Protein AF-A0A5D6YXX1-F1 (afdb_monomer_lite)

Radius of gyration: 73.1 Å; chains: 1; bounding box: 187×82×245 Å

Foldseek 3Di:
DDDDDDDDDDDDDDDDDDDDDDDDDDDDDDDDDDDDDDDPDPDPPDVVVVVVVVVVVVVVVVVVVVVVVVVVVVVVVVVVVVVVVVVVVVVVVVVVVVVVVPPPPDDDDDDDDPPPVVVVVVVVVVVVVVVVVVVVVVVVVVVVVVVVVVVVVVVVVVVVVVVVVVVVVVVVVVVVVVVVVVVVVVVVVVVVVVVVVVVVVVVVVVVVVVVVVVVVVVVVVVVVVVVVVVVVVVVVVVVVVVVPDDYDDDPDDPPPVVVVVVVVVVVVVVVVVVVVVVVVVVVVVVVVVVVVVVVVVVVVVVVVVVVVVVVVVVVVVVVVVVVVVVVVVVVVVVVVVVVVVVVVVVVVVVVVVVVVPDDDPPVVVVVCVVVVVVVVVVVVVVVVVVVVVVVVVVVVVVVVVVVVVVVVVVVVVVVVVVVVVVVVVVVVVVVVVVVVVVVVVVVVVVVVVVVVVVVVVVVVVVVVVVVVVVVVVVVVVVVVVVVVVVVVVVVVVVVVVVVVVVVVVVVVVVVVVVVVVVVVVVVVVVVVVVVVVVVVVVVVVVVVPPPPDPPPDDDDDDDDDDPDPDPPPVVPPVVVVVVVVVVVVVVVVVVVVVVVVVVVVVVVVVVVVVVVVVVVVVVVVVVVVVVVVVVVVVVVVVVVVVVVVVVVVVVVVVVVVVVVVVVVVVVVVVVVVVVVVVVVVVVVVVVVVVVVVVVVVVVVVVVVVVVVVVVVVVVVVVVVVVVVVVVVVVVVVVVVVPDPDDDDDDDDPVPVVVVVVVVVVVVVVVVVVVVVVVVVVVVVVVVVVVVVVVVVVVVVVVVVVVVVVVVVVVVVVVVVVVVVVVVVVVVVVVVVVVVVVVVVVVVVVVVVVVVVVVVVVVVVVVVVVVVVVVVVVVPDDDDDDDDDDDDDDDDDDDDDDDDDDDDDDDDDDDDDDDDDDDDDDDDDDDDDDDDPVVVVVVVVVVVVVVVVVVVVVVVVVVVVVD

Structure (mmCIF, N/CA/C/O backbone):
data_AF-A0A5D6YXX1-F1
#
_entry.id   AF-A0A5D6YXX1-F1
#
loop_
_atom_site.group_PDB
_atom_site.id
_atom_site.type_symbol
_atom_site.label_atom_id
_atom_site.label_alt_id
_atom_site.label_comp_id
_atom_site.label_asym_id
_atom_site.label_entity_id
_atom_site.label_seq_id
_atom_site.pdbx_PDB_ins_code
_atom_site.Cartn_x
_atom_site.Cartn_y
_atom_site.Cartn_z
_atom_site.occupancy
_atom_site.B_iso_or_equiv
_atom_site.auth_seq_id
_atom_site.auth_comp_id
_atom_site.auth_asym_id
_atom_site.auth_atom_id
_atom_site.pdbx_PDB_model_num
ATOM 1 N N . MET A 1 1 ? -59.883 -9.758 -40.000 1.00 33.62 1 MET A N 1
ATOM 2 C CA . MET A 1 1 ? -60.844 -9.923 -41.115 1.00 33.62 1 MET A CA 1
ATOM 3 C C . MET A 1 1 ? -60.247 -9.306 -42.374 1.00 33.62 1 MET A C 1
ATOM 5 O O . MET A 1 1 ? -59.533 -8.332 -42.213 1.00 33.62 1 MET A O 1
ATOM 9 N N . VAL A 1 2 ? -60.551 -9.876 -43.553 1.00 32.59 2 VAL A N 1
ATOM 10 C CA . VAL A 1 2 ? -60.758 -9.179 -44.852 1.00 32.59 2 VAL A CA 1
ATOM 11 C C . VAL A 1 2 ? -59.650 -8.184 -45.277 1.00 32.59 2 VAL A C 1
ATOM 13 O O . VAL A 1 2 ? -59.585 -7.080 -44.761 1.00 32.59 2 VAL A O 1
ATOM 16 N N . GLN A 1 3 ? -58.688 -8.631 -46.102 1.00 31.03 3 GLN A N 1
ATOM 17 C CA . GLN A 1 3 ? -58.554 -8.343 -47.560 1.00 31.03 3 GLN A CA 1
ATOM 18 C C . GLN A 1 3 ? -58.056 -6.909 -47.884 1.00 31.03 3 GLN A C 1
ATOM 20 O O . GLN A 1 3 ? -58.533 -5.952 -47.296 1.00 31.03 3 GLN A O 1
ATOM 25 N N . SER A 1 4 ? -57.020 -6.650 -48.699 1.00 37.59 4 SER A N 1
ATOM 26 C CA . SER A 1 4 ? -56.600 -7.154 -50.033 1.00 37.59 4 SER A CA 1
ATOM 27 C C . SER A 1 4 ? -57.280 -6.453 -51.222 1.00 37.59 4 SER A C 1
ATOM 29 O O . SER A 1 4 ? -58.382 -6.842 -51.570 1.00 37.59 4 SER A O 1
ATOM 31 N N . THR A 1 5 ? -56.566 -5.516 -51.870 1.00 33.47 5 THR A N 1
ATOM 32 C CA . THR A 1 5 ? -56.576 -5.112 -53.312 1.00 33.47 5 THR A CA 1
ATOM 33 C C . THR A 1 5 ? -55.586 -3.932 -53.466 1.00 33.47 5 THR A C 1
ATOM 35 O O . THR A 1 5 ? -55.596 -3.084 -52.581 1.00 33.47 5 THR A O 1
ATOM 38 N N . SER A 1 6 ? -54.649 -3.763 -54.418 1.00 36.72 6 SER A N 1
ATOM 39 C CA . SER A 1 6 ? -54.379 -4.228 -55.806 1.00 36.72 6 SER A CA 1
ATOM 40 C C . SER A 1 6 ? -54.702 -3.195 -56.906 1.00 36.72 6 SER A C 1
ATOM 42 O O . SER A 1 6 ? -55.626 -2.407 -56.746 1.00 36.72 6 SER A O 1
ATOM 44 N N . SER A 1 7 ? -53.988 -3.274 -58.046 1.00 33.03 7 SER A N 1
ATOM 45 C CA . SER A 1 7 ? -53.941 -2.330 -59.199 1.00 33.03 7 SER A CA 1
ATOM 46 C C . SER A 1 7 ? -53.305 -0.957 -58.886 1.00 33.03 7 SER A C 1
ATOM 48 O O . SER A 1 7 ? -53.604 -0.383 -57.848 1.00 33.03 7 SER A O 1
ATOM 50 N N . ALA A 1 8 ? -52.342 -0.377 -59.620 1.00 35.97 8 ALA A N 1
ATOM 51 C CA . ALA A 1 8 ? -51.678 -0.615 -60.921 1.00 35.97 8 ALA A CA 1
ATOM 52 C C . ALA A 1 8 ? -52.314 0.007 -62.185 1.00 35.97 8 ALA A C 1
ATOM 54 O O . ALA A 1 8 ? -53.361 -0.440 -62.644 1.00 35.97 8 ALA A O 1
ATOM 55 N N . THR A 1 9 ? -51.569 0.933 -62.808 1.00 34.75 9 THR A N 1
ATOM 56 C CA . THR A 1 9 ? -51.680 1.369 -64.214 1.00 34.75 9 THR A CA 1
ATOM 57 C C . THR A 1 9 ? -50.319 1.857 -64.735 1.00 34.75 9 THR A C 1
ATOM 59 O O . THR A 1 9 ? -49.633 2.647 -64.094 1.00 34.75 9 THR A O 1
ATOM 62 N N . SER A 1 10 ? -49.942 1.385 -65.922 1.00 35.19 10 SER A N 1
ATOM 63 C CA . SER A 1 10 ? -48.914 1.958 -66.820 1.00 35.19 10 SER A CA 1
ATOM 64 C C . SER A 1 10 ? -49.657 2.539 -68.052 1.00 35.19 10 SER A C 1
ATOM 66 O O . SER A 1 10 ? -50.884 2.644 -67.972 1.00 35.19 10 SER A O 1
ATOM 68 N N . PRO A 1 11 ? -49.049 2.798 -69.232 1.00 61.62 11 PRO A N 1
ATOM 69 C CA . PRO A 1 11 ? -47.655 3.113 -69.593 1.00 61.62 11 PRO A CA 1
ATOM 70 C C . PRO A 1 11 ? -47.551 4.396 -70.473 1.00 61.62 11 PRO A C 1
ATOM 72 O O . PRO A 1 11 ? -48.562 5.016 -70.788 1.00 61.62 11 PRO A O 1
ATOM 75 N N . SER A 1 12 ? -46.350 4.745 -70.958 1.00 36.44 12 SER A N 1
ATOM 76 C CA . SER A 1 12 ? -46.139 5.229 -72.344 1.00 36.44 12 SER A CA 1
ATOM 77 C C . SER A 1 12 ? -44.647 5.245 -72.705 1.00 36.44 12 SER A C 1
ATOM 79 O O . SER A 1 12 ? -43.820 5.688 -71.911 1.00 36.44 12 SER A O 1
ATOM 81 N N . ASP A 1 13 ? -44.308 4.806 -73.916 1.00 38.75 13 ASP A N 1
ATOM 82 C CA . ASP A 1 13 ? -42.952 4.823 -74.480 1.00 38.75 13 ASP A CA 1
ATOM 83 C C . ASP A 1 13 ? -42.516 6.214 -74.988 1.00 38.75 13 ASP A C 1
ATOM 85 O O . ASP A 1 13 ? -43.369 7.045 -75.299 1.00 38.75 13 ASP A O 1
ATOM 89 N N . TYR A 1 14 ? -41.200 6.439 -75.168 1.00 36.16 14 TYR A N 1
ATOM 90 C CA . TYR A 1 14 ? -40.578 6.456 -76.514 1.00 36.16 14 TYR A CA 1
ATOM 91 C C . TYR A 1 14 ? -39.026 6.560 -76.503 1.00 36.16 14 TYR A C 1
ATOM 93 O O . TYR A 1 14 ? -38.451 7.495 -75.963 1.00 36.16 14 TYR A O 1
ATOM 101 N N . ARG A 1 15 ? -38.369 5.597 -77.176 1.00 32.75 15 ARG A N 1
ATOM 102 C CA . ARG A 1 15 ? -37.019 5.594 -77.814 1.00 32.75 15 ARG A CA 1
ATOM 103 C C . ARG A 1 15 ? -35.850 6.444 -77.238 1.00 32.75 15 ARG A C 1
ATOM 105 O O . ARG A 1 15 ? -35.712 7.622 -77.536 1.00 32.75 15 ARG A O 1
ATOM 112 N N . SER A 1 16 ? -34.898 5.749 -76.602 1.00 35.12 16 SER A N 1
ATOM 113 C CA . SER A 1 16 ? -33.540 5.387 -77.111 1.00 35.12 16 SER A CA 1
ATOM 114 C C . SER A 1 16 ? -32.903 6.140 -78.314 1.00 35.12 16 SER A C 1
ATOM 116 O O . SER A 1 16 ? -33.634 6.514 -79.231 1.00 35.12 16 SER A O 1
ATOM 118 N N . PRO A 1 17 ? -31.561 6.046 -78.537 1.00 60.03 17 PRO A N 1
ATOM 119 C CA . PRO A 1 17 ? -30.431 5.890 -77.583 1.00 60.03 17 PRO A CA 1
ATOM 120 C C . PRO A 1 17 ? -29.110 6.635 -77.967 1.00 60.03 17 PRO A C 1
ATOM 122 O O . PRO A 1 17 ? -28.878 6.892 -79.146 1.00 60.03 17 PRO A O 1
ATOM 125 N N . ARG A 1 18 ? -28.158 6.797 -77.021 1.00 31.55 18 ARG A N 1
ATOM 126 C CA . ARG A 1 18 ? -26.768 6.233 -77.069 1.00 31.55 18 ARG A CA 1
ATOM 127 C C . ARG A 1 18 ? -25.778 6.871 -76.070 1.00 31.55 18 ARG A C 1
ATOM 129 O O . ARG A 1 18 ? -25.723 8.086 -76.003 1.00 31.55 18 ARG A O 1
ATOM 136 N N . LEU A 1 19 ? -24.946 5.999 -75.473 1.00 37.47 19 LEU A N 1
ATOM 137 C CA . LEU A 1 19 ? -23.533 6.155 -75.044 1.00 37.47 19 LEU A CA 1
ATOM 138 C C . LEU A 1 19 ? -23.194 7.354 -74.121 1.00 37.47 19 LEU A C 1
ATOM 140 O O . LEU A 1 19 ? -23.412 8.503 -74.474 1.00 37.47 19 LEU A O 1
ATOM 144 N N . GLU A 1 20 ? -22.758 7.146 -72.872 1.00 34.31 20 GLU A N 1
ATOM 145 C CA . GLU A 1 20 ? -21.440 6.610 -72.436 1.00 34.31 20 GLU A CA 1
ATOM 146 C C . GLU A 1 20 ? -20.258 7.551 -72.764 1.00 34.31 20 GL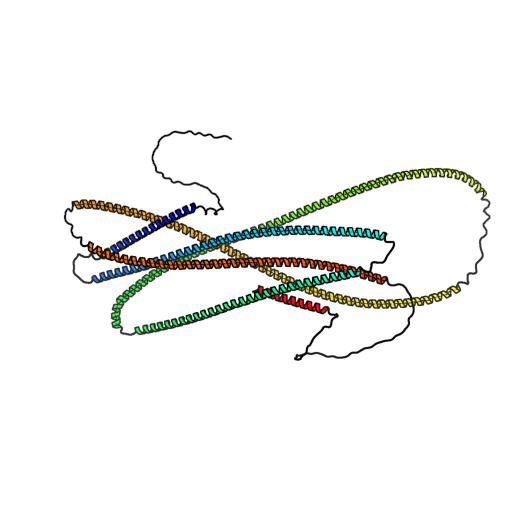U A C 1
ATOM 148 O O . GLU A 1 20 ? -20.192 8.107 -73.854 1.00 34.31 20 GLU A O 1
ATOM 153 N N . GLY A 1 21 ? -19.259 7.742 -71.891 1.00 35.41 21 GLY A N 1
ATOM 154 C CA . GLY A 1 21 ? -18.997 7.088 -70.595 1.00 35.41 21 GLY A CA 1
ATOM 155 C C . GLY A 1 21 ? -19.248 7.967 -69.358 1.00 35.41 21 GLY A C 1
ATOM 156 O O . GLY A 1 21 ? -19.678 9.111 -69.473 1.00 35.41 21 GLY A O 1
ATOM 157 N N . ALA A 1 22 ? -18.986 7.415 -68.169 1.00 34.62 22 ALA A N 1
ATOM 158 C CA . ALA A 1 22 ? -19.244 8.070 -66.886 1.00 34.62 22 ALA A CA 1
ATOM 159 C C . ALA A 1 22 ? -17.954 8.404 -66.118 1.00 34.62 22 ALA A C 1
ATOM 161 O O . ALA A 1 22 ? -17.222 7.500 -65.717 1.00 34.62 22 ALA A O 1
ATOM 162 N N . ASP A 1 23 ? -17.755 9.686 -65.806 1.00 39.66 23 ASP A N 1
ATOM 163 C CA . ASP A 1 23 ? -17.002 10.093 -64.617 1.00 39.66 23 ASP A CA 1
ATOM 164 C C . ASP A 1 23 ? -17.905 9.889 -63.395 1.00 39.66 23 ASP A C 1
ATOM 166 O O . ASP A 1 23 ? -18.958 10.522 -63.302 1.00 39.66 23 ASP A O 1
ATOM 170 N N . ASN A 1 24 ? -17.523 9.025 -62.449 1.00 36.72 24 ASN A N 1
ATOM 171 C CA . ASN A 1 24 ? -18.325 8.800 -61.242 1.00 36.72 24 ASN A CA 1
ATOM 172 C C . ASN A 1 24 ? -17.506 8.956 -59.952 1.00 36.72 24 ASN A C 1
ATOM 174 O O . ASN A 1 24 ? -17.052 8.003 -59.324 1.00 36.72 24 ASN A O 1
ATOM 178 N N . ASN A 1 25 ? -17.320 10.219 -59.573 1.00 41.00 25 ASN A N 1
ATOM 179 C CA . ASN A 1 25 ? -16.741 10.653 -58.306 1.00 41.00 25 ASN A CA 1
ATOM 180 C C . ASN A 1 25 ? -17.819 10.628 -57.203 1.00 41.00 25 ASN A C 1
ATOM 182 O O . ASN A 1 25 ? -18.596 11.576 -57.077 1.00 41.00 25 ASN A O 1
ATOM 186 N N . SER A 1 26 ? -17.889 9.554 -56.408 1.00 34.66 26 SER A N 1
ATOM 187 C CA . SER A 1 26 ? -18.953 9.354 -55.411 1.00 34.66 26 SER A CA 1
ATOM 188 C C . SER A 1 26 ? -18.467 9.466 -53.957 1.00 34.66 26 SER A C 1
ATOM 190 O O . SER A 1 26 ? -17.965 8.509 -53.364 1.00 34.66 26 SER A O 1
ATOM 192 N N . ARG A 1 27 ? -18.692 10.633 -53.343 1.00 38.50 27 ARG A N 1
ATOM 193 C CA . ARG A 1 27 ? -18.613 10.833 -51.885 1.00 38.50 27 ARG A CA 1
ATOM 194 C C . ARG A 1 27 ? -19.847 10.263 -51.164 1.00 38.50 27 ARG A C 1
ATOM 196 O O . ARG A 1 27 ? -20.954 10.717 -51.428 1.00 38.50 27 ARG A O 1
ATOM 203 N N . GLY A 1 28 ? -19.603 9.521 -50.083 1.00 38.69 28 GLY A N 1
ATOM 204 C CA . GLY A 1 28 ? -20.292 9.740 -48.801 1.00 38.69 28 GLY A CA 1
ATOM 205 C C . GLY A 1 28 ? -21.498 8.862 -48.436 1.00 38.69 28 GLY A C 1
ATOM 206 O O . GLY A 1 28 ? -22.044 8.142 -49.260 1.00 38.69 28 GLY A O 1
ATOM 207 N N . ALA A 1 29 ? -21.906 9.019 -47.164 1.00 35.41 29 ALA A N 1
ATOM 208 C CA . ALA A 1 29 ? -22.987 8.323 -46.443 1.00 35.41 29 ALA A CA 1
ATOM 209 C C . ALA A 1 29 ? -22.768 6.806 -46.188 1.00 35.41 29 ALA A C 1
ATOM 211 O O . ALA A 1 29 ? -22.174 6.115 -47.000 1.00 35.41 29 ALA A O 1
ATOM 212 N N . SER A 1 30 ? -23.228 6.206 -45.079 1.00 35.78 30 SER A N 1
ATOM 213 C CA . SER A 1 30 ? -23.660 6.760 -43.778 1.00 35.78 30 SER A CA 1
ATOM 214 C C . SER A 1 30 ? -23.735 5.659 -42.703 1.00 35.78 30 SER A C 1
ATOM 216 O O . SER A 1 30 ? -23.903 4.492 -43.029 1.00 35.78 30 SER A O 1
ATOM 218 N N . ARG A 1 31 ? -23.679 6.071 -41.425 1.00 39.59 31 ARG A N 1
ATOM 219 C CA . ARG A 1 31 ? -24.181 5.391 -40.204 1.00 39.59 31 ARG A CA 1
ATOM 220 C C . ARG A 1 31 ? -24.749 3.955 -40.336 1.00 39.59 31 ARG A C 1
ATOM 222 O O . ARG A 1 31 ? -25.865 3.800 -40.821 1.00 39.59 31 ARG A O 1
ATOM 229 N N . THR A 1 32 ? -24.194 3.038 -39.545 1.00 34.50 32 THR A N 1
ATOM 230 C CA . THR A 1 32 ? -24.925 2.393 -38.428 1.00 34.50 32 THR A CA 1
ATOM 231 C C . THR A 1 32 ? -23.957 2.110 -37.280 1.00 34.50 32 THR A C 1
ATOM 233 O O . THR A 1 32 ? -22.789 1.810 -37.503 1.00 34.50 32 THR A O 1
ATOM 236 N N . GLY A 1 33 ? -24.433 2.233 -36.040 1.00 41.31 33 GLY A N 1
ATOM 237 C CA . GLY A 1 33 ? -23.722 1.760 -34.854 1.00 41.31 33 GLY A CA 1
ATOM 238 C C . GLY A 1 33 ? -24.551 0.676 -34.179 1.00 41.31 33 GLY A C 1
ATOM 239 O O . GLY A 1 33 ? -25.742 0.881 -33.955 1.00 41.31 33 GLY A O 1
ATOM 240 N N . VAL A 1 34 ? -23.928 -0.457 -33.863 1.00 39.09 34 VAL A N 1
ATOM 241 C CA . VAL A 1 34 ? -24.509 -1.541 -33.061 1.00 39.09 34 VAL A CA 1
ATOM 242 C C . VAL A 1 34 ? -23.438 -1.988 -32.072 1.00 39.09 34 VAL A C 1
ATOM 244 O O . VAL A 1 34 ? -22.314 -2.280 -32.473 1.00 39.09 34 VAL A O 1
ATOM 247 N N . GLY A 1 35 ? -23.767 -2.007 -30.781 1.00 43.44 35 GLY A N 1
ATOM 248 C CA . GLY A 1 35 ? -22.892 -2.576 -29.759 1.00 43.44 35 GLY A CA 1
ATOM 249 C C . GLY A 1 35 ? -23.073 -4.090 -29.690 1.00 43.44 35 GLY A C 1
ATOM 250 O O . GLY A 1 35 ? -24.204 -4.561 -29.618 1.00 43.44 35 GLY A O 1
ATOM 251 N N . ALA A 1 36 ? -21.972 -4.840 -29.686 1.00 41.59 36 ALA A N 1
ATOM 252 C CA . ALA A 1 36 ? -21.979 -6.292 -29.532 1.00 41.59 36 ALA A CA 1
ATOM 253 C C . ALA A 1 36 ? -20.848 -6.725 -28.587 1.00 41.59 36 ALA A C 1
ATOM 255 O O . ALA A 1 36 ? -19.712 -6.941 -29.002 1.00 41.59 36 ALA A O 1
ATOM 256 N N . GLY A 1 37 ? -21.168 -6.825 -27.296 1.00 45.91 37 GLY A N 1
ATOM 257 C CA . GLY A 1 37 ? -20.358 -7.562 -26.331 1.00 45.91 37 GLY A CA 1
ATOM 258 C C . GLY A 1 37 ? -20.945 -8.959 -26.132 1.00 45.91 37 GLY A C 1
ATOM 259 O O . GLY A 1 37 ? -22.142 -9.081 -25.885 1.00 45.91 37 GLY A O 1
ATOM 260 N N . GLY A 1 38 ? -20.105 -9.994 -26.206 1.00 47.03 38 GLY A N 1
ATOM 261 C CA . GLY A 1 38 ? -20.477 -11.383 -25.910 1.00 47.03 38 GLY A CA 1
ATOM 262 C C . GLY A 1 38 ? -20.566 -12.318 -27.126 1.00 47.03 38 GLY A C 1
ATOM 263 O O . GLY A 1 38 ? -20.800 -11.899 -28.252 1.00 47.03 38 GLY A O 1
ATOM 264 N N . SER A 1 39 ? -20.403 -13.619 -26.852 1.00 47.47 39 SER A N 1
ATOM 265 C CA . SER A 1 39 ? -20.539 -14.749 -27.790 1.00 47.47 39 SER A CA 1
ATOM 266 C C . SER A 1 39 ? -19.524 -14.849 -28.948 1.00 47.47 39 SER A C 1
ATOM 268 O O . SER A 1 39 ? -19.892 -14.856 -30.120 1.00 47.47 39 SER A O 1
ATOM 270 N N . MET A 1 40 ? -18.254 -15.108 -28.616 1.00 46.75 40 MET A N 1
ATOM 271 C CA . MET A 1 40 ? -17.241 -15.614 -29.567 1.00 46.75 40 MET A CA 1
ATOM 272 C C . MET A 1 40 ? -17.168 -17.164 -29.616 1.00 46.75 40 MET A C 1
ATOM 274 O O . MET A 1 40 ? -16.170 -17.726 -30.050 1.00 46.75 40 MET A O 1
ATOM 278 N N . GLY A 1 41 ? -18.194 -17.871 -29.118 1.00 47.84 41 GLY A N 1
ATOM 279 C CA . GLY A 1 41 ? -18.083 -19.279 -28.693 1.00 47.84 41 GLY A CA 1
ATOM 280 C C . GLY A 1 41 ? -18.816 -20.350 -29.516 1.00 47.84 41 GLY A C 1
ATOM 281 O O . GLY A 1 41 ? -18.971 -21.453 -29.002 1.00 47.84 41 GLY A O 1
ATOM 282 N N . ARG A 1 42 ? -19.332 -20.056 -30.723 1.00 52.62 42 ARG A N 1
ATOM 283 C CA . ARG A 1 42 ? -20.146 -21.011 -31.524 1.00 52.62 42 ARG A CA 1
ATOM 284 C C . ARG A 1 42 ? -19.994 -20.892 -33.057 1.00 52.62 42 ARG A C 1
ATOM 286 O O . ARG A 1 42 ? -20.986 -20.923 -33.773 1.00 52.62 42 ARG A O 1
ATOM 293 N N . PHE A 1 43 ? -18.767 -20.766 -33.566 1.00 51.00 43 PHE A N 1
ATOM 294 C CA . PHE A 1 43 ? -18.494 -20.756 -35.021 1.00 51.00 43 PHE A CA 1
ATOM 295 C C . PHE A 1 43 ? -17.377 -21.726 -35.463 1.00 51.00 43 PHE A C 1
ATOM 297 O O . PHE A 1 43 ? -16.877 -21.621 -36.576 1.00 51.00 43 PHE A O 1
ATOM 304 N N . ALA A 1 44 ? -16.977 -22.676 -34.610 1.00 53.94 44 ALA A N 1
ATOM 305 C CA . ALA A 1 44 ? -15.899 -23.625 -34.920 1.00 53.94 44 ALA A CA 1
ATOM 306 C C . ALA A 1 44 ? -16.331 -24.803 -35.820 1.00 53.94 44 ALA A C 1
ATOM 308 O O . ALA A 1 44 ? -15.488 -25.405 -36.478 1.00 53.94 44 ALA A O 1
ATOM 309 N N . ASP A 1 45 ? -17.628 -25.125 -35.859 1.00 55.66 45 ASP A N 1
ATOM 310 C CA . ASP A 1 45 ? -18.129 -26.402 -36.391 1.00 55.66 45 ASP A CA 1
ATOM 311 C C . ASP A 1 45 ? -18.701 -26.322 -37.824 1.00 55.66 45 ASP A C 1
ATOM 313 O O . ASP A 1 45 ? -19.294 -27.290 -38.298 1.00 55.66 45 ASP A O 1
ATOM 317 N N . GLU A 1 46 ? -18.564 -25.190 -38.528 1.00 51.34 46 GLU A N 1
ATOM 318 C CA . GLU A 1 46 ? -19.142 -25.002 -39.870 1.00 51.34 46 GLU A CA 1
ATOM 319 C C . GLU A 1 46 ? -18.095 -25.254 -40.986 1.00 51.34 46 GLU A C 1
ATOM 321 O O . GLU A 1 46 ? -17.173 -24.450 -41.159 1.00 51.34 46 GLU A O 1
ATOM 326 N N . PRO A 1 47 ? -18.189 -26.347 -41.783 1.00 61.59 47 PRO A N 1
ATOM 327 C CA . PRO A 1 47 ? -17.115 -26.737 -42.713 1.00 61.59 47 PRO A CA 1
ATOM 328 C C . PRO A 1 47 ? -16.860 -25.746 -43.860 1.00 61.59 47 PRO A C 1
ATOM 330 O O . PRO A 1 47 ? -15.778 -25.736 -44.446 1.00 61.59 47 PRO A O 1
ATOM 333 N N . SER A 1 48 ? -17.845 -24.903 -44.175 1.00 64.19 48 SER A N 1
ATOM 334 C CA . SER A 1 48 ? -17.757 -23.814 -45.157 1.00 64.19 48 SER A CA 1
ATOM 335 C C . SER A 1 48 ? -16.690 -22.775 -44.796 1.00 64.19 48 SER A C 1
ATOM 337 O O . SER A 1 48 ? -16.013 -22.261 -45.688 1.00 64.19 48 SER A O 1
ATOM 339 N N . PHE A 1 49 ? -16.504 -22.492 -43.502 1.00 71.62 49 PHE A N 1
ATOM 340 C CA . PHE A 1 49 ? -15.554 -21.490 -43.019 1.00 71.62 49 PHE A CA 1
ATOM 341 C C . PHE A 1 49 ? -14.107 -21.871 -43.358 1.00 71.62 49 PHE A C 1
ATOM 343 O O . PHE A 1 49 ? -13.351 -21.057 -43.887 1.00 71.62 49 PHE A O 1
ATOM 350 N N . TYR A 1 50 ? -13.742 -23.138 -43.145 1.00 70.56 50 TYR A N 1
ATOM 351 C CA . TYR A 1 50 ? -12.408 -23.652 -43.468 1.00 70.56 50 TYR A CA 1
ATOM 352 C C . TYR A 1 50 ? -12.103 -23.625 -44.971 1.00 70.56 50 TYR A C 1
ATOM 354 O O . TYR A 1 50 ? -10.959 -23.371 -45.343 1.00 70.56 50 TYR A O 1
ATOM 362 N N . GLY A 1 51 ? -13.110 -23.822 -45.831 1.00 77.81 51 GLY A N 1
ATOM 363 C CA . GLY A 1 51 ? -12.964 -23.655 -47.281 1.00 77.81 51 GLY A CA 1
ATOM 364 C C . GLY A 1 51 ? -12.616 -22.214 -47.661 1.00 77.81 51 GLY A C 1
ATOM 365 O O . GLY A 1 51 ? -11.598 -21.976 -48.305 1.00 77.81 51 GLY A O 1
ATOM 366 N N . ALA A 1 52 ? -13.398 -21.242 -47.179 1.00 74.62 52 ALA A N 1
ATOM 367 C CA . ALA A 1 52 ? -13.161 -19.824 -47.456 1.00 74.62 52 ALA A CA 1
ATOM 368 C C . ALA A 1 52 ? -11.795 -19.328 -46.937 1.00 74.62 52 ALA A C 1
ATOM 370 O O . ALA A 1 52 ? -11.109 -18.572 -47.624 1.00 74.62 52 ALA A O 1
ATOM 371 N N . VAL A 1 53 ? -11.369 -19.788 -45.753 1.00 76.19 53 VAL A N 1
ATOM 372 C CA . VAL A 1 53 ? -10.044 -19.467 -45.193 1.00 76.19 53 VAL A CA 1
ATOM 373 C C . VAL A 1 53 ? -8.913 -20.106 -46.011 1.00 76.19 53 VAL A C 1
ATOM 375 O O . VAL A 1 53 ? -7.884 -19.464 -46.218 1.00 76.19 53 VAL A O 1
ATOM 378 N N . ALA A 1 54 ? -9.089 -21.331 -46.519 1.00 79.31 54 ALA A N 1
ATOM 379 C CA . ALA A 1 54 ? -8.106 -21.975 -47.391 1.00 79.31 54 ALA A CA 1
ATOM 380 C C . ALA A 1 54 ? -7.981 -21.264 -48.751 1.00 79.31 54 ALA A C 1
ATOM 382 O O . ALA A 1 54 ? -6.863 -20.992 -49.192 1.00 79.31 54 ALA A O 1
ATOM 383 N N . ASP A 1 55 ? -9.101 -20.893 -49.378 1.00 84.50 55 ASP A N 1
ATOM 384 C CA . ASP A 1 55 ? -9.110 -20.148 -50.643 1.00 84.50 55 ASP A CA 1
ATOM 385 C C . ASP A 1 55 ? -8.481 -18.752 -50.489 1.00 84.50 55 ASP A C 1
ATOM 387 O O . ASP A 1 55 ? -7.679 -18.338 -51.332 1.00 84.50 55 ASP A O 1
ATOM 391 N N . GLN A 1 56 ? -8.765 -18.043 -49.386 1.00 84.00 56 GLN A N 1
ATOM 392 C CA . GLN A 1 56 ? -8.108 -16.769 -49.079 1.00 84.00 56 GLN A CA 1
ATOM 393 C C . GLN A 1 56 ? -6.597 -16.951 -48.863 1.00 84.00 56 GLN A C 1
ATOM 395 O O . GLN A 1 56 ? -5.805 -16.219 -49.458 1.00 84.00 56 GLN A O 1
ATOM 400 N N . LEU A 1 57 ? -6.178 -17.957 -48.087 1.00 86.00 57 LEU A N 1
ATOM 401 C CA . LEU A 1 57 ? -4.761 -18.263 -47.873 1.00 86.00 57 LEU A CA 1
ATOM 402 C C . LEU A 1 57 ? -4.046 -18.591 -49.196 1.00 86.00 57 LEU A C 1
ATOM 404 O O . LEU A 1 57 ? -2.921 -18.145 -49.419 1.00 86.00 57 LEU A O 1
ATOM 408 N N . HIS A 1 58 ? -4.694 -19.327 -50.102 1.00 86.12 58 HIS A N 1
ATOM 409 C CA . HIS A 1 58 ? -4.158 -19.630 -51.431 1.00 86.12 58 HIS A CA 1
ATOM 410 C C . HIS A 1 58 ? -4.057 -18.374 -52.315 1.00 86.12 58 HIS A C 1
ATOM 412 O O . HIS A 1 58 ? -3.076 -18.221 -53.048 1.00 86.12 58 HIS A O 1
ATOM 418 N N . ALA A 1 59 ? -5.017 -17.447 -52.230 1.00 86.31 59 ALA A N 1
ATOM 419 C CA . ALA A 1 59 ? -4.955 -16.162 -52.926 1.00 86.31 59 ALA A CA 1
ATOM 420 C C . ALA A 1 59 ? -3.814 -15.268 -52.399 1.00 86.31 59 ALA A C 1
ATOM 422 O O . ALA A 1 59 ? -3.059 -14.701 -53.193 1.00 86.31 59 ALA A O 1
ATOM 423 N N . GLU A 1 60 ? -3.633 -15.192 -51.079 1.00 82.50 60 GLU A N 1
ATOM 424 C CA . GLU A 1 60 ? -2.548 -14.441 -50.432 1.00 82.50 60 GLU A CA 1
ATOM 425 C C . GLU A 1 60 ? -1.166 -15.040 -50.749 1.00 82.50 60 GLU A C 1
ATOM 427 O O . GLU A 1 60 ? -0.238 -14.311 -51.118 1.00 82.50 60 GLU A O 1
ATOM 432 N N . GLN A 1 61 ? -1.029 -16.371 -50.709 1.00 88.19 61 GLN A N 1
ATOM 433 C CA . GLN A 1 61 ? 0.193 -17.068 -51.125 1.00 88.19 61 GLN A CA 1
ATOM 434 C C . GLN A 1 61 ? 0.514 -16.824 -52.604 1.00 88.19 61 GLN A C 1
ATOM 436 O O . GLN A 1 61 ? 1.656 -16.504 -52.936 1.00 88.19 61 GLN A O 1
ATOM 441 N N . LYS A 1 62 ? -0.480 -16.914 -53.498 1.00 90.56 62 LYS A N 1
ATOM 442 C CA . LYS A 1 62 ? -0.292 -16.653 -54.931 1.00 90.56 62 LYS A CA 1
ATOM 443 C C . LYS A 1 62 ? 0.129 -15.204 -55.196 1.00 90.56 62 LYS A C 1
ATOM 445 O O . LYS A 1 62 ? 1.104 -14.987 -55.911 1.00 90.56 62 LYS A O 1
ATOM 450 N N . SER A 1 63 ? -0.542 -14.235 -54.571 1.00 86.38 63 SER A N 1
ATOM 451 C CA . SER A 1 63 ? -0.178 -12.811 -54.629 1.00 86.38 63 SER A CA 1
ATOM 452 C C . SER A 1 63 ? 1.269 -12.577 -54.169 1.00 86.38 63 SER A C 1
ATOM 454 O O . SER A 1 63 ? 2.050 -11.905 -54.845 1.00 86.38 63 SER A O 1
ATOM 456 N N . THR A 1 64 ? 1.674 -13.228 -53.074 1.00 86.38 64 THR A N 1
ATOM 457 C CA . THR A 1 64 ? 3.049 -13.168 -52.551 1.00 86.38 64 THR A CA 1
ATOM 458 C C . THR A 1 64 ? 4.066 -13.764 -53.532 1.00 86.38 64 THR A C 1
ATOM 460 O O . THR A 1 64 ? 5.125 -13.175 -53.756 1.00 86.38 64 THR A O 1
ATOM 463 N N . ILE A 1 65 ? 3.754 -14.899 -54.167 1.00 84.31 65 ILE A N 1
ATOM 464 C CA . ILE A 1 65 ? 4.613 -15.533 -55.181 1.00 84.31 65 ILE A CA 1
ATOM 465 C C . ILE A 1 65 ? 4.759 -14.640 -56.425 1.00 84.31 65 ILE A C 1
ATOM 467 O O . ILE A 1 65 ? 5.869 -14.488 -56.943 1.00 84.31 65 ILE A O 1
ATOM 471 N N . GLU A 1 66 ? 3.677 -14.015 -56.894 1.00 86.56 66 GLU A N 1
ATOM 472 C CA . GLU A 1 66 ? 3.703 -13.087 -58.034 1.00 86.56 66 GLU A CA 1
ATOM 473 C C . GLU A 1 66 ? 4.507 -11.812 -57.713 1.00 86.56 66 GLU A C 1
ATOM 475 O O . GLU A 1 66 ? 5.358 -11.405 -58.511 1.00 86.56 66 GLU A O 1
ATOM 480 N N . ALA A 1 67 ? 4.348 -11.244 -56.511 1.00 84.81 67 ALA A N 1
ATOM 481 C CA . ALA A 1 67 ? 5.131 -10.101 -56.039 1.00 84.81 67 ALA A CA 1
ATOM 482 C C . ALA A 1 67 ? 6.639 -10.417 -55.949 1.00 84.81 67 ALA A C 1
ATOM 484 O O . ALA A 1 67 ? 7.463 -9.678 -56.498 1.00 84.81 67 ALA A O 1
ATOM 485 N N . LEU A 1 68 ? 7.009 -11.547 -55.333 1.00 83.56 68 LEU A N 1
ATOM 486 C CA . LEU A 1 68 ? 8.400 -12.014 -55.255 1.00 83.56 68 LEU A CA 1
ATOM 487 C C . LEU A 1 68 ? 8.990 -12.303 -56.647 1.00 83.56 68 LEU A C 1
ATOM 489 O O . LEU A 1 68 ? 10.140 -11.951 -56.916 1.00 83.56 68 LEU A O 1
ATOM 493 N N . SER A 1 69 ? 8.205 -12.874 -57.566 1.00 83.88 69 SER A N 1
ATOM 494 C CA . SER A 1 69 ? 8.630 -13.111 -58.955 1.00 83.88 69 SER A CA 1
ATOM 495 C C . SER A 1 69 ? 8.922 -11.798 -59.687 1.00 83.88 69 SER A C 1
ATOM 497 O O . SER A 1 69 ? 9.955 -11.671 -60.351 1.00 83.88 69 SER A O 1
ATOM 499 N N . GLY A 1 70 ? 8.063 -10.788 -59.514 1.00 82.19 70 GLY A N 1
ATOM 500 C CA . GLY A 1 70 ? 8.281 -9.440 -60.042 1.00 82.19 70 GLY A CA 1
ATOM 501 C C . GLY A 1 70 ? 9.518 -8.757 -59.447 1.00 82.19 70 GLY A C 1
ATOM 502 O O . GLY A 1 70 ? 10.272 -8.097 -60.167 1.00 82.19 70 GLY A O 1
ATOM 503 N N . GLN A 1 71 ? 9.784 -8.963 -58.154 1.00 81.06 71 GLN A N 1
ATOM 504 C CA . GLN A 1 71 ? 10.975 -8.446 -57.478 1.00 81.06 71 GLN A CA 1
ATOM 505 C C . GLN A 1 71 ? 12.267 -9.107 -57.998 1.00 81.06 71 GLN A C 1
ATOM 507 O O . GLN A 1 71 ? 13.235 -8.405 -58.298 1.00 81.06 71 GLN A O 1
ATOM 512 N N . VAL A 1 72 ? 12.278 -10.431 -58.196 1.00 84.19 72 VAL A N 1
ATOM 513 C CA . VAL A 1 72 ? 13.410 -11.159 -58.805 1.00 84.19 72 VAL A CA 1
ATOM 514 C C . VAL A 1 72 ? 13.653 -10.709 -60.250 1.00 84.19 72 VAL A C 1
ATOM 516 O O . VAL A 1 72 ? 14.803 -10.485 -60.639 1.00 84.19 72 VAL A O 1
ATOM 519 N N . ALA A 1 73 ? 12.595 -10.511 -61.043 1.00 81.06 73 ALA A N 1
ATOM 520 C CA . ALA A 1 73 ? 12.711 -9.981 -62.402 1.00 81.06 73 ALA A CA 1
ATOM 521 C C . ALA A 1 73 ? 13.307 -8.559 -62.419 1.00 81.06 73 ALA A C 1
ATOM 523 O O . ALA A 1 73 ? 14.179 -8.262 -63.240 1.00 81.06 73 ALA A O 1
ATOM 524 N N . PHE A 1 74 ? 12.905 -7.697 -61.478 1.00 83.50 74 PHE A N 1
ATOM 525 C CA . PHE A 1 74 ? 13.462 -6.352 -61.328 1.00 83.50 74 PHE A CA 1
ATOM 526 C C . PHE A 1 74 ? 14.950 -6.367 -60.939 1.00 83.50 74 PHE A C 1
ATOM 528 O O . PHE A 1 74 ? 15.734 -5.620 -61.529 1.00 83.50 74 PHE A O 1
ATOM 535 N N . TYR A 1 75 ? 15.373 -7.239 -60.015 1.00 79.44 75 TYR A N 1
ATOM 536 C CA . TYR A 1 75 ? 16.794 -7.381 -59.676 1.00 79.44 75 TYR A CA 1
ATOM 537 C C . TYR A 1 75 ? 17.627 -7.879 -60.864 1.00 79.44 75 TYR A C 1
ATOM 539 O O . TYR A 1 75 ? 18.651 -7.267 -61.161 1.00 79.44 75 TYR A O 1
ATOM 547 N N . ARG A 1 76 ? 17.158 -8.883 -61.622 1.00 81.31 76 ARG A N 1
ATOM 548 C CA . ARG A 1 76 ? 17.825 -9.322 -62.867 1.00 81.31 76 ARG A CA 1
ATOM 549 C C . ARG A 1 76 ? 17.957 -8.186 -63.885 1.00 81.31 76 ARG A C 1
ATOM 551 O O . ARG A 1 76 ? 19.031 -7.986 -64.447 1.00 81.31 76 ARG A O 1
ATOM 558 N N . GLN A 1 77 ? 16.901 -7.393 -64.084 1.00 79.62 77 GLN A N 1
ATOM 559 C CA . GLN A 1 77 ? 16.953 -6.245 -64.994 1.00 79.62 77 GLN A CA 1
ATOM 560 C C . GLN A 1 77 ? 17.933 -5.160 -64.506 1.00 79.62 77 GLN A C 1
ATOM 562 O O . GLN A 1 77 ? 18.579 -4.501 -65.321 1.00 79.62 77 GLN A O 1
ATOM 567 N N . ARG A 1 78 ? 18.073 -4.972 -63.187 1.00 79.50 78 ARG A N 1
ATOM 568 C CA . ARG A 1 78 ? 19.054 -4.054 -62.589 1.00 79.50 78 ARG A CA 1
ATOM 569 C C . ARG A 1 78 ? 20.489 -4.569 -62.742 1.00 79.50 78 ARG A C 1
ATOM 571 O O . ARG A 1 78 ? 21.359 -3.786 -63.110 1.00 79.50 78 ARG A O 1
ATOM 578 N N . GLU A 1 79 ? 20.734 -5.863 -62.542 1.00 79.69 79 GLU A N 1
ATOM 579 C CA . GLU A 1 79 ? 22.034 -6.490 -62.817 1.00 79.69 79 GLU A CA 1
ATOM 580 C C . GLU A 1 79 ? 22.430 -6.381 -64.292 1.00 79.69 79 GLU A C 1
ATOM 582 O O . GLU A 1 79 ? 23.573 -6.051 -64.593 1.00 79.69 79 GLU A O 1
ATOM 587 N N . GLU A 1 80 ? 21.499 -6.606 -65.224 1.00 81.12 80 GLU A N 1
ATOM 588 C CA . GLU A 1 80 ? 21.754 -6.406 -66.654 1.00 81.12 80 GLU A CA 1
ATOM 589 C C . GLU A 1 80 ? 22.168 -4.969 -66.983 1.00 81.12 80 GLU A C 1
ATOM 591 O O . GLU A 1 80 ? 23.040 -4.764 -67.827 1.00 81.12 80 GLU A O 1
ATOM 596 N N . ARG A 1 81 ? 21.553 -3.972 -66.334 1.00 77.81 81 ARG A N 1
ATOM 597 C CA . ARG A 1 81 ? 21.926 -2.562 -66.511 1.00 77.81 81 ARG A CA 1
ATOM 598 C C . ARG A 1 81 ? 23.312 -2.291 -65.951 1.00 77.81 81 ARG A C 1
ATOM 600 O O . ARG A 1 81 ? 24.124 -1.751 -66.687 1.00 77.81 81 ARG A O 1
ATOM 607 N N . TYR A 1 82 ? 23.623 -2.748 -64.737 1.00 74.62 82 TYR A N 1
ATOM 608 C CA . TYR A 1 82 ? 24.972 -2.604 -64.183 1.00 74.62 82 TYR A CA 1
ATOM 609 C C . TYR A 1 82 ? 26.032 -3.319 -65.027 1.00 74.62 82 TYR A C 1
ATOM 611 O O . TYR A 1 82 ? 27.102 -2.759 -65.244 1.00 74.62 82 TYR A O 1
ATOM 619 N N . LYS A 1 83 ? 25.740 -4.503 -65.582 1.00 79.69 83 LYS A N 1
ATOM 620 C CA . LYS A 1 83 ? 26.630 -5.173 -66.546 1.00 79.69 83 LYS A CA 1
ATOM 621 C C . LYS A 1 83 ? 26.864 -4.292 -67.780 1.00 79.69 83 LYS A C 1
ATOM 623 O O . LYS A 1 83 ? 28.014 -4.040 -68.116 1.00 79.69 83 LYS A O 1
ATOM 628 N N . LYS A 1 84 ? 25.805 -3.739 -68.384 1.00 78.50 84 LYS A N 1
ATOM 629 C CA . LYS A 1 84 ? 25.878 -2.837 -69.556 1.00 78.50 84 LYS A CA 1
ATOM 630 C C . LYS A 1 84 ? 26.548 -1.483 -69.244 1.00 78.50 84 LYS A C 1
ATOM 632 O O . LYS A 1 84 ? 27.229 -0.922 -70.101 1.00 78.50 84 LYS A O 1
ATOM 637 N N . GLU A 1 85 ? 26.421 -0.965 -68.025 1.00 72.94 85 GLU A N 1
ATOM 638 C CA . GLU A 1 85 ? 27.114 0.244 -67.554 1.00 72.94 85 GLU A CA 1
ATOM 639 C C . GLU A 1 85 ? 28.606 -0.022 -67.318 1.00 72.94 85 GLU A C 1
ATOM 641 O O . GLU A 1 85 ? 29.444 0.712 -67.829 1.00 72.94 85 GLU A O 1
ATOM 646 N N . VAL A 1 86 ? 28.969 -1.118 -66.644 1.00 71.94 86 VAL A N 1
ATOM 647 C CA . VAL A 1 86 ? 30.371 -1.546 -66.487 1.00 71.94 86 VAL A CA 1
ATOM 648 C C . VAL A 1 86 ? 31.013 -1.840 -67.846 1.00 71.94 86 VAL A C 1
ATOM 650 O O . VAL A 1 86 ? 32.175 -1.508 -68.066 1.00 71.94 86 VAL A O 1
ATOM 653 N N . GLU A 1 87 ? 30.267 -2.419 -68.783 1.00 74.81 87 GLU A N 1
ATOM 654 C CA . GLU A 1 87 ? 30.726 -2.717 -70.141 1.00 74.81 87 GLU A CA 1
ATOM 655 C C . GLU A 1 87 ? 30.900 -1.451 -70.994 1.00 74.81 87 GLU A C 1
ATOM 657 O O . GLU A 1 87 ? 31.924 -1.300 -71.666 1.00 74.81 87 GLU A O 1
ATOM 662 N N . THR A 1 88 ? 29.989 -0.474 -70.900 1.00 73.00 88 THR A N 1
ATOM 663 C CA . THR A 1 88 ? 30.198 0.837 -71.538 1.00 73.00 88 THR A CA 1
ATOM 664 C C . THR A 1 88 ? 31.348 1.608 -70.889 1.00 73.00 88 THR A C 1
ATOM 666 O O . THR A 1 88 ? 32.176 2.131 -71.633 1.00 73.00 88 THR A O 1
ATOM 669 N N . LEU A 1 89 ? 31.493 1.612 -69.559 1.00 69.69 89 LEU A N 1
ATOM 670 C CA . LEU A 1 89 ? 32.632 2.218 -68.851 1.00 69.69 89 LEU A CA 1
ATOM 671 C C . LEU A 1 89 ? 33.968 1.577 -69.255 1.00 69.69 89 LEU A C 1
ATOM 673 O O . LEU A 1 89 ? 34.902 2.299 -69.603 1.00 69.69 89 LEU A O 1
ATOM 677 N N . ARG A 1 90 ? 34.047 0.239 -69.319 1.00 72.25 90 ARG A N 1
ATOM 678 C CA . ARG A 1 90 ? 35.202 -0.480 -69.890 1.00 72.25 90 ARG A CA 1
ATOM 679 C C . ARG A 1 90 ? 35.468 -0.028 -71.325 1.00 72.25 90 ARG A C 1
ATOM 681 O O . ARG A 1 90 ? 36.596 0.335 -71.637 1.00 72.25 90 ARG A O 1
ATOM 688 N N . SER A 1 91 ? 34.439 0.042 -72.174 1.00 70.12 91 SER A N 1
ATOM 689 C CA . SER A 1 91 ? 34.593 0.497 -73.563 1.00 70.12 91 SER A CA 1
ATOM 690 C C . SER A 1 91 ? 35.067 1.953 -73.673 1.00 70.12 91 SER A C 1
ATOM 692 O O . SER A 1 91 ? 35.831 2.272 -74.581 1.00 70.12 91 SER A O 1
ATOM 694 N N . TYR A 1 92 ? 34.672 2.831 -72.743 1.00 68.62 92 TYR A N 1
ATOM 695 C CA . TYR A 1 92 ? 35.147 4.212 -72.672 1.00 68.62 92 TYR A CA 1
ATOM 696 C C . TYR A 1 92 ? 36.617 4.269 -72.255 1.00 68.62 92 TYR A C 1
ATOM 698 O O . TYR A 1 92 ? 37.390 4.945 -72.925 1.00 68.62 92 TYR A O 1
ATOM 706 N N . VAL A 1 93 ? 37.031 3.511 -71.234 1.00 65.25 93 VAL A N 1
ATOM 707 C CA . VAL A 1 93 ? 38.443 3.414 -70.819 1.00 65.25 93 VAL A CA 1
ATOM 708 C C . VAL A 1 93 ? 39.311 2.840 -71.947 1.00 65.25 93 VAL A C 1
ATOM 710 O O . VAL A 1 93 ? 40.350 3.418 -72.260 1.00 65.25 93 VAL A O 1
ATOM 713 N N . SER A 1 94 ? 38.866 1.777 -72.629 1.00 66.69 94 SER A N 1
ATOM 714 C CA . SER A 1 94 ? 39.564 1.202 -73.792 1.00 66.69 94 SER A CA 1
ATOM 715 C C . SER A 1 94 ? 39.632 2.153 -74.992 1.00 66.69 94 SER A C 1
ATOM 717 O O . SER A 1 94 ? 40.636 2.179 -75.698 1.00 66.69 94 SER A O 1
ATOM 719 N N . ARG A 1 95 ? 38.593 2.964 -75.234 1.00 61.75 95 ARG A N 1
ATOM 720 C CA . ARG A 1 95 ? 38.632 4.012 -76.270 1.00 61.75 95 ARG A CA 1
ATOM 721 C C . ARG A 1 95 ? 39.556 5.157 -75.882 1.00 61.75 95 ARG A C 1
ATOM 723 O O . ARG A 1 95 ? 40.240 5.675 -76.752 1.00 61.75 95 ARG A O 1
ATOM 730 N N . GLN A 1 96 ? 39.592 5.535 -74.606 1.00 55.91 96 GLN A N 1
ATOM 731 C CA . GLN A 1 96 ? 40.397 6.649 -74.111 1.00 55.91 96 GLN A CA 1
ATOM 732 C C . GLN A 1 96 ? 41.894 6.310 -74.060 1.00 55.91 96 GLN A C 1
ATOM 734 O O . GLN A 1 96 ? 42.716 7.199 -74.271 1.00 55.91 96 GLN A O 1
ATOM 739 N N . SER A 1 97 ? 42.259 5.038 -73.849 1.00 54.97 97 SER A N 1
ATOM 740 C CA . SER A 1 97 ? 43.638 4.564 -74.023 1.00 54.97 97 SER A CA 1
ATOM 741 C C . SER A 1 97 ? 44.027 4.439 -75.502 1.00 54.97 97 SER A C 1
ATOM 743 O O . SER A 1 97 ? 45.108 4.897 -75.874 1.00 54.97 97 SER A O 1
ATOM 745 N N . ALA A 1 98 ? 43.139 3.925 -76.362 1.00 52.50 98 ALA A N 1
ATOM 746 C CA . ALA A 1 98 ? 43.372 3.859 -77.809 1.00 52.50 98 ALA A CA 1
ATOM 747 C C . ALA A 1 98 ? 43.465 5.248 -78.476 1.00 52.50 98 ALA A C 1
ATOM 749 O O . ALA A 1 98 ? 44.293 5.453 -79.358 1.00 52.50 98 ALA A O 1
ATOM 750 N N . SER A 1 99 ? 42.678 6.236 -78.033 1.00 50.06 99 SER A N 1
ATOM 751 C CA . SER A 1 99 ? 42.734 7.601 -78.578 1.00 50.06 99 SER A CA 1
ATOM 752 C C . SER A 1 99 ? 43.989 8.374 -78.171 1.00 50.06 99 SER A C 1
ATOM 754 O O . SER A 1 99 ? 44.285 9.396 -78.779 1.00 50.06 99 SER A O 1
ATOM 756 N N . THR A 1 100 ? 44.728 7.916 -77.152 1.00 51.38 100 THR A N 1
ATOM 757 C CA . THR A 1 100 ? 46.025 8.507 -76.771 1.00 51.38 100 THR A CA 1
ATOM 758 C C . THR A 1 100 ? 47.223 7.934 -77.529 1.00 51.38 100 THR A C 1
ATOM 760 O O . THR A 1 100 ? 48.316 8.463 -77.380 1.00 51.38 100 THR A O 1
ATOM 763 N N . THR A 1 101 ? 47.044 6.900 -78.359 1.00 50.56 101 THR A N 1
ATOM 764 C CA . THR A 1 101 ? 48.119 6.302 -79.177 1.00 50.56 101 THR A CA 1
ATOM 765 C C . THR A 1 101 ? 47.939 6.518 -80.686 1.00 50.56 101 THR A C 1
ATOM 767 O O . THR A 1 101 ? 48.725 5.997 -81.473 1.00 50.56 101 THR A O 1
ATOM 770 N N . SER A 1 102 ? 46.934 7.295 -81.111 1.00 44.84 102 SER A N 1
ATOM 771 C CA . SER A 1 102 ? 46.532 7.421 -82.523 1.00 44.84 102 SER A CA 1
ATOM 772 C C . SER A 1 102 ? 46.443 8.865 -83.052 1.00 44.84 102 SER A C 1
ATOM 774 O O . SER A 1 102 ? 45.704 9.112 -84.004 1.00 44.84 102 SER A O 1
ATOM 776 N N . SER A 1 103 ? 47.127 9.838 -82.434 1.00 42.97 103 SER A N 1
ATOM 777 C CA . SER A 1 103 ? 46.972 11.271 -82.761 1.00 42.97 103 SER A CA 1
ATOM 778 C C . SER A 1 103 ? 48.292 12.050 -82.904 1.00 42.97 103 SER A C 1
ATOM 780 O O . SER A 1 103 ? 48.377 13.203 -82.479 1.00 42.97 103 SER A O 1
ATOM 782 N N . SER A 1 104 ? 49.334 11.436 -83.476 1.00 43.81 104 SER A N 1
ATOM 783 C CA . SER A 1 104 ? 50.648 12.083 -83.680 1.00 43.81 104 SER A CA 1
ATOM 784 C C . SER A 1 104 ? 51.390 11.673 -84.967 1.00 43.81 104 SER A C 1
ATOM 786 O O . SER A 1 104 ? 52.579 11.953 -85.112 1.00 43.81 104 SER A O 1
ATOM 788 N N . SER A 1 105 ? 50.705 11.069 -85.943 1.00 44.66 105 SER A N 1
ATOM 789 C CA . SER A 1 105 ? 51.279 10.709 -87.248 1.00 44.66 105 SER A CA 1
ATOM 790 C C . SER A 1 105 ? 50.934 11.730 -88.345 1.00 44.66 105 SER A C 1
ATOM 792 O O . SER A 1 105 ? 50.062 11.457 -89.162 1.00 44.66 105 SER A O 1
ATOM 794 N N . ASP A 1 106 ? 51.586 12.902 -88.325 1.00 44.56 106 ASP A N 1
ATOM 795 C CA . ASP A 1 106 ? 52.070 13.611 -89.533 1.00 44.56 106 ASP A CA 1
ATOM 796 C C . ASP A 1 106 ? 52.655 15.004 -89.211 1.00 44.56 106 ASP A C 1
ATOM 798 O O . ASP A 1 106 ? 51.942 16.008 -89.194 1.00 44.56 106 ASP A O 1
ATOM 802 N N . SER A 1 107 ? 53.979 15.088 -89.010 1.00 41.78 107 SER A N 1
ATOM 803 C CA . SER A 1 107 ? 54.840 16.176 -89.531 1.00 41.78 107 SER A CA 1
ATOM 804 C C . SER A 1 107 ? 56.316 15.985 -89.158 1.00 41.78 107 SER A C 1
ATOM 806 O O . SER A 1 107 ? 56.675 15.756 -88.009 1.00 41.78 107 SER A O 1
ATOM 808 N N . ARG A 1 108 ? 57.184 16.107 -90.166 1.00 46.56 108 ARG A N 1
ATOM 809 C CA . ARG A 1 108 ? 58.646 15.916 -90.113 1.00 46.56 108 ARG A CA 1
ATOM 810 C C . ARG A 1 108 ? 59.354 16.859 -89.122 1.00 46.56 108 ARG A C 1
ATOM 812 O O . ARG A 1 108 ? 59.194 18.067 -89.255 1.00 46.56 108 ARG A O 1
ATOM 819 N N . SER A 1 109 ? 60.287 16.344 -88.312 1.00 42.66 109 SER A N 1
ATOM 820 C CA . SER A 1 109 ? 61.734 16.655 -88.429 1.00 42.66 109 SER A CA 1
ATOM 821 C C . SER A 1 109 ? 62.581 15.918 -87.373 1.00 42.66 109 SER A C 1
ATOM 823 O O . SER A 1 109 ? 62.101 15.581 -86.295 1.00 42.66 109 SER A O 1
ATOM 825 N N . ASN A 1 110 ? 63.864 15.695 -87.667 1.00 47.44 110 ASN A N 1
ATOM 826 C CA . ASN A 1 110 ? 64.827 15.057 -86.765 1.00 47.44 110 ASN A CA 1
ATOM 827 C C . ASN A 1 110 ? 65.157 15.954 -85.553 1.00 47.44 110 ASN A C 1
ATOM 829 O O . ASN A 1 110 ? 65.737 17.018 -85.767 1.00 47.44 110 ASN A O 1
ATOM 833 N N . ASN A 1 111 ? 64.955 15.489 -84.309 1.00 46.09 111 ASN A N 1
ATOM 834 C CA . ASN A 1 111 ? 66.070 15.084 -83.425 1.00 46.09 111 ASN A CA 1
ATOM 835 C C . ASN A 1 111 ? 65.640 14.542 -82.040 1.00 46.09 111 ASN A C 1
ATOM 837 O O . ASN A 1 111 ? 64.579 14.879 -81.530 1.00 46.09 111 ASN A O 1
ATOM 841 N N . HIS A 1 112 ? 66.586 13.838 -81.403 1.00 42.12 112 HIS A N 1
ATOM 842 C CA . HIS A 1 112 ? 66.660 13.475 -79.976 1.00 42.12 112 HIS A CA 1
ATOM 843 C C . HIS A 1 112 ? 65.691 12.400 -79.444 1.00 42.12 112 HIS A C 1
ATOM 845 O O . HIS A 1 112 ? 64.567 12.222 -79.896 1.00 42.12 112 HIS A O 1
ATOM 851 N N . ASN A 1 113 ? 66.205 11.619 -78.487 1.00 49.88 113 ASN A N 1
ATOM 852 C CA . ASN A 1 113 ? 65.754 10.258 -78.188 1.00 49.88 113 ASN A CA 1
ATOM 853 C C . ASN A 1 113 ? 65.457 10.079 -76.685 1.00 49.88 113 ASN A C 1
ATOM 855 O O . ASN A 1 113 ? 66.166 9.358 -75.985 1.00 49.88 113 ASN A O 1
ATOM 859 N N . SER A 1 114 ? 64.466 10.814 -76.169 1.00 47.94 114 SER A N 1
ATOM 860 C CA . SER A 1 114 ? 64.174 10.897 -74.723 1.00 47.94 114 SER A CA 1
ATOM 861 C C . SER A 1 114 ? 62.688 10.830 -74.335 1.00 47.94 114 SER A C 1
ATOM 863 O O . SER A 1 114 ? 62.383 10.791 -73.146 1.00 47.94 114 SER A O 1
ATOM 865 N N . GLY A 1 115 ? 61.755 10.787 -75.295 1.00 48.84 115 GLY A N 1
ATOM 866 C CA . GLY A 1 115 ? 60.310 10.828 -75.008 1.00 48.84 115 GLY A CA 1
ATOM 867 C C . GLY A 1 115 ? 59.716 9.532 -74.435 1.00 48.84 115 GLY A C 1
ATOM 868 O O . GLY A 1 115 ? 58.874 9.585 -73.542 1.00 48.84 115 GLY A O 1
ATOM 869 N N . ALA A 1 116 ? 60.177 8.366 -74.902 1.00 52.19 116 ALA A N 1
ATOM 870 C CA . ALA A 1 116 ? 59.502 7.082 -74.663 1.00 52.19 116 ALA A CA 1
ATOM 871 C C . ALA A 1 116 ? 59.401 6.667 -73.179 1.00 52.19 116 ALA A C 1
ATOM 873 O O . ALA A 1 116 ? 58.430 6.025 -72.784 1.00 52.19 116 ALA A O 1
ATOM 874 N N . ALA A 1 117 ? 60.367 7.052 -72.338 1.00 54.91 117 ALA A N 1
ATOM 875 C CA . ALA A 1 117 ? 60.325 6.742 -70.907 1.00 54.91 117 ALA A CA 1
ATOM 876 C C . ALA A 1 117 ? 59.169 7.464 -70.188 1.00 54.91 117 ALA A C 1
ATOM 878 O O . ALA A 1 117 ? 58.489 6.867 -69.357 1.00 54.91 117 ALA A O 1
ATOM 879 N N . ALA A 1 118 ? 58.897 8.722 -70.555 1.00 56.78 118 ALA A N 1
ATOM 880 C CA . ALA A 1 118 ? 57.868 9.535 -69.911 1.00 56.78 118 ALA A CA 1
ATOM 881 C C . ALA A 1 118 ? 56.446 9.011 -70.177 1.00 56.78 118 ALA A C 1
ATOM 883 O O . ALA A 1 118 ? 55.586 9.097 -69.301 1.00 56.78 118 ALA A O 1
ATOM 884 N N . GLU A 1 119 ? 56.192 8.429 -71.354 1.00 57.06 119 GLU A N 1
ATOM 885 C CA . GLU A 1 119 ? 54.898 7.810 -71.668 1.00 57.06 119 GLU A CA 1
ATOM 886 C C . GLU A 1 119 ? 54.694 6.485 -70.920 1.00 57.06 119 GLU A C 1
ATOM 888 O O . GLU A 1 119 ? 53.595 6.228 -70.423 1.00 57.06 119 GLU A O 1
ATOM 893 N N . VAL A 1 120 ? 55.753 5.681 -70.757 1.00 61.53 120 VAL A N 1
ATOM 894 C CA . VAL A 1 120 ? 55.717 4.449 -69.950 1.00 61.53 120 VAL A CA 1
ATOM 895 C C . VAL A 1 120 ? 55.494 4.769 -68.468 1.00 61.53 120 VAL A C 1
ATOM 897 O O . VAL A 1 120 ? 54.631 4.154 -67.841 1.00 61.53 120 VAL A O 1
ATOM 900 N N . ASP A 1 121 ? 56.180 5.774 -67.915 1.00 61.25 121 ASP A N 1
ATOM 901 C CA . ASP A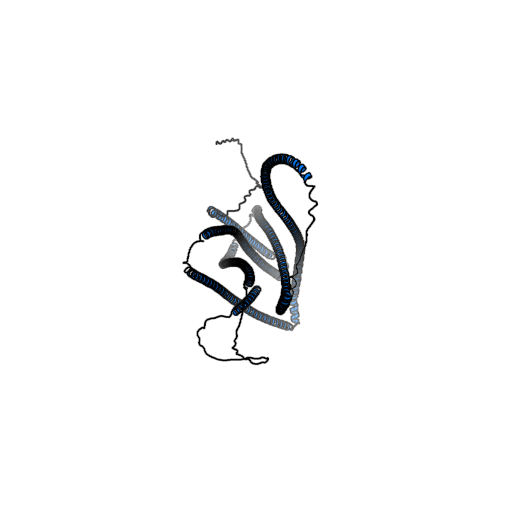 1 121 ? 55.946 6.231 -66.539 1.00 61.25 121 ASP A CA 1
ATOM 902 C C . ASP A 1 121 ? 54.545 6.838 -66.357 1.00 61.25 121 ASP A C 1
ATOM 904 O O . ASP A 1 121 ? 53.890 6.585 -65.343 1.00 61.25 121 ASP A O 1
ATOM 908 N N . ALA A 1 122 ? 54.022 7.573 -67.346 1.00 63.38 122 ALA A N 1
ATOM 909 C CA . ALA A 1 122 ? 52.650 8.084 -67.317 1.00 63.38 122 ALA A CA 1
ATOM 910 C C . ALA A 1 122 ? 51.601 6.957 -67.388 1.00 63.38 122 ALA A C 1
ATOM 912 O O . ALA A 1 122 ? 50.571 7.027 -66.709 1.00 63.38 122 ALA A O 1
ATOM 913 N N . ALA A 1 123 ? 51.853 5.898 -68.163 1.00 66.94 123 ALA A N 1
ATOM 914 C CA . ALA A 1 123 ? 51.014 4.703 -68.198 1.00 66.94 123 ALA A CA 1
ATOM 915 C C . ALA A 1 123 ? 51.071 3.932 -66.866 1.00 66.94 123 ALA A C 1
ATOM 917 O O . ALA A 1 123 ? 50.026 3.567 -66.325 1.00 66.94 123 ALA A O 1
ATOM 918 N N . ALA A 1 124 ? 52.261 3.765 -66.281 1.00 68.56 124 ALA A N 1
ATOM 919 C CA . ALA A 1 124 ? 52.443 3.140 -64.971 1.00 68.56 124 ALA A CA 1
ATOM 920 C C . ALA A 1 124 ? 51.792 3.955 -63.837 1.00 68.56 124 ALA A C 1
ATOM 922 O O . ALA A 1 124 ? 51.188 3.382 -62.929 1.00 68.56 124 ALA A O 1
ATOM 923 N N . ALA A 1 125 ? 51.848 5.289 -63.895 1.00 69.19 125 ALA A N 1
ATOM 924 C CA . ALA A 1 125 ? 51.159 6.172 -62.956 1.00 69.19 125 ALA A CA 1
ATOM 925 C C . ALA A 1 125 ? 49.629 6.043 -63.064 1.00 69.19 125 ALA A C 1
ATOM 927 O O . ALA A 1 125 ? 48.959 5.905 -62.040 1.00 69.19 125 ALA A O 1
ATOM 928 N N . LYS A 1 126 ? 49.077 5.999 -64.288 1.00 74.00 126 LYS A N 1
ATOM 929 C CA . LYS A 1 126 ? 47.648 5.716 -64.520 1.00 74.00 126 LYS A CA 1
ATOM 930 C C . LYS A 1 126 ? 47.255 4.332 -63.992 1.00 74.00 126 LYS A C 1
ATOM 932 O O . LYS A 1 126 ? 46.247 4.221 -63.304 1.00 74.00 126 LYS A O 1
ATOM 937 N N . ALA A 1 127 ? 48.058 3.297 -64.242 1.00 70.50 127 ALA A N 1
ATOM 938 C CA . ALA A 1 127 ? 47.803 1.945 -63.739 1.00 70.50 127 ALA A CA 1
ATOM 939 C C . ALA A 1 127 ? 47.793 1.881 -62.199 1.00 70.50 127 ALA A C 1
ATOM 941 O O . ALA A 1 127 ? 46.896 1.273 -61.620 1.00 70.50 127 ALA A O 1
ATOM 942 N N . ARG A 1 128 ? 48.726 2.570 -61.524 1.00 71.25 128 ARG A N 1
ATOM 943 C CA . ARG A 1 128 ? 48.733 2.701 -60.053 1.00 71.25 128 ARG A CA 1
ATOM 944 C C . ARG A 1 128 ? 47.511 3.461 -59.526 1.00 71.25 128 ARG A C 1
ATOM 946 O O . ARG A 1 128 ? 46.967 3.069 -58.501 1.00 71.25 128 ARG A O 1
ATOM 953 N N . ALA A 1 129 ? 47.055 4.504 -60.224 1.00 71.62 129 ALA A N 1
ATOM 954 C CA . ALA A 1 129 ? 45.833 5.223 -59.860 1.00 71.62 129 ALA A CA 1
ATOM 955 C C . ALA A 1 129 ? 44.575 4.347 -60.013 1.00 71.62 129 ALA A C 1
ATOM 957 O O . ALA A 1 129 ? 43.720 4.353 -59.133 1.00 71.62 129 ALA A O 1
ATOM 958 N N . PHE A 1 130 ? 44.484 3.538 -61.077 1.00 71.06 130 PHE A N 1
ATOM 959 C CA . PHE A 1 130 ? 43.405 2.556 -61.233 1.00 71.06 130 PHE A CA 1
ATOM 960 C C . PHE A 1 130 ? 43.450 1.445 -60.174 1.00 71.06 130 PHE A C 1
ATOM 962 O O . PHE A 1 130 ? 42.393 1.038 -59.704 1.00 71.06 130 PHE A O 1
ATOM 969 N N . ALA A 1 131 ? 44.638 0.983 -59.767 1.00 73.31 131 ALA A N 1
ATOM 970 C CA . ALA A 1 131 ? 44.776 0.024 -58.669 1.00 73.31 131 ALA A CA 1
ATOM 971 C C . ALA A 1 131 ? 44.293 0.620 -57.334 1.00 73.31 131 ALA A C 1
ATOM 973 O O . ALA A 1 131 ? 43.446 0.024 -56.678 1.00 73.31 131 ALA A O 1
ATOM 974 N N . ALA A 1 132 ? 44.735 1.836 -56.992 1.00 75.56 132 ALA A N 1
ATOM 975 C CA . ALA A 1 132 ? 44.287 2.536 -55.788 1.00 75.56 132 ALA A CA 1
ATOM 976 C C . ALA A 1 132 ? 42.760 2.737 -55.763 1.00 75.56 132 ALA A C 1
ATOM 978 O O . ALA A 1 132 ? 42.125 2.433 -54.759 1.00 75.56 132 ALA A O 1
ATOM 979 N N . LEU A 1 133 ? 42.158 3.154 -56.885 1.00 76.00 133 LEU A N 1
ATOM 980 C CA . LEU A 1 133 ? 40.700 3.267 -57.016 1.00 76.00 133 LEU A CA 1
ATOM 981 C C . LEU A 1 133 ? 39.987 1.907 -56.914 1.00 76.00 133 LEU A C 1
ATOM 983 O O . LEU A 1 133 ? 38.868 1.846 -56.411 1.00 76.00 133 LEU A O 1
ATOM 987 N N . ALA A 1 134 ? 40.594 0.813 -57.383 1.00 74.38 134 ALA A N 1
ATOM 988 C CA . ALA A 1 134 ? 40.015 -0.527 -57.266 1.00 74.38 134 ALA A CA 1
ATOM 989 C C . ALA A 1 134 ? 40.045 -1.050 -55.820 1.00 74.38 134 ALA A C 1
ATOM 991 O O . ALA A 1 134 ? 39.085 -1.686 -55.385 1.00 74.38 134 ALA A O 1
ATOM 992 N N . ASP A 1 135 ? 41.108 -0.756 -55.070 1.00 79.00 135 ASP A N 1
ATOM 993 C CA . ASP A 1 135 ? 41.218 -1.109 -53.653 1.00 79.00 135 ASP A CA 1
ATOM 994 C C . ASP A 1 135 ? 40.325 -0.211 -52.772 1.00 79.00 135 ASP A C 1
ATOM 996 O O . ASP A 1 135 ? 39.664 -0.717 -51.868 1.00 79.00 135 ASP A O 1
ATOM 1000 N N . GLU A 1 136 ? 40.189 1.082 -53.096 1.00 83.81 136 GLU A N 1
ATOM 1001 C CA . GLU A 1 136 ? 39.217 2.002 -52.477 1.00 83.81 136 GLU A CA 1
ATOM 1002 C C . GLU A 1 136 ? 37.768 1.535 -52.706 1.00 83.81 136 GLU A C 1
ATOM 1004 O O . GLU A 1 136 ? 36.979 1.460 -51.766 1.00 83.81 136 GLU A O 1
ATOM 1009 N N . ASN A 1 137 ? 37.419 1.118 -53.931 1.00 75.50 137 ASN A N 1
ATOM 1010 C CA . ASN A 1 137 ? 36.102 0.533 -54.212 1.00 75.50 137 ASN A CA 1
ATOM 1011 C C . ASN A 1 137 ? 35.885 -0.818 -53.504 1.00 75.50 137 ASN A C 1
ATOM 1013 O O . ASN A 1 137 ? 34.742 -1.144 -53.181 1.00 75.50 137 ASN A O 1
ATOM 1017 N N . ARG A 1 138 ? 36.944 -1.599 -53.230 1.00 85.62 138 ARG A N 1
ATOM 1018 C CA . ARG A 1 138 ? 36.829 -2.819 -52.412 1.00 85.62 138 ARG A CA 1
ATOM 1019 C C . ARG A 1 138 ? 36.526 -2.470 -50.955 1.00 85.62 138 ARG A C 1
ATOM 1021 O O . ARG A 1 138 ? 35.566 -3.006 -50.413 1.00 85.62 138 ARG A O 1
ATOM 1028 N N . ALA A 1 139 ? 37.266 -1.528 -50.369 1.00 82.75 139 ALA A N 1
ATOM 1029 C CA . ALA A 1 139 ? 37.042 -1.061 -49.000 1.00 82.75 139 ALA A CA 1
ATOM 1030 C C . ALA A 1 139 ? 35.627 -0.480 -48.811 1.00 82.75 139 ALA A C 1
ATOM 1032 O O . ALA A 1 139 ? 34.933 -0.845 -47.867 1.00 82.75 139 ALA A O 1
ATOM 1033 N N . LEU A 1 140 ? 35.145 0.339 -49.754 1.00 83.06 140 LEU A N 1
ATOM 1034 C CA . LEU A 1 140 ? 33.767 0.850 -49.741 1.00 83.06 140 LEU A CA 1
ATOM 1035 C C . LEU A 1 140 ? 32.714 -0.267 -49.886 1.00 83.06 140 LEU A C 1
ATOM 1037 O O . LEU A 1 140 ? 31.628 -0.164 -49.317 1.00 83.06 140 LEU A O 1
ATOM 1041 N N . GLY A 1 141 ? 33.021 -1.344 -50.615 1.00 85.62 141 GLY A N 1
ATOM 1042 C CA . GLY A 1 141 ? 32.184 -2.546 -50.671 1.00 85.62 141 GLY A CA 1
ATOM 1043 C C . GLY A 1 141 ? 32.112 -3.270 -49.323 1.00 85.62 141 GLY A C 1
ATOM 1044 O O . GLY A 1 141 ? 31.020 -3.547 -48.830 1.00 85.62 141 GLY A O 1
ATOM 1045 N N . GLU A 1 142 ? 33.267 -3.502 -48.696 1.00 87.88 142 GLU A N 1
ATOM 1046 C CA . GLU A 1 142 ? 33.386 -4.119 -47.369 1.00 87.88 142 GLU A CA 1
ATOM 1047 C C . GLU A 1 142 ? 32.683 -3.280 -46.283 1.00 87.88 142 GLU A C 1
ATOM 1049 O O . GLU A 1 142 ? 31.970 -3.831 -45.442 1.00 87.88 142 GLU A O 1
ATOM 1054 N N . GLU A 1 143 ? 32.774 -1.945 -46.340 1.00 86.56 143 GLU A N 1
ATOM 1055 C CA . GLU A 1 143 ? 32.000 -1.051 -45.471 1.00 86.56 143 GLU A CA 1
ATOM 1056 C C . GLU A 1 143 ? 30.489 -1.169 -45.701 1.00 86.56 143 GLU A C 1
ATOM 1058 O O . GLU A 1 143 ? 29.730 -1.256 -44.732 1.00 86.56 143 GLU A O 1
ATOM 1063 N N . VAL A 1 144 ? 30.027 -1.182 -46.957 1.00 82.81 144 VAL A N 1
ATOM 1064 C CA . VAL A 1 144 ? 28.600 -1.333 -47.294 1.00 82.81 144 VAL A CA 1
ATOM 1065 C C . VAL A 1 144 ? 28.052 -2.667 -46.789 1.00 82.81 144 VAL A C 1
ATOM 1067 O O . VAL A 1 144 ? 26.951 -2.695 -46.232 1.00 82.81 144 VAL A O 1
ATOM 1070 N N . ASP A 1 145 ? 28.807 -3.756 -46.906 1.00 87.75 145 ASP A N 1
ATOM 1071 C CA . ASP A 1 145 ? 28.394 -5.059 -46.382 1.00 87.75 145 ASP A CA 1
ATOM 1072 C C . ASP A 1 145 ? 28.459 -5.113 -44.844 1.00 87.75 145 ASP A C 1
ATOM 1074 O O . ASP A 1 145 ? 27.551 -5.659 -44.211 1.00 87.75 145 ASP A O 1
ATOM 1078 N N . ALA A 1 146 ? 29.416 -4.428 -44.207 1.00 87.44 146 ALA A N 1
ATOM 1079 C CA . ALA A 1 146 ? 29.425 -4.228 -42.755 1.00 87.44 146 ALA A CA 1
ATOM 1080 C C . ALA A 1 146 ? 28.260 -3.341 -42.260 1.00 87.44 146 ALA A C 1
ATOM 1082 O O . ALA A 1 146 ? 27.779 -3.508 -41.135 1.00 87.44 146 ALA A O 1
ATOM 1083 N N . TRP A 1 147 ? 27.774 -2.391 -43.064 1.00 84.62 147 TRP A N 1
ATOM 1084 C CA . TRP A 1 147 ? 26.545 -1.637 -42.782 1.00 84.62 147 TRP A CA 1
ATOM 1085 C C . TRP A 1 147 ? 25.290 -2.500 -42.955 1.00 84.62 147 TRP A C 1
ATOM 1087 O O . TRP A 1 147 ? 24.416 -2.449 -42.091 1.00 84.62 147 TRP A O 1
ATOM 1097 N N . ARG A 1 148 ? 25.216 -3.350 -43.990 1.00 87.69 148 ARG A N 1
ATOM 1098 C CA . ARG A 1 148 ? 24.126 -4.332 -44.159 1.00 87.69 148 ARG A CA 1
ATOM 1099 C C . ARG A 1 148 ? 24.066 -5.319 -42.996 1.00 87.69 148 ARG A C 1
ATOM 1101 O O . ARG A 1 148 ? 22.995 -5.517 -42.436 1.00 87.69 148 ARG A O 1
ATOM 1108 N N . GLY A 1 149 ? 25.206 -5.878 -42.583 1.00 87.06 149 GLY A N 1
ATOM 1109 C CA . GLY A 1 149 ? 25.286 -6.785 -41.435 1.00 87.06 149 GLY A CA 1
ATOM 1110 C C . GLY A 1 149 ? 24.792 -6.138 -40.137 1.00 87.06 149 GLY A C 1
ATOM 1111 O O . GLY A 1 149 ? 24.004 -6.740 -39.411 1.00 87.06 149 GLY A O 1
ATOM 1112 N N . ARG A 1 150 ? 25.175 -4.878 -39.881 1.00 88.69 150 ARG A N 1
ATOM 1113 C CA . ARG A 1 150 ? 24.674 -4.096 -38.734 1.00 88.69 150 ARG A CA 1
ATOM 1114 C C . ARG A 1 150 ? 23.177 -3.783 -38.833 1.00 88.69 150 ARG A C 1
ATOM 1116 O O . ARG A 1 150 ? 22.490 -3.855 -37.818 1.00 88.69 150 ARG A O 1
ATOM 1123 N N . ALA A 1 151 ? 22.660 -3.484 -40.026 1.00 86.88 151 ALA A N 1
ATOM 1124 C CA . ALA A 1 151 ? 21.228 -3.276 -40.242 1.00 86.88 151 ALA A CA 1
ATOM 1125 C C . ALA A 1 151 ? 20.424 -4.555 -39.954 1.00 86.88 151 ALA A C 1
ATOM 1127 O O . ALA A 1 151 ? 19.515 -4.521 -39.130 1.00 86.88 151 ALA A O 1
ATOM 1128 N N . SER A 1 152 ? 20.814 -5.698 -40.528 1.00 85.31 152 SER A N 1
ATOM 1129 C CA . SER A 1 152 ? 20.142 -6.983 -40.291 1.00 85.31 152 SER A CA 1
ATOM 1130 C C . SER A 1 152 ? 20.266 -7.479 -38.844 1.00 85.31 152 SER A C 1
ATOM 1132 O O . SER A 1 152 ? 19.350 -8.125 -38.342 1.00 85.31 152 SER A O 1
ATOM 1134 N N . ALA A 1 153 ? 21.359 -7.158 -38.141 1.00 87.25 153 ALA A N 1
ATOM 1135 C CA . ALA A 1 153 ? 21.466 -7.412 -36.704 1.00 87.25 153 ALA A CA 1
ATOM 1136 C C . ALA A 1 153 ? 20.452 -6.573 -35.904 1.00 87.25 153 ALA A C 1
ATOM 1138 O O . ALA A 1 153 ? 19.741 -7.119 -35.064 1.00 87.25 153 ALA A O 1
ATOM 1139 N N . CYS A 1 154 ? 20.326 -5.280 -36.219 1.00 89.69 154 CYS A N 1
ATOM 1140 C CA . CYS A 1 154 ? 19.359 -4.376 -35.591 1.00 89.69 154 CYS A CA 1
ATOM 1141 C C . CYS A 1 154 ? 17.901 -4.795 -35.874 1.00 89.69 154 CYS A C 1
ATOM 1143 O O . CYS A 1 154 ? 17.087 -4.831 -34.957 1.00 89.69 154 CYS A O 1
ATOM 1145 N N . GLU A 1 155 ? 17.578 -5.207 -37.106 1.00 90.25 155 GLU A N 1
ATOM 1146 C CA . GLU A 1 155 ? 16.268 -5.780 -37.473 1.00 90.25 155 GLU A CA 1
ATOM 1147 C C . GLU A 1 155 ? 15.940 -7.065 -36.690 1.00 90.25 155 GLU A C 1
ATOM 1149 O O . GLU A 1 155 ? 14.784 -7.330 -36.357 1.00 90.25 155 GLU A O 1
ATOM 1154 N N . LEU A 1 156 ? 16.951 -7.878 -36.377 1.00 92.00 156 LEU A N 1
ATOM 1155 C CA . LEU A 1 156 ? 16.779 -9.105 -35.600 1.00 92.00 156 LEU A CA 1
ATOM 1156 C C . LEU A 1 156 ? 16.655 -8.812 -34.092 1.00 92.00 156 LEU A C 1
ATOM 1158 O O . LEU A 1 156 ? 15.936 -9.520 -33.384 1.00 92.00 156 LEU A O 1
ATOM 1162 N N . GLU A 1 157 ? 17.290 -7.749 -33.594 1.00 89.44 157 GLU A N 1
ATOM 1163 C CA . GLU A 1 157 ? 17.091 -7.239 -32.232 1.00 89.44 157 GLU A CA 1
ATOM 1164 C C . GLU A 1 157 ? 15.715 -6.589 -32.040 1.00 89.44 157 GLU A C 1
ATOM 1166 O O . GLU A 1 157 ? 15.058 -6.878 -31.038 1.00 89.44 157 GLU A O 1
ATOM 1171 N N . THR A 1 158 ? 15.215 -5.797 -32.997 1.00 88.31 158 THR A N 1
ATOM 1172 C CA . THR A 1 158 ? 13.854 -5.242 -32.911 1.00 88.31 158 THR A CA 1
ATOM 1173 C C . THR A 1 158 ? 12.801 -6.347 -32.944 1.00 88.31 158 THR A C 1
ATOM 1175 O O . THR A 1 158 ? 11.924 -6.352 -32.084 1.00 88.31 158 THR A O 1
ATOM 1178 N N . GLN A 1 159 ? 12.938 -7.361 -33.807 1.00 88.81 159 GLN A N 1
ATOM 1179 C CA . GLN A 1 159 ? 12.049 -8.535 -33.793 1.00 88.81 159 GLN A CA 1
ATOM 1180 C C . GLN A 1 159 ? 12.092 -9.317 -32.467 1.00 88.81 159 GLN A C 1
ATOM 1182 O O . GLN A 1 159 ? 11.071 -9.856 -32.036 1.00 88.81 159 GLN A O 1
ATOM 1187 N N . ARG A 1 160 ? 13.251 -9.399 -31.795 1.00 90.44 160 ARG A N 1
ATOM 1188 C CA . ARG A 1 160 ? 13.354 -9.995 -30.447 1.00 90.44 160 ARG A CA 1
ATOM 1189 C C . ARG A 1 160 ? 12.635 -9.141 -29.400 1.00 90.44 160 ARG A C 1
ATOM 1191 O O . ARG A 1 160 ? 11.906 -9.692 -28.578 1.00 90.44 160 ARG A O 1
ATOM 1198 N N . ALA A 1 161 ? 12.806 -7.820 -29.448 1.00 84.50 161 ALA A N 1
ATOM 1199 C CA . ALA A 1 161 ? 12.148 -6.885 -28.539 1.00 84.50 161 ALA A CA 1
ATOM 1200 C C . ALA A 1 161 ? 10.619 -6.859 -28.729 1.00 84.50 161 ALA A C 1
ATOM 1202 O O . ALA A 1 161 ? 9.880 -6.810 -27.748 1.00 84.50 161 ALA A O 1
ATOM 1203 N N . GLU A 1 162 ? 10.131 -6.954 -29.968 1.00 88.00 162 GLU A N 1
ATOM 1204 C CA . GLU A 1 162 ? 8.699 -7.050 -30.277 1.00 88.00 162 GLU A CA 1
ATOM 1205 C C . GLU A 1 162 ? 8.077 -8.346 -29.749 1.00 88.00 162 GLU A C 1
ATOM 1207 O O . GLU A 1 162 ? 6.997 -8.295 -29.164 1.00 88.00 162 GLU A O 1
ATOM 1212 N N . ARG A 1 163 ? 8.767 -9.490 -29.866 1.00 90.12 163 ARG A N 1
ATOM 1213 C CA . ARG A 1 163 ? 8.311 -10.757 -29.261 1.00 90.12 163 ARG A CA 1
ATOM 1214 C C . ARG A 1 163 ? 8.244 -10.653 -27.739 1.00 90.12 163 ARG A C 1
ATOM 1216 O O . ARG A 1 163 ? 7.173 -10.844 -27.180 1.00 90.12 163 ARG A O 1
ATOM 1223 N N . ALA A 1 164 ? 9.326 -10.214 -27.091 1.00 87.31 164 ALA A N 1
ATOM 1224 C CA . ALA A 1 164 ? 9.355 -10.027 -25.639 1.00 87.31 164 ALA A CA 1
ATOM 1225 C C . ALA A 1 164 ? 8.278 -9.040 -25.139 1.00 87.31 164 ALA A C 1
ATOM 1227 O O . ALA A 1 164 ? 7.712 -9.225 -24.061 1.00 87.31 164 ALA A O 1
ATOM 1228 N N . ARG A 1 165 ? 7.946 -8.010 -25.933 1.00 93.75 165 ARG A N 1
ATOM 1229 C CA . ARG A 1 165 ? 6.811 -7.116 -25.668 1.00 93.75 165 ARG A CA 1
ATOM 1230 C C . ARG A 1 165 ? 5.470 -7.848 -25.779 1.00 93.75 165 ARG A C 1
ATOM 1232 O O . ARG A 1 165 ? 4.629 -7.657 -24.907 1.00 93.75 165 ARG A O 1
ATOM 1239 N N . LEU A 1 166 ? 5.241 -8.633 -26.833 1.00 92.56 166 LEU A N 1
ATOM 1240 C CA . LEU A 1 166 ? 3.993 -9.383 -27.021 1.00 92.56 166 LEU A CA 1
ATOM 1241 C C . LEU A 1 166 ? 3.787 -10.431 -25.916 1.00 92.56 166 LEU A C 1
ATOM 1243 O O . LEU A 1 166 ? 2.677 -10.550 -25.399 1.00 92.56 166 LEU A O 1
ATOM 1247 N N . ASP A 1 167 ? 4.857 -11.108 -25.496 1.00 90.44 167 ASP A N 1
ATOM 1248 C CA . ASP A 1 167 ? 4.845 -12.052 -24.375 1.00 90.44 167 ASP A CA 1
ATOM 1249 C C . ASP A 1 167 ? 4.459 -11.339 -23.063 1.00 90.44 167 ASP A C 1
ATOM 1251 O O . ASP A 1 167 ? 3.559 -11.783 -22.347 1.00 90.44 167 ASP A O 1
ATOM 1255 N N . ALA A 1 168 ? 5.058 -10.174 -22.784 1.00 86.19 168 ALA A N 1
ATOM 1256 C CA . ALA A 1 168 ? 4.708 -9.341 -21.630 1.00 86.19 168 ALA A CA 1
ATOM 1257 C C . ALA A 1 168 ? 3.276 -8.766 -21.710 1.00 86.19 168 ALA A C 1
ATOM 1259 O O . ALA A 1 168 ? 2.595 -8.644 -20.690 1.00 86.19 168 ALA A O 1
ATOM 1260 N N . GLU A 1 169 ? 2.781 -8.437 -22.908 1.00 87.31 169 GLU A N 1
ATOM 1261 C CA . GLU A 1 169 ? 1.383 -8.049 -23.114 1.00 87.31 169 GLU A CA 1
ATOM 1262 C C . GLU A 1 169 ? 0.410 -9.213 -22.873 1.00 87.31 169 GLU A C 1
ATOM 1264 O O . GLU A 1 169 ? -0.689 -8.958 -22.376 1.00 87.31 169 GLU A O 1
ATOM 1269 N N . SER A 1 170 ? 0.787 -10.464 -23.177 1.00 90.00 170 SER A N 1
ATOM 1270 C CA . SER A 1 170 ? -0.004 -11.646 -22.803 1.00 90.00 170 SER A CA 1
ATOM 1271 C C . SER A 1 170 ? -0.022 -11.817 -21.291 1.00 90.00 170 SER A C 1
ATOM 1273 O O . SER A 1 170 ? -1.094 -11.754 -20.698 1.00 90.00 170 SER A O 1
ATOM 1275 N N . GLN A 1 171 ? 1.150 -11.869 -20.648 1.00 89.88 171 GLN A N 1
ATOM 1276 C CA . GLN A 1 171 ? 1.269 -11.996 -19.190 1.00 89.88 171 GLN A CA 1
ATOM 1277 C C . GLN A 1 171 ? 0.460 -10.920 -18.442 1.00 89.88 171 GLN A C 1
ATOM 1279 O O . GLN A 1 171 ? -0.154 -11.204 -17.415 1.00 89.88 171 GLN A O 1
ATOM 1284 N N . LEU A 1 172 ? 0.386 -9.692 -18.972 1.00 87.12 172 LEU A N 1
ATOM 1285 C CA . LEU A 1 172 ? -0.444 -8.620 -18.415 1.00 87.12 172 LEU A CA 1
ATOM 1286 C C . LEU A 1 172 ? -1.959 -8.866 -18.579 1.00 87.12 172 LEU A C 1
ATOM 1288 O O . LEU A 1 172 ? -2.740 -8.406 -17.745 1.00 87.12 172 LEU A O 1
ATOM 1292 N N . ARG A 1 173 ? -2.403 -9.541 -19.645 1.00 89.44 173 ARG A N 1
ATOM 1293 C CA . ARG A 1 173 ? -3.807 -9.956 -19.840 1.00 89.44 173 ARG A CA 1
ATOM 1294 C C . ARG A 1 173 ? -4.142 -11.128 -18.920 1.00 89.44 173 ARG A C 1
ATOM 1296 O O . ARG A 1 173 ? -5.148 -11.064 -18.220 1.00 89.44 173 ARG A O 1
ATOM 1303 N N . ASP A 1 174 ? -3.259 -12.115 -18.839 1.00 90.38 174 ASP A N 1
ATOM 1304 C CA . ASP A 1 174 ? -3.418 -13.307 -18.003 1.00 90.38 174 ASP A CA 1
ATOM 1305 C C . ASP A 1 174 ? -3.452 -12.931 -16.508 1.00 90.38 174 ASP A C 1
ATOM 1307 O O . ASP A 1 174 ? -4.351 -13.343 -15.772 1.00 90.38 174 ASP A O 1
ATOM 1311 N N . ALA A 1 175 ? -2.574 -12.019 -16.073 1.00 88.12 175 ALA A N 1
ATOM 1312 C CA . ALA A 1 175 ? -2.601 -11.446 -14.726 1.00 88.12 175 ALA A CA 1
ATOM 1313 C C . ALA A 1 175 ? -3.882 -10.638 -14.433 1.00 88.12 175 ALA A C 1
ATOM 1315 O O . ALA A 1 175 ? -4.374 -10.667 -13.307 1.00 88.12 175 ALA A O 1
ATOM 1316 N N . LYS A 1 176 ? -4.461 -9.940 -15.423 1.00 89.69 176 LYS A N 1
ATOM 1317 C CA . LYS A 1 176 ? -5.750 -9.236 -15.261 1.00 89.69 176 LYS A CA 1
ATOM 1318 C C . LYS A 1 176 ? -6.930 -10.199 -15.144 1.00 89.69 176 LYS A C 1
ATOM 1320 O O . LYS A 1 176 ? -7.832 -9.933 -14.356 1.00 89.69 176 LYS A O 1
ATOM 1325 N N . LEU A 1 177 ? -6.925 -11.297 -15.900 1.00 89.06 177 LEU A N 1
ATOM 1326 C CA . LEU A 1 177 ? -7.943 -12.347 -15.799 1.00 89.06 177 LEU A CA 1
ATOM 1327 C C . LEU A 1 177 ? -7.855 -13.067 -14.445 1.00 89.06 177 LEU A C 1
ATOM 1329 O O . LEU A 1 177 ? -8.877 -13.252 -13.789 1.00 89.06 177 LEU A O 1
ATOM 1333 N N . SER A 1 178 ? -6.638 -13.371 -13.983 1.00 93.44 178 SER A N 1
ATOM 1334 C CA . SER A 1 178 ? -6.384 -13.904 -12.638 1.00 93.44 178 SER A CA 1
ATOM 1335 C C . SER A 1 178 ? -6.879 -12.952 -11.539 1.00 93.44 178 SER A C 1
ATOM 1337 O O . SER A 1 178 ? -7.650 -13.357 -10.672 1.00 93.44 178 SER A O 1
ATOM 1339 N N . LEU A 1 179 ? -6.546 -11.657 -11.621 1.00 90.44 179 LEU A N 1
ATOM 1340 C CA . LEU A 1 179 ? -7.005 -10.644 -10.662 1.00 90.44 179 LEU A CA 1
ATOM 1341 C C . LEU A 1 179 ? -8.538 -10.480 -10.654 1.00 90.44 179 LEU A C 1
ATOM 1343 O O . LEU A 1 179 ? -9.125 -10.297 -9.591 1.00 90.44 179 LEU A O 1
ATOM 1347 N N . ALA A 1 180 ? -9.199 -10.582 -11.811 1.00 88.94 180 ALA A N 1
ATOM 1348 C CA . ALA A 1 180 ? -10.661 -10.583 -11.888 1.00 88.94 180 ALA A CA 1
ATOM 1349 C C . ALA A 1 180 ? -11.273 -11.833 -11.224 1.00 88.94 180 ALA A C 1
ATOM 1351 O O . ALA A 1 180 ? -12.253 -11.714 -10.490 1.00 88.94 180 ALA A O 1
ATOM 1352 N N . GLY A 1 181 ? -10.667 -13.010 -11.417 1.00 89.88 181 GLY A N 1
ATOM 1353 C CA . GLY A 1 181 ? -11.058 -14.241 -10.723 1.00 89.88 181 GLY A CA 1
ATOM 1354 C C . GLY A 1 181 ? -10.881 -14.150 -9.203 1.00 89.88 181 GLY A C 1
ATOM 1355 O O . GLY A 1 181 ? -11.772 -14.554 -8.460 1.00 89.88 181 GLY A O 1
ATOM 1356 N N . LEU A 1 182 ? -9.783 -13.547 -8.734 1.00 88.81 182 LEU A N 1
ATOM 1357 C CA . LEU A 1 182 ? -9.555 -13.276 -7.310 1.00 88.81 182 LEU A CA 1
ATOM 1358 C C . LEU A 1 182 ? -10.576 -12.278 -6.741 1.00 88.81 182 LEU A C 1
ATOM 1360 O O . LEU A 1 182 ? -11.109 -12.528 -5.664 1.00 88.81 182 LEU A O 1
ATOM 1364 N N . SER A 1 183 ? -10.919 -11.207 -7.467 1.00 91.12 183 SER A N 1
ATOM 1365 C CA . SER A 1 183 ? -11.993 -10.276 -7.068 1.00 91.12 183 SER A CA 1
ATOM 1366 C C . SER A 1 183 ? -13.323 -11.012 -6.883 1.00 91.12 183 SER A C 1
ATOM 1368 O O . SER A 1 183 ? -13.964 -10.887 -5.844 1.00 91.12 183 SER A O 1
ATOM 1370 N N . GLN A 1 184 ? -13.693 -11.867 -7.842 1.00 91.56 184 GLN A N 1
ATOM 1371 C CA . GLN A 1 184 ? -14.919 -12.663 -7.767 1.00 91.56 184 GLN A CA 1
ATOM 1372 C C . GLN A 1 184 ? -14.886 -13.702 -6.627 1.00 91.56 184 GLN A C 1
ATOM 1374 O O . GLN A 1 184 ? -15.928 -14.026 -6.053 1.00 91.56 184 GLN A O 1
ATOM 1379 N N . ALA A 1 185 ? -13.710 -14.236 -6.282 1.00 90.06 185 ALA A N 1
ATOM 1380 C CA . ALA A 1 185 ? -13.540 -15.124 -5.133 1.00 90.06 185 ALA A CA 1
ATOM 1381 C C . ALA A 1 185 ? -13.702 -14.374 -3.798 1.00 90.06 185 ALA A C 1
ATOM 1383 O O . ALA A 1 185 ? -14.372 -14.884 -2.900 1.00 90.06 185 ALA A O 1
ATOM 1384 N N . VAL A 1 186 ? -13.168 -13.150 -3.689 1.00 89.25 186 VAL A N 1
ATOM 1385 C CA . VAL A 1 186 ? -13.361 -12.268 -2.525 1.00 89.25 186 VAL A CA 1
ATOM 1386 C C . VAL A 1 186 ? -14.836 -11.892 -2.367 1.00 89.25 186 VAL A C 1
ATOM 1388 O O . VAL A 1 186 ? -15.389 -12.107 -1.295 1.00 89.25 186 VAL A O 1
ATOM 1391 N N . GLU A 1 187 ? -15.520 -11.468 -3.434 1.00 92.12 187 GLU A N 1
ATOM 1392 C CA . GLU A 1 187 ? -16.970 -11.194 -3.417 1.00 92.12 187 GLU A CA 1
ATOM 1393 C C . GLU A 1 187 ? -17.788 -12.414 -2.938 1.00 92.12 187 GLU A C 1
ATOM 1395 O O . GLU A 1 187 ? -18.747 -12.285 -2.173 1.00 92.12 187 GLU A O 1
ATOM 1400 N N . GLN A 1 188 ? -17.397 -13.632 -3.334 1.00 90.25 188 GLN A N 1
ATOM 1401 C CA . GLN A 1 188 ? -18.027 -14.864 -2.844 1.00 90.25 188 GLN A CA 1
ATOM 1402 C C . GLN A 1 188 ? -17.708 -15.174 -1.375 1.00 90.25 188 GLN A C 1
ATOM 1404 O O . GLN A 1 188 ? -18.558 -15.748 -0.689 1.00 90.25 188 GLN A O 1
ATOM 1409 N N . LEU A 1 189 ? -16.515 -14.832 -0.882 1.00 91.44 189 LEU A N 1
ATOM 1410 C CA . LEU A 1 189 ? -16.144 -14.981 0.527 1.00 91.44 189 LEU A CA 1
ATOM 1411 C C . LEU A 1 189 ? -16.874 -13.959 1.405 1.00 91.44 189 LEU A C 1
ATOM 1413 O O . LEU A 1 189 ? -17.447 -14.355 2.416 1.00 91.44 189 LEU A O 1
ATOM 1417 N N . GLU A 1 190 ? -16.973 -12.698 0.985 1.00 92.19 190 GLU A N 1
ATOM 1418 C CA . GLU A 1 190 ? -17.774 -11.669 1.661 1.00 92.19 190 GLU A CA 1
ATOM 1419 C C . GLU A 1 190 ? -19.252 -12.082 1.756 1.00 92.19 190 GLU A C 1
ATOM 1421 O O . GLU A 1 190 ? -19.846 -12.036 2.834 1.00 92.19 190 GLU A O 1
ATOM 1426 N N . LEU A 1 191 ? -19.838 -12.594 0.666 1.00 92.00 191 LEU A N 1
ATOM 1427 C CA . LEU A 1 191 ? -21.212 -13.113 0.669 1.00 92.00 191 LEU A CA 1
ATOM 1428 C C . LEU A 1 191 ? -21.388 -14.372 1.537 1.00 92.00 191 LEU A C 1
ATOM 1430 O O . LEU A 1 191 ? -22.466 -14.574 2.101 1.00 92.00 191 LEU A O 1
ATOM 1434 N N . LYS A 1 192 ? -20.368 -15.233 1.668 1.00 92.69 192 LYS A N 1
ATOM 1435 C CA . LYS A 1 192 ? -20.383 -16.363 2.620 1.00 92.69 192 LYS A CA 1
ATOM 1436 C C . LYS A 1 192 ? -20.291 -15.868 4.066 1.00 92.69 192 LYS A C 1
ATOM 1438 O O . LYS A 1 192 ? -21.052 -16.346 4.904 1.00 92.69 192 LYS A O 1
ATOM 1443 N N . MET A 1 193 ? -19.416 -14.901 4.339 1.00 93.62 193 MET A N 1
ATOM 1444 C CA . MET A 1 193 ? -19.224 -14.290 5.654 1.00 93.62 193 MET A CA 1
ATOM 1445 C C . MET A 1 193 ? -20.509 -13.608 6.133 1.00 93.62 193 MET A C 1
ATOM 1447 O O . MET A 1 193 ? -20.989 -13.939 7.208 1.00 93.62 193 MET A O 1
ATOM 1451 N N . GLN A 1 194 ? -21.136 -12.764 5.307 1.00 91.69 194 GLN A N 1
ATOM 1452 C CA . GLN A 1 194 ? -22.412 -12.105 5.629 1.00 91.69 194 GLN A CA 1
ATOM 1453 C C . GLN A 1 194 ? -23.537 -13.114 5.922 1.00 91.69 194 GLN A C 1
ATOM 1455 O O . GLN A 1 194 ? -24.335 -12.915 6.837 1.00 91.69 194 GLN A O 1
ATOM 1460 N N . ARG A 1 195 ? -23.592 -14.237 5.189 1.00 91.69 195 ARG A N 1
ATOM 1461 C CA . ARG A 1 195 ? -24.543 -15.327 5.478 1.00 91.69 195 ARG A CA 1
ATOM 1462 C C . ARG A 1 195 ? -24.241 -16.009 6.810 1.00 91.69 195 ARG A C 1
ATOM 1464 O O . ARG A 1 195 ? -25.174 -16.287 7.555 1.00 91.69 195 ARG A O 1
ATOM 1471 N N . LYS A 1 196 ? -22.967 -16.255 7.132 1.00 92.25 196 LYS A N 1
ATOM 1472 C CA . LYS A 1 196 ? -22.565 -16.840 8.420 1.00 92.25 196 LYS A CA 1
ATOM 1473 C C . LYS A 1 196 ? -22.787 -15.890 9.591 1.00 92.25 196 LYS A C 1
ATOM 1475 O O . LYS A 1 196 ? -23.221 -16.342 10.644 1.00 92.25 196 LYS A O 1
ATOM 1480 N N . GLU A 1 197 ? -22.588 -14.593 9.397 1.00 90.44 197 GLU A N 1
ATOM 1481 C CA . GLU A 1 197 ? -22.939 -13.574 10.382 1.00 90.44 197 GLU A CA 1
ATOM 1482 C C . GLU A 1 197 ? -24.451 -13.574 10.643 1.00 90.44 197 GLU A C 1
ATOM 1484 O O . GLU A 1 197 ? -24.868 -13.656 11.796 1.00 90.44 197 GLU A O 1
ATOM 1489 N N . ALA A 1 198 ? -25.278 -13.604 9.591 1.00 90.88 198 ALA A N 1
ATOM 1490 C CA . ALA A 1 198 ? -26.729 -13.719 9.722 1.00 90.88 198 ALA A CA 1
ATOM 1491 C C . ALA A 1 198 ? -27.161 -15.028 10.417 1.00 90.88 198 ALA A C 1
ATOM 1493 O O . ALA A 1 198 ? -28.006 -14.976 11.307 1.00 90.88 198 ALA A O 1
ATOM 1494 N N . GLU A 1 199 ? -26.554 -16.177 10.084 1.00 92.38 199 GLU A N 1
ATOM 1495 C CA . GLU A 1 199 ? -26.788 -17.455 10.780 1.00 92.38 199 GLU A CA 1
ATOM 1496 C C . GLU A 1 199 ? -26.442 -17.372 12.280 1.00 92.38 199 GLU A C 1
ATOM 1498 O O . GLU A 1 199 ? -27.190 -17.884 13.118 1.00 92.38 199 GLU A O 1
ATOM 1503 N N . VAL A 1 200 ? -25.332 -16.714 12.639 1.00 92.38 200 VAL A N 1
ATOM 1504 C CA . VAL A 1 200 ? -24.926 -16.500 14.038 1.00 92.38 200 VAL A CA 1
ATOM 1505 C C . VAL A 1 200 ? -25.891 -15.548 14.746 1.00 92.38 200 VAL A C 1
ATOM 1507 O O . VAL A 1 200 ? -26.347 -15.871 15.840 1.00 92.38 200 VAL A O 1
ATOM 1510 N N . GLN A 1 201 ? -26.272 -14.429 14.125 1.00 90.12 201 GLN A N 1
ATOM 1511 C CA . GLN A 1 201 ? -27.247 -13.485 14.680 1.00 90.12 201 GLN A CA 1
ATOM 1512 C C . GLN A 1 201 ? -28.605 -14.164 14.933 1.00 90.12 201 GLN A C 1
ATOM 1514 O O . GLN A 1 201 ? -29.151 -14.048 16.033 1.00 90.12 201 GLN A O 1
ATOM 1519 N N . THR A 1 202 ? -29.127 -14.944 13.976 1.00 91.50 202 THR A N 1
ATOM 1520 C CA . THR A 1 202 ? -30.373 -15.705 14.175 1.00 91.50 202 THR A CA 1
ATOM 1521 C C . THR A 1 202 ? -30.233 -16.752 15.275 1.00 91.50 202 THR A C 1
ATOM 1523 O O . THR A 1 202 ? -31.117 -16.862 16.121 1.00 91.50 202 THR A O 1
ATOM 1526 N N . ARG A 1 203 ? -29.106 -17.471 15.341 1.00 89.44 203 ARG A N 1
ATOM 1527 C CA . ARG A 1 203 ? -28.887 -18.502 16.365 1.00 89.44 203 ARG A CA 1
ATOM 1528 C C . ARG A 1 203 ? -28.687 -17.917 17.767 1.00 89.44 203 ARG A C 1
ATOM 1530 O O . ARG A 1 203 ? -29.097 -18.539 18.744 1.00 89.44 203 ARG A O 1
ATOM 1537 N N . CYS A 1 204 ? -28.129 -16.714 17.887 1.00 88.56 204 CYS A N 1
ATOM 1538 C CA . CYS A 1 204 ? -28.106 -15.963 19.143 1.00 88.56 204 CYS A CA 1
ATOM 1539 C C . CYS A 1 204 ? -29.526 -15.586 19.593 1.00 88.56 204 CYS A C 1
ATOM 1541 O O . CYS A 1 204 ? -29.875 -15.826 20.747 1.00 88.56 204 CYS A O 1
ATOM 1543 N N . LEU A 1 205 ? -30.375 -15.093 18.682 1.00 91.44 205 LEU A N 1
ATOM 1544 C CA . LEU A 1 205 ? -31.783 -14.796 18.980 1.00 91.44 205 LEU A CA 1
ATOM 1545 C C . LEU A 1 205 ? -32.578 -16.055 19.374 1.00 91.44 205 LEU A C 1
ATOM 1547 O O . LEU A 1 205 ? -33.380 -16.003 20.306 1.00 91.44 205 LEU A O 1
ATOM 1551 N N . GLU A 1 206 ? -32.336 -17.198 18.725 1.00 89.50 206 GLU A N 1
ATOM 1552 C CA . GLU A 1 206 ? -32.907 -18.494 19.121 1.00 89.50 206 GLU A CA 1
ATOM 1553 C C . GLU A 1 206 ? -32.449 -18.924 20.522 1.00 89.50 206 GLU A C 1
ATOM 1555 O O . GLU A 1 206 ? -33.267 -19.371 21.327 1.00 89.50 206 GLU A O 1
ATOM 1560 N N . LEU A 1 207 ? -31.158 -18.782 20.842 1.00 89.31 207 LEU A N 1
ATOM 1561 C CA . LEU A 1 207 ? -30.613 -19.125 22.159 1.00 89.31 207 LEU A CA 1
ATOM 1562 C C . LEU A 1 207 ? -31.144 -18.199 23.261 1.00 89.31 207 LEU A C 1
ATOM 1564 O O . LEU A 1 207 ? -31.467 -18.681 24.347 1.00 89.31 207 LEU A O 1
ATOM 1568 N N . GLU A 1 208 ? -31.317 -16.905 22.985 1.00 88.25 208 GLU A N 1
ATOM 1569 C CA . GLU A 1 208 ? -32.001 -15.980 23.892 1.00 88.25 208 GLU A CA 1
ATOM 1570 C C . GLU A 1 208 ? -33.465 -16.371 24.117 1.00 88.25 208 GLU A C 1
ATOM 1572 O O . GLU A 1 208 ? -33.925 -16.382 25.259 1.00 88.25 208 GLU A O 1
ATOM 1577 N N . GLN A 1 209 ? -34.204 -16.733 23.064 1.00 89.50 209 GLN A N 1
ATOM 1578 C CA . GLN A 1 209 ? -35.584 -17.210 23.197 1.00 89.50 209 GLN A CA 1
ATOM 1579 C C . GLN A 1 209 ? -35.653 -18.514 24.003 1.00 89.50 209 GLN A C 1
ATOM 1581 O O . GLN A 1 209 ? -36.494 -18.635 24.892 1.00 89.50 209 GLN A O 1
ATOM 1586 N N . GLN A 1 210 ? -34.732 -19.456 23.776 1.00 87.38 210 GLN A N 1
ATOM 1587 C CA . GLN A 1 210 ? -34.627 -20.687 24.565 1.00 87.38 210 GLN A CA 1
ATOM 1588 C C . GLN A 1 210 ? -34.258 -20.422 26.031 1.00 87.38 210 GLN A C 1
ATOM 1590 O O . GLN A 1 210 ? -34.760 -21.121 26.909 1.00 87.38 210 GLN A O 1
ATOM 1595 N N . LEU A 1 211 ? -33.407 -19.433 26.319 1.00 86.75 211 LEU A N 1
ATOM 1596 C CA . LEU A 1 211 ? -33.084 -19.015 27.688 1.00 86.75 211 LEU A CA 1
ATOM 1597 C C . LEU A 1 211 ? -34.289 -18.374 28.380 1.00 86.75 211 LEU A C 1
ATOM 1599 O O . LEU A 1 211 ? -34.597 -18.742 29.511 1.00 86.75 211 LEU A O 1
ATOM 1603 N N . ARG A 1 212 ? -35.016 -17.481 27.697 1.00 88.50 212 ARG A N 1
ATOM 1604 C CA . ARG A 1 212 ? -36.252 -16.870 28.218 1.00 88.50 212 ARG A CA 1
ATOM 1605 C C . ARG A 1 212 ? -37.329 -17.932 28.473 1.00 88.50 212 ARG A C 1
ATOM 1607 O O . ARG A 1 212 ? -37.916 -17.941 29.550 1.00 88.50 212 ARG A O 1
ATOM 1614 N N . ALA A 1 213 ? -37.522 -18.876 27.549 1.00 85.38 213 ALA A N 1
ATOM 1615 C CA . ALA A 1 213 ? -38.439 -20.005 27.721 1.00 85.38 213 ALA A CA 1
ATOM 1616 C C . ALA A 1 213 ? -38.043 -20.897 28.911 1.00 85.38 213 ALA A C 1
ATOM 1618 O O . ALA A 1 213 ? -38.860 -21.127 29.795 1.00 85.38 213 ALA A O 1
ATOM 1619 N N . LYS A 1 214 ? -36.772 -21.317 29.005 1.00 85.62 214 LYS A N 1
ATOM 1620 C CA . LYS A 1 214 ? -36.268 -22.118 30.138 1.00 85.62 214 LYS A CA 1
ATOM 1621 C C . LYS A 1 214 ? -36.345 -21.377 31.474 1.00 85.62 214 LYS A C 1
ATOM 1623 O O . LYS A 1 214 ? -36.586 -22.018 32.491 1.00 85.62 214 LYS A O 1
ATOM 1628 N N . SER A 1 215 ? -36.173 -20.054 31.483 1.00 87.56 215 SER A N 1
ATOM 1629 C CA . SER A 1 215 ? -36.376 -19.224 32.676 1.00 87.56 215 SER A CA 1
ATOM 1630 C C . SER A 1 215 ? -37.840 -19.249 33.116 1.00 87.56 215 SER A C 1
ATOM 1632 O O . SER A 1 215 ? -38.114 -19.525 34.279 1.00 87.56 215 SER A O 1
ATOM 1634 N N . LEU A 1 216 ? -38.777 -19.042 32.184 1.00 85.12 216 LEU A N 1
ATOM 1635 C CA . LEU A 1 216 ? -40.218 -19.099 32.451 1.00 85.12 216 LEU A CA 1
ATOM 1636 C C . LEU A 1 216 ? -40.681 -20.504 32.867 1.00 85.12 216 LEU A C 1
ATOM 1638 O O . LEU A 1 216 ? -41.541 -20.620 33.738 1.00 85.12 216 LEU A O 1
ATOM 1642 N N . ASP A 1 217 ? -40.105 -21.569 32.305 1.00 81.00 217 ASP A N 1
ATOM 1643 C CA . ASP A 1 217 ? -40.370 -22.952 32.716 1.00 81.00 217 ASP A CA 1
ATOM 1644 C C . ASP A 1 217 ? -39.811 -23.255 34.110 1.00 81.00 217 ASP A C 1
ATOM 1646 O O . ASP A 1 217 ? -40.502 -23.871 34.921 1.00 81.00 217 ASP A O 1
ATOM 1650 N N . ALA A 1 218 ? -38.589 -22.813 34.423 1.00 81.00 218 ALA A N 1
ATOM 1651 C CA . ALA A 1 218 ? -37.992 -22.972 35.749 1.00 81.00 218 ALA A CA 1
ATOM 1652 C C . ALA A 1 218 ? -38.759 -22.173 36.816 1.00 81.00 218 ALA A C 1
ATOM 1654 O O . ALA A 1 218 ? -38.987 -22.670 37.917 1.00 81.00 218 ALA A O 1
ATOM 1655 N N . GLU A 1 219 ? -39.221 -20.968 36.480 1.00 83.69 219 GLU A N 1
ATOM 1656 C CA . GLU A 1 219 ? -40.072 -20.141 37.334 1.00 83.69 219 GLU A CA 1
ATOM 1657 C C . GLU A 1 219 ? -41.464 -20.764 37.516 1.00 83.69 219 GLU A C 1
ATOM 1659 O O . GLU A 1 219 ? -41.932 -20.887 38.645 1.00 83.69 219 GLU A O 1
ATOM 1664 N N . ASN A 1 220 ? -42.086 -21.297 36.457 1.00 77.94 220 ASN A N 1
ATOM 1665 C CA . ASN A 1 220 ? -43.325 -22.076 36.567 1.00 77.94 220 ASN A CA 1
ATOM 1666 C C . ASN A 1 220 ? -43.147 -23.346 37.411 1.00 77.94 220 ASN A C 1
ATOM 1668 O O . ASN A 1 220 ? -44.034 -23.695 38.187 1.00 77.94 220 ASN A O 1
ATOM 1672 N N . GLN A 1 221 ? -42.023 -24.053 37.283 1.00 81.06 221 GLN A N 1
ATOM 1673 C CA . GLN A 1 221 ? -41.710 -25.219 38.114 1.00 81.06 221 GLN A CA 1
ATOM 1674 C C . GLN A 1 221 ? -41.499 -24.820 39.577 1.00 81.06 221 GLN A C 1
ATOM 1676 O O . GLN A 1 221 ? -42.002 -25.507 40.463 1.00 81.06 221 GLN A O 1
ATOM 1681 N N . ARG A 1 222 ? -40.841 -23.685 39.839 1.00 84.94 222 ARG A N 1
ATOM 1682 C CA . ARG A 1 222 ? -40.650 -23.126 41.183 1.00 84.94 222 ARG A CA 1
ATOM 1683 C C . ARG A 1 222 ? -41.974 -22.695 41.814 1.00 84.94 222 ARG A C 1
ATOM 1685 O O . ARG A 1 222 ? -42.259 -23.113 42.928 1.00 84.94 222 ARG A O 1
ATOM 1692 N N . LEU A 1 223 ? -42.827 -21.979 41.082 1.00 80.94 223 LEU A N 1
ATOM 1693 C CA . LEU A 1 223 ? -44.172 -21.593 41.523 1.00 80.94 223 LEU A CA 1
ATOM 1694 C C . LEU A 1 223 ? -45.084 -22.812 41.739 1.00 80.94 223 LEU A C 1
ATOM 1696 O O . LEU A 1 223 ? -45.869 -22.832 42.683 1.00 80.94 223 LEU A O 1
ATOM 1700 N N . ARG A 1 224 ? -44.962 -23.868 40.921 1.00 80.81 224 ARG A N 1
ATOM 1701 C CA . ARG A 1 224 ? -45.650 -25.154 41.149 1.00 80.81 224 ARG A CA 1
ATOM 1702 C C . ARG A 1 224 ? -45.110 -25.882 42.380 1.00 80.81 224 ARG A C 1
ATOM 1704 O O . ARG A 1 224 ? -45.903 -26.446 43.127 1.00 80.81 224 ARG A O 1
ATOM 1711 N N . ALA A 1 225 ? -43.800 -25.853 42.621 1.00 79.25 225 ALA A N 1
ATOM 1712 C CA . ALA A 1 225 ? -43.186 -26.417 43.820 1.00 79.25 225 ALA A CA 1
ATOM 1713 C C . ALA A 1 225 ? -43.582 -25.638 45.086 1.00 79.25 225 ALA A C 1
ATOM 1715 O O . ALA A 1 225 ? -43.870 -26.257 46.104 1.00 79.25 225 ALA A O 1
ATOM 1716 N N . GLU A 1 226 ? -43.686 -24.310 45.020 1.00 82.88 226 GLU A N 1
ATOM 1717 C CA . GLU A 1 226 ? -44.182 -23.464 46.111 1.00 82.88 226 GLU A CA 1
ATOM 1718 C C . GLU A 1 226 ? -45.689 -23.658 46.340 1.00 82.88 226 GLU A C 1
ATOM 1720 O O . GLU A 1 226 ? -46.108 -23.786 47.485 1.00 82.88 226 GLU A O 1
ATOM 1725 N N . LEU A 1 227 ? -46.510 -23.809 45.292 1.00 78.25 227 LEU A N 1
ATOM 1726 C CA . LEU A 1 227 ? -47.921 -24.210 45.423 1.00 78.25 227 LEU A CA 1
ATOM 1727 C C . LEU A 1 227 ? -48.081 -25.606 46.045 1.00 78.25 227 LEU A C 1
ATOM 1729 O O . LEU A 1 227 ? -48.969 -25.810 46.877 1.00 78.25 227 LEU A O 1
ATOM 1733 N N . LEU A 1 228 ? -47.220 -26.562 45.685 1.00 79.62 228 LEU A N 1
ATOM 1734 C CA . LEU A 1 228 ? -47.182 -27.888 46.305 1.00 79.62 228 LEU A CA 1
ATOM 1735 C C . LEU A 1 228 ? -46.705 -27.816 47.761 1.00 79.62 228 LEU A C 1
ATOM 1737 O O . LEU A 1 228 ? -47.323 -28.431 48.620 1.00 79.62 228 LEU A O 1
ATOM 1741 N N . ALA A 1 229 ? -45.690 -27.013 48.077 1.00 78.00 229 ALA A N 1
ATOM 1742 C CA . ALA A 1 229 ? -45.226 -26.797 49.446 1.00 78.00 229 ALA A CA 1
ATOM 1743 C C . ALA A 1 229 ? -46.275 -26.070 50.307 1.00 78.00 229 ALA A C 1
ATOM 1745 O O . ALA A 1 229 ? -46.446 -26.405 51.475 1.00 78.00 229 ALA A O 1
ATOM 1746 N N . LEU A 1 230 ? -47.031 -25.124 49.743 1.00 77.50 230 LEU A N 1
ATOM 1747 C CA . LEU A 1 230 ? -48.125 -24.424 50.423 1.00 77.50 230 LEU A CA 1
ATOM 1748 C C . LEU A 1 230 ? -49.354 -25.320 50.619 1.00 77.50 230 LEU A C 1
ATOM 1750 O O . LEU A 1 230 ? -49.984 -25.256 51.673 1.00 77.50 230 LEU A O 1
ATOM 1754 N N . THR A 1 231 ? -49.687 -26.191 49.662 1.00 75.56 231 THR A N 1
ATOM 1755 C CA . THR A 1 231 ? -50.762 -27.186 49.846 1.00 75.56 231 THR A CA 1
ATOM 1756 C C . THR A 1 231 ? -50.350 -28.316 50.788 1.00 75.56 231 THR A C 1
ATOM 1758 O O . THR A 1 231 ? -51.168 -28.722 51.607 1.00 75.56 231 THR A O 1
ATOM 1761 N N . GLN A 1 232 ? -49.087 -28.754 50.778 1.00 72.62 232 GLN A N 1
ATOM 1762 C CA . GLN A 1 232 ? -48.535 -29.677 51.777 1.00 72.62 232 GLN A CA 1
ATOM 1763 C C . GLN A 1 232 ? -48.452 -29.036 53.167 1.00 72.62 232 GLN A C 1
ATOM 1765 O O . GLN A 1 232 ? -48.811 -29.681 54.141 1.00 72.62 232 GLN A O 1
ATOM 1770 N N . SER A 1 233 ? -48.069 -27.761 53.276 1.00 68.12 233 SER A N 1
ATOM 1771 C CA . SER A 1 233 ? -48.087 -26.995 54.532 1.00 68.12 233 SER A CA 1
ATOM 1772 C C . SER A 1 233 ? -49.511 -26.832 55.071 1.00 68.12 233 SER A C 1
ATOM 1774 O O . SER A 1 233 ? -49.763 -27.062 56.251 1.00 68.12 233 SER A O 1
ATOM 1776 N N . ARG A 1 234 ? -50.483 -26.539 54.199 1.00 65.69 234 ARG A N 1
ATOM 1777 C CA . ARG A 1 234 ? -51.908 -26.485 54.555 1.00 65.69 234 ARG A CA 1
ATOM 1778 C C . ARG A 1 234 ? -52.443 -27.853 54.993 1.00 65.69 234 ARG A C 1
ATOM 1780 O O . ARG A 1 234 ? -53.125 -27.923 56.009 1.00 65.69 234 ARG A O 1
ATOM 1787 N N . ALA A 1 235 ? -52.078 -28.929 54.295 1.00 61.44 235 ALA A N 1
ATOM 1788 C CA . ALA A 1 235 ? -52.413 -30.296 54.689 1.00 61.44 235 ALA A CA 1
ATOM 1789 C C . ALA A 1 235 ? -51.730 -30.705 56.006 1.00 61.44 235 ALA A C 1
ATOM 1791 O O . ALA A 1 235 ? -52.356 -31.362 56.829 1.00 61.44 235 ALA A O 1
ATOM 1792 N N . ALA A 1 236 ? -50.492 -30.269 56.254 1.00 57.56 236 ALA A N 1
ATOM 1793 C CA . ALA A 1 236 ? -49.777 -30.491 57.507 1.00 57.56 236 ALA A CA 1
ATOM 1794 C C . ALA A 1 236 ? -50.384 -29.692 58.670 1.00 57.56 236 ALA A C 1
ATOM 1796 O O . ALA A 1 236 ? -50.447 -30.206 59.778 1.00 57.56 236 ALA A O 1
ATOM 1797 N N . LEU A 1 237 ? -50.892 -28.479 58.428 1.00 54.47 237 LEU A N 1
ATOM 1798 C CA . LEU A 1 237 ? -51.650 -27.700 59.413 1.00 54.47 237 LEU A CA 1
ATOM 1799 C C . LEU A 1 237 ? -53.006 -28.345 59.731 1.00 54.47 237 LEU A C 1
ATOM 1801 O O . LEU A 1 237 ? -53.385 -28.392 60.897 1.00 54.47 237 LEU A O 1
ATOM 1805 N N . GLN A 1 238 ? -53.699 -28.898 58.731 1.00 53.44 238 GLN A N 1
ATOM 1806 C CA . GLN A 1 238 ? -54.938 -29.661 58.937 1.00 53.44 238 GLN A CA 1
ATOM 1807 C C . GLN A 1 238 ? -54.669 -30.985 59.682 1.00 53.44 238 GLN A C 1
ATOM 1809 O O . GLN A 1 238 ? -55.352 -31.293 60.657 1.00 53.44 238 GLN A O 1
ATOM 1814 N N . ALA A 1 239 ? -53.609 -31.712 59.318 1.00 47.88 239 ALA A N 1
ATOM 1815 C CA . ALA A 1 239 ? -53.175 -32.912 60.031 1.00 47.88 239 ALA A CA 1
ATOM 1816 C C . ALA A 1 239 ? -52.705 -32.603 61.464 1.00 47.88 239 ALA A C 1
ATOM 1818 O O . ALA A 1 239 ? -53.014 -33.358 62.378 1.00 47.88 239 ALA A O 1
ATOM 1819 N N . ALA A 1 240 ? -52.022 -31.479 61.702 1.00 45.50 240 ALA A N 1
ATOM 1820 C CA . ALA A 1 240 ? -51.597 -31.054 63.038 1.00 45.50 240 ALA A CA 1
ATOM 1821 C C . ALA A 1 240 ? -52.772 -30.673 63.956 1.00 45.50 240 ALA A C 1
ATOM 1823 O O . ALA A 1 240 ? -52.640 -30.778 65.175 1.00 45.50 240 ALA A O 1
ATOM 1824 N N . THR A 1 241 ? -53.925 -30.276 63.403 1.00 48.31 241 THR A N 1
ATOM 1825 C CA . THR A 1 241 ? -55.161 -30.088 64.185 1.00 48.31 241 THR A CA 1
ATOM 1826 C C . THR A 1 241 ? -55.900 -31.390 64.511 1.00 48.31 241 THR A C 1
ATOM 1828 O O . THR A 1 241 ? -56.695 -31.399 65.448 1.00 48.31 241 THR A O 1
ATOM 1831 N N . GLU A 1 242 ? -55.627 -32.491 63.804 1.00 42.88 242 GLU A N 1
ATOM 1832 C CA . GLU A 1 242 ? -56.270 -33.798 64.035 1.00 42.88 242 GLU A CA 1
ATOM 1833 C C . GLU A 1 242 ? -55.359 -34.787 64.792 1.00 42.88 242 GLU A C 1
ATOM 1835 O O . GLU A 1 242 ? -55.831 -35.557 65.625 1.00 42.88 242 GLU A O 1
ATOM 1840 N N . ALA A 1 243 ? -54.037 -34.711 64.607 1.00 41.00 243 ALA A N 1
ATOM 1841 C CA . ALA A 1 243 ? -53.030 -35.584 65.224 1.00 41.00 243 ALA A CA 1
ATOM 1842 C C . ALA A 1 243 ? -52.738 -35.287 66.715 1.00 41.00 243 ALA A C 1
ATOM 1844 O O . ALA A 1 243 ? -51.710 -35.703 67.252 1.00 41.00 243 ALA A O 1
ATOM 1845 N N . ALA A 1 244 ? -53.639 -34.589 67.410 1.00 42.50 244 ALA A N 1
ATOM 1846 C CA . ALA A 1 244 ? -53.537 -34.327 68.847 1.00 42.50 244 ALA A CA 1
ATOM 1847 C C . ALA A 1 244 ? -53.870 -35.559 69.720 1.00 42.50 244 ALA A C 1
ATOM 1849 O O . ALA A 1 244 ? -53.679 -35.519 70.938 1.00 42.50 244 ALA A O 1
ATOM 1850 N N . THR A 1 245 ? -54.358 -36.661 69.132 1.00 44.97 245 THR A N 1
ATOM 1851 C CA . THR A 1 245 ? -54.749 -37.877 69.860 1.00 44.97 245 THR A CA 1
ATOM 1852 C C . THR A 1 245 ? -54.124 -39.168 69.306 1.00 44.97 245 THR A C 1
ATOM 1854 O O . THR A 1 245 ? -54.403 -39.631 68.209 1.00 44.97 245 THR A O 1
ATOM 1857 N N . THR A 1 246 ? -53.364 -39.829 70.187 1.00 40.47 246 THR A N 1
ATOM 1858 C CA . THR A 1 246 ? -52.932 -41.245 70.159 1.00 40.47 246 THR A CA 1
ATOM 1859 C C . THR A 1 246 ? -51.873 -41.728 69.146 1.00 40.47 246 THR A C 1
ATOM 1861 O O . THR A 1 246 ? -52.196 -42.060 68.018 1.00 40.47 246 THR A O 1
ATOM 1864 N N . ARG A 1 247 ? -50.688 -42.053 69.709 1.00 38.84 247 ARG A N 1
ATOM 1865 C CA . ARG A 1 247 ? -49.850 -43.261 69.452 1.00 38.84 247 ARG A CA 1
ATOM 1866 C C . ARG A 1 247 ? -49.177 -43.429 68.066 1.00 38.84 247 ARG A C 1
ATOM 1868 O O . ARG A 1 247 ? -49.661 -42.938 67.066 1.00 38.84 247 ARG A O 1
ATOM 1875 N N . ALA A 1 248 ? -48.105 -44.216 67.912 1.00 35.06 248 ALA A N 1
ATOM 1876 C CA . ALA A 1 248 ? -46.993 -44.593 68.807 1.00 35.06 248 ALA A CA 1
ATOM 1877 C C . ALA A 1 248 ? -45.899 -45.332 67.990 1.00 35.06 248 ALA A C 1
ATOM 1879 O O . ALA A 1 248 ? -46.226 -46.049 67.053 1.00 35.06 248 ALA A O 1
ATOM 1880 N N . GLN A 1 249 ? -44.631 -45.203 68.406 1.00 47.59 249 GLN A N 1
ATOM 1881 C CA . GLN A 1 249 ? -43.582 -46.249 68.413 1.00 47.59 249 GLN A CA 1
ATOM 1882 C C . GLN A 1 249 ? -43.602 -47.328 67.293 1.00 47.59 249 GLN A C 1
ATOM 1884 O O . GLN A 1 249 ? -44.371 -48.280 67.409 1.00 47.59 249 GLN A O 1
ATOM 1889 N N . SER A 1 250 ? -42.690 -47.269 66.297 1.00 47.84 250 SER A N 1
ATOM 1890 C CA . SER A 1 250 ? -42.072 -48.477 65.655 1.00 47.84 250 SER A CA 1
ATOM 1891 C C . SER A 1 250 ? -41.124 -48.269 64.443 1.00 47.84 250 SER A C 1
ATOM 1893 O O . SER A 1 250 ? -40.553 -49.259 63.990 1.00 47.84 250 SER A O 1
ATOM 1895 N N . LEU A 1 251 ? -40.890 -47.058 63.904 1.00 42.06 251 LEU A N 1
ATOM 1896 C CA . LEU A 1 251 ? -40.164 -46.876 62.617 1.00 42.06 251 LEU A CA 1
ATOM 1897 C C . LEU A 1 251 ? -38.938 -45.928 62.647 1.00 42.06 251 LEU A C 1
ATOM 1899 O O . LEU A 1 251 ? -38.807 -45.058 61.792 1.00 42.06 251 LEU A O 1
ATOM 1903 N N . GLU A 1 252 ? -38.000 -46.120 63.582 1.00 45.72 252 GLU A N 1
ATOM 1904 C CA . GLU A 1 252 ? -36.771 -45.290 63.685 1.00 45.72 252 GLU A CA 1
ATOM 1905 C C . GLU A 1 252 ? -35.444 -46.035 63.400 1.00 45.72 252 GLU A C 1
ATOM 1907 O O . GLU A 1 252 ? -34.383 -45.419 63.402 1.00 45.72 252 GLU A O 1
ATOM 1912 N N . ALA A 1 253 ? -35.465 -47.348 63.130 1.00 47.16 253 ALA A N 1
ATOM 1913 C CA . ALA A 1 253 ? -34.254 -48.190 63.160 1.00 47.16 253 ALA A CA 1
ATOM 1914 C C . ALA A 1 253 ? -33.690 -48.656 61.794 1.00 47.16 253 ALA A C 1
ATOM 1916 O O . ALA A 1 253 ? -32.696 -49.378 61.774 1.00 47.16 253 ALA A O 1
ATOM 1917 N N . LEU A 1 254 ? -34.307 -48.297 60.658 1.00 44.19 254 LEU A N 1
ATOM 1918 C CA . LEU A 1 254 ? -33.946 -48.848 59.330 1.00 44.19 254 LEU A CA 1
ATOM 1919 C C . LEU A 1 254 ? -33.739 -47.815 58.208 1.00 44.19 254 LEU A C 1
ATOM 1921 O O . LEU A 1 254 ? -33.282 -48.174 57.126 1.00 44.19 254 LEU A O 1
ATOM 1925 N N . THR A 1 255 ? -34.029 -46.536 58.448 1.00 50.84 255 THR A N 1
ATOM 1926 C CA . THR A 1 255 ? -33.849 -45.450 57.466 1.00 50.84 255 THR A CA 1
ATOM 1927 C C . THR A 1 255 ? -32.448 -44.828 57.476 1.00 50.84 255 THR A C 1
ATOM 1929 O O . THR A 1 255 ? -32.047 -44.248 56.471 1.00 50.84 255 THR A O 1
ATOM 1932 N N . GLY A 1 256 ? -31.678 -44.974 58.563 1.00 52.41 256 GLY A N 1
ATOM 1933 C CA . GLY A 1 256 ? -30.329 -44.398 58.683 1.00 52.41 256 GLY A CA 1
ATOM 1934 C C . GLY A 1 256 ? -29.281 -45.061 57.779 1.00 52.41 256 GLY A C 1
ATOM 1935 O O . GLY A 1 256 ? -28.660 -44.396 56.953 1.00 52.41 256 GLY A O 1
ATOM 1936 N N . SER A 1 257 ? -29.120 -46.384 57.875 1.00 50.88 257 SER A N 1
ATOM 1937 C CA . SER A 1 257 ? -28.034 -47.113 57.194 1.00 50.88 257 SER A CA 1
ATOM 1938 C C . SER A 1 257 ? -28.127 -47.097 55.662 1.00 50.88 257 SER A C 1
ATOM 1940 O O . SER A 1 257 ? -27.107 -47.165 54.977 1.00 50.88 257 SER A O 1
ATOM 1942 N N . VAL A 1 258 ? -29.335 -46.963 55.104 1.00 54.03 258 VAL A N 1
ATOM 1943 C CA . VAL A 1 258 ? -29.538 -46.821 53.651 1.00 54.03 258 VAL A CA 1
ATOM 1944 C C . VAL A 1 258 ? -29.043 -45.458 53.156 1.00 54.03 258 VAL A C 1
ATOM 1946 O O . VAL A 1 258 ? -28.436 -45.387 52.087 1.00 54.03 258 VAL A O 1
ATOM 1949 N N . ALA A 1 259 ? -29.242 -44.390 53.936 1.00 56.59 259 ALA A N 1
ATOM 1950 C CA . ALA A 1 259 ? -28.766 -43.052 53.591 1.00 56.59 259 ALA A CA 1
ATOM 1951 C C . ALA A 1 259 ? -27.230 -42.967 53.639 1.00 56.59 259 ALA A C 1
ATOM 1953 O O . ALA A 1 259 ? -26.613 -42.474 52.695 1.00 56.59 259 ALA A O 1
ATOM 1954 N N . GLU A 1 260 ? -26.603 -43.516 54.684 1.00 56.22 260 GLU A N 1
ATOM 1955 C CA . GLU A 1 260 ? -25.141 -43.508 54.841 1.00 56.22 260 GLU A CA 1
ATOM 1956 C C . GLU A 1 260 ? -24.428 -44.271 53.711 1.00 56.22 260 GLU A C 1
ATOM 1958 O O . GLU A 1 260 ? -23.462 -43.767 53.134 1.00 56.22 260 GLU A O 1
ATOM 1963 N N . LEU A 1 261 ? -24.937 -45.447 53.320 1.00 55.94 261 LEU A N 1
ATOM 1964 C CA . LEU A 1 261 ? -24.371 -46.224 52.210 1.00 55.94 261 LEU A CA 1
ATOM 1965 C C . LEU A 1 261 ? -24.569 -45.542 50.845 1.00 55.94 261 LEU A C 1
ATOM 1967 O O . LEU A 1 261 ? -23.675 -45.597 49.998 1.00 55.94 261 LEU A O 1
ATOM 1971 N N . GLN A 1 262 ? -25.695 -44.854 50.624 1.00 55.38 262 GLN A N 1
ATOM 1972 C CA . GLN A 1 262 ? -25.893 -44.051 49.410 1.00 55.38 262 GLN A CA 1
ATOM 1973 C C . GLN A 1 262 ? -24.961 -42.830 49.371 1.00 55.38 262 GLN A C 1
ATOM 1975 O O . GLN A 1 262 ? -24.405 -42.521 48.315 1.00 55.38 262 GLN A O 1
ATOM 1980 N N . GLN A 1 263 ? -24.725 -42.177 50.512 1.00 57.97 263 GLN A N 1
ATOM 1981 C CA . GLN A 1 263 ? -23.813 -41.036 50.618 1.00 57.97 263 GLN A CA 1
ATOM 1982 C C . GLN A 1 263 ? -22.349 -41.445 50.378 1.00 57.97 263 GLN A C 1
ATOM 1984 O O . GLN A 1 263 ? -21.631 -40.753 49.654 1.00 57.97 263 GLN A O 1
ATOM 1989 N N . GLN A 1 264 ? -21.919 -42.601 50.896 1.00 58.75 264 GLN A N 1
ATOM 1990 C CA . GLN A 1 264 ? -20.586 -43.158 50.628 1.00 58.75 264 GLN A CA 1
ATOM 1991 C C . GLN A 1 264 ? -20.406 -43.554 49.151 1.00 58.75 264 GLN A C 1
ATOM 1993 O O . GLN A 1 264 ? -19.363 -43.265 48.562 1.00 58.75 264 GLN A O 1
ATOM 1998 N N . LEU A 1 265 ? -21.428 -44.138 48.511 1.00 57.59 265 LEU A N 1
ATOM 1999 C CA . LEU A 1 265 ? -21.382 -44.464 47.079 1.00 57.59 265 LEU A CA 1
ATOM 2000 C C . LEU A 1 265 ? -21.341 -43.204 46.191 1.00 57.59 265 LEU A C 1
ATOM 2002 O O . LEU A 1 265 ? -20.688 -43.206 45.145 1.00 57.59 265 LEU A O 1
ATOM 2006 N N . ALA A 1 266 ? -22.013 -42.124 46.600 1.00 59.22 266 ALA A N 1
ATOM 2007 C CA . ALA A 1 266 ? -21.960 -40.834 45.912 1.00 59.22 266 ALA A CA 1
ATOM 2008 C C . ALA A 1 266 ? -20.574 -40.175 46.033 1.00 59.22 266 ALA A C 1
ATOM 2010 O O . ALA A 1 266 ? -20.031 -39.720 45.025 1.00 59.22 266 ALA A O 1
ATOM 2011 N N . ALA A 1 267 ? -19.970 -40.192 47.228 1.00 59.19 267 ALA A N 1
ATOM 2012 C CA . ALA A 1 267 ? -18.610 -39.698 47.450 1.00 59.19 267 ALA A CA 1
ATOM 2013 C C . ALA A 1 267 ? -17.580 -40.465 46.601 1.00 59.19 267 ALA A C 1
ATOM 2015 O O . ALA A 1 267 ? -16.834 -39.853 45.841 1.00 59.19 267 ALA A O 1
ATOM 2016 N N . ALA A 1 268 ? -17.618 -41.803 46.620 1.00 58.16 268 ALA A N 1
ATOM 2017 C CA . ALA A 1 268 ? -16.711 -42.637 45.828 1.00 58.16 268 ALA A CA 1
ATOM 2018 C C . ALA A 1 268 ? -16.840 -42.408 44.306 1.00 58.16 268 ALA A C 1
ATOM 2020 O O . ALA A 1 268 ? -15.856 -42.524 43.575 1.00 58.16 268 ALA A O 1
ATOM 2021 N N . ARG A 1 269 ? -18.036 -42.055 43.809 1.00 59.31 269 ARG A N 1
ATOM 2022 C CA . ARG A 1 269 ? -18.251 -41.688 42.397 1.00 59.31 269 ARG A CA 1
ATOM 2023 C C . ARG A 1 269 ? -17.714 -40.299 42.050 1.00 59.31 269 ARG A C 1
ATOM 2025 O O . ARG A 1 269 ? -17.223 -40.120 40.938 1.00 59.31 269 ARG A O 1
ATOM 2032 N N . LEU A 1 270 ? -17.773 -39.342 42.976 1.00 63.59 270 LEU A N 1
ATOM 2033 C CA . LEU A 1 270 ? -17.158 -38.022 42.803 1.00 63.59 270 LEU A CA 1
ATOM 2034 C C . LEU A 1 270 ? -15.627 -38.111 42.823 1.00 63.59 270 LEU A C 1
ATOM 2036 O O . LEU A 1 270 ? -14.990 -37.546 41.937 1.00 63.59 270 LEU A O 1
ATOM 2040 N N . ASP A 1 271 ? -15.044 -38.889 43.739 1.00 62.47 271 ASP A N 1
ATOM 2041 C CA . ASP A 1 271 ? -13.598 -39.144 43.760 1.00 62.47 271 ASP A CA 1
ATOM 2042 C C . ASP A 1 271 ? -13.130 -39.881 42.497 1.00 62.47 271 ASP A C 1
ATOM 2044 O O . ASP A 1 271 ? -12.119 -39.501 41.909 1.00 62.47 271 ASP A O 1
ATOM 2048 N N . ALA A 1 272 ? -13.878 -40.880 42.012 1.00 62.16 272 ALA A N 1
ATOM 2049 C CA . ALA A 1 272 ? -13.579 -41.535 40.736 1.00 62.16 272 ALA A CA 1
ATOM 2050 C C . ALA A 1 272 ? -13.640 -40.552 39.548 1.00 62.16 272 ALA A C 1
ATOM 2052 O O . ALA A 1 272 ? -12.761 -40.576 38.687 1.00 62.16 272 ALA A O 1
ATOM 2053 N N . GLY A 1 273 ? -14.623 -39.645 39.530 1.00 65.94 273 GLY A N 1
ATOM 2054 C CA . GLY A 1 273 ? -14.712 -38.574 38.534 1.00 65.94 273 GLY A CA 1
ATOM 2055 C C . GLY A 1 273 ? -13.531 -37.599 38.593 1.00 65.94 273 GLY A C 1
ATOM 2056 O O . GLY A 1 273 ? -12.974 -37.260 37.553 1.00 65.94 273 GLY A O 1
ATOM 2057 N N . ALA A 1 274 ? -13.097 -37.204 39.794 1.00 67.06 274 ALA A N 1
ATOM 2058 C CA . ALA A 1 274 ? -11.951 -36.316 40.006 1.00 67.06 274 ALA A CA 1
ATOM 2059 C C . ALA A 1 274 ? -10.595 -36.983 39.689 1.00 67.06 274 ALA A C 1
ATOM 2061 O O . ALA A 1 274 ? -9.662 -36.323 39.228 1.00 67.06 274 ALA A O 1
ATOM 2062 N N . GLN A 1 275 ? -10.479 -38.298 39.902 1.00 69.31 275 GLN A N 1
ATOM 2063 C CA . GLN A 1 275 ? -9.345 -39.105 39.437 1.00 69.31 275 GLN A CA 1
ATOM 2064 C C . GLN A 1 275 ? -9.328 -39.175 37.903 1.00 69.31 275 GLN A C 1
ATOM 2066 O O . GLN A 1 275 ? -8.276 -38.996 37.292 1.00 69.31 275 GLN A O 1
ATOM 2071 N N . GLN A 1 276 ? -10.488 -39.383 37.270 1.00 71.25 276 GLN A N 1
ATOM 2072 C CA . GLN A 1 276 ? -10.595 -39.491 35.815 1.00 71.25 276 GLN A CA 1
ATOM 2073 C C . GLN A 1 276 ? -10.379 -38.146 35.102 1.00 71.25 276 GLN A C 1
ATOM 2075 O O . GLN A 1 276 ? -9.711 -38.126 34.070 1.00 71.25 276 GLN A O 1
ATOM 2080 N N . SER A 1 277 ? -10.847 -37.022 35.660 1.00 71.25 277 SER A N 1
ATOM 2081 C CA . SER A 1 277 ? -10.543 -35.693 35.113 1.00 71.25 277 SER A CA 1
ATOM 2082 C C . SER A 1 277 ? -9.046 -35.385 35.199 1.00 71.25 277 SER A C 1
ATOM 2084 O O . SER A 1 277 ? -8.461 -34.964 34.201 1.00 71.25 277 SER A O 1
ATOM 2086 N N . ARG A 1 278 ? -8.394 -35.702 36.330 1.00 78.19 278 ARG A N 1
ATOM 2087 C CA . ARG A 1 278 ? -6.927 -35.631 36.462 1.00 78.19 278 ARG A CA 1
ATOM 2088 C C . ARG A 1 278 ? -6.193 -36.535 35.477 1.00 78.19 278 ARG A C 1
ATOM 2090 O O . ARG A 1 278 ? -5.170 -36.122 34.948 1.00 78.19 278 ARG A O 1
ATOM 2097 N N . ALA A 1 279 ? -6.697 -37.740 35.212 1.00 73.44 279 ALA A N 1
ATOM 2098 C CA . ALA A 1 279 ? -6.103 -38.627 34.216 1.00 73.44 279 ALA A CA 1
ATOM 2099 C C . ALA A 1 279 ? -6.155 -38.000 32.812 1.00 73.44 279 ALA A C 1
ATOM 2101 O O . ALA A 1 279 ? -5.125 -37.934 32.149 1.00 73.44 279 ALA A O 1
ATOM 2102 N N . SER A 1 280 ? -7.306 -37.455 32.394 1.00 75.62 280 SER A N 1
ATOM 2103 C CA . SER A 1 280 ? -7.419 -36.748 31.108 1.00 75.62 280 SER A CA 1
ATOM 2104 C C . SER A 1 280 ? -6.594 -35.456 31.040 1.00 75.62 280 SER A C 1
ATOM 2106 O O . SER A 1 280 ? -6.065 -35.125 29.986 1.00 75.62 280 SER A O 1
ATOM 2108 N N . GLU A 1 281 ? -6.442 -34.742 32.156 1.00 76.25 281 GLU A N 1
ATOM 2109 C CA . GLU A 1 281 ? -5.643 -33.514 32.247 1.00 76.25 281 GLU A CA 1
ATOM 2110 C C . GLU A 1 281 ? -4.138 -33.810 32.144 1.00 76.25 281 GLU A C 1
ATOM 2112 O O . GLU A 1 281 ? -3.435 -33.163 31.372 1.00 76.25 281 GLU A O 1
ATOM 2117 N N . LEU A 1 282 ? -3.655 -34.850 32.833 1.00 78.75 282 LEU A N 1
ATOM 2118 C CA . LEU A 1 282 ? -2.285 -35.358 32.696 1.00 78.75 282 LEU A CA 1
ATOM 2119 C C . LEU A 1 282 ? -2.013 -35.923 31.294 1.00 78.75 282 LEU A C 1
ATOM 2121 O O . LEU A 1 282 ? -0.902 -35.793 30.788 1.00 78.75 282 LEU A O 1
ATOM 2125 N N . GLN A 1 283 ? -3.016 -36.526 30.652 1.00 78.62 283 GLN A N 1
ATOM 2126 C CA . GLN A 1 283 ? -2.904 -37.043 29.290 1.00 78.62 283 GLN A CA 1
ATOM 2127 C C . GLN A 1 283 ? -2.782 -35.903 28.260 1.00 78.62 283 GLN A C 1
ATOM 2129 O O . GLN A 1 283 ? -1.865 -35.924 27.444 1.00 78.62 283 GLN A O 1
ATOM 2134 N N . LEU A 1 284 ? -3.592 -34.845 28.385 1.00 79.69 284 LEU A N 1
ATOM 2135 C CA . LEU A 1 284 ? -3.453 -33.606 27.602 1.00 79.69 284 LEU A CA 1
ATOM 2136 C C . LEU A 1 284 ? -2.106 -32.898 27.842 1.00 79.69 284 LEU A C 1
ATOM 2138 O O . LEU A 1 284 ? -1.503 -32.372 26.907 1.00 79.69 284 LEU A O 1
ATOM 2142 N N . GLN A 1 285 ? -1.600 -32.904 29.080 1.00 80.25 285 GLN A N 1
ATOM 2143 C CA . GLN A 1 285 ? -0.262 -32.387 29.397 1.00 80.25 285 GLN A CA 1
ATOM 2144 C C . GLN A 1 285 ? 0.851 -33.232 28.760 1.00 80.25 285 GLN A C 1
ATOM 2146 O O . GLN A 1 285 ? 1.836 -32.669 28.284 1.00 80.25 285 GLN A O 1
ATOM 2151 N N . LEU A 1 286 ? 0.696 -34.559 28.699 1.00 81.56 286 LEU A N 1
ATOM 2152 C CA . LEU A 1 286 ? 1.640 -35.457 28.029 1.00 81.56 286 LEU A CA 1
ATOM 2153 C C . LEU A 1 286 ? 1.643 -35.238 26.508 1.00 81.56 286 LEU A C 1
ATOM 2155 O O . LEU A 1 286 ? 2.710 -35.148 25.902 1.00 81.56 286 LEU A O 1
ATOM 2159 N N . GLU A 1 287 ? 0.465 -35.108 25.896 1.00 83.81 287 GLU A N 1
ATOM 2160 C CA . GLU A 1 287 ? 0.297 -34.833 24.462 1.00 83.81 287 GLU A CA 1
ATOM 2161 C C . GLU A 1 287 ? 0.901 -33.465 24.085 1.00 83.81 287 GLU A C 1
ATOM 2163 O O . GLU A 1 287 ? 1.676 -33.374 23.133 1.00 83.81 287 GLU A O 1
ATOM 2168 N N . SER A 1 288 ? 0.659 -32.431 24.900 1.00 83.88 288 SER A N 1
ATOM 2169 C CA . SER A 1 288 ? 1.270 -31.096 24.778 1.00 83.88 288 SER A CA 1
ATOM 2170 C C . SER A 1 288 ? 2.799 -31.110 24.943 1.00 83.88 288 SER A C 1
ATOM 2172 O O . SER A 1 288 ? 3.529 -30.528 24.141 1.00 83.88 288 SER A O 1
ATOM 2174 N N . ALA A 1 289 ? 3.326 -31.832 25.937 1.00 81.62 289 ALA A N 1
ATOM 2175 C CA . ALA A 1 289 ? 4.772 -31.992 26.101 1.00 81.62 289 ALA A CA 1
ATOM 2176 C C . ALA A 1 289 ? 5.411 -32.742 24.915 1.00 81.62 289 ALA A C 1
ATOM 2178 O O . ALA A 1 289 ? 6.527 -32.422 24.507 1.00 81.62 289 ALA A O 1
ATOM 2179 N N . THR A 1 290 ? 4.694 -33.709 24.335 1.00 87.94 290 THR A N 1
ATOM 2180 C CA . THR A 1 290 ? 5.159 -34.500 23.186 1.00 87.94 290 THR A CA 1
ATOM 2181 C C . THR A 1 290 ? 5.193 -33.667 21.902 1.00 87.94 290 THR A C 1
ATOM 2183 O O . THR A 1 290 ? 6.177 -33.733 21.166 1.00 87.94 290 THR A O 1
ATOM 2186 N N . SER A 1 291 ? 4.183 -32.827 21.646 1.00 82.94 291 SER A N 1
ATOM 2187 C CA . SER A 1 291 ? 4.187 -31.928 20.482 1.00 82.94 291 SER A CA 1
ATOM 2188 C C . SER A 1 291 ? 5.252 -30.829 20.593 1.00 82.94 291 SER A C 1
ATOM 2190 O O . SER A 1 291 ? 5.930 -30.535 19.609 1.00 82.94 291 SER A O 1
ATOM 2192 N N . LEU A 1 292 ? 5.492 -30.290 21.796 1.00 82.81 292 LEU A N 1
ATOM 2193 C CA . LEU A 1 292 ? 6.594 -29.353 22.056 1.00 82.81 292 LEU A CA 1
ATOM 2194 C C . LEU A 1 292 ? 7.983 -29.992 21.867 1.00 82.81 292 LEU A C 1
ATOM 2196 O O . LEU A 1 292 ? 8.906 -29.314 21.410 1.00 82.81 292 LEU A O 1
ATOM 2200 N N . LEU A 1 293 ? 8.144 -31.282 22.184 1.00 84.69 293 LEU A N 1
ATOM 2201 C CA . LEU A 1 293 ? 9.374 -32.029 21.898 1.00 84.69 293 LEU A CA 1
ATOM 2202 C C . LEU A 1 293 ? 9.567 -32.245 20.391 1.00 84.69 293 LEU A C 1
ATOM 2204 O O . LEU A 1 293 ? 10.637 -31.921 19.880 1.00 84.69 293 LEU A O 1
ATOM 2208 N N . ALA A 1 294 ? 8.534 -32.687 19.670 1.00 83.31 294 ALA A N 1
ATOM 2209 C CA . ALA A 1 294 ? 8.597 -32.874 18.218 1.00 83.31 294 ALA A CA 1
ATOM 2210 C C . ALA A 1 294 ? 8.939 -31.565 17.474 1.00 83.31 294 ALA A C 1
ATOM 2212 O O . ALA A 1 294 ? 9.823 -31.549 16.617 1.00 83.31 294 ALA A O 1
ATOM 2213 N N . LEU A 1 295 ? 8.318 -30.442 17.862 1.00 82.00 295 LEU A N 1
ATOM 2214 C CA . LEU A 1 295 ? 8.630 -29.120 17.307 1.00 82.00 295 LEU A CA 1
ATOM 2215 C C . LEU A 1 295 ? 10.096 -28.723 17.567 1.00 82.00 295 LEU A C 1
ATOM 2217 O O . LEU A 1 295 ? 10.760 -28.152 16.703 1.00 82.00 295 LEU A O 1
ATOM 2221 N N . ARG A 1 296 ? 10.629 -29.047 18.752 1.00 80.81 296 ARG A N 1
ATOM 2222 C CA . ARG A 1 296 ? 12.026 -28.778 19.116 1.00 80.81 296 ARG A CA 1
ATOM 2223 C C . ARG A 1 296 ? 13.012 -29.627 18.312 1.00 80.81 296 ARG A C 1
ATOM 2225 O O . ARG A 1 296 ? 14.055 -29.111 17.917 1.00 80.81 296 ARG A O 1
ATOM 2232 N N . GLU A 1 297 ? 12.697 -30.892 18.050 1.00 85.44 297 GLU A N 1
ATOM 2233 C CA . GLU A 1 297 ? 13.506 -31.765 17.188 1.00 85.44 297 GLU A CA 1
ATOM 2234 C C . GLU A 1 297 ? 13.504 -31.274 15.732 1.00 85.44 297 GLU A C 1
ATOM 2236 O O . GLU A 1 297 ? 14.563 -31.200 15.106 1.00 85.44 297 GLU A O 1
ATOM 2241 N N . GLN A 1 298 ? 12.349 -30.835 15.220 1.00 83.56 298 GLN A N 1
ATOM 2242 C CA . GLN A 1 298 ? 12.222 -30.246 13.884 1.00 83.56 298 GLN A CA 1
ATOM 2243 C C . GLN A 1 298 ? 13.007 -28.927 13.748 1.00 83.56 298 GLN A C 1
ATOM 2245 O O . GLN A 1 298 ? 13.707 -28.724 12.753 1.00 83.56 298 GLN A O 1
ATOM 2250 N N . LEU A 1 299 ? 12.963 -28.056 14.765 1.00 83.31 299 LEU A N 1
ATOM 2251 C CA . LEU A 1 299 ? 13.766 -26.828 14.806 1.00 83.31 299 LEU A CA 1
ATOM 2252 C C . LEU A 1 299 ? 15.272 -27.130 14.823 1.00 83.31 299 LEU A C 1
ATOM 2254 O O . LEU A 1 299 ? 16.008 -26.551 14.025 1.00 83.31 299 LEU A O 1
ATOM 2258 N N . LEU A 1 300 ? 15.730 -28.078 15.648 1.00 83.88 300 LEU A N 1
ATOM 2259 C CA . LEU A 1 300 ? 17.139 -28.495 15.682 1.00 83.88 300 LEU A CA 1
ATOM 2260 C C . LEU A 1 300 ? 17.609 -29.070 14.336 1.00 83.88 300 LEU A C 1
ATOM 2262 O O . LEU A 1 300 ? 18.700 -28.732 13.877 1.00 83.88 300 LEU A O 1
ATOM 2266 N N . ALA A 1 301 ? 16.775 -29.867 13.662 1.00 82.62 301 ALA A N 1
ATOM 2267 C CA . ALA A 1 301 ? 17.068 -30.356 12.315 1.00 82.62 301 ALA A CA 1
ATOM 2268 C C . ALA A 1 301 ? 17.193 -29.210 11.289 1.00 82.62 301 ALA A C 1
ATOM 2270 O O . ALA A 1 301 ? 18.065 -29.259 10.418 1.00 82.62 301 ALA A O 1
ATOM 2271 N N . SER A 1 302 ? 16.372 -28.159 11.413 1.00 81.69 302 SER A N 1
ATOM 2272 C CA . SER A 1 302 ? 16.459 -26.967 10.557 1.00 81.69 302 SER A CA 1
ATOM 2273 C C . SER A 1 302 ? 17.710 -26.118 10.837 1.00 81.69 302 SER A C 1
ATOM 2275 O O . SER A 1 302 ? 18.368 -25.674 9.894 1.00 81.69 302 SER A O 1
ATOM 2277 N N . GLU A 1 303 ? 18.111 -25.965 12.107 1.00 82.19 303 GLU A N 1
ATOM 2278 C CA . GLU A 1 303 ? 19.363 -25.297 12.482 1.00 82.19 303 GLU A CA 1
ATOM 2279 C C . GLU A 1 303 ? 20.583 -26.046 11.940 1.00 82.19 303 GLU A C 1
ATOM 2281 O O . GLU A 1 303 ? 21.475 -25.429 11.356 1.00 82.19 303 GLU A O 1
ATOM 2286 N N . ASP A 1 304 ? 20.631 -27.371 12.087 1.00 87.19 304 ASP A N 1
ATOM 2287 C CA . ASP A 1 304 ? 21.753 -28.172 11.595 1.00 87.19 304 ASP A CA 1
ATOM 2288 C C . ASP A 1 304 ? 21.811 -28.242 10.064 1.00 87.19 304 ASP A C 1
ATOM 2290 O O . ASP A 1 304 ? 22.898 -28.428 9.513 1.00 87.19 304 ASP A O 1
ATOM 2294 N N . GLN A 1 305 ? 20.694 -28.062 9.352 1.00 85.31 305 GLN A N 1
ATOM 2295 C CA . GLN A 1 305 ? 20.724 -27.883 7.899 1.00 85.31 305 GLN A CA 1
ATOM 2296 C C . GLN A 1 305 ? 21.242 -26.489 7.514 1.00 85.31 305 GLN A C 1
ATOM 2298 O O . GLN A 1 305 ? 22.217 -26.391 6.770 1.00 85.31 305 GLN A O 1
ATOM 2303 N N . SER A 1 306 ? 20.698 -25.428 8.118 1.00 85.19 306 SER A N 1
ATOM 2304 C CA . SER A 1 306 ? 21.160 -24.043 7.931 1.00 85.19 306 SER A CA 1
ATOM 2305 C C . SER A 1 306 ? 22.666 -23.882 8.204 1.00 85.19 306 SER A C 1
ATOM 2307 O O . SER A 1 306 ? 23.393 -23.239 7.440 1.00 85.19 306 SER A O 1
ATOM 2309 N N . ARG A 1 307 ? 23.187 -24.554 9.242 1.00 85.62 307 ARG A N 1
ATOM 2310 C CA . ARG A 1 307 ? 24.626 -24.605 9.544 1.00 85.62 307 ARG A CA 1
ATOM 2311 C C . ARG A 1 307 ? 25.431 -25.240 8.409 1.00 85.62 307 ARG A C 1
ATOM 2313 O O . ARG A 1 307 ? 26.403 -24.617 7.981 1.00 85.62 307 ARG A O 1
ATOM 2320 N N . LYS A 1 308 ? 25.026 -26.409 7.891 1.00 88.88 308 LYS A N 1
ATOM 2321 C CA . LYS A 1 308 ? 25.698 -27.080 6.755 1.00 88.88 308 LYS A CA 1
ATOM 2322 C C . LYS A 1 308 ? 25.717 -26.194 5.515 1.00 88.88 308 LYS A C 1
ATOM 2324 O O . LYS A 1 308 ? 26.771 -26.049 4.903 1.00 88.88 308 LYS A O 1
ATOM 2329 N N . ASP A 1 309 ? 24.595 -25.558 5.190 1.00 85.56 309 ASP A N 1
ATOM 2330 C CA . ASP A 1 309 ? 24.478 -24.695 4.013 1.00 85.56 309 ASP A CA 1
ATOM 2331 C C . ASP A 1 309 ? 25.378 -23.451 4.154 1.00 85.56 309 ASP A C 1
ATOM 2333 O O . ASP A 1 309 ? 26.121 -23.100 3.234 1.00 85.56 309 ASP A O 1
ATOM 2337 N N . SER A 1 310 ? 25.429 -22.848 5.350 1.00 81.38 310 SER A N 1
ATOM 2338 C CA . SER A 1 310 ? 26.358 -21.748 5.657 1.00 81.38 310 SER A CA 1
ATOM 2339 C C . SER A 1 310 ? 27.837 -22.171 5.615 1.00 81.38 310 SER A C 1
ATOM 2341 O O . SER A 1 310 ? 28.715 -21.370 5.281 1.00 81.38 310 SER A O 1
ATOM 2343 N N . GLU A 1 311 ? 28.142 -23.429 5.942 1.00 87.44 311 GLU A N 1
ATOM 2344 C CA . GLU A 1 311 ? 29.500 -23.969 5.916 1.00 87.44 311 GLU A CA 1
ATOM 2345 C C . GLU A 1 311 ? 29.940 -24.358 4.498 1.00 87.44 311 GLU A C 1
ATOM 2347 O O . GLU A 1 311 ? 31.091 -24.104 4.138 1.00 87.44 311 GLU A O 1
ATOM 2352 N N . ALA A 1 312 ? 29.025 -24.851 3.660 1.00 87.81 312 ALA A N 1
ATOM 2353 C CA . ALA A 1 312 ? 29.242 -25.038 2.227 1.00 87.81 312 ALA A CA 1
ATOM 2354 C C . ALA A 1 312 ? 29.554 -23.697 1.538 1.00 87.81 312 ALA A C 1
ATOM 2356 O O . ALA A 1 312 ? 30.610 -23.561 0.920 1.00 87.81 312 ALA A O 1
ATOM 2357 N N . GLN A 1 313 ? 28.735 -22.661 1.760 1.00 86.06 313 GLN A N 1
ATOM 2358 C CA . GLN A 1 313 ? 28.991 -21.305 1.245 1.00 86.06 313 GLN A CA 1
ATOM 2359 C C . GLN A 1 313 ? 30.352 -20.751 1.707 1.00 86.06 313 GLN A C 1
ATOM 2361 O O . GLN A 1 313 ? 31.086 -20.134 0.933 1.00 86.06 313 GLN A O 1
ATOM 2366 N N . ARG A 1 314 ? 30.752 -21.006 2.962 1.00 89.12 314 ARG A N 1
ATOM 2367 C CA . ARG A 1 314 ? 32.092 -20.644 3.466 1.00 89.12 314 ARG A CA 1
ATOM 2368 C C . ARG A 1 314 ? 33.219 -21.409 2.770 1.00 89.12 314 ARG A C 1
ATOM 2370 O O . ARG A 1 314 ? 34.313 -20.859 2.647 1.00 89.12 314 ARG A O 1
ATOM 2377 N N . GLN A 1 315 ? 33.002 -22.650 2.338 1.00 89.81 315 GLN A N 1
ATOM 2378 C CA . GLN A 1 315 ? 33.985 -23.423 1.571 1.00 89.81 315 GLN A CA 1
ATOM 2379 C C . GLN A 1 315 ? 34.091 -22.916 0.125 1.00 89.81 315 GLN A C 1
ATOM 2381 O O . GLN A 1 315 ? 35.207 -22.687 -0.345 1.00 89.81 315 GLN A O 1
ATOM 2386 N N . GLU A 1 316 ? 32.968 -22.627 -0.536 1.00 90.38 316 GLU A N 1
ATOM 2387 C CA . GLU A 1 316 ? 32.937 -22.028 -1.880 1.00 90.38 316 GLU A CA 1
ATOM 2388 C C . GLU A 1 316 ? 33.632 -20.660 -1.917 1.00 90.38 316 GLU A C 1
ATOM 2390 O O . GLU A 1 316 ? 34.513 -20.430 -2.747 1.00 90.38 316 GLU A O 1
ATOM 2395 N N . LEU A 1 317 ? 33.329 -19.771 -0.964 1.00 87.06 317 LEU A N 1
ATOM 2396 C CA . LEU A 1 317 ? 33.980 -18.460 -0.863 1.00 87.06 317 LEU A CA 1
ATOM 2397 C C . LEU A 1 317 ? 35.492 -18.574 -0.601 1.00 87.06 317 LEU A C 1
ATOM 2399 O O . LEU A 1 317 ? 36.270 -17.791 -1.147 1.00 87.06 317 LEU A O 1
ATOM 2403 N N . ARG A 1 318 ? 35.940 -19.565 0.185 1.00 91.06 318 ARG A N 1
ATOM 2404 C CA . ARG A 1 318 ? 37.377 -19.851 0.374 1.00 91.06 318 ARG A CA 1
ATOM 2405 C C . ARG A 1 318 ? 38.035 -20.334 -0.921 1.00 91.06 318 ARG A C 1
ATOM 2407 O O . ARG A 1 318 ? 39.144 -19.893 -1.221 1.00 91.06 318 ARG A O 1
ATOM 2414 N N . ALA A 1 319 ? 37.365 -21.190 -1.693 1.00 90.56 319 ALA A N 1
ATOM 2415 C CA . ALA A 1 319 ? 37.859 -21.662 -2.987 1.00 90.56 319 ALA A CA 1
ATOM 2416 C C . ALA A 1 319 ? 37.957 -20.517 -4.013 1.00 90.56 319 ALA A C 1
ATOM 2418 O O . ALA A 1 319 ? 38.987 -20.375 -4.673 1.00 90.56 319 ALA A O 1
ATOM 2419 N N . LEU A 1 320 ? 36.946 -19.644 -4.080 1.00 92.31 320 LEU A N 1
ATOM 2420 C CA . LEU A 1 320 ? 36.946 -18.460 -4.945 1.00 92.31 320 LEU A CA 1
ATOM 2421 C C . LEU A 1 320 ? 38.083 -17.488 -4.586 1.00 92.31 320 LEU A C 1
ATOM 2423 O O . LEU A 1 320 ? 38.807 -17.027 -5.467 1.00 92.31 320 LEU A O 1
ATOM 2427 N N . VAL A 1 321 ? 38.300 -17.218 -3.294 1.00 90.38 321 VAL A N 1
ATOM 2428 C CA . VAL A 1 321 ? 39.423 -16.382 -2.830 1.00 90.38 321 VAL A CA 1
ATOM 2429 C C . VAL A 1 321 ? 40.777 -17.016 -3.172 1.00 90.38 321 VAL A C 1
ATOM 2431 O O . VAL A 1 321 ? 41.699 -16.295 -3.554 1.00 90.38 321 VAL A O 1
ATOM 2434 N N . ALA A 1 322 ? 40.914 -18.342 -3.087 1.00 90.38 322 ALA A N 1
ATOM 2435 C CA . ALA A 1 322 ? 42.136 -19.036 -3.493 1.00 90.38 322 ALA A CA 1
ATOM 2436 C C . ALA A 1 322 ? 42.391 -18.941 -5.011 1.00 90.38 322 ALA A C 1
ATOM 2438 O O . ALA A 1 322 ? 43.529 -18.699 -5.417 1.00 90.38 322 ALA A O 1
ATOM 2439 N N . ALA A 1 323 ? 41.346 -19.059 -5.839 1.00 90.19 323 ALA A N 1
ATOM 2440 C CA . ALA A 1 323 ? 41.435 -18.890 -7.291 1.00 90.19 323 ALA A CA 1
ATOM 2441 C C . ALA A 1 323 ? 41.861 -17.461 -7.675 1.00 90.19 323 ALA A C 1
ATOM 2443 O O . ALA A 1 323 ? 42.860 -17.285 -8.370 1.00 90.19 323 ALA A O 1
ATOM 2444 N N . LEU A 1 324 ? 41.200 -16.437 -7.123 1.00 87.25 324 LEU A N 1
ATOM 2445 C CA . LEU A 1 324 ? 41.542 -15.026 -7.360 1.00 87.25 324 LEU A CA 1
ATOM 2446 C C . LEU A 1 324 ? 42.970 -14.677 -6.892 1.00 87.25 324 LEU A C 1
ATOM 2448 O O . LEU A 1 324 ? 43.649 -13.852 -7.505 1.00 87.25 324 LEU A O 1
ATOM 2452 N N . GLN A 1 325 ? 43.473 -15.321 -5.831 1.00 89.44 325 GLN A N 1
ATOM 2453 C CA . GLN A 1 325 ? 44.876 -15.186 -5.413 1.00 89.44 325 GLN A CA 1
ATOM 2454 C C . GLN A 1 325 ? 45.866 -15.875 -6.366 1.00 89.44 325 GLN A C 1
ATOM 2456 O O . GLN A 1 325 ? 47.011 -15.428 -6.462 1.00 89.44 325 GLN A O 1
ATOM 2461 N N . ALA A 1 326 ? 45.464 -16.941 -7.063 1.00 88.44 326 ALA A N 1
ATOM 2462 C CA . ALA A 1 326 ? 46.282 -17.580 -8.090 1.00 88.44 326 ALA A CA 1
ATOM 2463 C C . ALA A 1 326 ? 46.328 -16.733 -9.374 1.00 88.44 326 ALA A C 1
ATOM 2465 O O . ALA A 1 326 ? 47.420 -16.452 -9.868 1.00 88.44 326 ALA A O 1
ATOM 2466 N N . GLU A 1 327 ? 45.178 -16.243 -9.849 1.00 89.75 327 GLU A N 1
ATOM 2467 C CA . GLU A 1 327 ? 45.089 -15.330 -10.999 1.00 89.75 327 GLU A CA 1
ATOM 2468 C C . GLU A 1 327 ? 45.896 -14.049 -10.770 1.00 89.75 327 GLU A C 1
ATOM 2470 O O . GLU A 1 327 ? 46.693 -13.655 -11.622 1.00 89.75 327 GLU A O 1
ATOM 2475 N N . LYS A 1 328 ? 45.782 -13.442 -9.579 1.00 89.81 328 LYS A N 1
ATOM 2476 C CA . LYS A 1 328 ? 46.595 -12.279 -9.207 1.00 89.81 328 LYS A CA 1
ATOM 2477 C C . LYS A 1 328 ? 48.098 -12.557 -9.357 1.00 89.81 328 LYS A C 1
ATOM 2479 O O . LYS A 1 328 ? 48.807 -11.728 -9.921 1.00 89.81 328 LYS A O 1
ATOM 2484 N N . ARG A 1 329 ? 48.586 -13.707 -8.874 1.00 89.81 329 ARG A N 1
ATOM 2485 C CA . ARG A 1 329 ? 50.012 -14.077 -8.963 1.00 89.81 329 ARG A CA 1
ATOM 2486 C C . ARG A 1 329 ? 50.468 -14.319 -10.402 1.00 89.81 329 ARG A C 1
ATOM 2488 O O . ARG A 1 329 ? 51.606 -13.990 -10.720 1.00 89.81 329 ARG A O 1
ATOM 2495 N N . ALA A 1 330 ? 49.602 -14.865 -11.258 1.00 90.50 330 ALA A N 1
ATOM 2496 C CA . ALA A 1 330 ? 49.890 -15.014 -12.684 1.00 90.50 330 ALA A CA 1
ATOM 2497 C C . ALA A 1 330 ? 50.061 -13.639 -13.354 1.00 90.50 330 ALA A C 1
ATOM 2499 O O . ALA A 1 330 ? 51.109 -13.369 -13.934 1.00 90.50 330 ALA A O 1
ATOM 2500 N N . LEU A 1 331 ? 49.104 -12.726 -13.147 1.00 85.31 331 LEU A N 1
ATOM 2501 C CA . LEU A 1 331 ? 49.151 -11.359 -13.684 1.00 85.31 331 LEU A CA 1
ATOM 2502 C C . LEU A 1 331 ? 50.344 -10.541 -13.151 1.00 85.31 331 LEU A C 1
ATOM 2504 O O . LEU A 1 331 ? 50.934 -9.752 -13.889 1.00 85.31 331 LEU A O 1
ATOM 2508 N N . GLU A 1 332 ? 50.734 -10.732 -11.885 1.00 88.81 332 GLU A N 1
ATOM 2509 C CA . GLU A 1 332 ? 51.955 -10.138 -11.316 1.00 88.81 332 GLU A CA 1
ATOM 2510 C C . GLU A 1 332 ? 53.235 -10.698 -11.974 1.00 88.81 332 GLU A C 1
ATOM 2512 O O . GLU A 1 332 ? 54.204 -9.955 -12.147 1.00 88.81 332 GLU A O 1
ATOM 2517 N N . GLY A 1 333 ? 53.228 -11.968 -12.398 1.00 89.75 333 GLY A N 1
ATOM 2518 C CA . GLY A 1 333 ? 54.299 -12.599 -13.176 1.00 89.75 333 GLY A CA 1
ATOM 2519 C C . GLY A 1 333 ? 54.386 -12.084 -14.616 1.00 89.75 333 GLY A C 1
ATOM 2520 O O . GLY A 1 333 ? 55.459 -11.658 -15.048 1.00 89.75 333 GLY A O 1
ATOM 2521 N N . ASP A 1 334 ? 53.262 -12.034 -15.334 1.00 87.62 334 ASP A N 1
ATOM 2522 C CA . ASP A 1 334 ? 53.190 -11.520 -16.711 1.00 87.62 334 ASP A CA 1
ATOM 2523 C C . ASP A 1 334 ? 53.647 -10.053 -16.785 1.00 87.62 334 ASP A C 1
ATOM 2525 O O . ASP A 1 334 ? 54.446 -9.669 -17.644 1.00 87.62 334 ASP A O 1
ATOM 2529 N N . ALA A 1 335 ? 53.217 -9.234 -15.819 1.00 81.44 335 ALA A N 1
ATOM 2530 C CA . ALA A 1 335 ? 53.637 -7.841 -15.698 1.00 81.44 335 ALA A CA 1
ATOM 2531 C C . ALA A 1 335 ? 55.136 -7.679 -15.377 1.00 81.44 335 ALA A C 1
ATOM 2533 O O . ALA A 1 335 ? 55.711 -6.630 -15.679 1.00 81.44 335 ALA A O 1
ATOM 2534 N N . ALA A 1 336 ? 55.785 -8.679 -14.771 1.00 86.12 336 ALA A N 1
ATOM 2535 C CA . ALA A 1 336 ? 57.233 -8.691 -14.570 1.00 86.12 336 ALA A CA 1
ATOM 2536 C C . ALA A 1 336 ? 57.980 -9.102 -15.853 1.00 86.12 336 ALA A C 1
ATOM 2538 O O . ALA A 1 336 ? 58.961 -8.448 -16.216 1.00 86.12 336 ALA A O 1
ATOM 2539 N N . ALA A 1 337 ? 57.487 -10.113 -16.575 1.00 86.38 337 ALA A N 1
ATOM 2540 C CA . ALA A 1 337 ? 58.061 -10.562 -17.845 1.00 86.38 337 ALA A CA 1
ATOM 2541 C C . ALA A 1 337 ? 58.065 -9.442 -18.902 1.00 86.38 337 ALA A C 1
ATOM 2543 O O . ALA A 1 337 ? 59.119 -9.103 -19.441 1.00 86.38 337 ALA A O 1
ATOM 2544 N N . GLN A 1 338 ? 56.924 -8.773 -19.108 1.00 84.19 338 GLN A N 1
ATOM 2545 C CA . GLN A 1 338 ? 56.801 -7.666 -20.069 1.00 84.19 338 GLN A CA 1
ATOM 2546 C C . GLN A 1 338 ? 57.742 -6.487 -19.756 1.00 84.19 338 GLN A C 1
ATOM 2548 O O . GLN A 1 338 ? 58.227 -5.812 -20.666 1.00 84.19 338 GLN A O 1
ATOM 2553 N N . ARG A 1 339 ? 58.044 -6.228 -18.475 1.00 85.38 339 ARG A N 1
ATOM 2554 C CA . ARG A 1 339 ? 59.013 -5.187 -18.081 1.00 85.38 339 ARG A CA 1
ATOM 2555 C C . ARG A 1 339 ? 60.439 -5.565 -18.481 1.00 85.38 339 ARG A C 1
ATOM 2557 O O . ARG A 1 339 ? 61.140 -4.724 -19.039 1.00 85.38 339 ARG A O 1
ATOM 2564 N N . ALA A 1 340 ? 60.837 -6.820 -18.268 1.00 84.56 340 ALA A N 1
ATOM 2565 C CA . ALA A 1 340 ? 62.149 -7.317 -18.680 1.00 84.56 340 ALA A CA 1
ATOM 2566 C C . ALA A 1 340 ? 62.330 -7.275 -20.212 1.00 84.56 340 ALA A C 1
ATOM 2568 O O . ALA A 1 340 ? 63.385 -6.866 -20.698 1.00 84.56 340 ALA A O 1
ATOM 2569 N N . GLU A 1 341 ? 61.291 -7.614 -20.984 1.00 86.94 341 GLU A N 1
ATOM 2570 C CA . GLU A 1 341 ? 61.313 -7.506 -22.451 1.00 86.94 341 GLU A CA 1
ATOM 2571 C C . GLU A 1 341 ? 61.467 -6.053 -22.932 1.00 86.94 341 GLU A C 1
ATOM 2573 O O . GLU A 1 341 ? 62.278 -5.772 -23.818 1.00 86.94 341 GLU A O 1
ATOM 2578 N N . LEU A 1 342 ? 60.757 -5.100 -22.316 1.00 84.38 342 LEU A N 1
ATOM 2579 C CA . LEU A 1 342 ? 60.881 -3.673 -22.640 1.00 84.38 342 LEU A CA 1
ATOM 2580 C C . LEU A 1 342 ? 62.277 -3.105 -22.322 1.00 84.38 342 LEU A C 1
ATOM 2582 O O . LEU A 1 342 ? 62.765 -2.226 -23.039 1.00 84.38 342 LEU A O 1
ATOM 2586 N N . GLU A 1 343 ? 62.947 -3.600 -21.280 1.00 84.38 343 GLU A N 1
ATOM 2587 C CA . GLU A 1 343 ? 64.331 -3.228 -20.955 1.00 84.38 343 GLU A CA 1
ATOM 2588 C C . GLU A 1 343 ? 65.349 -3.875 -21.912 1.00 84.38 343 GLU A C 1
ATOM 2590 O O . GLU A 1 343 ? 66.281 -3.205 -22.377 1.00 84.38 343 GLU A O 1
ATOM 2595 N N . ALA A 1 344 ? 65.128 -5.131 -22.315 1.00 82.12 344 ALA A N 1
ATOM 2596 C CA . ALA A 1 344 ? 65.920 -5.793 -23.351 1.00 82.12 344 ALA A CA 1
ATOM 2597 C C . ALA A 1 344 ? 65.822 -5.061 -24.706 1.00 82.12 344 ALA A C 1
ATOM 2599 O O . ALA A 1 344 ? 66.841 -4.779 -25.339 1.00 82.12 344 ALA A O 1
ATOM 2600 N N . LEU A 1 345 ? 64.619 -4.661 -25.129 1.00 82.25 345 LEU A N 1
ATOM 2601 C CA . LEU A 1 345 ? 64.418 -3.901 -26.368 1.00 82.25 345 LEU A CA 1
ATOM 2602 C C . LEU A 1 345 ? 65.049 -2.496 -26.304 1.00 82.25 345 LEU A C 1
ATOM 2604 O O . LEU A 1 345 ? 65.642 -2.038 -27.283 1.00 82.25 345 LEU A O 1
ATOM 2608 N N . ARG A 1 346 ? 65.004 -1.821 -25.145 1.00 83.25 346 ARG A N 1
ATOM 2609 C CA . ARG A 1 346 ? 65.682 -0.524 -24.941 1.00 83.25 346 ARG A CA 1
ATOM 2610 C C . ARG A 1 346 ? 67.202 -0.623 -25.064 1.00 83.25 346 ARG A C 1
ATOM 2612 O O . ARG A 1 346 ? 67.810 0.227 -25.717 1.00 83.25 346 ARG A O 1
ATOM 2619 N N . THR A 1 347 ? 67.819 -1.644 -24.471 1.00 78.56 347 THR A N 1
ATOM 2620 C CA . THR A 1 347 ? 69.279 -1.835 -24.555 1.00 78.56 347 THR A CA 1
ATOM 2621 C C . THR A 1 347 ? 69.725 -2.231 -25.967 1.00 78.56 347 THR A C 1
ATOM 2623 O O . THR A 1 347 ? 70.733 -1.713 -26.453 1.00 78.56 347 THR A O 1
ATOM 2626 N N . GLN A 1 348 ? 68.937 -3.040 -26.686 1.00 77.06 348 GLN A N 1
ATOM 2627 C CA . GLN A 1 348 ? 69.164 -3.327 -28.110 1.00 77.06 348 GLN A CA 1
ATOM 2628 C C . GLN A 1 348 ? 69.098 -2.061 -28.981 1.00 77.06 348 GLN A C 1
ATOM 2630 O O . GLN A 1 348 ? 69.983 -1.845 -29.813 1.00 77.06 348 GLN A O 1
ATOM 2635 N N . LEU A 1 349 ? 68.107 -1.187 -28.760 1.00 74.25 349 LEU A N 1
ATOM 2636 C CA . LEU A 1 349 ? 67.978 0.085 -29.481 1.00 74.25 349 LEU A CA 1
ATOM 2637 C C . LEU A 1 349 ? 69.200 0.993 -29.257 1.00 74.25 349 LEU A C 1
ATOM 2639 O O . LEU A 1 349 ? 69.752 1.547 -30.207 1.00 74.25 349 LEU A O 1
ATOM 2643 N N . GLN A 1 350 ? 69.668 1.118 -28.012 1.00 73.69 350 GLN A N 1
ATOM 2644 C CA . GLN A 1 350 ? 70.869 1.895 -27.680 1.00 73.69 350 GLN A CA 1
ATOM 2645 C C . GLN A 1 350 ? 72.133 1.314 -28.338 1.00 73.69 350 GLN A C 1
ATOM 2647 O O . GLN A 1 350 ? 72.935 2.065 -28.900 1.00 73.69 350 GLN A O 1
ATOM 2652 N N . ALA A 1 351 ? 72.283 -0.015 -28.350 1.00 66.94 351 ALA A N 1
ATOM 2653 C CA . ALA A 1 351 ? 73.393 -0.693 -29.018 1.00 66.94 351 ALA A CA 1
ATOM 2654 C C . ALA A 1 351 ? 73.368 -0.525 -30.552 1.00 66.94 351 ALA A C 1
ATOM 2656 O O . ALA A 1 351 ? 74.428 -0.428 -31.174 1.00 66.94 351 ALA A O 1
ATOM 2657 N N . ALA A 1 352 ? 72.184 -0.450 -31.170 1.00 58.94 352 ALA A N 1
ATOM 2658 C CA . ALA A 1 352 ? 72.038 -0.136 -32.591 1.00 58.94 352 ALA A CA 1
ATOM 2659 C C . ALA A 1 352 ? 72.438 1.320 -32.896 1.00 58.94 352 ALA A C 1
ATOM 2661 O O . ALA A 1 352 ? 73.239 1.555 -33.802 1.00 58.94 352 ALA A O 1
ATOM 2662 N N . THR A 1 353 ? 71.972 2.283 -32.091 1.00 60.09 353 THR A N 1
ATOM 2663 C CA . THR A 1 353 ? 72.344 3.706 -32.214 1.00 60.09 353 THR A CA 1
ATOM 2664 C C . THR A 1 353 ? 73.859 3.913 -32.109 1.00 60.09 353 THR A C 1
ATOM 2666 O O . THR A 1 353 ? 74.439 4.647 -32.907 1.00 60.09 353 THR A O 1
ATOM 2669 N N . ALA A 1 354 ? 74.530 3.217 -31.184 1.00 57.28 354 ALA A N 1
ATOM 2670 C CA . ALA A 1 354 ? 75.981 3.310 -31.012 1.00 57.28 354 ALA A CA 1
ATOM 2671 C C . ALA A 1 354 ? 76.780 2.838 -32.248 1.00 57.28 354 ALA A C 1
ATOM 2673 O O . ALA A 1 354 ? 77.842 3.389 -32.544 1.00 57.28 354 ALA A O 1
ATOM 2674 N N . ARG A 1 355 ? 76.266 1.857 -33.007 1.00 57.19 355 ARG A N 1
ATOM 2675 C CA . ARG A 1 355 ? 76.953 1.258 -34.172 1.00 57.19 355 ARG A CA 1
ATOM 2676 C C . ARG A 1 355 ? 76.916 2.112 -35.443 1.00 57.19 355 ARG A C 1
ATOM 2678 O O . ARG A 1 355 ? 77.748 1.906 -36.318 1.00 57.19 355 ARG A O 1
ATOM 2685 N N . LEU A 1 356 ? 75.996 3.072 -35.547 1.00 54.28 356 LEU A N 1
ATOM 2686 C CA . LEU A 1 356 ? 75.826 3.925 -36.736 1.00 54.28 356 LEU A CA 1
ATOM 2687 C C . LEU A 1 356 ? 76.751 5.158 -36.766 1.00 54.28 356 LEU A C 1
ATOM 2689 O O . LEU A 1 356 ? 76.712 5.939 -37.712 1.00 54.28 356 LEU A O 1
ATOM 2693 N N . SER A 1 357 ? 77.581 5.348 -35.738 1.00 48.06 357 SER A N 1
ATOM 2694 C CA . SER A 1 357 ? 78.342 6.586 -35.516 1.00 48.06 357 SER A CA 1
ATOM 2695 C C . SER A 1 357 ? 79.716 6.660 -36.201 1.00 48.06 357 SER A C 1
ATOM 2697 O O . SER A 1 357 ? 80.339 7.720 -36.173 1.00 48.06 357 SER A O 1
ATOM 2699 N N . ALA A 1 358 ? 80.214 5.573 -36.810 1.00 55.78 358 ALA A N 1
ATOM 2700 C CA . ALA A 1 358 ? 81.608 5.504 -37.256 1.00 55.78 358 ALA A CA 1
ATOM 2701 C C . ALA A 1 358 ? 81.844 4.675 -38.536 1.00 55.78 358 ALA A C 1
ATOM 2703 O O . ALA A 1 358 ? 82.170 3.490 -38.442 1.00 55.78 358 ALA A O 1
ATOM 2704 N N . LYS A 1 359 ? 81.798 5.331 -39.713 1.00 46.50 359 LYS A N 1
ATOM 2705 C CA . LYS A 1 359 ? 82.957 5.443 -40.639 1.00 46.50 359 LYS A CA 1
ATOM 2706 C C . LYS A 1 359 ? 82.691 6.247 -41.927 1.00 46.50 359 LYS A C 1
ATOM 2708 O O . LYS A 1 359 ? 81.561 6.374 -42.377 1.00 46.50 359 LYS A O 1
ATOM 2713 N N . ASP A 1 360 ? 83.789 6.762 -42.487 1.00 49.50 360 ASP A N 1
ATOM 2714 C CA . ASP A 1 360 ? 84.046 7.113 -43.897 1.00 49.50 360 ASP A CA 1
ATOM 2715 C C . ASP A 1 360 ? 83.080 8.106 -44.580 1.00 49.50 360 ASP A C 1
ATOM 2717 O O . ASP A 1 360 ? 82.283 7.775 -45.457 1.00 49.50 360 ASP A O 1
ATOM 2721 N N . HIS A 1 361 ? 83.205 9.380 -44.191 1.00 55.53 361 HIS A N 1
ATOM 2722 C CA . HIS A 1 361 ? 82.234 10.433 -44.499 1.00 55.53 361 HIS A CA 1
ATOM 2723 C C . HIS A 1 361 ? 82.160 10.871 -45.976 1.00 55.53 361 HIS A C 1
ATOM 2725 O O . HIS A 1 361 ? 81.052 11.048 -46.454 1.00 55.53 361 HIS A O 1
ATOM 2731 N N . ASP A 1 362 ? 83.253 11.054 -46.731 1.00 55.12 362 ASP A N 1
ATOM 2732 C CA . ASP A 1 362 ? 83.185 11.839 -47.991 1.00 55.12 362 ASP A CA 1
ATOM 2733 C C . ASP A 1 362 ? 82.703 11.086 -49.249 1.00 55.12 362 ASP A C 1
ATOM 2735 O O . ASP A 1 362 ? 81.927 11.630 -50.046 1.00 55.12 362 ASP A O 1
ATOM 2739 N N . VAL A 1 363 ? 83.078 9.813 -49.425 1.00 53.47 363 VAL A N 1
ATOM 2740 C CA . VAL A 1 363 ? 82.484 8.961 -50.483 1.00 53.47 363 VAL A CA 1
ATOM 2741 C C . VAL A 1 363 ? 81.008 8.705 -50.169 1.00 53.47 363 VAL A C 1
ATOM 2743 O O . VAL A 1 363 ? 80.146 8.759 -51.053 1.00 53.47 363 VAL A O 1
ATOM 2746 N N . MET A 1 364 ? 80.696 8.526 -48.882 1.00 55.84 364 MET A N 1
ATOM 2747 C CA . MET A 1 364 ? 79.323 8.449 -48.408 1.00 55.84 364 MET A CA 1
ATOM 2748 C C . MET A 1 364 ? 78.583 9.769 -48.665 1.00 55.84 364 MET A C 1
ATOM 2750 O O . MET A 1 364 ? 77.508 9.732 -49.230 1.00 55.84 364 MET A O 1
ATOM 2754 N N . VAL A 1 365 ? 79.149 10.942 -48.367 1.00 58.41 365 VAL A N 1
ATOM 2755 C CA . VAL A 1 365 ? 78.513 12.260 -48.551 1.00 58.41 365 VAL A CA 1
ATOM 2756 C C . VAL A 1 365 ? 78.307 12.618 -50.016 1.00 58.41 365 VAL A C 1
ATOM 2758 O O . VAL A 1 365 ? 77.345 13.314 -50.320 1.00 58.41 365 VAL A O 1
ATOM 2761 N N . THR A 1 366 ? 79.139 12.159 -50.948 1.00 60.06 366 THR A N 1
ATOM 2762 C CA . THR A 1 366 ? 78.900 12.385 -52.386 1.00 60.06 366 THR A CA 1
ATOM 2763 C C . THR A 1 366 ? 77.809 11.466 -52.939 1.00 60.06 366 THR A C 1
ATOM 2765 O O . THR A 1 366 ? 76.899 11.951 -53.616 1.00 60.06 366 THR A O 1
ATOM 2768 N N . THR A 1 367 ? 77.817 10.182 -52.571 1.00 58.25 367 THR A N 1
ATOM 2769 C CA . THR A 1 367 ? 76.764 9.220 -52.950 1.00 58.25 367 THR A CA 1
ATOM 2770 C C . THR A 1 367 ? 75.432 9.578 -52.278 1.00 58.25 367 THR A C 1
ATOM 2772 O O . THR A 1 367 ? 74.426 9.787 -52.953 1.00 58.25 367 THR A O 1
ATOM 2775 N N . LEU A 1 368 ? 75.449 9.836 -50.966 1.00 58.97 368 LEU A N 1
ATOM 2776 C CA . LEU A 1 368 ? 74.330 10.403 -50.220 1.00 58.97 368 LEU A CA 1
ATOM 2777 C C . LEU A 1 368 ? 73.919 11.766 -50.761 1.00 58.97 368 LEU A C 1
ATOM 2779 O O . LEU A 1 368 ? 72.734 12.000 -50.812 1.00 58.97 368 LEU A O 1
ATOM 2783 N N . ARG A 1 369 ? 74.774 12.694 -51.208 1.00 69.69 369 ARG A N 1
ATOM 2784 C CA . ARG A 1 369 ? 74.258 13.945 -51.817 1.00 69.69 369 ARG A CA 1
ATOM 2785 C C . ARG A 1 369 ? 73.434 13.666 -53.078 1.00 69.69 369 ARG A C 1
ATOM 2787 O O . ARG A 1 369 ? 72.488 14.408 -53.332 1.00 69.69 369 ARG A O 1
ATOM 2794 N N . ARG A 1 370 ? 73.747 12.596 -53.817 1.00 71.75 370 ARG A N 1
ATOM 2795 C CA . ARG A 1 370 ? 73.004 12.158 -55.006 1.00 71.75 370 ARG A CA 1
ATOM 2796 C C . ARG A 1 370 ? 71.719 11.391 -54.679 1.00 71.75 370 ARG A C 1
ATOM 2798 O O . ARG A 1 370 ? 70.751 11.560 -55.408 1.00 71.75 370 ARG A O 1
ATOM 2805 N N . GLU A 1 371 ? 71.672 10.618 -53.594 1.00 72.44 371 GLU A N 1
ATOM 2806 C CA . GLU A 1 371 ? 70.480 9.854 -53.166 1.00 72.44 371 GLU A CA 1
ATOM 2807 C C . GLU A 1 371 ? 69.594 10.629 -52.170 1.00 72.44 371 GLU A C 1
ATOM 2809 O O . GLU A 1 371 ? 68.369 10.612 -52.259 1.00 72.44 371 GLU A O 1
ATOM 2814 N N . MET A 1 372 ? 70.198 11.439 -51.300 1.00 71.75 372 MET A N 1
ATOM 2815 C CA . MET A 1 372 ? 69.549 12.474 -50.485 1.00 71.75 372 MET A CA 1
ATOM 2816 C C . MET A 1 372 ? 69.004 13.632 -51.317 1.00 71.75 372 MET A C 1
ATOM 2818 O O . MET A 1 372 ? 68.283 14.444 -50.755 1.00 71.75 372 MET A O 1
ATOM 2822 N N . ALA A 1 373 ? 69.303 13.756 -52.613 1.00 74.25 373 ALA A N 1
ATOM 2823 C CA . ALA A 1 373 ? 68.578 14.688 -53.476 1.00 74.25 373 ALA A CA 1
ATOM 2824 C C . ALA A 1 373 ? 67.121 14.212 -53.688 1.00 74.25 373 ALA A C 1
ATOM 2826 O O . ALA A 1 373 ? 66.225 14.851 -53.127 1.00 74.25 373 ALA A O 1
ATOM 2827 N N . PRO A 1 374 ? 66.853 13.062 -54.346 1.00 74.69 374 PRO A N 1
ATOM 2828 C CA . PRO A 1 374 ? 65.502 12.531 -54.471 1.00 74.69 374 PRO A CA 1
ATOM 2829 C C . PRO A 1 374 ? 64.903 12.131 -53.119 1.00 74.69 374 PRO A C 1
ATOM 2831 O O . PRO A 1 374 ? 63.709 12.332 -52.941 1.00 74.69 374 PRO A O 1
ATOM 2834 N N . LEU A 1 375 ? 65.678 11.662 -52.127 1.00 77.56 375 LEU A N 1
ATOM 2835 C CA . LEU A 1 375 ? 65.133 11.445 -50.780 1.00 77.56 375 LEU A CA 1
ATOM 2836 C C . LEU A 1 375 ? 64.761 12.761 -50.079 1.00 77.56 375 LEU A C 1
ATOM 2838 O O . LEU A 1 375 ? 63.756 12.765 -49.387 1.00 77.56 375 LEU A O 1
ATOM 2842 N N . LYS A 1 376 ? 65.465 13.894 -50.257 1.00 81.38 376 LYS A N 1
ATOM 2843 C CA . LYS A 1 376 ? 65.008 15.186 -49.694 1.00 81.38 376 LYS A CA 1
ATOM 2844 C C . LYS A 1 376 ? 63.811 15.753 -50.440 1.00 81.38 376 LYS A C 1
ATOM 2846 O O . LYS A 1 376 ? 62.972 16.375 -49.801 1.00 81.38 376 LYS A O 1
ATOM 2851 N N . GLU A 1 377 ? 63.710 15.579 -51.754 1.00 79.56 377 GLU A N 1
ATOM 2852 C CA . GLU A 1 377 ? 62.509 15.983 -52.495 1.00 79.56 377 GLU A CA 1
ATOM 2853 C C . GLU A 1 377 ? 61.311 15.109 -52.134 1.00 79.56 377 GLU A C 1
ATOM 2855 O O . GLU A 1 377 ? 60.234 15.637 -51.864 1.00 79.56 377 GLU A O 1
ATOM 2860 N N . ARG A 1 378 ? 61.520 13.796 -52.011 1.00 83.31 378 ARG A N 1
ATOM 2861 C CA . ARG A 1 378 ? 60.535 12.844 -51.504 1.00 83.31 378 ARG A CA 1
ATOM 2862 C C . ARG A 1 378 ? 60.116 13.184 -50.074 1.00 83.31 378 ARG A C 1
ATOM 2864 O O . ARG A 1 378 ? 58.928 13.373 -49.858 1.00 83.31 378 ARG A O 1
ATOM 2871 N N . LEU A 1 379 ? 61.056 13.391 -49.150 1.00 85.00 379 LEU A N 1
ATOM 2872 C CA . LEU A 1 379 ? 60.767 13.769 -47.763 1.00 85.00 379 LEU A CA 1
ATOM 2873 C C . LEU A 1 379 ? 60.071 15.137 -47.680 1.00 85.00 379 LEU A C 1
ATOM 2875 O O . LEU A 1 379 ? 59.186 15.317 -46.861 1.00 85.00 379 LEU A O 1
ATOM 2879 N N . ARG A 1 380 ? 60.407 16.106 -48.547 1.00 87.38 380 ARG A N 1
ATOM 2880 C CA . ARG A 1 380 ? 59.678 17.387 -48.657 1.00 87.38 380 ARG A CA 1
ATOM 2881 C C . ARG A 1 380 ? 58.268 17.206 -49.216 1.00 87.38 380 ARG A C 1
ATOM 2883 O O . ARG A 1 380 ? 57.366 17.923 -48.797 1.00 87.38 380 ARG A O 1
ATOM 2890 N N . ALA A 1 381 ? 58.065 16.287 -50.158 1.00 84.50 381 ALA A N 1
ATOM 2891 C CA . ALA A 1 381 ? 56.750 15.960 -50.697 1.00 84.50 381 ALA A CA 1
ATOM 2892 C C . ALA A 1 381 ? 55.900 15.169 -49.690 1.00 84.50 381 ALA A C 1
ATOM 2894 O O . ALA A 1 381 ? 54.698 15.403 -49.610 1.00 84.50 381 ALA A O 1
ATOM 2895 N N . GLU A 1 382 ? 56.514 14.287 -48.901 1.00 85.38 382 GLU A N 1
ATOM 2896 C CA . GLU A 1 382 ? 55.905 13.547 -47.793 1.00 85.38 382 GLU A CA 1
ATOM 2897 C C . GLU A 1 382 ? 55.556 14.515 -46.652 1.00 85.38 382 GLU A C 1
ATOM 2899 O O . GLU A 1 382 ? 54.370 14.693 -46.407 1.00 85.38 382 GLU A O 1
ATOM 2904 N N . PHE A 1 383 ? 56.494 15.316 -46.123 1.00 88.88 383 PHE A N 1
ATOM 2905 C CA . PHE A 1 383 ? 56.192 16.397 -45.165 1.00 88.88 383 PHE A CA 1
ATOM 2906 C C . PHE A 1 383 ? 55.146 17.398 -45.674 1.00 88.88 383 PHE A C 1
ATOM 2908 O O . PHE A 1 383 ? 54.370 17.929 -44.882 1.00 88.88 383 PHE A O 1
ATOM 2915 N N . LYS A 1 384 ? 55.100 17.700 -46.981 1.00 91.25 384 LYS A N 1
ATOM 2916 C CA . LYS A 1 384 ? 54.049 18.565 -47.540 1.00 91.25 384 LYS A CA 1
ATOM 2917 C C . LYS A 1 384 ? 52.695 17.855 -47.560 1.00 91.25 384 LYS A C 1
ATOM 2919 O O . LYS A 1 384 ? 51.710 18.469 -47.167 1.00 91.25 384 LYS A O 1
ATOM 2924 N N . ARG A 1 385 ? 52.638 16.585 -47.975 1.00 89.69 385 ARG A N 1
ATOM 2925 C CA . ARG A 1 385 ? 51.416 15.763 -47.926 1.00 89.69 385 ARG A CA 1
ATOM 2926 C C . ARG A 1 385 ? 50.924 15.607 -46.493 1.00 89.69 385 ARG A C 1
ATOM 2928 O O . ARG A 1 385 ? 49.757 15.864 -46.255 1.00 89.69 385 ARG A O 1
ATOM 2935 N N . GLU A 1 386 ? 51.803 15.276 -45.555 1.00 90.50 386 GLU A N 1
ATOM 2936 C CA . GLU A 1 386 ? 51.527 15.205 -44.118 1.00 90.50 386 GLU A CA 1
ATOM 2937 C C . GLU A 1 386 ? 51.054 16.558 -43.583 1.00 90.50 386 GLU A C 1
ATOM 2939 O O . GLU A 1 386 ? 50.033 16.618 -42.916 1.00 90.50 386 GLU A O 1
ATOM 2944 N N . SER A 1 387 ? 51.710 17.669 -43.932 1.00 93.25 387 SER A N 1
ATOM 2945 C CA . SER A 1 387 ? 51.263 19.010 -43.534 1.00 93.25 387 SER A CA 1
ATOM 2946 C C . SER A 1 387 ? 49.888 19.369 -44.111 1.00 93.25 387 SER A C 1
ATOM 2948 O O . SER A 1 387 ? 49.086 19.989 -43.417 1.00 93.25 387 SER A O 1
ATOM 2950 N N . ASP A 1 388 ? 49.588 18.971 -45.349 1.00 91.19 388 ASP A N 1
ATOM 2951 C CA . ASP A 1 388 ? 48.290 19.203 -45.991 1.00 91.19 388 ASP A CA 1
ATOM 2952 C C . ASP A 1 388 ? 47.200 18.228 -45.493 1.00 91.19 388 ASP A C 1
ATOM 2954 O O . ASP A 1 388 ? 46.030 18.606 -45.444 1.00 91.19 388 ASP A O 1
ATOM 2958 N N . VAL A 1 389 ? 47.565 17.021 -45.047 1.00 91.50 389 VAL A N 1
ATOM 2959 C CA . VAL A 1 389 ? 46.694 16.066 -44.336 1.00 91.50 389 VAL A CA 1
ATOM 2960 C C . VAL A 1 389 ? 46.390 16.580 -42.930 1.00 91.50 389 VAL A C 1
ATOM 2962 O O . VAL A 1 389 ? 45.227 16.829 -42.640 1.00 91.50 389 VAL A O 1
ATOM 2965 N N . LEU A 1 390 ? 47.402 16.906 -42.122 1.00 91.19 390 LEU A N 1
ATOM 2966 C CA . LEU A 1 390 ? 47.255 17.508 -40.790 1.00 91.19 390 LEU A CA 1
ATOM 2967 C C . LEU A 1 390 ? 46.469 18.832 -40.827 1.00 91.19 390 LEU A C 1
ATOM 2969 O O . LEU A 1 390 ? 45.762 19.162 -39.878 1.00 91.19 390 LEU A O 1
ATOM 2973 N N . ARG A 1 391 ? 46.543 19.604 -41.924 1.00 92.25 391 ARG A N 1
ATOM 2974 C CA . ARG A 1 391 ? 45.672 20.775 -42.155 1.00 92.25 391 ARG A CA 1
ATOM 2975 C C . ARG A 1 391 ? 44.210 20.387 -42.373 1.00 92.25 391 ARG A C 1
ATOM 2977 O O . ARG A 1 391 ? 43.341 21.064 -41.831 1.00 92.25 391 ARG A O 1
ATOM 2984 N N . ARG A 1 392 ? 43.932 19.337 -43.155 1.00 92.00 392 ARG A N 1
ATOM 2985 C CA . ARG A 1 392 ? 42.569 18.820 -43.383 1.00 92.00 392 ARG A CA 1
ATOM 2986 C C . ARG A 1 392 ? 41.996 18.195 -42.118 1.00 92.00 392 ARG A C 1
ATOM 2988 O O . ARG A 1 392 ? 40.876 18.524 -41.763 1.00 92.00 392 ARG A O 1
ATOM 2995 N N . GLU A 1 393 ? 42.776 17.388 -41.408 1.00 92.81 393 GLU A N 1
ATOM 2996 C CA . GLU A 1 393 ? 42.414 16.803 -40.114 1.00 92.81 393 GLU A CA 1
ATOM 2997 C C . GLU A 1 393 ? 42.143 17.896 -39.080 1.00 92.81 393 GLU A C 1
ATOM 2999 O O . GLU A 1 393 ? 41.091 17.895 -38.454 1.00 92.81 393 GLU A O 1
ATOM 3004 N N . LYS A 1 394 ? 43.014 18.910 -38.965 1.00 93.19 394 LYS A N 1
ATOM 3005 C CA . LYS A 1 394 ? 42.759 20.073 -38.102 1.00 93.19 394 LYS A CA 1
ATOM 3006 C C . LYS A 1 394 ? 41.494 20.841 -38.505 1.00 93.19 394 LYS A C 1
ATOM 3008 O O . LYS A 1 394 ? 40.809 21.359 -37.628 1.00 93.19 394 LYS A O 1
ATOM 3013 N N . ALA A 1 395 ? 41.187 20.946 -39.799 1.00 90.81 395 ALA A N 1
ATOM 3014 C CA . ALA A 1 395 ? 39.969 21.600 -40.274 1.00 90.81 395 ALA A CA 1
ATOM 3015 C C . ALA A 1 395 ? 38.708 20.765 -39.981 1.00 90.81 395 ALA A C 1
ATOM 3017 O O . ALA A 1 395 ? 37.716 21.333 -39.533 1.00 90.81 395 ALA A O 1
ATOM 3018 N N . ALA A 1 396 ? 38.765 19.443 -40.163 1.00 92.88 396 ALA A N 1
ATOM 3019 C CA . ALA A 1 396 ? 37.695 18.512 -39.814 1.00 92.88 396 ALA A CA 1
ATOM 3020 C C . ALA A 1 396 ? 37.440 18.515 -38.300 1.00 92.88 396 ALA A C 1
ATOM 3022 O O . ALA A 1 396 ? 36.345 18.852 -37.872 1.00 92.88 396 ALA A O 1
ATOM 3023 N N . LEU A 1 397 ? 38.480 18.325 -37.481 1.00 91.81 397 LEU A N 1
ATOM 3024 C CA . LEU A 1 397 ? 38.388 18.389 -36.018 1.00 91.81 397 LEU A CA 1
ATOM 3025 C C . LEU A 1 397 ? 37.883 19.751 -35.508 1.00 91.81 397 LEU A C 1
ATOM 3027 O O . LEU A 1 397 ? 37.223 19.809 -34.473 1.00 91.81 397 LEU A O 1
ATOM 3031 N N . ALA A 1 398 ? 38.154 20.852 -36.218 1.00 92.25 398 ALA A N 1
ATOM 3032 C CA . ALA A 1 398 ? 37.583 22.161 -35.897 1.00 92.25 398 ALA A CA 1
ATOM 3033 C C . ALA A 1 398 ? 36.088 22.268 -36.263 1.00 92.25 398 ALA A C 1
ATOM 3035 O O . ALA A 1 398 ? 35.335 22.913 -35.532 1.00 92.25 398 ALA A O 1
ATOM 3036 N N . GLN A 1 399 ? 35.647 21.632 -37.353 1.00 92.00 399 GLN A N 1
ATOM 3037 C CA . GLN A 1 399 ? 34.229 21.517 -37.713 1.00 92.00 399 GLN A CA 1
ATOM 3038 C C . GLN A 1 399 ? 33.481 20.601 -36.733 1.00 92.00 399 GLN A C 1
ATOM 3040 O O . GLN A 1 399 ? 32.418 20.982 -36.248 1.00 92.00 399 GLN A O 1
ATOM 3045 N N . ASP A 1 400 ? 34.069 19.465 -36.354 1.00 92.94 400 ASP A N 1
ATOM 3046 C CA . ASP A 1 400 ? 33.523 18.545 -35.352 1.00 92.94 400 ASP A CA 1
ATOM 3047 C C . ASP A 1 400 ? 33.420 19.215 -33.976 1.00 92.94 400 ASP A C 1
ATOM 3049 O O . ASP A 1 400 ? 32.381 19.137 -33.321 1.00 92.94 400 ASP A O 1
ATOM 3053 N N . ALA A 1 401 ? 34.453 19.950 -33.547 1.00 91.44 401 ALA A N 1
ATOM 3054 C CA . ALA A 1 401 ? 34.420 20.717 -32.302 1.00 91.44 401 ALA A CA 1
ATOM 3055 C C . ALA A 1 401 ? 33.344 21.820 -32.320 1.00 91.44 401 ALA A C 1
ATOM 3057 O O . ALA A 1 401 ? 32.666 22.032 -31.310 1.00 91.44 401 ALA A O 1
ATOM 3058 N N . ALA A 1 402 ? 33.140 22.496 -33.457 1.00 92.62 402 ALA A N 1
ATOM 3059 C CA . ALA A 1 402 ? 32.056 23.464 -33.619 1.00 92.62 402 ALA A CA 1
ATOM 3060 C C . ALA A 1 402 ? 30.676 22.784 -33.542 1.00 92.62 402 ALA A C 1
ATOM 3062 O O . ALA A 1 402 ? 29.835 23.203 -32.747 1.00 92.62 402 ALA A O 1
ATOM 3063 N N . ALA A 1 403 ? 30.470 21.683 -34.270 1.00 93.81 403 ALA A N 1
ATOM 3064 C CA . ALA A 1 403 ? 29.225 20.914 -34.255 1.00 93.81 403 ALA A CA 1
ATOM 3065 C C . ALA A 1 403 ? 28.910 20.330 -32.864 1.00 93.81 403 ALA A C 1
ATOM 3067 O O . ALA A 1 403 ? 27.760 20.355 -32.422 1.00 93.81 403 ALA A O 1
ATOM 3068 N N . LEU A 1 404 ? 29.921 19.855 -32.130 1.00 92.56 404 LEU A N 1
ATOM 3069 C CA . LEU A 1 404 ? 29.777 19.423 -30.738 1.00 92.56 404 LEU A CA 1
ATOM 3070 C C . LEU A 1 404 ? 29.413 20.593 -29.813 1.00 92.56 404 LEU A C 1
ATOM 3072 O O . LEU A 1 404 ? 28.557 20.430 -28.946 1.00 92.56 404 LEU A O 1
ATOM 3076 N N . THR A 1 405 ? 29.985 21.782 -30.021 1.00 94.50 405 THR A N 1
ATOM 3077 C CA . THR A 1 405 ? 29.645 22.995 -29.252 1.00 94.50 405 THR A CA 1
ATOM 3078 C C . THR A 1 405 ? 28.202 23.448 -29.517 1.00 94.50 405 THR A C 1
ATOM 3080 O O . THR A 1 405 ? 27.467 23.787 -28.585 1.00 94.50 405 THR A O 1
ATOM 3083 N N . GLU A 1 406 ? 27.734 23.381 -30.766 1.00 93.75 406 GLU A N 1
ATOM 3084 C CA . GLU A 1 406 ? 26.326 23.623 -31.107 1.00 93.75 406 GLU A CA 1
ATOM 3085 C C . GLU A 1 406 ? 25.396 22.578 -30.471 1.00 93.75 406 GLU A C 1
ATOM 3087 O O . GLU A 1 406 ? 24.370 22.939 -29.892 1.00 93.75 406 GLU A O 1
ATOM 3092 N N . GLN A 1 407 ? 25.769 21.293 -30.481 1.00 93.69 407 GLN A N 1
ATOM 3093 C CA . GLN A 1 407 ? 25.002 20.241 -29.804 1.00 93.69 407 GLN A CA 1
ATOM 3094 C C . GLN A 1 407 ? 24.964 20.411 -28.278 1.00 93.69 407 GLN A C 1
ATOM 3096 O O . GLN A 1 407 ? 23.925 20.147 -27.669 1.00 93.69 407 GLN A O 1
ATOM 3101 N N . VAL A 1 408 ? 26.061 20.846 -27.648 1.00 93.81 408 VAL A N 1
ATOM 3102 C CA . VAL A 1 408 ? 26.108 21.142 -26.207 1.00 93.81 408 VAL A CA 1
ATOM 3103 C C . VAL A 1 408 ? 25.194 22.321 -25.887 1.00 93.81 408 VAL A C 1
ATOM 3105 O O . VAL A 1 408 ? 24.276 22.158 -25.088 1.00 93.81 408 VAL A O 1
ATOM 3108 N N . THR A 1 409 ? 25.328 23.457 -26.576 1.00 94.38 409 THR A N 1
ATOM 3109 C CA . THR A 1 409 ? 24.461 24.625 -26.324 1.00 94.38 409 THR A CA 1
ATOM 3110 C C . THR A 1 409 ? 22.985 24.365 -26.662 1.00 94.38 409 THR A C 1
ATOM 3112 O O . THR A 1 409 ? 22.090 24.913 -26.015 1.00 94.38 409 THR A O 1
ATOM 3115 N N . ALA A 1 410 ? 22.683 23.479 -27.617 1.00 92.25 410 ALA A N 1
ATOM 3116 C CA . ALA A 1 410 ? 21.322 22.999 -27.860 1.00 92.25 410 ALA A CA 1
ATOM 3117 C C . ALA A 1 410 ? 20.782 22.143 -26.696 1.00 92.25 410 ALA A C 1
ATOM 3119 O O . ALA A 1 410 ? 19.633 22.326 -26.286 1.00 92.25 410 ALA A O 1
ATOM 3120 N N . LYS A 1 411 ? 21.606 21.252 -26.123 1.00 93.19 411 LYS A N 1
ATOM 3121 C CA . LYS A 1 411 ? 21.261 20.463 -24.926 1.00 93.19 411 LYS A CA 1
ATOM 3122 C C . LYS A 1 411 ? 21.094 21.350 -23.689 1.00 93.19 411 LYS A C 1
ATOM 3124 O O . LYS A 1 411 ? 20.129 21.164 -22.959 1.00 93.19 411 LYS A O 1
ATOM 3129 N N . GLU A 1 412 ? 21.943 22.355 -23.487 1.00 94.94 412 GLU A N 1
ATOM 3130 C CA . GLU A 1 412 ? 21.812 23.335 -22.397 1.00 94.94 412 GLU A CA 1
ATOM 3131 C C . GLU A 1 412 ? 20.486 24.102 -22.474 1.00 94.94 412 GLU A C 1
ATOM 3133 O O . GLU A 1 412 ? 19.766 24.199 -21.481 1.00 94.94 412 GLU A O 1
ATOM 3138 N N . ARG A 1 413 ? 20.102 24.587 -23.665 1.00 95.06 413 ARG A N 1
ATOM 3139 C CA . ARG A 1 413 ? 18.799 25.245 -23.888 1.00 95.06 413 ARG A CA 1
ATOM 3140 C C . ARG A 1 413 ? 17.616 24.308 -23.620 1.00 95.06 413 ARG A C 1
ATOM 3142 O O . ARG A 1 413 ? 16.578 24.770 -23.147 1.00 95.06 413 ARG A O 1
ATOM 3149 N N . LEU A 1 414 ? 17.757 23.011 -23.910 1.00 94.69 414 LEU A N 1
ATOM 3150 C CA . LEU A 1 414 ? 16.747 21.999 -23.591 1.00 94.69 414 LEU A CA 1
ATOM 3151 C C . LEU A 1 414 ? 16.660 21.751 -22.077 1.00 94.69 414 LEU A C 1
ATOM 3153 O O . LEU A 1 414 ? 15.560 21.771 -21.534 1.00 94.69 414 LEU A O 1
ATOM 3157 N N . VAL A 1 415 ? 17.794 21.603 -21.384 1.00 93.31 415 VAL A N 1
ATOM 3158 C CA . VAL A 1 415 ? 17.852 21.460 -19.918 1.00 93.31 415 VAL A CA 1
ATOM 3159 C C . VAL A 1 415 ? 17.231 22.676 -19.229 1.00 93.31 415 VAL A C 1
ATOM 3161 O O . VAL A 1 415 ? 16.366 22.506 -18.376 1.00 93.31 415 VAL A O 1
ATOM 3164 N N . GLN A 1 416 ? 17.570 23.897 -19.652 1.00 92.06 416 GLN A N 1
ATOM 3165 C CA . GLN A 1 416 ? 16.962 25.123 -19.120 1.00 92.06 416 GLN A CA 1
ATOM 3166 C C . GLN A 1 416 ? 15.451 25.215 -19.371 1.00 92.06 416 GLN A C 1
ATOM 3168 O O . GLN A 1 416 ? 14.746 25.854 -18.591 1.00 92.06 416 GLN A O 1
ATOM 3173 N N . ARG A 1 417 ? 14.938 24.619 -20.457 1.00 95.06 417 ARG A N 1
ATOM 3174 C CA . ARG A 1 417 ? 13.492 24.537 -20.702 1.00 95.06 417 ARG A CA 1
ATOM 3175 C C . ARG A 1 417 ? 12.842 23.533 -19.754 1.00 95.06 417 ARG A C 1
ATOM 3177 O O . ARG A 1 417 ? 11.895 23.897 -19.070 1.00 95.06 417 ARG A O 1
ATOM 3184 N N . LEU A 1 418 ? 13.388 22.320 -19.664 1.00 91.62 418 LEU A N 1
ATOM 3185 C CA . LEU A 1 418 ? 12.885 21.268 -18.778 1.00 91.62 418 LEU A CA 1
ATOM 3186 C C . LEU A 1 418 ? 12.921 21.696 -17.302 1.00 91.62 418 LEU A C 1
ATOM 3188 O O . LEU A 1 418 ? 11.994 21.394 -16.564 1.00 91.62 418 LEU A O 1
ATOM 3192 N N . GLN A 1 419 ? 13.927 22.468 -16.882 1.00 92.38 419 GLN A N 1
ATOM 3193 C CA . GLN A 1 419 ? 13.982 23.073 -15.545 1.00 92.38 419 GLN A CA 1
ATOM 3194 C C . GLN A 1 419 ? 12.815 24.039 -15.278 1.00 92.38 419 GLN A C 1
ATOM 3196 O O . GLN A 1 419 ? 12.275 24.033 -14.177 1.00 92.38 419 GLN A O 1
ATOM 3201 N N . ARG A 1 420 ? 12.389 24.837 -16.268 1.00 93.44 420 ARG A N 1
ATOM 3202 C CA . ARG A 1 420 ? 11.207 25.712 -16.136 1.00 93.44 420 ARG A CA 1
ATOM 3203 C C . ARG A 1 420 ? 9.919 24.895 -16.126 1.00 93.44 420 ARG A C 1
ATOM 3205 O O . ARG A 1 420 ? 9.125 25.057 -15.215 1.00 93.44 420 ARG A O 1
ATOM 3212 N N . GLU A 1 421 ? 9.775 23.945 -17.051 1.00 91.50 421 GLU A N 1
ATOM 3213 C CA . GLU A 1 421 ? 8.616 23.040 -17.101 1.00 91.50 421 GLU A CA 1
ATOM 3214 C C . GLU A 1 421 ? 8.463 22.194 -15.819 1.00 91.50 421 GLU A C 1
ATOM 3216 O O . GLU A 1 421 ? 7.345 21.836 -15.453 1.00 91.50 421 GLU A O 1
ATOM 3221 N N . LEU A 1 422 ? 9.562 21.889 -15.116 1.00 92.00 422 LEU A N 1
ATOM 3222 C CA . LEU A 1 422 ? 9.544 21.267 -13.788 1.00 92.00 422 LEU A CA 1
ATOM 3223 C C . LEU A 1 422 ? 9.104 22.247 -12.693 1.00 92.00 422 LEU A C 1
ATOM 3225 O O . LEU A 1 422 ? 8.238 21.887 -11.905 1.00 92.00 422 LEU A O 1
ATOM 3229 N N . LEU A 1 423 ? 9.625 23.478 -12.663 1.00 94.12 423 LEU A N 1
ATOM 3230 C CA . LEU A 1 423 ? 9.200 24.500 -11.693 1.00 94.12 423 LEU A CA 1
ATOM 3231 C C . LEU A 1 423 ? 7.716 24.872 -11.856 1.00 94.12 423 LEU A C 1
ATOM 3233 O O . LEU A 1 423 ? 6.987 24.924 -10.869 1.00 94.12 423 LEU A O 1
ATOM 3237 N N . ASP A 1 424 ? 7.244 25.047 -13.092 1.00 92.75 424 ASP A N 1
ATOM 3238 C CA . ASP A 1 424 ? 5.831 25.306 -13.398 1.00 92.75 424 ASP A CA 1
ATOM 3239 C C . ASP A 1 424 ? 4.939 24.130 -12.936 1.00 92.75 424 ASP A C 1
ATOM 3241 O O . ASP A 1 424 ? 3.849 24.321 -12.384 1.00 92.75 424 ASP A O 1
ATOM 3245 N N . ARG A 1 425 ? 5.414 22.883 -13.099 1.00 89.62 425 ARG A N 1
ATOM 3246 C CA . ARG A 1 425 ? 4.742 21.687 -12.560 1.00 89.62 425 ARG A CA 1
ATOM 3247 C C . ARG A 1 425 ? 4.749 21.662 -11.035 1.00 89.62 425 ARG A C 1
ATOM 3249 O O . ARG A 1 425 ? 3.703 21.409 -10.444 1.00 89.62 425 ARG A O 1
ATOM 3256 N N . ASP A 1 426 ? 5.867 21.964 -10.388 1.00 91.44 426 ASP A N 1
ATOM 3257 C CA . ASP A 1 426 ? 5.942 22.018 -8.929 1.00 91.44 426 ASP A CA 1
ATOM 3258 C C . ASP A 1 426 ? 4.957 23.055 -8.365 1.00 91.44 426 ASP A C 1
ATOM 3260 O O . ASP A 1 426 ? 4.185 22.716 -7.470 1.00 91.44 426 ASP A O 1
ATOM 3264 N N . GLU A 1 427 ? 4.872 24.265 -8.931 1.00 92.62 427 GLU A N 1
ATOM 3265 C CA . GLU A 1 427 ? 3.882 25.269 -8.505 1.00 92.62 427 GLU A CA 1
ATOM 3266 C C . GLU A 1 427 ? 2.431 24.818 -8.740 1.00 92.62 427 GLU A C 1
ATOM 3268 O O . GLU A 1 427 ? 1.594 24.945 -7.843 1.00 92.62 427 GLU A O 1
ATOM 3273 N N . THR A 1 428 ? 2.113 24.200 -9.885 1.00 91.69 428 THR A N 1
ATOM 3274 C CA . THR A 1 428 ? 0.761 23.635 -10.092 1.00 91.69 428 THR A CA 1
ATOM 3275 C C . THR A 1 428 ? 0.430 22.491 -9.127 1.00 91.69 428 THR A C 1
ATOM 3277 O O . THR A 1 428 ? -0.715 22.391 -8.682 1.00 91.69 428 THR A O 1
ATOM 3280 N N . THR A 1 429 ? 1.403 21.661 -8.726 1.00 91.12 429 THR A N 1
ATOM 3281 C CA . THR A 1 429 ? 1.165 20.622 -7.705 1.00 91.12 429 THR A CA 1
ATOM 3282 C C . THR A 1 429 ? 1.027 21.195 -6.294 1.00 91.12 429 THR A C 1
ATOM 3284 O O . THR A 1 429 ? 0.194 20.699 -5.535 1.00 91.12 429 THR A O 1
ATOM 3287 N N . LYS A 1 430 ? 1.759 22.266 -5.950 1.00 91.94 430 LYS A N 1
ATOM 3288 C CA . LYS A 1 430 ? 1.568 23.022 -4.700 1.00 91.94 430 LYS A CA 1
ATOM 3289 C C . LYS A 1 430 ? 0.171 23.636 -4.644 1.00 91.94 430 LYS A C 1
ATOM 3291 O O . LYS A 1 430 ? -0.524 23.451 -3.650 1.00 91.94 430 LYS A O 1
ATOM 3296 N N . GLN A 1 431 ? -0.274 24.287 -5.720 1.00 92.56 431 GLN A N 1
ATOM 3297 C CA . GLN A 1 431 ? -1.616 24.869 -5.798 1.00 92.56 431 GLN A CA 1
ATOM 3298 C C . GLN A 1 431 ? -2.703 23.795 -5.638 1.00 92.56 431 GLN A C 1
ATOM 3300 O O . GLN A 1 431 ? -3.579 23.929 -4.785 1.00 92.56 431 GLN A O 1
ATOM 3305 N N . ALA A 1 432 ? -2.593 22.675 -6.360 1.00 90.50 432 ALA A N 1
ATOM 3306 C CA . ALA A 1 432 ? -3.518 21.551 -6.211 1.00 90.50 432 ALA A CA 1
ATOM 3307 C C . ALA A 1 432 ? -3.506 20.941 -4.792 1.00 90.50 432 ALA A C 1
ATOM 3309 O O . ALA A 1 432 ? -4.547 20.496 -4.304 1.00 90.50 432 ALA A O 1
ATOM 3310 N N . ALA A 1 433 ? -2.359 20.933 -4.102 1.00 91.69 433 ALA A N 1
ATOM 3311 C CA . ALA A 1 433 ? -2.262 20.488 -2.712 1.00 91.69 433 ALA A CA 1
ATOM 3312 C C . ALA A 1 433 ? -2.938 21.465 -1.730 1.00 91.69 433 ALA A C 1
ATOM 3314 O O . ALA A 1 433 ? -3.641 21.011 -0.827 1.00 91.69 433 ALA A O 1
ATOM 3315 N N . LEU A 1 434 ? -2.790 22.780 -1.932 1.00 94.38 434 LEU A N 1
ATOM 3316 C CA . LEU A 1 434 ? -3.479 23.815 -1.149 1.00 94.38 434 LEU A CA 1
ATOM 3317 C C . LEU A 1 434 ? -5.001 23.743 -1.329 1.00 94.38 434 LEU A C 1
ATOM 3319 O O . LEU A 1 434 ? -5.738 23.796 -0.347 1.00 94.38 434 LEU A O 1
ATOM 3323 N N . ASP A 1 435 ? -5.484 23.554 -2.556 1.00 93.56 435 ASP A N 1
ATOM 3324 C CA . ASP A 1 435 ? -6.920 23.401 -2.809 1.00 93.56 435 ASP A CA 1
ATOM 3325 C C . ASP A 1 435 ? -7.457 22.066 -2.268 1.00 93.56 435 ASP A C 1
ATOM 3327 O O . ASP A 1 435 ? -8.537 22.023 -1.680 1.00 93.56 435 ASP A O 1
ATOM 3331 N N . THR A 1 436 ? -6.662 20.990 -2.317 1.00 92.75 436 THR A N 1
ATOM 3332 C CA . THR A 1 436 ? -6.990 19.727 -1.627 1.00 92.75 436 THR A CA 1
ATOM 3333 C C . THR A 1 436 ? -7.083 19.911 -0.105 1.00 92.75 436 THR A C 1
ATOM 3335 O O . THR A 1 436 ? -7.962 19.318 0.523 1.00 92.75 436 THR A O 1
ATOM 3338 N N . ALA A 1 437 ? -6.218 20.730 0.504 1.00 91.62 437 ALA A N 1
ATOM 3339 C CA . ALA A 1 437 ? -6.286 21.046 1.932 1.00 91.62 437 ALA A CA 1
ATOM 3340 C C . ALA A 1 437 ? -7.565 21.830 2.273 1.00 91.62 437 ALA A C 1
ATOM 3342 O O . ALA A 1 437 ? -8.336 21.381 3.119 1.00 91.62 437 ALA A O 1
ATOM 3343 N N . ARG A 1 438 ? -7.869 22.901 1.525 1.00 94.00 438 ARG A N 1
ATOM 3344 C CA . ARG A 1 438 ? -9.116 23.682 1.653 1.00 94.00 438 ARG A CA 1
ATOM 3345 C C . ARG A 1 438 ? -10.373 22.817 1.520 1.00 94.00 438 ARG A C 1
ATOM 3347 O O . ARG A 1 438 ? -11.343 23.004 2.252 1.00 94.00 438 ARG A O 1
ATOM 3354 N N . HIS A 1 439 ? -10.374 21.849 0.601 1.00 92.06 439 HIS A N 1
ATOM 3355 C CA . HIS A 1 439 ? -11.488 20.910 0.459 1.00 92.06 439 HIS A CA 1
ATOM 3356 C C . HIS A 1 439 ? -11.623 19.972 1.668 1.00 92.06 439 HIS A C 1
ATOM 3358 O O . HIS A 1 439 ? -12.747 19.731 2.102 1.00 92.06 439 HIS A O 1
ATOM 3364 N N . ARG A 1 440 ? -10.519 19.495 2.260 1.00 93.62 440 ARG A N 1
ATOM 3365 C CA . ARG A 1 440 ? -10.552 18.704 3.507 1.00 93.62 440 ARG A CA 1
ATOM 3366 C C . ARG A 1 440 ? -11.055 19.522 4.694 1.00 93.62 440 ARG A C 1
ATOM 3368 O O . ARG A 1 440 ? -11.908 19.035 5.423 1.00 93.62 440 ARG A O 1
ATOM 3375 N N . GLU A 1 441 ? -10.589 20.760 4.845 1.00 93.81 441 GLU A N 1
ATOM 3376 C CA . GLU A 1 441 ? -11.066 21.700 5.871 1.00 93.81 441 GLU A CA 1
ATOM 3377 C C . GLU A 1 441 ? -12.567 21.986 5.727 1.00 93.81 441 GLU A C 1
ATOM 3379 O O . GLU A 1 441 ? -13.293 22.041 6.720 1.00 93.81 441 GLU A O 1
ATOM 3384 N N . ARG A 1 442 ? -13.075 22.121 4.491 1.00 96.00 442 ARG A N 1
ATOM 3385 C CA . ARG A 1 442 ? -14.516 22.308 4.280 1.00 96.00 442 ARG A CA 1
ATOM 3386 C C . ARG A 1 442 ? -15.320 21.030 4.529 1.00 96.00 442 ARG A C 1
ATOM 3388 O O . ARG A 1 442 ? -16.443 21.142 5.012 1.00 96.00 442 ARG A O 1
ATOM 3395 N N . ILE A 1 443 ? -14.768 19.848 4.245 1.00 92.88 443 ILE A N 1
ATOM 3396 C CA . ILE A 1 443 ? -15.394 18.561 4.586 1.00 92.88 443 ILE A CA 1
ATOM 3397 C C . ILE A 1 443 ? -15.484 18.400 6.107 1.00 92.88 443 ILE A C 1
ATOM 3399 O O . ILE A 1 443 ? -16.587 18.198 6.602 1.00 92.88 443 ILE A O 1
ATOM 3403 N N . SER A 1 444 ? -14.395 18.586 6.858 1.00 94.44 444 SER A N 1
ATOM 3404 C CA . SER A 1 444 ? -14.421 18.422 8.320 1.00 94.44 444 SER A CA 1
ATOM 3405 C C . SER A 1 444 ? -15.309 19.457 9.022 1.00 94.44 444 SER A C 1
ATOM 3407 O O . SER A 1 444 ? -15.982 19.130 10.000 1.00 94.44 444 SER A O 1
ATOM 3409 N N . ALA A 1 445 ? -15.403 20.682 8.490 1.00 94.62 445 ALA A N 1
ATOM 3410 C CA . ALA A 1 445 ? -16.392 21.662 8.938 1.00 94.62 445 ALA A CA 1
ATOM 3411 C C . ALA A 1 445 ? -17.838 21.174 8.713 1.00 94.62 445 ALA A C 1
ATOM 3413 O O . ALA A 1 445 ? -18.656 21.249 9.625 1.00 94.62 445 ALA A O 1
ATOM 3414 N N . LEU A 1 446 ? -18.150 20.624 7.533 1.00 94.00 446 LEU A N 1
ATOM 3415 C CA . LEU A 1 446 ? -19.476 20.072 7.222 1.00 94.00 446 LEU A CA 1
ATOM 3416 C C . LEU A 1 446 ? -19.796 18.800 8.028 1.00 94.00 446 LEU A C 1
ATOM 3418 O O . LEU A 1 446 ? -20.949 18.583 8.394 1.00 94.00 446 LEU A O 1
ATOM 3422 N N . GLU A 1 447 ? -18.799 17.974 8.346 1.00 95.25 447 GLU A N 1
ATOM 3423 C CA . GLU A 1 447 ? -18.943 16.812 9.233 1.00 95.25 447 GLU A CA 1
ATOM 3424 C C . GLU A 1 447 ? -19.257 17.239 10.675 1.00 95.25 447 GLU A C 1
ATOM 3426 O O . GLU A 1 447 ? -20.113 16.631 11.320 1.00 95.25 447 GLU A O 1
ATOM 3431 N N . LEU A 1 448 ? -18.637 18.322 11.159 1.00 96.38 448 LEU A N 1
ATOM 3432 C CA . LEU A 1 448 ? -18.933 18.919 12.463 1.00 96.38 448 LEU A CA 1
ATOM 3433 C C . LEU A 1 448 ? -20.330 19.570 12.495 1.00 96.38 448 LEU A C 1
ATOM 3435 O O . LEU A 1 448 ? -21.083 19.348 13.444 1.00 96.38 448 LEU A O 1
ATOM 3439 N N . GLU A 1 449 ? -20.707 20.311 11.445 1.00 96.12 449 GLU A N 1
ATOM 3440 C CA . GLU A 1 449 ? -22.065 20.853 11.255 1.00 96.12 449 GLU A CA 1
ATOM 3441 C C . GLU A 1 449 ? -23.114 19.712 11.265 1.00 96.12 449 GLU A C 1
ATOM 3443 O O . GLU A 1 449 ? -24.124 19.791 11.970 1.00 96.12 449 GLU A O 1
ATOM 3448 N N . LEU A 1 450 ? -22.845 18.602 10.564 1.00 93.88 450 LEU A N 1
ATOM 3449 C CA . LEU A 1 450 ? -23.706 17.413 10.514 1.00 93.88 450 LEU A CA 1
ATOM 3450 C C . LEU A 1 450 ? -23.784 16.672 11.859 1.00 93.88 450 LEU A C 1
ATOM 3452 O O . LEU A 1 450 ? -24.858 16.198 12.237 1.00 93.88 450 LEU A O 1
ATOM 3456 N N . ALA A 1 451 ? -22.677 16.567 12.598 1.00 94.81 451 ALA A N 1
ATOM 3457 C CA . ALA A 1 451 ? -22.662 15.994 13.943 1.00 94.81 451 ALA A CA 1
ATOM 3458 C C . ALA A 1 451 ? -23.491 16.843 14.924 1.00 94.81 451 ALA A C 1
ATOM 3460 O O . ALA A 1 451 ? -24.291 16.294 15.684 1.00 94.81 451 ALA A O 1
ATOM 3461 N N . GLY A 1 452 ? -23.381 18.174 14.843 1.00 95.31 452 GLY A N 1
ATOM 3462 C CA . GLY A 1 452 ? -24.218 19.107 15.600 1.00 95.31 452 GLY A CA 1
ATOM 3463 C C . GLY A 1 452 ? -25.709 18.953 15.281 1.00 95.31 452 GLY A C 1
ATOM 3464 O O . GLY A 1 452 ? -26.523 18.826 16.195 1.00 95.31 452 GLY A O 1
ATOM 3465 N N . ALA A 1 453 ? -26.070 18.870 13.997 1.00 93.12 453 ALA A N 1
ATOM 3466 C CA . ALA A 1 453 ? -27.452 18.644 13.567 1.00 93.12 453 ALA A CA 1
ATOM 3467 C C . ALA A 1 453 ? -28.011 17.287 14.045 1.00 93.12 453 ALA A C 1
ATOM 3469 O O . ALA A 1 453 ? -29.162 17.207 14.476 1.00 93.12 453 ALA A O 1
ATOM 3470 N N . ARG A 1 454 ? -27.196 16.221 14.034 1.00 95.31 454 ARG A N 1
ATOM 3471 C CA . ARG A 1 454 ? -27.566 14.904 14.589 1.00 95.31 454 ARG A CA 1
ATOM 3472 C C . ARG A 1 454 ? -27.791 14.958 16.103 1.00 95.31 454 ARG A C 1
ATOM 3474 O O . ARG A 1 454 ? -28.769 14.390 16.579 1.00 95.31 454 ARG A O 1
ATOM 3481 N N . ALA A 1 455 ? -26.944 15.670 16.847 1.00 94.88 455 ALA A N 1
ATOM 3482 C CA . ALA A 1 455 ? -27.119 15.855 18.288 1.00 94.88 455 ALA A CA 1
ATOM 3483 C C . ALA A 1 455 ? -28.399 16.648 18.620 1.00 94.88 455 ALA A C 1
ATOM 3485 O O . ALA A 1 455 ? -29.142 16.261 19.519 1.00 94.88 455 ALA A O 1
ATOM 3486 N N . GLN A 1 456 ? -28.706 17.702 17.856 1.00 95.75 456 GLN A N 1
ATOM 3487 C CA . GLN A 1 456 ? -29.963 18.453 17.983 1.00 95.75 456 GLN A CA 1
ATOM 3488 C C . GLN A 1 456 ? -31.190 17.588 17.653 1.00 95.75 456 GLN A C 1
ATOM 3490 O O . GLN A 1 456 ? -32.193 17.648 18.362 1.00 95.75 456 GLN A O 1
ATOM 3495 N N . TYR A 1 457 ? -31.113 16.745 16.617 1.00 93.88 457 TYR A N 1
ATOM 3496 C CA . TYR A 1 457 ? -32.181 15.797 16.291 1.00 93.88 457 TYR A CA 1
ATOM 3497 C C . TYR A 1 457 ? -32.412 14.783 17.422 1.00 93.88 457 TYR A C 1
ATOM 3499 O O . TYR A 1 457 ? -33.559 14.556 17.802 1.00 93.88 457 TYR A O 1
ATOM 3507 N N . GLN A 1 458 ? -31.341 14.230 18.006 1.00 94.38 458 GLN A N 1
ATOM 3508 C CA . GLN A 1 458 ? -31.450 13.322 19.150 1.00 94.38 458 GLN A CA 1
ATOM 3509 C C . GLN A 1 458 ? -32.100 14.021 20.352 1.00 94.38 458 GLN A C 1
ATOM 3511 O O . GLN A 1 458 ? -33.068 13.504 20.895 1.00 94.38 458 GLN A O 1
ATOM 3516 N N . GLN A 1 459 ? -31.674 15.242 20.694 1.00 93.44 459 GLN A N 1
ATOM 3517 C CA . GLN A 1 459 ? -32.301 16.035 21.761 1.00 93.44 459 GLN A CA 1
ATOM 3518 C C . GLN A 1 459 ? -33.798 16.286 21.510 1.00 93.44 459 GLN A C 1
ATOM 3520 O O . GLN A 1 459 ? -34.598 16.223 22.442 1.00 93.44 459 GLN A O 1
ATOM 3525 N N . LEU A 1 460 ? -34.208 16.540 20.263 1.00 93.94 460 LEU A N 1
ATOM 3526 C CA . LEU A 1 460 ? -35.624 16.677 19.903 1.00 93.94 460 LEU A CA 1
ATOM 3527 C C . LEU A 1 460 ? -36.388 15.348 20.021 1.00 93.94 460 LEU A C 1
ATOM 3529 O O . LEU A 1 460 ? -37.546 15.354 20.440 1.00 93.94 460 LEU A O 1
ATOM 3533 N N . GLN A 1 461 ? -35.758 14.218 19.695 1.00 93.69 461 GLN A N 1
ATOM 3534 C CA . GLN A 1 461 ? -36.331 12.886 19.886 1.00 93.69 461 GLN A CA 1
ATOM 3535 C C . GLN A 1 461 ? -36.498 12.550 21.378 1.00 93.69 461 GLN A C 1
ATOM 3537 O O . GLN A 1 461 ? -37.584 12.124 21.771 1.00 93.69 461 GLN A O 1
ATOM 3542 N N . ASP A 1 462 ? -35.482 12.823 22.198 1.00 91.75 462 ASP A N 1
ATOM 3543 C CA . ASP A 1 462 ? -35.480 12.592 23.648 1.00 91.75 462 ASP A CA 1
ATOM 3544 C C . ASP A 1 462 ? -36.518 13.482 24.356 1.00 91.75 462 ASP A C 1
ATOM 3546 O O . ASP A 1 462 ? -37.283 13.014 25.203 1.00 91.75 462 ASP A O 1
ATOM 3550 N N . CYS A 1 463 ? -36.623 14.754 23.949 1.00 93.56 463 CYS A N 1
ATOM 3551 C CA . CYS A 1 463 ? -37.692 15.657 24.379 1.00 93.56 463 CYS A CA 1
ATOM 3552 C C . CYS A 1 463 ? -39.079 15.145 23.966 1.00 93.56 463 CYS A C 1
ATOM 3554 O O . CYS A 1 463 ? -40.025 15.270 24.742 1.00 93.56 463 CYS A O 1
ATOM 3556 N N . ARG A 1 464 ? -39.226 14.552 22.772 1.00 93.19 464 ARG A N 1
ATOM 3557 C CA . ARG A 1 464 ? -40.509 14.000 22.310 1.00 93.19 464 ARG A CA 1
ATOM 3558 C C . ARG A 1 464 ? -40.941 12.791 23.143 1.00 93.19 464 ARG A C 1
ATOM 3560 O O . ARG A 1 464 ? -42.117 12.721 23.491 1.00 93.19 464 ARG A O 1
ATOM 3567 N N . SER A 1 465 ? -40.029 11.878 23.491 1.00 90.56 465 SER A N 1
ATOM 3568 C CA . SER A 1 465 ? -40.332 10.792 24.439 1.00 90.56 465 SER A CA 1
ATOM 3569 C C . SER A 1 465 ? -40.653 11.340 25.826 1.00 90.56 465 SER A C 1
ATOM 3571 O O . SER A 1 465 ? -41.720 11.043 26.342 1.00 90.56 465 SER A O 1
ATOM 3573 N N . ALA A 1 466 ? -39.843 12.255 26.368 1.00 92.69 466 ALA A N 1
ATOM 3574 C CA . ALA A 1 466 ? -40.086 12.829 27.693 1.00 92.69 466 ALA A CA 1
ATOM 3575 C C . ALA A 1 466 ? -41.397 13.640 27.794 1.00 92.69 466 ALA A C 1
ATOM 3577 O O . ALA A 1 466 ? -41.920 13.827 28.893 1.00 92.69 466 ALA A O 1
ATOM 3578 N N . ILE A 1 467 ? -41.936 14.141 26.675 1.00 92.38 467 ILE A N 1
ATOM 3579 C CA . ILE A 1 467 ? -43.286 14.724 26.604 1.00 92.38 467 ILE A CA 1
ATOM 3580 C C . ILE A 1 467 ? -44.355 13.624 26.579 1.00 92.38 467 ILE A C 1
ATOM 3582 O O . ILE A 1 467 ? -45.338 13.744 27.305 1.00 92.38 467 ILE A O 1
ATOM 3586 N N . ALA A 1 468 ? -44.167 12.555 25.799 1.00 91.19 468 ALA A N 1
ATOM 3587 C CA . ALA A 1 468 ? -45.084 11.414 25.778 1.00 91.19 468 ALA A CA 1
ATOM 3588 C C . ALA A 1 468 ? -45.183 10.737 27.158 1.00 91.19 468 ALA A C 1
ATOM 3590 O O . ALA A 1 468 ? -46.285 10.581 27.670 1.00 91.19 468 ALA A O 1
ATOM 3591 N N . ASP A 1 469 ? -44.051 10.459 27.811 1.00 91.12 469 ASP A N 1
ATOM 3592 C CA . ASP A 1 469 ? -43.994 9.867 29.153 1.00 91.12 469 ASP A CA 1
ATOM 3593 C C . ASP A 1 469 ? -44.741 10.729 30.187 1.00 91.12 469 ASP A C 1
ATOM 3595 O O . ASP A 1 469 ? -45.474 10.214 31.031 1.00 91.12 469 ASP A O 1
ATOM 3599 N N . LYS A 1 470 ? -44.603 12.061 30.104 1.00 90.94 470 LYS A N 1
ATOM 3600 C CA . LYS A 1 470 ? -45.312 13.009 30.982 1.00 90.94 470 LYS A CA 1
ATOM 3601 C C . LYS A 1 470 ? -46.808 13.088 30.700 1.00 90.94 470 LYS A C 1
ATOM 3603 O O . LYS A 1 470 ? -47.573 13.267 31.642 1.00 90.94 470 LYS A O 1
ATOM 3608 N N . LEU A 1 471 ? -47.233 12.955 29.443 1.00 90.44 471 LEU A N 1
ATOM 3609 C CA . LEU A 1 471 ? -48.653 12.855 29.097 1.00 90.44 471 LEU A CA 1
ATOM 3610 C C . LEU A 1 471 ? -49.238 11.540 29.625 1.00 90.44 471 LEU A C 1
ATOM 3612 O O . LEU A 1 471 ? -50.275 11.560 30.278 1.00 90.44 471 LEU A O 1
ATOM 3616 N N . ASP A 1 472 ? -48.539 10.422 29.439 1.00 90.88 472 ASP A N 1
ATOM 3617 C CA . ASP A 1 472 ? -48.931 9.106 29.950 1.00 90.88 472 ASP A CA 1
ATOM 3618 C C . ASP A 1 472 ? -48.996 9.046 31.483 1.00 90.88 472 ASP A C 1
ATOM 3620 O O . ASP A 1 472 ? -49.825 8.318 32.029 1.00 90.88 472 ASP A O 1
ATOM 3624 N N . VAL A 1 473 ? -48.124 9.771 32.191 1.00 88.25 473 VAL A N 1
ATOM 3625 C CA . VAL A 1 473 ? -48.213 9.949 33.651 1.00 88.25 473 VAL A CA 1
ATOM 3626 C C . VAL A 1 473 ? -49.395 10.850 34.008 1.00 88.25 473 VAL A C 1
ATOM 3628 O O . VAL A 1 473 ? -50.233 10.431 34.798 1.00 88.25 473 VAL A O 1
ATOM 3631 N N . GLY A 1 474 ? -49.538 12.014 33.368 1.00 90.00 474 GLY A N 1
ATOM 3632 C CA . GLY A 1 474 ? -50.642 12.942 33.633 1.00 90.00 474 GLY A CA 1
ATOM 3633 C C . GLY A 1 474 ? -52.030 12.342 33.375 1.00 90.00 474 GLY A C 1
ATOM 3634 O O . GLY A 1 474 ? -52.958 12.604 34.132 1.00 90.00 474 GLY A O 1
ATOM 3635 N N . PHE A 1 475 ? -52.185 11.477 32.366 1.00 90.25 475 PHE A N 1
ATOM 3636 C CA . PHE A 1 475 ? -53.428 10.728 32.147 1.00 90.25 475 PHE A CA 1
ATOM 3637 C C . PHE A 1 475 ? -53.689 9.676 33.237 1.00 90.25 475 PHE A C 1
ATOM 3639 O O . PHE A 1 47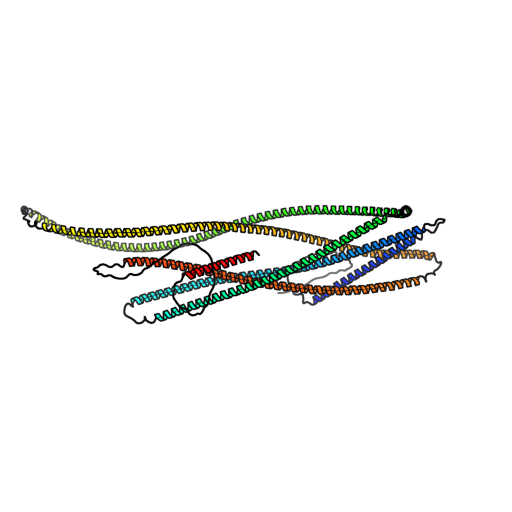5 ? -54.842 9.468 33.604 1.00 90.25 475 PHE A O 1
ATOM 3646 N N . LYS A 1 476 ? -52.651 9.028 33.786 1.00 90.25 476 LYS A N 1
ATOM 3647 C CA . LYS A 1 476 ? -52.797 8.086 34.914 1.00 90.25 476 LYS A CA 1
ATOM 3648 C C . LYS A 1 476 ? -53.152 8.817 36.207 1.00 90.25 476 LYS A C 1
ATOM 3650 O O . LYS A 1 476 ? -54.020 8.348 36.931 1.00 90.25 476 LYS A O 1
ATOM 3655 N N . GLU A 1 477 ? -52.526 9.963 36.466 1.00 88.69 477 GLU A N 1
ATOM 3656 C CA . GLU A 1 477 ? -52.860 10.841 37.593 1.00 88.69 477 GLU A CA 1
ATOM 3657 C C . GLU A 1 477 ? -54.314 11.326 37.488 1.00 88.69 477 GLU A C 1
ATOM 3659 O O . GLU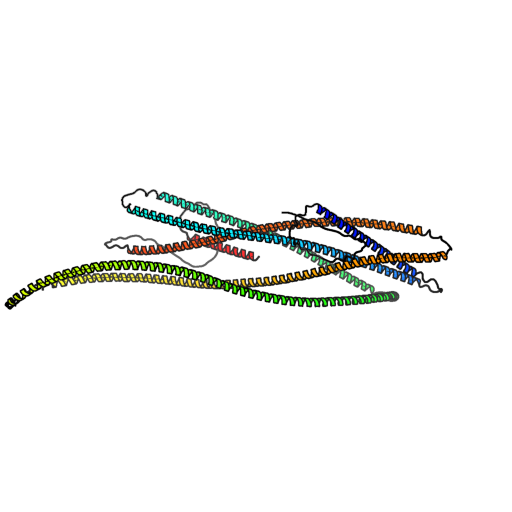 A 1 477 ? -55.073 11.159 38.438 1.00 88.69 477 GLU A O 1
ATOM 3664 N N . LEU A 1 478 ? -54.752 11.785 36.307 1.00 90.19 478 LEU A N 1
ATOM 3665 C CA . LEU A 1 478 ? -56.139 12.205 36.073 1.00 90.19 478 LEU A CA 1
ATOM 3666 C C . LEU A 1 478 ? -57.158 11.073 36.310 1.00 90.19 478 LEU A C 1
ATOM 3668 O O . LEU A 1 478 ? -58.216 11.316 36.882 1.00 90.19 478 LEU A O 1
ATOM 3672 N N . LEU A 1 479 ? -56.846 9.838 35.899 1.00 88.94 479 LEU A N 1
ATOM 3673 C CA . LEU A 1 479 ? -57.704 8.671 36.149 1.00 88.94 479 LEU A CA 1
ATOM 3674 C C . LEU A 1 479 ? -57.775 8.318 37.644 1.00 88.94 479 LEU A C 1
ATOM 3676 O O . LEU A 1 479 ? -58.854 8.020 38.149 1.00 88.94 479 LEU A O 1
ATOM 3680 N N . VAL A 1 480 ? -56.654 8.406 38.369 1.00 89.38 480 VAL A N 1
ATOM 3681 C CA . VAL A 1 480 ? -56.621 8.213 39.830 1.00 89.38 480 VAL A CA 1
ATOM 3682 C C . VAL A 1 480 ? -57.394 9.320 40.557 1.00 89.38 480 VAL A C 1
ATOM 3684 O O . VAL A 1 480 ? -58.064 9.035 41.552 1.00 89.38 480 VAL A O 1
ATOM 3687 N N . ASP A 1 481 ? -57.369 10.555 40.055 1.00 88.38 481 ASP A N 1
ATOM 3688 C CA . ASP A 1 481 ? -58.191 11.659 40.560 1.00 88.38 481 ASP A CA 1
ATOM 3689 C C . ASP A 1 481 ? -59.689 11.452 40.258 1.00 88.38 481 ASP A C 1
ATOM 3691 O O . ASP A 1 481 ? -60.524 11.739 41.120 1.00 88.38 481 ASP A O 1
ATOM 3695 N N . GLU A 1 482 ? -60.063 10.910 39.091 1.00 86.75 482 GLU A N 1
ATOM 3696 C CA . GLU A 1 482 ? -61.457 10.544 38.790 1.00 86.75 482 GLU A CA 1
ATOM 3697 C C . GLU A 1 482 ? -61.965 9.400 39.683 1.00 86.75 482 GLU A C 1
ATOM 3699 O O . GLU A 1 482 ? -63.058 9.519 40.245 1.00 86.75 482 GLU A O 1
ATOM 3704 N N . ASP A 1 483 ? -61.171 8.344 39.890 1.00 86.81 483 ASP A N 1
ATOM 3705 C CA . ASP A 1 483 ? -61.485 7.250 40.821 1.00 86.81 483 ASP A CA 1
ATOM 3706 C C . ASP A 1 483 ? -61.594 7.761 42.270 1.00 86.81 483 ASP A C 1
ATOM 3708 O O . ASP A 1 483 ? -62.534 7.418 42.995 1.00 86.81 483 ASP A O 1
ATOM 3712 N N . SER A 1 484 ? -60.688 8.650 42.689 1.00 87.25 484 SER A N 1
ATOM 3713 C CA . SER A 1 484 ? -60.716 9.280 44.018 1.00 87.25 484 SER A CA 1
ATOM 3714 C C . SER A 1 484 ? -61.936 10.190 44.193 1.00 87.25 484 SER A C 1
ATOM 3716 O O . SER A 1 484 ? -62.587 10.176 45.241 1.00 87.25 484 SER A O 1
ATOM 3718 N N . ALA A 1 485 ? -62.317 10.940 43.156 1.00 85.00 485 ALA A N 1
ATOM 3719 C CA . ALA A 1 485 ? -63.536 11.741 43.146 1.00 85.00 485 ALA A CA 1
ATOM 3720 C C . ALA A 1 485 ? -64.803 10.868 43.132 1.00 85.00 485 ALA A C 1
ATOM 3722 O O . ALA A 1 485 ? -65.810 11.242 43.739 1.00 85.00 485 ALA A O 1
ATOM 3723 N N . ALA A 1 486 ? -64.778 9.702 42.481 1.00 86.25 486 ALA A N 1
ATOM 3724 C CA . ALA A 1 486 ? -65.863 8.725 42.524 1.00 86.25 486 ALA A CA 1
ATOM 3725 C C . ALA A 1 486 ? -66.010 8.104 43.925 1.00 86.25 486 ALA A C 1
ATOM 3727 O O . ALA A 1 486 ? -67.130 8.036 44.441 1.00 86.25 486 ALA A O 1
ATOM 3728 N N . ALA A 1 487 ? -64.900 7.749 44.580 1.00 86.19 487 ALA A N 1
ATOM 3729 C CA . ALA A 1 487 ? -64.881 7.283 45.966 1.00 86.19 487 ALA A CA 1
ATOM 3730 C C . ALA A 1 487 ? -65.430 8.351 46.930 1.00 86.19 487 ALA A C 1
ATOM 3732 O O . ALA A 1 487 ? -66.379 8.081 47.666 1.00 86.19 487 ALA A O 1
ATOM 3733 N N . ALA A 1 488 ? -64.947 9.595 46.849 1.00 85.81 488 ALA A N 1
ATOM 3734 C CA . ALA A 1 488 ? -65.442 10.702 47.672 1.00 85.81 488 ALA A CA 1
ATOM 3735 C C . ALA A 1 488 ? -66.941 10.999 47.442 1.00 85.81 488 ALA A C 1
ATOM 3737 O O . ALA A 1 488 ? -67.670 11.330 48.379 1.00 85.81 488 ALA A O 1
ATOM 3738 N N . ARG A 1 489 ? -67.451 10.836 46.210 1.00 87.94 489 ARG A N 1
ATOM 3739 C CA . ARG A 1 489 ? -68.898 10.914 45.917 1.00 87.94 489 ARG A CA 1
ATOM 3740 C C . ARG A 1 489 ? -69.678 9.753 46.544 1.00 87.94 489 ARG A C 1
ATOM 3742 O O . ARG A 1 489 ? -70.790 9.973 47.025 1.00 87.94 489 ARG A O 1
ATOM 3749 N N . ALA A 1 490 ? -69.117 8.544 46.570 1.00 86.69 490 ALA A N 1
ATOM 3750 C CA . ALA A 1 490 ? -69.729 7.388 47.224 1.00 86.69 490 ALA A CA 1
ATOM 3751 C C . ALA A 1 490 ? -69.772 7.544 48.758 1.00 86.69 490 ALA A C 1
ATOM 3753 O O . ALA A 1 490 ? -70.801 7.235 49.363 1.00 86.69 490 ALA A O 1
ATOM 3754 N N . GLU A 1 491 ? -68.718 8.095 49.367 1.00 88.38 491 GLU A N 1
ATOM 3755 C CA . GLU A 1 491 ? -68.666 8.439 50.797 1.00 88.38 491 GLU A CA 1
ATOM 3756 C C . GLU A 1 491 ? -69.627 9.579 51.158 1.00 88.38 491 GLU A C 1
ATOM 3758 O O . GLU A 1 491 ? -70.371 9.489 52.133 1.00 88.38 491 GLU A O 1
ATOM 3763 N N . LEU A 1 492 ? -69.725 10.628 50.335 1.00 84.31 492 LEU A N 1
ATOM 3764 C CA . LEU A 1 492 ? -70.773 11.642 50.505 1.00 84.31 492 LEU A CA 1
ATOM 3765 C C . LEU A 1 492 ? -72.174 11.013 50.438 1.00 84.31 492 LEU A C 1
ATOM 3767 O O . LEU A 1 492 ? -73.055 11.391 51.210 1.00 84.31 492 LEU A O 1
ATOM 3771 N N . ALA A 1 493 ? -72.379 10.012 49.579 1.00 87.06 493 ALA A N 1
ATOM 3772 C CA . ALA A 1 493 ? -73.640 9.287 49.493 1.00 87.06 493 ALA A CA 1
ATOM 3773 C C . ALA A 1 493 ? -73.886 8.313 50.666 1.00 87.06 493 ALA A C 1
ATOM 3775 O O . ALA A 1 493 ? -75.051 8.005 50.929 1.00 87.06 493 ALA A O 1
ATOM 3776 N N . THR A 1 494 ? -72.873 7.792 51.377 1.00 88.75 494 THR A N 1
ATOM 3777 C CA . THR A 1 494 ? -73.081 7.062 52.653 1.00 88.75 494 THR A CA 1
ATOM 3778 C C . THR A 1 494 ? -73.374 8.036 53.788 1.00 88.75 494 THR A C 1
ATOM 3780 O O . THR A 1 494 ? -74.403 7.889 54.445 1.00 88.75 494 THR A O 1
ATOM 3783 N N . LEU A 1 495 ? -72.578 9.096 53.937 1.00 86.81 495 LEU A N 1
ATOM 3784 C CA . LEU A 1 495 ? -72.767 10.128 54.961 1.00 86.81 495 LEU A CA 1
ATOM 3785 C C . LEU A 1 495 ? -74.140 10.812 54.853 1.00 86.81 495 LEU A C 1
ATOM 3787 O O . LEU A 1 495 ? -74.789 11.057 55.866 1.00 86.81 495 LEU A O 1
ATOM 3791 N N . GLN A 1 496 ? -74.654 11.058 53.643 1.00 89.62 496 GLN A N 1
ATOM 3792 C CA . GLN A 1 496 ? -76.022 11.565 53.450 1.00 89.62 496 GLN A CA 1
ATOM 3793 C C . GLN A 1 496 ? -77.102 10.581 53.938 1.00 89.62 496 GLN A C 1
ATOM 3795 O O . GLN A 1 496 ? -78.104 11.015 54.512 1.00 89.62 496 GLN A O 1
ATOM 3800 N N . ARG A 1 497 ? -76.903 9.266 53.762 1.00 88.00 497 ARG A N 1
ATOM 3801 C CA . ARG A 1 497 ? -77.805 8.228 54.298 1.00 88.00 497 ARG A CA 1
ATOM 3802 C C . ARG A 1 497 ? -77.721 8.143 55.822 1.00 88.00 497 ARG A C 1
ATOM 3804 O O . ARG A 1 497 ? -78.759 8.043 56.470 1.00 88.00 497 ARG A O 1
ATOM 3811 N N . GLU A 1 498 ? -76.527 8.241 56.395 1.00 88.50 498 GLU A N 1
ATOM 3812 C CA . GLU A 1 498 ? -76.319 8.265 57.848 1.00 88.50 498 GLU A CA 1
ATOM 3813 C C . GLU A 1 498 ? -76.942 9.511 58.488 1.00 88.50 498 GLU A C 1
ATOM 3815 O O . GLU A 1 498 ? -77.680 9.395 59.463 1.00 88.50 498 GLU A O 1
ATOM 3820 N N . VAL A 1 499 ? -76.762 10.698 57.897 1.00 86.06 499 VAL A N 1
ATOM 3821 C CA . VAL A 1 499 ? -77.423 11.937 58.345 1.00 86.06 499 VAL A CA 1
ATOM 3822 C C . VAL A 1 499 ? -78.949 11.831 58.244 1.00 86.06 499 VAL A C 1
ATOM 3824 O O . VAL A 1 499 ? -79.647 12.313 59.136 1.00 86.06 499 VAL A O 1
ATOM 3827 N N . ALA A 1 500 ? -79.492 11.175 57.213 1.00 86.44 500 ALA A N 1
ATOM 3828 C CA . ALA A 1 500 ? -80.930 10.917 57.120 1.00 86.44 500 ALA A CA 1
ATOM 3829 C C . ALA A 1 500 ? -81.428 9.970 58.232 1.00 86.44 500 ALA A C 1
ATOM 3831 O O . ALA A 1 500 ? -82.438 10.264 58.869 1.00 86.44 500 ALA A O 1
ATOM 3832 N N . GLN A 1 501 ? -80.700 8.886 58.526 1.00 87.94 501 GLN A N 1
ATOM 3833 C CA . GLN A 1 501 ? -81.016 7.975 59.637 1.00 87.94 501 GLN A CA 1
ATOM 3834 C C . GLN A 1 501 ? -80.900 8.660 61.009 1.00 87.94 501 GLN A C 1
ATOM 3836 O O . GLN A 1 501 ? -81.728 8.442 61.891 1.00 87.94 501 GLN A O 1
ATOM 3841 N N . LEU A 1 502 ? -79.892 9.514 61.204 1.00 85.19 502 LEU A N 1
ATOM 3842 C CA . LEU A 1 502 ? -79.720 10.283 62.437 1.00 85.19 502 LEU A CA 1
ATOM 3843 C C . LEU A 1 502 ? -80.834 11.319 62.627 1.00 85.19 502 LEU A C 1
ATOM 3845 O O . LEU A 1 502 ? -81.264 11.521 63.761 1.00 85.19 502 LEU A O 1
ATOM 3849 N N . ARG A 1 503 ? -81.352 11.924 61.547 1.00 86.75 503 ARG A N 1
ATOM 3850 C CA . ARG A 1 503 ? -82.530 12.810 61.603 1.00 86.75 503 ARG A CA 1
ATOM 3851 C C . ARG A 1 503 ? -83.787 12.061 62.034 1.00 86.75 503 ARG A C 1
ATOM 3853 O O . ARG A 1 503 ? -84.383 12.455 63.030 1.00 86.75 503 ARG A O 1
ATOM 3860 N N . THR A 1 504 ? -84.129 10.941 61.391 1.00 87.50 504 THR A N 1
ATOM 3861 C CA . THR A 1 504 ? -85.316 10.155 61.787 1.00 87.50 504 THR A CA 1
ATOM 3862 C C . THR A 1 504 ? -85.192 9.593 63.206 1.00 87.50 504 THR A C 1
ATOM 3864 O O . THR A 1 504 ? -86.170 9.552 63.951 1.00 87.50 504 THR A O 1
ATOM 3867 N N . ARG A 1 505 ? -83.979 9.230 63.645 1.00 88.56 505 ARG A N 1
ATOM 3868 C CA . ARG A 1 505 ? -83.716 8.854 65.043 1.00 88.56 505 ARG A CA 1
ATOM 3869 C C . ARG A 1 505 ? -83.850 10.039 66.009 1.00 88.56 505 ARG A C 1
ATOM 3871 O O . ARG A 1 505 ? -84.332 9.844 67.121 1.00 88.56 505 ARG A O 1
ATOM 3878 N N . GLY A 1 506 ? -83.449 11.241 65.598 1.00 85.56 506 GLY A N 1
ATOM 3879 C CA . GLY A 1 506 ? -83.655 12.485 66.345 1.00 85.56 506 GLY A CA 1
ATOM 3880 C C . GLY A 1 506 ? -85.138 12.804 66.530 1.00 85.56 506 GLY A C 1
ATOM 3881 O O . GLY A 1 506 ? -85.575 12.997 67.656 1.00 85.56 506 GLY A O 1
ATOM 3882 N N . GLU A 1 507 ? -85.929 12.738 65.459 1.00 88.62 507 GLU A N 1
ATOM 3883 C CA . GLU A 1 507 ? -87.389 12.931 65.474 1.00 88.62 507 GLU A CA 1
ATOM 3884 C C . GLU A 1 507 ? -88.095 11.946 66.434 1.00 88.62 507 GLU A C 1
ATOM 3886 O O . GLU A 1 507 ? -88.968 12.331 67.220 1.00 88.62 507 GLU A O 1
ATOM 3891 N N . VAL A 1 508 ? -87.669 10.677 66.450 1.00 86.38 508 VAL A N 1
ATOM 3892 C CA . VAL A 1 508 ? -88.157 9.672 67.414 1.00 86.38 508 VAL A CA 1
ATOM 3893 C C . VAL A 1 508 ? -87.748 10.007 68.858 1.00 86.38 508 VAL A C 1
ATOM 3895 O O . VAL A 1 508 ? -88.548 9.839 69.777 1.00 86.38 508 VAL A O 1
ATOM 3898 N N . LEU A 1 509 ? -86.534 10.511 69.090 1.00 85.69 509 LEU A N 1
ATOM 3899 C CA . LEU A 1 509 ? -86.086 10.904 70.433 1.00 85.69 509 LEU A CA 1
ATOM 3900 C C . LEU A 1 509 ? -86.764 12.193 70.932 1.00 85.69 509 LEU A C 1
ATOM 3902 O O . LEU A 1 509 ? -87.091 12.281 72.114 1.00 85.69 509 LEU A O 1
ATOM 3906 N N . ASP A 1 510 ? -87.026 13.169 70.061 1.00 82.75 510 ASP A N 1
ATOM 3907 C CA . ASP A 1 510 ? -87.744 14.398 70.420 1.00 82.75 510 ASP A CA 1
ATOM 3908 C C . ASP A 1 510 ? -89.224 14.126 70.731 1.00 82.75 510 ASP A C 1
ATOM 3910 O O . ASP A 1 510 ? -89.751 14.690 71.692 1.00 82.75 510 ASP A O 1
ATOM 3914 N N . THR A 1 511 ? -89.886 13.212 70.009 1.00 85.56 511 THR A N 1
ATOM 3915 C CA . THR A 1 511 ? -91.256 12.778 70.357 1.00 85.56 511 THR A CA 1
ATOM 3916 C C . THR A 1 511 ? -91.301 12.033 71.696 1.00 85.56 511 THR A C 1
ATOM 3918 O O . THR A 1 511 ? -92.158 12.340 72.525 1.00 85.56 511 THR A O 1
ATOM 3921 N N . GLN A 1 512 ? -90.336 11.146 71.974 1.00 82.94 512 GLN A N 1
ATOM 3922 C CA . GLN A 1 512 ? -90.189 10.507 73.292 1.00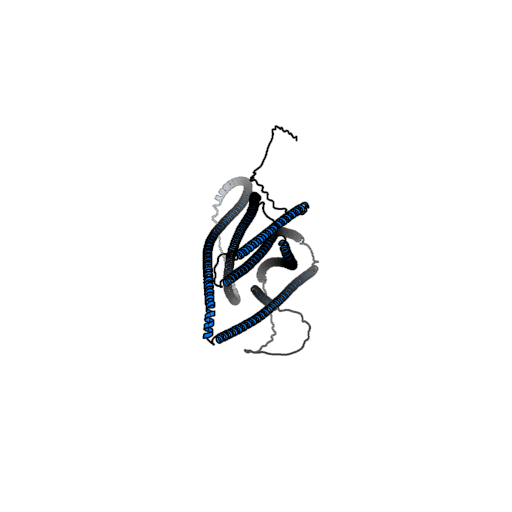 82.94 512 GLN A CA 1
ATOM 3923 C C . GLN A 1 512 ? -89.940 11.534 74.410 1.00 82.94 512 GLN A C 1
ATOM 3925 O O . GLN A 1 512 ? -90.574 11.470 75.470 1.00 82.94 512 GLN A O 1
ATOM 3930 N N . ARG A 1 513 ? -89.069 12.525 74.171 1.00 81.81 513 ARG A N 1
ATOM 3931 C CA . ARG A 1 513 ? -88.812 13.619 75.120 1.00 81.81 513 ARG A CA 1
ATOM 3932 C C . ARG A 1 513 ? -90.073 14.443 75.374 1.00 81.81 513 ARG A C 1
ATOM 3934 O O . ARG A 1 513 ? -90.327 14.786 76.525 1.00 81.81 513 ARG A O 1
ATOM 3941 N N . GLN A 1 514 ? -90.868 14.733 74.344 1.00 82.94 514 GLN A N 1
ATOM 3942 C CA . GLN A 1 514 ? -92.116 15.479 74.500 1.00 82.94 514 GLN A CA 1
ATOM 3943 C C . GLN A 1 514 ? -93.118 14.715 75.377 1.00 82.94 514 GLN A C 1
ATOM 3945 O O . GLN A 1 514 ? -93.620 15.287 76.342 1.00 82.94 514 GLN A O 1
ATOM 3950 N N . SER A 1 515 ? -93.322 13.411 75.144 1.00 82.00 515 SER A N 1
ATOM 3951 C CA . SER A 1 515 ? -94.184 12.600 76.019 1.00 82.00 515 SER A CA 1
ATOM 3952 C C . SER A 1 515 ? -93.702 12.571 77.476 1.00 82.00 515 SER A C 1
ATOM 3954 O O . SER A 1 515 ? -94.516 12.697 78.389 1.00 82.00 515 SER A O 1
ATOM 3956 N N . ALA A 1 516 ? -92.387 12.495 77.709 1.00 78.94 516 ALA A N 1
ATOM 3957 C CA . ALA A 1 516 ? -91.824 12.531 79.059 1.00 78.94 516 ALA A CA 1
ATOM 3958 C C . ALA A 1 516 ? -92.012 13.900 79.747 1.00 78.94 516 ALA A C 1
ATOM 3960 O O . ALA A 1 516 ? -92.235 13.954 80.955 1.00 78.94 516 ALA A O 1
ATOM 3961 N N . VAL A 1 517 ? -91.961 15.008 78.995 1.00 85.88 517 VAL A N 1
ATOM 3962 C CA . VAL A 1 517 ? -92.263 16.361 79.500 1.00 85.88 517 VAL A CA 1
ATOM 3963 C C . VAL A 1 517 ? -93.741 16.493 79.879 1.00 85.88 517 VAL A C 1
ATOM 3965 O O . VAL A 1 517 ? -94.046 17.031 80.945 1.00 85.88 517 VAL A O 1
ATOM 3968 N N . ASP A 1 518 ? -94.650 15.957 79.063 1.00 82.12 518 ASP A N 1
ATOM 3969 C CA . ASP A 1 518 ? -96.092 15.994 79.328 1.00 82.12 518 ASP A CA 1
ATOM 3970 C C . ASP A 1 518 ? -96.469 15.151 80.567 1.00 82.12 518 ASP A C 1
ATOM 3972 O O . ASP A 1 518 ? -97.327 15.548 81.361 1.00 82.12 518 ASP A O 1
ATOM 3976 N N . GLU A 1 519 ? -95.793 14.020 80.801 1.00 80.06 519 GLU A N 1
ATOM 3977 C CA . GLU A 1 519 ? -95.913 13.248 82.048 1.00 80.06 519 GLU A CA 1
ATOM 3978 C C . GLU A 1 519 ? -95.366 14.011 83.263 1.00 80.06 519 GLU A C 1
ATOM 3980 O O . GLU A 1 519 ? -96.036 14.090 84.299 1.00 80.06 519 GLU A O 1
ATOM 3985 N N . LEU A 1 520 ? -94.199 14.651 83.134 1.00 78.31 520 LEU A N 1
ATOM 3986 C CA . LEU A 1 520 ? -93.614 15.489 84.187 1.00 78.31 520 LEU A CA 1
ATOM 3987 C C . LEU A 1 520 ? -94.526 16.666 84.567 1.00 78.31 520 LEU A C 1
ATOM 3989 O O . LEU A 1 520 ? -94.618 17.013 85.746 1.00 78.31 520 LEU A O 1
ATOM 3993 N N . ALA A 1 521 ? -95.239 17.250 83.600 1.00 77.31 521 ALA A N 1
ATOM 3994 C CA . ALA A 1 521 ? -96.235 18.290 83.848 1.00 77.31 521 ALA A CA 1
ATOM 3995 C C . ALA A 1 521 ? -97.432 17.763 84.664 1.00 77.31 521 ALA A C 1
ATOM 3997 O O . ALA A 1 521 ? -97.837 18.403 85.638 1.00 77.31 521 ALA A O 1
ATOM 3998 N N . ARG A 1 522 ? -97.954 16.568 84.341 1.00 76.56 522 ARG A N 1
ATOM 3999 C CA . ARG A 1 522 ? -99.036 15.918 85.113 1.00 76.56 522 ARG A CA 1
ATOM 4000 C C . ARG A 1 522 ? -98.621 15.663 86.565 1.00 76.56 522 ARG A C 1
ATOM 4002 O O . ARG A 1 522 ? -99.353 16.031 87.482 1.00 76.56 522 ARG A O 1
ATOM 4009 N N . VAL A 1 523 ? -97.427 15.100 86.778 1.00 76.56 523 VAL A N 1
ATOM 4010 C CA . VAL A 1 523 ? -96.878 14.838 88.123 1.00 76.56 523 VAL A CA 1
ATOM 4011 C C . VAL A 1 523 ? -96.672 16.141 88.905 1.00 76.56 523 VAL A C 1
ATOM 4013 O O . VAL A 1 523 ? -97.005 16.212 90.089 1.00 76.56 523 VAL A O 1
ATOM 4016 N N . ARG A 1 524 ? -96.172 17.198 88.252 1.00 77.44 524 ARG A N 1
ATOM 4017 C CA . ARG A 1 524 ? -95.940 18.507 88.881 1.00 77.44 524 ARG A CA 1
ATOM 4018 C C . ARG A 1 524 ? -97.232 19.170 89.364 1.00 77.44 524 ARG A C 1
ATOM 4020 O O . ARG A 1 524 ? -97.224 19.763 90.443 1.00 77.44 524 ARG A O 1
ATOM 4027 N N . ASN A 1 525 ? -98.323 19.045 88.610 1.00 74.12 525 ASN A N 1
ATOM 4028 C CA . ASN A 1 525 ? -99.620 19.603 88.996 1.00 74.12 525 ASN A CA 1
ATOM 4029 C C . ASN A 1 525 ? -100.176 18.888 90.239 1.00 74.12 525 ASN A C 1
ATOM 4031 O O . ASN A 1 525 ? -100.431 19.550 91.247 1.00 74.12 525 ASN A O 1
ATOM 4035 N N . ALA A 1 526 ? -100.218 17.550 90.237 1.00 73.69 526 ALA A N 1
ATOM 4036 C CA . ALA A 1 526 ? -100.646 16.760 91.399 1.00 73.69 526 ALA A CA 1
ATOM 4037 C C . ALA A 1 526 ? -99.794 17.040 92.659 1.00 73.69 526 ALA A C 1
ATOM 4039 O O . ALA A 1 526 ? -100.315 17.162 93.769 1.00 73.69 526 ALA A O 1
ATOM 4040 N N . ALA A 1 527 ? -98.477 17.222 92.496 1.00 70.00 527 ALA A N 1
ATOM 4041 C CA . ALA A 1 527 ? -97.588 17.600 93.594 1.00 70.00 527 ALA A CA 1
ATOM 4042 C C . ALA A 1 527 ? -97.864 19.017 94.143 1.00 70.00 527 ALA A C 1
ATOM 4044 O O . ALA A 1 527 ? -97.652 19.266 95.331 1.00 70.00 527 ALA A O 1
ATOM 4045 N N . SER A 1 528 ? -98.341 19.950 93.310 1.00 72.75 528 SER A N 1
ATOM 4046 C CA . SER A 1 528 ? -98.707 21.303 93.754 1.00 72.75 528 SER A CA 1
ATOM 4047 C C . SER A 1 528 ? -100.006 21.326 94.571 1.00 72.75 528 SER A C 1
ATOM 4049 O O . SER A 1 528 ? -100.073 22.025 95.584 1.00 72.75 528 SER A O 1
ATOM 4051 N N . GLU A 1 529 ? -100.982 20.491 94.205 1.00 71.81 529 GLU A N 1
ATOM 4052 C CA . GLU A 1 529 ? -102.249 20.318 94.928 1.00 71.81 529 GLU A CA 1
ATOM 4053 C C . GLU A 1 529 ? -102.039 19.660 96.299 1.00 71.81 529 GLU A C 1
ATOM 4055 O O . GLU A 1 529 ? -102.573 20.128 97.302 1.00 71.81 529 GLU A O 1
ATOM 4060 N N . ALA A 1 530 ? -101.193 18.628 96.381 1.00 69.06 530 ALA A N 1
ATOM 4061 C CA . ALA A 1 530 ? -100.830 18.012 97.660 1.00 69.06 530 ALA A CA 1
ATOM 4062 C C . ALA A 1 530 ? -100.062 18.979 98.585 1.00 69.06 530 ALA A C 1
ATOM 4064 O O . ALA A 1 530 ? -100.226 18.955 99.807 1.00 69.06 530 ALA A O 1
ATOM 4065 N N . ARG A 1 531 ? -99.223 19.857 98.014 1.00 73.06 531 ARG A N 1
ATOM 4066 C CA . ARG A 1 531 ? -98.405 20.799 98.789 1.00 73.06 531 ARG A CA 1
ATOM 4067 C C . ARG A 1 531 ? -99.233 21.913 99.432 1.00 73.06 531 ARG A C 1
ATOM 4069 O O . ARG A 1 531 ? -98.937 22.265 100.570 1.00 73.06 531 ARG A O 1
ATOM 4076 N N . SER A 1 532 ? -100.264 22.433 98.762 1.00 70.00 532 SER A N 1
ATOM 4077 C CA . SER A 1 532 ? -101.123 23.482 99.338 1.00 70.00 532 SER A CA 1
ATOM 4078 C C . SER A 1 532 ? -101.886 22.990 100.576 1.00 70.00 532 SER A C 1
ATOM 4080 O O . SER A 1 532 ? -101.930 23.688 101.588 1.00 70.00 532 SER A O 1
ATOM 4082 N N . GLN A 1 533 ? -102.396 21.754 100.533 1.00 69.56 533 GLN A N 1
ATOM 4083 C CA . GLN A 1 533 ? -103.116 21.115 101.642 1.00 69.56 533 GLN A CA 1
ATOM 4084 C C . GLN A 1 533 ? -102.233 20.889 102.880 1.00 69.56 533 GLN A C 1
ATOM 4086 O O . GLN A 1 533 ? -102.712 20.993 104.008 1.00 69.56 533 GLN A O 1
ATOM 4091 N N . LEU A 1 534 ? -100.943 20.593 102.684 1.00 64.94 534 LEU A N 1
ATOM 4092 C CA . LEU A 1 534 ? -99.992 20.398 103.781 1.00 64.94 534 LEU A CA 1
ATOM 4093 C C . LEU A 1 534 ? -99.538 21.717 104.418 1.00 64.94 534 LEU A C 1
ATOM 4095 O O . LEU A 1 534 ? -99.358 21.759 105.632 1.00 64.94 534 LEU A O 1
ATOM 4099 N N . THR A 1 535 ? -99.354 22.789 103.637 1.00 71.69 535 THR A N 1
ATOM 4100 C CA . THR A 1 535 ? -98.851 24.069 104.169 1.00 71.69 535 THR A CA 1
ATOM 4101 C C . THR A 1 535 ? -99.819 24.685 105.182 1.00 71.69 535 THR A C 1
ATOM 4103 O O . THR A 1 535 ? -99.397 25.010 106.287 1.00 71.69 535 THR A O 1
ATOM 4106 N N . ALA A 1 536 ? -101.121 24.714 104.875 1.00 68.31 536 ALA A N 1
ATOM 4107 C CA . ALA A 1 536 ? -102.152 25.253 105.772 1.00 68.31 536 ALA A CA 1
ATOM 4108 C C . ALA A 1 536 ? -102.246 24.543 107.142 1.00 68.31 536 ALA A C 1
ATOM 4110 O O . ALA A 1 536 ? -102.823 25.089 108.075 1.00 68.31 536 ALA A O 1
ATOM 4111 N N . ARG A 1 537 ? -101.685 23.332 107.271 1.00 73.00 537 ARG A N 1
ATOM 4112 C CA . ARG A 1 537 ? -101.733 22.508 108.491 1.00 73.00 537 ARG A CA 1
ATOM 4113 C C . ARG A 1 537 ? -100.453 22.568 109.335 1.00 73.00 537 ARG A C 1
ATOM 4115 O O . ARG A 1 537 ? -100.381 21.939 110.387 1.00 73.00 537 ARG A O 1
ATOM 4122 N N . ILE A 1 538 ? -99.435 23.292 108.869 1.00 71.69 538 ILE A N 1
ATOM 4123 C CA . ILE A 1 538 ? -98.182 23.515 109.605 1.00 71.69 538 ILE A CA 1
ATOM 4124 C C . ILE A 1 538 ? -98.297 24.778 110.466 1.00 71.69 538 ILE A C 1
ATOM 4126 O O . ILE A 1 538 ? -97.902 24.754 111.631 1.00 71.69 538 ILE A O 1
ATOM 4130 N N . ASP A 1 539 ? -98.907 25.838 109.930 1.00 71.06 539 ASP A N 1
ATOM 4131 C CA . ASP A 1 539 ? -99.040 27.126 110.621 1.00 71.06 539 ASP A CA 1
ATOM 4132 C C . ASP A 1 539 ? -99.838 27.001 111.938 1.00 71.06 539 ASP A C 1
ATOM 4134 O O . ASP A 1 539 ? -99.422 27.546 112.960 1.00 71.06 539 ASP A O 1
ATOM 4138 N N . GLU A 1 540 ? -100.899 26.179 111.967 1.00 70.44 540 GLU A N 1
ATOM 4139 C CA . GLU A 1 540 ? -101.692 25.879 113.178 1.00 70.44 540 GLU A CA 1
ATOM 4140 C C . GLU A 1 540 ? -100.879 25.232 114.321 1.00 70.44 540 GLU A C 1
ATOM 4142 O O . GLU A 1 540 ? -101.263 25.325 115.488 1.00 70.44 540 GLU A O 1
ATOM 4147 N N . LEU A 1 541 ? -99.764 24.558 114.014 1.00 65.31 541 LEU A N 1
ATOM 4148 C CA . LEU A 1 541 ? -98.953 23.825 114.996 1.00 65.31 541 LEU A CA 1
ATOM 4149 C C . LEU A 1 541 ? -97.769 24.642 115.535 1.00 65.31 541 LEU A C 1
ATOM 4151 O O . LEU A 1 541 ? -97.274 24.357 116.629 1.00 65.31 541 LEU A O 1
ATOM 4155 N N . CYS A 1 542 ? -97.306 25.658 114.802 1.00 62.12 542 CYS A N 1
ATOM 4156 C CA . CYS A 1 542 ? -96.105 26.415 115.165 1.00 62.12 542 CYS A CA 1
ATOM 4157 C C . CYS A 1 542 ? -96.294 27.376 116.352 1.00 62.12 542 CYS A C 1
ATOM 4159 O O . CYS A 1 542 ? -95.322 27.658 117.057 1.00 62.12 542 CYS A O 1
ATOM 4161 N N . ASP A 1 543 ? -97.514 27.848 116.616 1.00 66.88 543 ASP A N 1
ATOM 4162 C CA . ASP A 1 543 ? -97.777 28.771 117.729 1.00 66.88 543 ASP A CA 1
ATOM 4163 C C . ASP A 1 543 ? -97.903 28.064 119.090 1.00 66.88 543 ASP A C 1
ATOM 4165 O O . ASP A 1 543 ? -97.614 28.665 120.124 1.00 66.88 543 ASP A O 1
ATOM 4169 N N . ALA A 1 544 ? -98.231 26.768 119.110 1.00 58.12 544 ALA A N 1
ATOM 4170 C CA . ALA A 1 544 ? -98.355 25.989 120.345 1.00 58.12 544 ALA A CA 1
ATOM 4171 C C . ALA A 1 544 ? -97.003 25.609 120.988 1.00 58.12 544 ALA A C 1
ATOM 4173 O O . ALA A 1 544 ? -96.952 25.322 122.186 1.00 58.12 544 ALA A O 1
ATOM 4174 N N . LEU A 1 545 ? -95.908 25.579 120.213 1.00 60.91 545 LEU A N 1
ATOM 4175 C CA . LEU A 1 545 ? -94.628 25.024 120.676 1.00 60.91 545 LEU A CA 1
ATOM 4176 C C . LEU A 1 545 ? -93.739 26.019 121.441 1.00 60.91 545 LEU A C 1
ATOM 4178 O O . LEU A 1 545 ? -92.969 25.602 122.301 1.00 60.91 545 LEU A O 1
ATOM 4182 N N . ARG A 1 546 ? -93.852 27.331 121.178 1.00 60.94 546 ARG A N 1
ATOM 4183 C CA . ARG A 1 546 ? -92.904 28.358 121.677 1.00 60.94 546 ARG A CA 1
ATOM 4184 C C . ARG A 1 546 ? -92.911 28.581 123.202 1.00 60.94 546 ARG A C 1
ATOM 4186 O O . ARG A 1 546 ? -92.170 29.423 123.692 1.00 60.94 546 ARG A O 1
ATOM 4193 N N . ALA A 1 547 ? -93.742 27.858 123.953 1.00 55.25 547 ALA A N 1
ATOM 4194 C CA . ALA A 1 547 ? -94.010 28.098 125.371 1.00 55.25 547 ALA A CA 1
ATOM 4195 C C . ALA A 1 547 ? -93.290 27.144 126.353 1.00 55.25 547 ALA A C 1
ATOM 4197 O O . ALA A 1 547 ? -93.660 27.126 127.529 1.00 55.25 547 ALA A O 1
ATOM 4198 N N . LYS A 1 548 ? -92.331 26.303 125.913 1.00 58.69 548 LYS A N 1
ATOM 4199 C CA . LYS A 1 548 ? -91.744 25.249 126.782 1.00 58.69 548 LYS A CA 1
ATOM 4200 C C . LYS A 1 548 ? -90.217 25.076 126.811 1.00 58.69 548 LYS A C 1
ATOM 4202 O O . LYS A 1 548 ? -89.736 24.395 127.717 1.00 58.69 548 LYS A O 1
ATOM 4207 N N . ASP A 1 549 ? -89.449 25.687 125.913 1.00 50.41 549 ASP A N 1
ATOM 4208 C CA . ASP A 1 549 ? -88.039 25.295 125.704 1.00 50.41 549 ASP A CA 1
ATOM 4209 C C . ASP A 1 549 ? -86.999 25.938 126.657 1.00 50.41 549 ASP A C 1
ATOM 4211 O O . ASP A 1 549 ? -85.817 25.607 126.593 1.00 50.41 549 ASP A O 1
ATOM 4215 N N . GLU A 1 550 ? -87.395 26.807 127.595 1.00 51.97 550 GLU A N 1
ATOM 4216 C CA . GLU A 1 550 ? -86.453 27.583 128.435 1.00 51.97 550 GLU A CA 1
ATOM 4217 C C . GLU A 1 550 ? -85.732 26.796 129.560 1.00 51.97 550 GLU A C 1
ATOM 4219 O O . GLU A 1 550 ? -84.976 27.385 130.331 1.00 51.97 550 GLU A O 1
ATOM 4224 N N . THR A 1 551 ? -85.939 25.479 129.707 1.00 49.25 551 THR A N 1
ATOM 4225 C CA . THR A 1 551 ? -85.580 24.750 130.951 1.00 49.25 551 THR A CA 1
ATOM 4226 C C . THR A 1 551 ? -84.427 23.738 130.872 1.00 49.25 551 THR A C 1
ATOM 4228 O O . THR A 1 551 ? -84.009 23.233 131.915 1.00 49.25 551 THR A O 1
ATOM 4231 N N . ILE A 1 552 ? -83.855 23.439 129.697 1.00 47.50 552 ILE A N 1
ATOM 4232 C CA . ILE A 1 552 ? -82.885 22.329 129.527 1.00 47.50 552 ILE A CA 1
ATOM 4233 C C . ILE A 1 552 ? -81.463 22.842 129.217 1.00 47.50 552 ILE A C 1
ATOM 4235 O O . ILE A 1 552 ? -80.915 22.628 128.138 1.00 47.50 552 ILE A O 1
ATOM 4239 N N . ALA A 1 553 ? -80.850 23.529 130.187 1.00 40.84 553 ALA A N 1
ATOM 4240 C CA . ALA A 1 553 ? -79.542 24.192 130.040 1.00 40.84 553 ALA A CA 1
ATOM 4241 C C . ALA A 1 553 ? -78.398 23.598 130.902 1.00 40.84 553 ALA A C 1
ATOM 4243 O O . ALA A 1 553 ? -77.378 24.257 131.109 1.00 40.84 553 ALA A O 1
ATOM 4244 N N . GLY A 1 554 ? -78.545 22.376 131.436 1.00 38.91 554 GLY A N 1
ATOM 4245 C CA . GLY A 1 554 ? -77.629 21.810 132.441 1.00 38.91 554 GLY A CA 1
ATOM 4246 C C . GLY A 1 554 ? -77.053 20.419 132.135 1.00 38.91 554 GLY A C 1
ATOM 4247 O O . GLY A 1 554 ? -77.721 19.582 131.541 1.00 38.91 554 GLY A O 1
ATOM 4248 N N . LEU A 1 555 ? -75.847 20.185 132.681 1.00 38.91 555 LEU A N 1
ATOM 4249 C CA . LEU A 1 555 ? -75.059 18.935 132.788 1.00 38.91 555 LEU A CA 1
ATOM 4250 C C . LEU A 1 555 ? -74.043 18.615 131.665 1.00 38.91 555 LEU A C 1
ATOM 4252 O O . LEU A 1 555 ? -74.366 18.283 130.528 1.00 38.91 555 LEU A O 1
ATOM 4256 N N . ARG A 1 556 ? -72.757 18.668 132.047 1.00 42.03 556 ARG A N 1
ATOM 4257 C CA . ARG A 1 556 ? -71.562 18.303 131.264 1.00 42.03 556 ARG A CA 1
ATOM 4258 C C . ARG A 1 556 ? -70.393 18.066 132.238 1.00 42.03 556 ARG A C 1
ATOM 4260 O O . ARG A 1 556 ? -70.212 18.914 133.105 1.00 42.03 556 ARG A O 1
ATOM 4267 N N . ARG A 1 557 ? -69.538 17.056 131.974 1.00 47.31 557 ARG A N 1
ATOM 4268 C CA . ARG A 1 557 ? -68.204 16.805 132.609 1.00 47.31 557 ARG A CA 1
ATOM 4269 C C . ARG A 1 557 ? -68.247 16.327 134.080 1.00 47.31 557 ARG A C 1
ATOM 4271 O O . ARG A 1 557 ? -69.220 16.614 134.759 1.00 47.31 557 ARG A O 1
ATOM 4278 N N . LEU A 1 558 ? -67.248 15.626 134.641 1.00 51.09 558 LEU A N 1
ATOM 4279 C CA . LEU A 1 558 ? -66.028 14.906 134.170 1.00 51.09 558 LEU A CA 1
ATOM 4280 C C . LEU A 1 558 ? -65.536 14.011 135.339 1.00 51.09 558 LEU A C 1
ATOM 4282 O O . LEU A 1 558 ? -65.893 14.347 136.457 1.00 51.09 558 LEU A O 1
ATOM 4286 N N . GLU A 1 559 ? -64.681 12.992 135.116 1.00 32.38 559 GLU A N 1
ATOM 4287 C CA . GLU A 1 559 ? -63.640 12.504 136.073 1.00 32.38 559 GLU A CA 1
ATOM 4288 C C . GLU A 1 559 ? -62.654 11.483 135.396 1.00 32.38 559 GLU A C 1
ATOM 4290 O O . GLU A 1 559 ? -62.858 11.189 134.212 1.00 32.38 559 GLU A O 1
ATOM 4295 N N . PRO A 1 560 ? -61.514 11.074 136.022 1.00 54.84 560 PRO A N 1
ATOM 4296 C CA . PRO A 1 560 ? -60.234 10.754 135.347 1.00 54.84 560 PRO A CA 1
ATOM 4297 C C . PRO A 1 560 ? -60.040 9.231 135.081 1.00 54.84 560 PRO A C 1
ATOM 4299 O O . PRO A 1 560 ? -60.930 8.443 135.379 1.00 54.84 560 PRO A O 1
ATOM 4302 N N . GLN A 1 561 ? -58.991 8.669 134.449 1.00 50.72 561 GLN A N 1
ATOM 4303 C CA . GLN A 1 561 ? -57.559 8.996 134.220 1.00 50.72 561 GLN A CA 1
ATOM 4304 C C . GLN A 1 561 ? -56.608 8.783 135.434 1.00 50.72 561 GLN A C 1
ATOM 4306 O O . GLN A 1 561 ? -56.959 9.121 136.552 1.00 50.72 561 GLN A O 1
ATOM 4311 N N . VAL A 1 562 ? -55.414 8.193 135.199 1.00 48.97 562 VAL A N 1
ATOM 4312 C CA . VAL A 1 562 ? -54.145 8.248 136.001 1.00 48.97 562 VAL A CA 1
ATOM 4313 C C . VAL A 1 562 ? -53.138 7.167 135.546 1.00 48.97 562 VAL A C 1
ATOM 4315 O O . VAL A 1 562 ? -51.942 7.430 135.482 1.00 48.97 562 VAL A O 1
ATOM 4318 N N . ALA A 1 563 ? -53.606 5.966 135.186 1.00 52.31 563 ALA A N 1
ATOM 4319 C CA . ALA A 1 563 ? -52.802 4.731 135.076 1.00 52.31 563 ALA A CA 1
ATOM 4320 C C . ALA A 1 563 ? -51.849 4.599 133.851 1.00 52.31 563 ALA A C 1
ATOM 4322 O O . ALA A 1 563 ? -51.715 3.513 133.287 1.00 52.31 563 ALA A O 1
ATOM 4323 N N . ALA A 1 564 ? -51.216 5.686 133.397 1.00 55.69 564 ALA A N 1
ATOM 4324 C CA . ALA A 1 564 ? -50.437 5.717 132.150 1.00 55.69 564 ALA A CA 1
ATOM 4325 C C . ALA A 1 564 ? -48.901 5.748 132.318 1.00 55.69 564 ALA A C 1
ATOM 4327 O O . ALA A 1 564 ? -48.195 5.413 131.373 1.00 55.69 564 ALA A O 1
ATOM 4328 N N . GLY A 1 565 ? -48.371 6.150 133.480 1.00 52.72 565 GLY A N 1
ATOM 4329 C CA . GLY A 1 565 ? -46.973 6.604 133.596 1.00 52.72 565 GLY A CA 1
ATOM 4330 C C . GLY A 1 565 ? -45.865 5.538 133.603 1.00 52.72 565 GLY A C 1
ATOM 4331 O O . GLY A 1 565 ? -44.706 5.882 133.400 1.00 52.72 565 GLY A O 1
ATOM 4332 N N . GLU A 1 566 ? -46.172 4.263 133.848 1.00 55.31 566 GLU A N 1
ATOM 4333 C CA . GLU A 1 566 ? -45.148 3.271 134.241 1.00 55.31 566 GLU A CA 1
ATOM 4334 C C . GLU A 1 566 ? -44.555 2.444 133.081 1.00 55.31 566 GLU A C 1
ATOM 4336 O O . GLU A 1 566 ? -43.644 1.650 133.298 1.00 55.31 566 GLU A O 1
ATOM 4341 N N . ARG A 1 567 ? -45.046 2.598 131.841 1.00 59.03 567 ARG A N 1
ATOM 4342 C CA . ARG A 1 567 ? -44.708 1.682 130.725 1.00 59.03 567 ARG A CA 1
ATOM 4343 C C . ARG A 1 567 ? -43.542 2.112 129.830 1.00 59.03 567 ARG A C 1
ATOM 4345 O O . ARG A 1 567 ? -43.006 1.273 129.110 1.00 59.03 567 ARG A O 1
ATOM 4352 N N . ASP A 1 568 ? -43.129 3.376 129.866 1.00 57.00 568 ASP A N 1
ATOM 4353 C CA . ASP A 1 568 ? -42.208 3.916 128.852 1.00 57.00 568 ASP A CA 1
ATOM 4354 C C . ASP A 1 568 ? -40.713 3.668 129.139 1.00 57.00 568 ASP A C 1
ATOM 4356 O O . ASP A 1 568 ? -39.882 3.787 128.236 1.00 57.00 568 ASP A O 1
ATOM 4360 N N . ALA A 1 569 ? -40.349 3.264 130.363 1.00 56.84 569 ALA A N 1
ATOM 4361 C CA . ALA A 1 569 ? -38.950 3.062 130.758 1.00 56.84 569 ALA A CA 1
ATOM 4362 C C . ALA A 1 569 ? -38.286 1.843 130.080 1.00 56.84 569 ALA A C 1
ATOM 4364 O O . ALA A 1 569 ? -37.160 1.936 129.586 1.00 56.84 569 ALA A O 1
ATOM 4365 N N . GLU A 1 570 ? -38.978 0.701 130.001 1.00 58.19 570 GLU A N 1
ATOM 4366 C CA . GLU A 1 570 ? -38.409 -0.542 129.445 1.00 58.19 570 GLU A CA 1
ATOM 4367 C C . GLU A 1 570 ? -38.196 -0.484 127.921 1.00 58.19 570 GLU A C 1
ATOM 4369 O O . GLU A 1 570 ? -37.352 -1.196 127.366 1.00 58.19 570 GLU A O 1
ATOM 4374 N N . ALA A 1 571 ? -38.935 0.389 127.230 1.00 63.25 571 ALA A N 1
ATOM 4375 C CA . ALA A 1 571 ? -38.889 0.533 125.777 1.00 63.25 571 ALA A CA 1
ATOM 4376 C C . ALA A 1 571 ? -37.603 1.209 125.260 1.00 63.25 571 ALA A C 1
ATOM 4378 O O . ALA A 1 571 ? -37.321 1.136 124.059 1.00 63.25 571 ALA A O 1
ATOM 4379 N N . ALA A 1 572 ? -36.834 1.867 126.136 1.00 62.75 572 ALA A N 1
ATOM 4380 C CA . ALA A 1 572 ? -35.606 2.573 125.777 1.00 62.75 572 ALA A CA 1
ATOM 4381 C C . ALA A 1 572 ? -34.399 1.630 125.626 1.00 62.75 572 ALA A C 1
ATOM 4383 O O . ALA A 1 572 ? -33.667 1.728 124.642 1.00 62.75 572 ALA A O 1
ATOM 4384 N N . ALA A 1 573 ? -34.215 0.688 126.560 1.00 63.84 573 ALA A N 1
ATOM 4385 C CA . ALA A 1 573 ? -33.017 -0.155 126.630 1.00 63.84 573 ALA A CA 1
ATOM 4386 C C . ALA A 1 573 ? -32.807 -1.008 125.366 1.00 63.84 573 ALA A C 1
ATOM 4388 O O . ALA A 1 573 ? -31.719 -1.016 124.794 1.00 63.84 573 ALA A O 1
ATOM 4389 N N . ARG A 1 574 ? -33.870 -1.656 124.869 1.00 67.25 574 ARG A N 1
ATOM 4390 C CA . ARG A 1 574 ? -33.797 -2.580 123.717 1.00 67.25 574 ARG A CA 1
ATOM 4391 C C . ARG A 1 574 ? -33.328 -1.905 122.418 1.00 67.25 574 ARG A C 1
ATOM 4393 O O . ARG A 1 574 ? -32.741 -2.559 121.568 1.00 67.25 574 ARG A O 1
ATOM 4400 N N . ARG A 1 575 ? -33.523 -0.586 122.281 1.00 71.88 575 ARG A N 1
ATOM 4401 C CA . ARG A 1 575 ? -33.124 0.186 121.087 1.00 71.88 575 ARG A CA 1
ATOM 4402 C C . ARG A 1 575 ? -31.615 0.450 121.014 1.00 71.88 575 ARG A C 1
ATOM 4404 O O . ARG A 1 575 ? -31.120 0.797 119.947 1.00 71.88 575 ARG A O 1
ATOM 4411 N N . ALA A 1 576 ? -30.886 0.312 122.124 1.00 66.12 576 ALA A N 1
ATOM 4412 C CA . ALA A 1 576 ? -29.443 0.556 122.170 1.00 66.12 576 ALA A CA 1
ATOM 4413 C C . ALA A 1 576 ? -28.617 -0.608 121.589 1.00 66.12 576 ALA A C 1
ATOM 4415 O O . ALA A 1 576 ? -27.504 -0.387 121.111 1.00 66.12 576 ALA A O 1
ATOM 4416 N N . ASP A 1 577 ? -29.157 -1.830 121.599 1.00 70.38 577 ASP A N 1
ATOM 4417 C CA . ASP A 1 577 ? -28.458 -3.027 121.117 1.00 70.38 577 ASP A CA 1
ATOM 4418 C C . ASP A 1 577 ? -28.695 -3.283 119.623 1.00 70.38 577 ASP A C 1
ATOM 4420 O O . ASP A 1 577 ? -27.722 -3.476 118.892 1.00 70.38 577 ASP A O 1
ATOM 4424 N N . ASP A 1 578 ? -29.929 -3.098 119.133 1.00 73.06 578 ASP A N 1
ATOM 4425 C CA . ASP A 1 578 ? -30.262 -3.095 117.693 1.00 73.06 578 ASP A CA 1
ATOM 4426 C C . ASP A 1 578 ? -29.357 -2.156 116.868 1.00 73.06 578 ASP A C 1
ATOM 4428 O O . ASP A 1 578 ? -29.044 -2.420 115.704 1.00 73.06 578 ASP A O 1
ATOM 4432 N N . LEU A 1 579 ? -28.932 -1.033 117.461 1.00 73.31 579 LEU A N 1
ATOM 4433 C CA . LEU A 1 579 ? -28.027 -0.074 116.825 1.00 73.31 579 LEU A CA 1
ATOM 4434 C C . LEU A 1 579 ? -26.571 -0.557 116.794 1.00 73.31 579 LEU A C 1
ATOM 4436 O O . LEU A 1 579 ? -25.853 -0.235 115.847 1.00 73.31 579 LEU A O 1
ATOM 4440 N N . ARG A 1 580 ? -26.123 -1.345 117.780 1.00 76.31 580 ARG A N 1
ATOM 4441 C CA . ARG A 1 580 ? -24.742 -1.852 117.838 1.00 76.31 580 ARG A CA 1
ATOM 4442 C C . ARG A 1 580 ? -24.487 -2.950 116.810 1.00 76.31 580 ARG A C 1
ATOM 4444 O O . ARG A 1 580 ? -23.437 -2.931 116.169 1.00 76.31 580 ARG A O 1
ATOM 4451 N N . ASP A 1 581 ? -25.446 -3.844 116.583 1.00 75.75 581 ASP A N 1
ATOM 4452 C CA . ASP A 1 581 ? -25.315 -4.860 115.530 1.00 75.75 581 ASP A CA 1
ATOM 4453 C C . ASP A 1 581 ? -25.435 -4.268 114.118 1.00 75.75 581 ASP A C 1
ATOM 4455 O O . ASP A 1 581 ? -24.682 -4.659 113.224 1.00 75.75 581 ASP A O 1
ATOM 4459 N N . ARG A 1 582 ? -26.263 -3.230 113.927 1.00 76.62 582 ARG A N 1
ATOM 4460 C CA . ARG A 1 582 ? -26.323 -2.468 112.664 1.00 76.62 582 ARG A CA 1
ATOM 4461 C C . ARG A 1 582 ? -25.009 -1.782 112.286 1.00 76.62 582 ARG A C 1
ATOM 4463 O O . ARG A 1 582 ? -24.703 -1.675 111.101 1.00 76.62 582 ARG A O 1
ATOM 4470 N N . VAL A 1 583 ? -24.219 -1.321 113.258 1.00 77.88 583 VAL A N 1
ATOM 4471 C CA . VAL A 1 583 ? -22.881 -0.772 112.971 1.00 77.88 583 VAL A CA 1
ATOM 4472 C C . VAL A 1 583 ? -21.949 -1.878 112.465 1.00 77.88 583 VAL A C 1
ATOM 4474 O O . VAL A 1 583 ? -21.279 -1.680 111.454 1.00 77.88 583 VAL A O 1
ATOM 4477 N N . ARG A 1 584 ? -21.964 -3.068 113.084 1.00 79.00 584 ARG A N 1
ATOM 4478 C CA . ARG A 1 584 ? -21.132 -4.210 112.655 1.00 79.00 584 ARG A CA 1
ATOM 4479 C C . ARG A 1 584 ? -21.426 -4.645 111.215 1.00 79.00 584 ARG A C 1
ATOM 4481 O O . ARG A 1 584 ? -20.486 -4.905 110.466 1.00 79.00 584 ARG A O 1
ATOM 4488 N N . THR A 1 585 ? -22.698 -4.697 110.806 1.00 78.62 585 THR A N 1
ATOM 4489 C CA . THR A 1 585 ? -23.057 -5.058 109.420 1.00 78.62 585 THR A CA 1
ATOM 4490 C C . THR A 1 585 ? -22.559 -4.018 108.414 1.00 78.62 585 THR A C 1
ATOM 4492 O O . THR A 1 585 ? -21.934 -4.388 107.422 1.00 78.62 585 THR A O 1
ATOM 4495 N N . LEU A 1 586 ? -22.727 -2.723 108.711 1.00 80.19 586 LEU A N 1
ATOM 4496 C CA . LEU A 1 586 ? -22.246 -1.627 107.858 1.00 80.19 586 LEU A CA 1
ATOM 4497 C C . LEU A 1 586 ? -20.710 -1.597 107.740 1.00 80.19 586 LEU A C 1
ATOM 4499 O O . LEU A 1 586 ? -20.172 -1.245 106.689 1.00 80.19 586 LEU A O 1
ATOM 4503 N N . GLU A 1 587 ? -19.975 -1.992 108.783 1.00 78.06 587 GLU A N 1
ATOM 4504 C CA . GLU A 1 587 ? -18.515 -2.123 108.699 1.00 78.06 587 GLU A CA 1
ATOM 4505 C C . GLU A 1 587 ? -18.069 -3.314 107.838 1.00 78.06 587 GLU A C 1
ATOM 4507 O O . GLU A 1 587 ? -17.069 -3.194 107.124 1.00 78.06 587 GLU A O 1
ATOM 4512 N N . GLY A 1 588 ? -18.830 -4.415 107.836 1.00 79.62 588 GLY A N 1
ATOM 4513 C CA . GLY A 1 588 ? -18.637 -5.543 106.919 1.00 79.62 588 GLY A CA 1
ATOM 4514 C C . GLY A 1 588 ? -18.890 -5.165 105.456 1.00 79.62 588 GLY A C 1
ATOM 4515 O O . GLY A 1 588 ? -18.049 -5.428 104.595 1.00 79.62 588 GLY A O 1
ATOM 4516 N N . GLU A 1 589 ? -19.991 -4.463 105.178 1.00 83.31 589 GLU A N 1
ATOM 4517 C CA . GLU A 1 589 ? -20.318 -3.923 103.847 1.00 83.31 589 GLU A CA 1
ATOM 4518 C C . GLU A 1 589 ? -19.241 -2.943 103.349 1.00 83.31 589 GLU A C 1
ATOM 4520 O O . GLU A 1 589 ? -18.778 -3.041 102.211 1.00 83.31 589 GLU A O 1
ATOM 4525 N N . ARG A 1 590 ? -18.740 -2.059 104.225 1.00 77.75 590 ARG A N 1
ATOM 4526 C CA . ARG A 1 590 ? -17.597 -1.173 103.931 1.00 77.75 590 ARG A CA 1
ATOM 4527 C C . ARG A 1 590 ? -16.307 -1.952 103.636 1.00 77.75 590 ARG A C 1
ATOM 4529 O O . ARG A 1 590 ? -15.453 -1.448 102.907 1.00 77.75 590 ARG A O 1
ATOM 4536 N N . GLY A 1 591 ? -16.142 -3.151 104.196 1.00 82.25 591 GLY A N 1
ATOM 4537 C CA . GLY A 1 591 ? -15.054 -4.074 103.863 1.00 82.25 591 GLY A CA 1
ATOM 4538 C C . GLY A 1 591 ? -15.194 -4.651 102.452 1.00 82.25 591 GLY A C 1
ATOM 4539 O O . GLY A 1 591 ? -14.256 -4.558 101.662 1.00 82.25 591 GLY A O 1
ATOM 4540 N N . ALA A 1 592 ? -16.378 -5.169 102.113 1.00 80.31 592 ALA A N 1
ATOM 4541 C CA . ALA A 1 592 ? -16.676 -5.720 100.789 1.00 80.31 592 ALA A CA 1
ATOM 4542 C C . ALA A 1 592 ? -16.513 -4.675 99.669 1.00 80.31 592 ALA A C 1
ATOM 4544 O O . ALA A 1 592 ? -15.803 -4.911 98.695 1.00 80.31 592 ALA A O 1
ATOM 4545 N N . LEU A 1 593 ? -17.071 -3.472 99.844 1.00 83.56 593 LEU A N 1
ATOM 4546 C CA . LEU A 1 593 ? -16.957 -2.389 98.858 1.00 83.56 593 LEU A CA 1
ATOM 4547 C C . LEU A 1 593 ? -15.502 -1.947 98.615 1.00 83.56 593 LEU A C 1
ATOM 4549 O O . LEU A 1 593 ? -15.162 -1.503 97.517 1.00 83.56 593 LEU A O 1
ATOM 4553 N N . ARG A 1 594 ? -14.611 -2.080 99.610 1.00 83.56 594 ARG A N 1
ATOM 4554 C CA . ARG A 1 594 ? -13.174 -1.803 99.437 1.00 83.56 594 ARG A CA 1
ATOM 4555 C C . ARG A 1 594 ? -12.490 -2.860 98.573 1.00 83.56 594 ARG A C 1
ATOM 4557 O O . ARG A 1 594 ? -11.779 -2.476 97.647 1.00 83.56 594 ARG A O 1
ATOM 4564 N N . SER A 1 595 ? -12.725 -4.150 98.823 1.00 83.56 595 SER A N 1
ATOM 4565 C CA . SER A 1 595 ? -12.136 -5.217 97.997 1.00 83.56 595 SER A CA 1
ATOM 4566 C C . SER A 1 595 ? -12.680 -5.201 96.565 1.00 83.56 595 SER A C 1
ATOM 4568 O O . SER A 1 595 ? -11.925 -5.415 95.618 1.00 83.56 595 SER A O 1
ATOM 4570 N N . GLU A 1 596 ? -13.951 -4.843 96.381 1.00 87.81 596 GLU A N 1
ATOM 4571 C CA . GLU A 1 596 ? -14.555 -4.623 95.064 1.00 87.81 596 GLU A CA 1
ATOM 4572 C C . GLU A 1 596 ? -13.945 -3.401 94.342 1.00 87.81 596 GLU A C 1
ATOM 4574 O O . GLU A 1 596 ? -13.593 -3.482 93.165 1.00 87.81 596 GLU A O 1
ATOM 4579 N N . THR A 1 597 ? -13.692 -2.298 95.059 1.00 82.56 597 THR A N 1
ATOM 4580 C CA . THR A 1 597 ? -12.979 -1.123 94.514 1.00 82.56 597 THR A CA 1
ATOM 4581 C C . THR A 1 597 ? -11.538 -1.454 94.104 1.00 82.56 597 THR A C 1
ATOM 4583 O O . THR A 1 597 ? -11.051 -0.965 93.082 1.00 82.56 597 THR A O 1
ATOM 4586 N N . GLU A 1 598 ? -10.825 -2.276 94.877 1.00 84.94 598 GLU A N 1
ATOM 4587 C CA . GLU A 1 598 ? -9.467 -2.715 94.533 1.00 84.94 598 GLU A CA 1
ATOM 4588 C C . GLU A 1 598 ? -9.453 -3.675 93.343 1.00 84.94 598 GLU A C 1
ATOM 4590 O O . GLU A 1 598 ? -8.609 -3.528 92.457 1.00 84.94 598 GLU A O 1
ATOM 4595 N N . ARG A 1 599 ? -10.439 -4.574 93.250 1.00 87.81 599 ARG A N 1
ATOM 4596 C CA . ARG A 1 599 ? -10.658 -5.409 92.067 1.00 87.81 599 ARG A CA 1
ATOM 4597 C C . ARG A 1 599 ? -10.893 -4.558 90.816 1.00 87.81 599 ARG A C 1
ATOM 4599 O O . ARG A 1 599 ? -10.201 -4.760 89.821 1.00 87.81 599 ARG A O 1
ATOM 4606 N N . PHE A 1 600 ? -11.787 -3.567 90.862 1.00 84.69 600 PHE A N 1
ATOM 4607 C CA . PHE A 1 600 ? -12.016 -2.684 89.713 1.00 84.69 600 PHE A CA 1
ATOM 4608 C C . PHE A 1 600 ? -10.765 -1.891 89.311 1.00 84.69 600 PHE A C 1
ATOM 4610 O O . PHE A 1 600 ? -10.561 -1.669 88.122 1.00 84.69 600 PHE A O 1
ATOM 4617 N N . ARG A 1 601 ? -9.884 -1.519 90.253 1.00 86.19 601 ARG A N 1
ATOM 4618 C CA . ARG A 1 601 ? -8.578 -0.901 89.936 1.00 86.19 601 ARG A CA 1
ATOM 4619 C C . ARG A 1 601 ? -7.610 -1.861 89.239 1.00 86.19 601 ARG A C 1
ATOM 4621 O O . ARG A 1 601 ? -6.851 -1.421 88.381 1.00 86.19 601 ARG A O 1
ATOM 4628 N N . GLN A 1 602 ? -7.624 -3.148 89.586 1.00 84.44 602 GLN A N 1
ATOM 4629 C CA . GLN A 1 602 ? -6.828 -4.167 88.890 1.00 84.44 602 GLN A CA 1
ATOM 4630 C C . GLN A 1 602 ? -7.374 -4.418 87.475 1.00 84.44 602 GLN A C 1
ATOM 4632 O O . GLN A 1 602 ? -6.608 -4.410 86.515 1.00 84.44 602 GLN A O 1
ATOM 4637 N N . GLU A 1 603 ? -8.698 -4.540 87.326 1.00 86.44 603 GLU A N 1
ATOM 4638 C CA . GLU A 1 603 ? -9.361 -4.668 86.018 1.00 86.44 603 GLU A CA 1
ATOM 4639 C C . GLU A 1 603 ? -9.159 -3.417 85.131 1.00 86.44 603 GLU A C 1
ATOM 4641 O O . GLU A 1 603 ? -9.071 -3.543 83.908 1.00 86.44 603 GLU A O 1
ATOM 4646 N N . LEU A 1 604 ? -9.021 -2.222 85.725 1.00 86.94 604 LEU A N 1
ATOM 4647 C CA . LEU A 1 604 ? -8.650 -0.987 85.019 1.00 86.94 604 LEU A CA 1
ATOM 4648 C C . LEU A 1 604 ? -7.221 -1.040 84.471 1.00 86.94 604 LEU A C 1
ATOM 4650 O O . LEU A 1 604 ? -7.046 -0.808 83.281 1.00 86.94 604 LEU A O 1
ATOM 4654 N N . ARG A 1 605 ? -6.226 -1.423 85.284 1.00 88.44 605 ARG A N 1
ATOM 4655 C CA . ARG A 1 605 ? -4.822 -1.535 84.835 1.00 88.44 605 ARG A CA 1
ATOM 4656 C C . ARG A 1 605 ? -4.652 -2.517 83.681 1.00 88.44 605 ARG A C 1
ATOM 4658 O O . ARG A 1 605 ? -4.027 -2.182 82.685 1.00 88.44 605 ARG A O 1
ATOM 4665 N N . VAL A 1 606 ? -5.286 -3.689 83.766 1.00 88.38 606 VAL A N 1
ATOM 4666 C CA . VAL A 1 606 ? -5.260 -4.683 82.677 1.00 88.38 606 VAL A CA 1
ATOM 4667 C C . VAL A 1 606 ? -5.880 -4.118 81.390 1.00 88.38 606 VAL A C 1
ATOM 4669 O O . VAL A 1 606 ? -5.417 -4.429 80.295 1.00 88.38 606 VAL A O 1
ATOM 4672 N N . ARG A 1 607 ? -6.895 -3.247 81.489 1.00 84.56 607 ARG A N 1
ATOM 4673 C CA . ARG A 1 607 ? -7.452 -2.538 80.324 1.00 84.56 607 ARG A CA 1
ATOM 4674 C C . ARG A 1 607 ? -6.562 -1.399 79.828 1.00 84.56 607 ARG A C 1
ATOM 4676 O O . ARG A 1 607 ? -6.487 -1.204 78.622 1.00 84.56 607 ARG A O 1
ATOM 4683 N N . GLU A 1 608 ? -5.879 -0.673 80.708 1.00 84.25 608 GLU A N 1
ATOM 4684 C CA . GLU A 1 608 ? -4.894 0.352 80.335 1.00 84.25 608 GLU A CA 1
ATOM 4685 C C . GLU A 1 608 ? -3.714 -0.278 79.572 1.00 84.25 608 GLU A C 1
ATOM 4687 O O . GLU A 1 608 ? -3.332 0.222 78.516 1.00 84.25 608 GLU A O 1
ATOM 4692 N N . GLU A 1 609 ? -3.213 -1.428 80.030 1.00 86.88 609 GLU A N 1
ATOM 4693 C CA . GLU A 1 609 ? -2.188 -2.234 79.351 1.00 86.88 609 GLU A CA 1
ATOM 4694 C C . GLU A 1 609 ? -2.678 -2.757 77.986 1.00 86.88 609 GLU A C 1
ATOM 4696 O O . GLU A 1 609 ? -1.974 -2.627 76.983 1.00 86.88 609 GLU A O 1
ATOM 4701 N N . GLN A 1 610 ? -3.913 -3.272 77.903 1.00 83.50 610 GLN A N 1
ATOM 4702 C CA . GLN A 1 610 ? -4.531 -3.687 76.632 1.00 83.50 610 GLN A CA 1
ATOM 4703 C C . GLN A 1 610 ? -4.712 -2.519 75.649 1.00 83.50 610 GLN A C 1
ATOM 4705 O O . GLN A 1 610 ? -4.497 -2.689 74.449 1.00 83.50 610 GLN A O 1
ATOM 4710 N N . VAL A 1 611 ? -5.076 -1.327 76.134 1.00 85.94 611 VAL A N 1
ATOM 4711 C CA . VAL A 1 611 ? -5.190 -0.117 75.305 1.00 85.94 611 VAL A CA 1
ATOM 4712 C C . VAL A 1 611 ? -3.816 0.347 74.822 1.00 85.94 611 VAL A C 1
ATOM 4714 O O . VAL A 1 611 ? -3.686 0.686 73.649 1.00 85.94 611 VAL A O 1
ATOM 4717 N N . GLN A 1 612 ? -2.774 0.308 75.659 1.00 86.38 612 GLN A N 1
ATOM 4718 C CA . GLN A 1 612 ? -1.408 0.635 75.229 1.00 86.38 612 GLN A CA 1
ATOM 4719 C C . GLN A 1 612 ? -0.889 -0.346 74.165 1.00 86.38 612 GLN A C 1
ATOM 4721 O O . GLN A 1 612 ? -0.321 0.092 73.164 1.00 86.38 612 GLN A O 1
ATOM 4726 N N . ALA A 1 613 ? -1.150 -1.649 74.318 1.00 86.56 613 ALA A N 1
ATOM 4727 C CA . ALA A 1 613 ? -0.823 -2.648 73.300 1.00 86.56 613 ALA A CA 1
ATOM 4728 C C . ALA A 1 613 ? -1.574 -2.398 71.976 1.00 86.56 613 ALA A C 1
ATOM 4730 O O . ALA A 1 613 ? -0.968 -2.427 70.905 1.00 86.56 613 ALA A O 1
ATOM 4731 N N . ALA A 1 614 ? -2.871 -2.075 72.038 1.00 86.19 614 ALA A N 1
ATOM 4732 C CA . ALA A 1 614 ? -3.664 -1.743 70.854 1.00 86.19 614 ALA A CA 1
ATOM 4733 C C . ALA A 1 614 ? -3.183 -0.455 70.156 1.00 86.19 614 ALA A C 1
ATOM 4735 O O . ALA A 1 614 ? -3.143 -0.406 68.928 1.00 86.19 614 ALA A O 1
ATOM 4736 N N . VAL A 1 615 ? -2.768 0.570 70.911 1.00 88.69 615 VAL A N 1
ATOM 4737 C CA . VAL A 1 615 ? -2.166 1.797 70.356 1.00 88.69 615 VAL A CA 1
ATOM 4738 C C . VAL A 1 615 ? -0.834 1.494 69.661 1.00 88.69 615 VAL A C 1
ATOM 4740 O O . VAL A 1 615 ? -0.595 2.012 68.573 1.00 88.69 615 VAL A O 1
ATOM 4743 N N . ALA A 1 616 ? -0.000 0.612 70.222 1.00 88.56 616 ALA A N 1
ATOM 4744 C CA . ALA A 1 616 ? 1.242 0.184 69.578 1.00 88.56 616 ALA A CA 1
ATOM 4745 C C . ALA A 1 616 ? 0.994 -0.597 68.269 1.00 88.56 616 ALA A C 1
ATOM 4747 O O . ALA A 1 616 ? 1.682 -0.356 67.276 1.00 88.56 616 ALA A O 1
ATOM 4748 N N . GLU A 1 617 ? -0.019 -1.476 68.218 1.00 86.38 617 GLU A N 1
ATOM 4749 C CA . GLU A 1 617 ? -0.433 -2.120 66.959 1.00 86.38 617 GLU A CA 1
ATOM 4750 C C . GLU A 1 617 ? -0.938 -1.109 65.918 1.00 86.38 617 GLU A C 1
ATOM 4752 O O . GLU A 1 617 ? -0.641 -1.252 64.731 1.00 86.38 617 GLU A O 1
ATOM 4757 N N . VAL A 1 618 ? -1.710 -0.099 66.335 1.00 89.31 618 VAL A N 1
ATOM 4758 C CA . VAL A 1 618 ? -2.197 0.956 65.431 1.00 89.31 618 VAL A CA 1
ATOM 4759 C C . VAL A 1 618 ? -1.023 1.747 64.857 1.00 89.31 618 VAL A C 1
ATOM 4761 O O . VAL A 1 618 ? -0.933 1.856 63.639 1.00 89.31 618 VAL A O 1
ATOM 4764 N N . GLN A 1 619 ? -0.063 2.170 65.683 1.00 89.94 619 GLN A N 1
ATOM 4765 C CA . GLN A 1 619 ? 1.137 2.881 65.222 1.00 89.94 619 GLN A CA 1
ATOM 4766 C C . GLN A 1 619 ? 1.992 2.042 64.255 1.00 89.94 619 GLN A C 1
ATOM 4768 O O . GLN A 1 619 ? 2.513 2.569 63.272 1.00 89.94 619 GLN A O 1
ATOM 4773 N N . GLN A 1 620 ? 2.105 0.724 64.467 1.00 87.31 620 GLN A N 1
ATOM 4774 C CA . GLN A 1 620 ? 2.761 -0.163 63.496 1.00 87.31 620 GLN A CA 1
ATOM 4775 C C . GLN A 1 620 ? 1.990 -0.260 62.170 1.00 87.31 620 GLN A C 1
ATOM 4777 O O . GLN A 1 620 ? 2.609 -0.279 61.104 1.00 87.31 620 GLN A O 1
ATOM 4782 N N . ARG A 1 621 ? 0.650 -0.291 62.207 1.00 88.12 621 ARG A N 1
ATOM 4783 C CA . ARG A 1 621 ? -0.194 -0.298 60.998 1.00 88.12 621 ARG A CA 1
ATOM 4784 C C . ARG A 1 621 ? -0.162 1.041 60.257 1.00 88.12 621 ARG A C 1
ATOM 4786 O O . ARG A 1 621 ? -0.148 1.030 59.032 1.00 88.12 621 ARG A O 1
ATOM 4793 N N . GLU A 1 622 ? -0.090 2.166 60.964 1.00 89.44 622 GLU A N 1
ATOM 4794 C CA . GLU A 1 622 ? 0.090 3.506 60.387 1.00 89.44 622 GLU A CA 1
ATOM 4795 C C . GLU A 1 622 ? 1.445 3.618 59.671 1.00 89.44 622 GLU A C 1
ATOM 4797 O O . GLU A 1 622 ? 1.486 3.948 58.488 1.00 89.44 622 GLU A O 1
ATOM 4802 N N . MET A 1 623 ? 2.540 3.208 60.322 1.00 89.12 623 MET A N 1
ATOM 4803 C CA . MET A 1 623 ? 3.876 3.143 59.706 1.00 89.12 623 MET A CA 1
ATOM 4804 C C . MET A 1 623 ? 3.910 2.245 58.454 1.00 89.12 623 MET A C 1
ATOM 4806 O O . MET A 1 623 ? 4.554 2.586 57.460 1.00 89.12 623 MET A O 1
ATOM 4810 N N . ALA A 1 624 ? 3.204 1.108 58.472 1.00 88.75 624 ALA A N 1
ATOM 4811 C CA . ALA A 1 624 ? 3.091 0.217 57.316 1.00 88.75 624 ALA A CA 1
ATOM 4812 C C . ALA A 1 624 ? 2.232 0.814 56.181 1.00 88.75 624 ALA A C 1
ATOM 4814 O O . ALA A 1 624 ? 2.564 0.646 55.006 1.00 88.75 624 ALA A O 1
ATOM 4815 N N . LEU A 1 625 ? 1.161 1.544 56.511 1.00 90.69 625 LEU A N 1
ATOM 4816 C CA . LEU A 1 625 ? 0.336 2.272 55.542 1.00 90.69 625 LEU A CA 1
ATOM 4817 C C . LEU A 1 625 ? 1.113 3.413 54.877 1.00 90.69 625 LEU A C 1
ATOM 4819 O O . LEU A 1 625 ? 1.004 3.589 53.665 1.00 90.69 625 LEU A O 1
ATOM 4823 N N . ASP A 1 626 ? 1.922 4.161 55.627 1.00 90.75 626 ASP A N 1
ATOM 4824 C CA . ASP A 1 626 ? 2.761 5.228 55.072 1.00 90.75 626 ASP A CA 1
ATOM 4825 C C . ASP A 1 626 ? 3.889 4.681 54.185 1.00 90.75 626 ASP A C 1
ATOM 4827 O O . ASP A 1 626 ? 4.182 5.266 53.139 1.00 90.75 626 ASP A O 1
ATOM 4831 N N . ALA A 1 627 ? 4.476 3.531 54.533 1.00 86.81 627 ALA A N 1
ATOM 4832 C CA . ALA A 1 627 ? 5.405 2.822 53.652 1.00 86.81 627 ALA A CA 1
ATOM 4833 C C . ALA A 1 627 ? 4.719 2.394 52.339 1.00 86.81 627 ALA A C 1
ATOM 4835 O O . ALA A 1 627 ? 5.201 2.727 51.254 1.00 86.81 627 ALA A O 1
ATOM 4836 N N . GLY A 1 628 ? 3.544 1.757 52.424 1.00 91.25 628 GLY A N 1
ATOM 4837 C CA . GLY A 1 628 ? 2.754 1.364 51.252 1.00 91.25 628 GLY A CA 1
ATOM 4838 C C . GLY A 1 628 ? 2.311 2.551 50.385 1.00 91.25 628 GLY A C 1
ATOM 4839 O O . GLY A 1 628 ? 2.332 2.464 49.159 1.00 91.25 628 GLY A O 1
ATOM 4840 N N . GLN A 1 629 ? 1.987 3.700 50.988 1.00 90.44 629 GLN A N 1
ATOM 4841 C CA . GLN A 1 629 ? 1.709 4.939 50.254 1.00 90.44 629 GLN A CA 1
ATOM 4842 C C . GLN A 1 629 ? 2.943 5.483 49.521 1.00 90.44 629 GLN A C 1
ATOM 4844 O O . GLN A 1 629 ? 2.811 5.995 48.408 1.00 90.44 629 GLN A O 1
ATOM 4849 N N . GLN A 1 630 ? 4.137 5.401 50.116 1.00 89.94 630 GLN A N 1
ATOM 4850 C CA . GLN A 1 630 ? 5.375 5.824 49.453 1.00 89.94 630 GLN A CA 1
ATOM 4851 C C . GLN A 1 630 ? 5.717 4.915 48.267 1.00 89.94 630 GLN A C 1
ATOM 4853 O O . GLN A 1 630 ? 6.124 5.412 47.216 1.00 89.94 630 GLN A O 1
ATOM 4858 N N . GLU A 1 631 ? 5.503 3.605 48.391 1.00 91.00 631 GLU A N 1
ATOM 4859 C CA . GLU A 1 631 ? 5.659 2.666 47.276 1.00 91.00 631 GLU A CA 1
ATOM 4860 C C . GLU A 1 631 ? 4.612 2.899 46.180 1.00 91.00 631 GLU A C 1
ATOM 4862 O O . GLU A 1 631 ? 4.978 2.992 45.010 1.00 91.00 631 GLU A O 1
ATOM 4867 N N . ALA A 1 632 ? 3.343 3.123 46.536 1.00 89.25 632 ALA A N 1
ATOM 4868 C CA . ALA A 1 632 ? 2.294 3.468 45.576 1.00 89.25 632 ALA A CA 1
ATOM 4869 C C . ALA A 1 632 ? 2.622 4.744 44.775 1.00 89.25 632 ALA A C 1
ATOM 4871 O O . ALA A 1 632 ? 2.444 4.761 43.558 1.00 89.25 632 ALA A O 1
ATOM 4872 N N . ARG A 1 633 ? 3.173 5.785 45.419 1.00 94.19 633 ARG A N 1
ATOM 4873 C CA . ARG A 1 633 ? 3.624 7.013 44.732 1.00 94.19 633 ARG A CA 1
ATOM 4874 C C . ARG A 1 633 ? 4.807 6.748 43.794 1.00 94.19 633 ARG A C 1
ATOM 4876 O O . ARG A 1 633 ? 4.786 7.205 42.656 1.00 94.19 633 ARG A O 1
ATOM 4883 N N . ARG A 1 634 ? 5.797 5.947 44.214 1.00 94.44 634 ARG A N 1
ATOM 4884 C CA . ARG A 1 634 ? 6.920 5.526 43.347 1.00 94.44 634 ARG A CA 1
ATOM 4885 C C . ARG A 1 634 ? 6.454 4.713 42.136 1.00 94.44 634 ARG A C 1
ATOM 4887 O O . ARG A 1 634 ? 7.026 4.860 41.059 1.00 94.44 634 ARG A O 1
ATOM 4894 N N . LEU A 1 635 ? 5.433 3.871 42.304 1.00 90.88 635 LEU A N 1
ATOM 4895 C CA . LEU A 1 635 ? 4.812 3.120 41.211 1.00 90.88 635 LEU A CA 1
ATOM 4896 C C . LEU A 1 635 ? 4.014 4.037 40.272 1.00 90.88 635 LEU A C 1
ATOM 4898 O O . LEU A 1 635 ? 4.104 3.878 39.062 1.00 90.88 635 LEU A O 1
ATOM 4902 N N . GLN A 1 636 ? 3.307 5.045 40.790 1.00 90.69 636 GLN A N 1
ATOM 4903 C CA . GLN A 1 636 ? 2.658 6.067 39.957 1.00 90.69 636 GLN A CA 1
ATOM 4904 C C . GLN A 1 636 ? 3.677 6.892 39.152 1.00 90.69 636 GLN A C 1
ATOM 4906 O O . GLN A 1 636 ? 3.479 7.100 37.958 1.00 90.69 636 GLN A O 1
ATOM 4911 N N . GLU A 1 637 ? 4.798 7.302 39.756 1.00 93.56 637 GLU A N 1
ATOM 4912 C CA . GLU A 1 637 ? 5.885 7.993 39.044 1.00 93.56 637 GLU A CA 1
ATOM 4913 C C . GLU A 1 637 ? 6.513 7.138 37.932 1.00 93.56 637 GLU A C 1
ATOM 4915 O O . GLU A 1 637 ? 6.860 7.666 36.874 1.00 93.56 637 GLU A O 1
ATOM 4920 N N . THR A 1 638 ? 6.691 5.829 38.145 1.00 93.00 638 THR A N 1
ATOM 4921 C CA . THR A 1 638 ? 7.249 4.945 37.110 1.00 93.00 638 THR A CA 1
ATOM 4922 C C . THR A 1 638 ? 6.232 4.577 36.036 1.00 93.00 638 THR A C 1
ATOM 4924 O O . THR A 1 638 ? 6.629 4.494 34.877 1.00 93.00 638 THR A O 1
ATOM 4927 N N . ILE A 1 639 ? 4.943 4.448 36.368 1.00 90.94 639 ILE A N 1
ATOM 4928 C CA . ILE A 1 639 ? 3.860 4.322 35.379 1.00 90.94 639 ILE A CA 1
ATOM 4929 C C . ILE A 1 639 ? 3.826 5.564 34.482 1.00 90.94 639 ILE A C 1
ATOM 4931 O O . ILE A 1 639 ? 3.965 5.417 33.273 1.00 90.94 639 ILE A O 1
ATOM 4935 N N . ALA A 1 640 ? 3.782 6.774 35.049 1.00 92.62 640 ALA A N 1
ATOM 4936 C CA . ALA A 1 640 ? 3.743 8.015 34.270 1.00 92.62 640 ALA A CA 1
ATOM 4937 C C . ALA A 1 640 ? 4.951 8.164 33.319 1.00 92.62 640 ALA A C 1
ATOM 4939 O O . ALA A 1 640 ? 4.786 8.525 32.156 1.00 92.62 640 ALA A O 1
ATOM 4940 N N . ARG A 1 641 ? 6.166 7.808 33.767 1.00 94.50 641 ARG A N 1
ATOM 4941 C CA . ARG A 1 641 ? 7.374 7.795 32.910 1.00 94.50 641 ARG A CA 1
ATOM 4942 C C . ARG A 1 641 ? 7.352 6.706 31.832 1.00 94.50 641 ARG A C 1
ATOM 4944 O O . ARG A 1 641 ? 8.037 6.836 30.820 1.00 94.50 641 ARG A O 1
ATOM 4951 N N . LEU A 1 642 ? 6.626 5.606 32.039 1.00 89.44 642 LEU A N 1
ATOM 4952 C CA . LEU A 1 642 ? 6.436 4.575 31.016 1.00 89.44 642 LEU A CA 1
ATOM 4953 C C . LEU A 1 642 ? 5.361 4.991 30.006 1.00 89.44 642 LEU A C 1
ATOM 4955 O O . LEU A 1 642 ? 5.566 4.793 28.814 1.00 89.44 642 LEU A O 1
ATOM 4959 N N . GLU A 1 643 ? 4.275 5.620 30.455 1.00 93.88 643 GLU A N 1
ATOM 4960 C CA . GLU A 1 643 ? 3.242 6.217 29.599 1.00 93.88 643 GLU A CA 1
ATOM 4961 C C . GLU A 1 643 ? 3.831 7.319 28.706 1.00 93.88 643 GLU A C 1
ATOM 4963 O O . GLU A 1 643 ? 3.625 7.294 27.494 1.00 93.88 643 GLU A O 1
ATOM 4968 N N . GLU A 1 644 ? 4.652 8.212 29.268 1.00 93.94 644 GLU A N 1
ATOM 4969 C CA . GLU A 1 644 ? 5.399 9.241 28.531 1.00 93.94 644 GLU A CA 1
ATOM 4970 C C . GLU A 1 644 ? 6.281 8.621 27.435 1.00 93.94 644 GLU A C 1
ATOM 4972 O O . GLU A 1 644 ? 6.138 8.959 26.261 1.00 93.94 644 GLU A O 1
ATOM 4977 N N . ARG A 1 645 ? 7.111 7.623 27.772 1.00 92.12 645 ARG A N 1
ATOM 4978 C CA . ARG A 1 645 ? 7.977 6.932 26.795 1.00 92.12 645 ARG A CA 1
ATOM 4979 C C . ARG A 1 645 ? 7.207 6.113 25.755 1.00 92.12 645 ARG A C 1
ATOM 4981 O O . ARG A 1 645 ? 7.676 5.959 24.627 1.00 92.12 645 ARG A O 1
ATOM 4988 N N . VAL A 1 646 ? 6.033 5.581 26.099 1.00 91.56 646 VAL A N 1
ATOM 4989 C CA . VAL A 1 646 ? 5.126 4.940 25.132 1.00 91.56 646 VAL A CA 1
ATOM 4990 C C . VAL A 1 646 ? 4.528 5.988 24.192 1.00 91.56 646 VAL A C 1
ATOM 4992 O O . VAL A 1 646 ? 4.446 5.733 22.991 1.00 91.56 646 VAL A O 1
ATOM 4995 N N . GLN A 1 647 ? 4.177 7.176 24.688 1.00 93.44 647 GLN A N 1
ATOM 4996 C CA . GLN A 1 647 ? 3.680 8.276 23.862 1.00 93.44 647 GLN A CA 1
ATOM 4997 C C . GLN A 1 647 ? 4.771 8.855 22.945 1.00 93.44 647 GLN A C 1
ATOM 4999 O O . GLN A 1 647 ? 4.507 9.119 21.774 1.00 93.44 647 GLN A O 1
ATOM 5004 N N . GLU A 1 648 ? 6.014 8.984 23.417 1.00 93.31 648 GLU A N 1
ATOM 5005 C CA . GLU A 1 648 ? 7.169 9.310 22.567 1.00 93.31 648 GLU A CA 1
ATOM 5006 C C . GLU A 1 648 ? 7.342 8.277 21.442 1.00 93.31 648 GLU A C 1
ATOM 5008 O O . GLU A 1 648 ? 7.486 8.639 20.272 1.00 93.31 648 GLU A O 1
ATOM 5013 N N . ALA A 1 649 ? 7.278 6.983 21.776 1.00 87.69 649 ALA A N 1
ATOM 5014 C CA . ALA A 1 649 ? 7.433 5.900 20.811 1.00 87.69 649 ALA A CA 1
ATOM 5015 C C . ALA A 1 649 ? 6.286 5.840 19.784 1.00 87.69 649 ALA A C 1
ATOM 5017 O O . ALA A 1 649 ? 6.541 5.588 18.604 1.00 87.69 649 ALA A O 1
ATOM 5018 N N . THR A 1 650 ? 5.034 6.099 20.181 1.00 91.25 650 THR A N 1
ATOM 5019 C CA . THR A 1 650 ? 3.905 6.164 19.236 1.00 91.25 650 THR A CA 1
ATOM 5020 C C . THR A 1 650 ? 3.962 7.415 18.361 1.00 91.25 650 THR A C 1
ATOM 5022 O O . THR A 1 650 ? 3.709 7.305 17.161 1.00 91.25 650 THR A O 1
ATOM 5025 N N . ASN A 1 651 ? 4.387 8.563 18.900 1.00 92.31 651 ASN A N 1
ATOM 5026 C CA . ASN A 1 651 ? 4.627 9.785 18.127 1.00 92.31 651 ASN A CA 1
ATOM 5027 C C . ASN A 1 651 ? 5.736 9.575 17.076 1.00 92.31 651 ASN A C 1
ATOM 5029 O O . ASN A 1 651 ? 5.550 9.913 15.907 1.00 92.31 651 ASN A O 1
ATOM 5033 N N . ALA A 1 652 ? 6.857 8.948 17.452 1.00 90.44 652 ALA A N 1
ATOM 5034 C CA . ALA A 1 652 ? 7.944 8.610 16.529 1.00 90.44 652 ALA A CA 1
ATOM 5035 C C . ALA A 1 652 ? 7.533 7.556 15.479 1.00 90.44 652 ALA A C 1
ATOM 5037 O O . ALA A 1 652 ? 7.950 7.618 14.322 1.00 90.44 652 ALA A O 1
ATOM 5038 N N . ALA A 1 653 ? 6.675 6.599 15.847 1.00 86.25 653 ALA A N 1
ATOM 5039 C CA . ALA A 1 653 ? 6.099 5.649 14.898 1.00 86.25 653 ALA A CA 1
ATOM 5040 C C . ALA A 1 653 ? 5.083 6.306 13.942 1.00 86.25 653 ALA A C 1
ATOM 5042 O O . ALA A 1 653 ? 4.925 5.840 12.811 1.00 86.25 653 ALA A O 1
ATOM 5043 N N . ALA A 1 654 ? 4.399 7.374 14.367 1.00 88.94 654 ALA A N 1
ATOM 5044 C CA . ALA A 1 654 ? 3.505 8.158 13.522 1.00 88.94 654 ALA A CA 1
ATOM 5045 C C . ALA A 1 654 ? 4.291 8.989 12.496 1.00 88.94 654 ALA A C 1
ATOM 5047 O O . ALA A 1 654 ? 4.052 8.831 11.298 1.00 88.94 654 ALA A O 1
ATOM 5048 N N . SER A 1 655 ? 5.294 9.768 12.919 1.00 90.69 655 SER A N 1
ATOM 5049 C CA . SER A 1 655 ? 6.128 10.545 11.987 1.00 90.69 655 SER A CA 1
ATOM 5050 C C . SER A 1 655 ? 6.861 9.645 10.984 1.00 90.69 655 SER A C 1
ATOM 5052 O O . SER A 1 655 ? 6.840 9.915 9.785 1.00 90.69 655 SER A O 1
ATOM 5054 N N . ALA A 1 656 ? 7.389 8.494 11.416 1.00 87.88 656 ALA A N 1
ATOM 5055 C CA . ALA A 1 656 ? 8.002 7.515 10.514 1.00 87.88 656 ALA A CA 1
ATOM 5056 C C . ALA A 1 656 ? 7.017 6.905 9.488 1.00 87.88 656 ALA A C 1
ATOM 5058 O O . ALA A 1 656 ? 7.441 6.455 8.420 1.00 87.88 656 ALA A O 1
ATOM 5059 N N . ARG A 1 657 ? 5.705 6.875 9.773 1.00 89.75 657 ARG A N 1
ATOM 5060 C CA . ARG A 1 657 ? 4.662 6.492 8.799 1.00 89.75 657 ARG A CA 1
ATOM 5061 C C . ARG A 1 657 ? 4.342 7.636 7.837 1.00 89.75 657 ARG A C 1
ATOM 5063 O O . ARG A 1 657 ? 4.175 7.381 6.646 1.00 89.75 657 ARG A O 1
ATOM 5070 N N . GLU A 1 658 ? 4.297 8.875 8.318 1.00 90.25 658 GLU A N 1
ATOM 5071 C CA . GLU A 1 658 ? 4.102 10.064 7.479 1.00 90.25 658 GLU A CA 1
ATOM 5072 C C . GLU A 1 658 ? 5.271 10.268 6.504 1.00 90.25 658 GLU A C 1
ATOM 5074 O O . GLU A 1 658 ? 5.045 10.475 5.310 1.00 90.25 658 GLU A O 1
ATOM 5079 N N . GLU A 1 659 ? 6.515 10.095 6.959 1.00 89.75 659 GLU A N 1
ATOM 5080 C CA . GLU A 1 659 ? 7.706 10.119 6.104 1.00 89.75 659 GLU A CA 1
ATOM 5081 C C . GLU A 1 659 ? 7.636 9.052 5.002 1.00 89.75 659 GLU A C 1
ATOM 5083 O O . GLU A 1 659 ? 7.824 9.375 3.824 1.00 89.75 659 GLU A O 1
ATOM 5088 N N . ARG A 1 660 ? 7.297 7.799 5.349 1.00 87.81 660 ARG A N 1
ATOM 5089 C CA . ARG A 1 660 ? 7.103 6.710 4.370 1.00 87.81 660 ARG A CA 1
ATOM 5090 C C . ARG A 1 660 ? 6.003 7.044 3.364 1.00 87.81 660 ARG A C 1
ATOM 5092 O O . ARG A 1 660 ? 6.264 6.996 2.166 1.00 87.81 660 ARG A O 1
ATOM 5099 N N . SER A 1 661 ? 4.835 7.489 3.831 1.00 90.44 661 SER A N 1
ATOM 5100 C CA . SER A 1 661 ? 3.722 7.943 2.982 1.00 90.44 661 SER A CA 1
ATOM 5101 C C . SER A 1 661 ? 4.143 9.073 2.032 1.00 90.44 661 SER A C 1
ATOM 5103 O O . SER A 1 661 ? 3.844 9.032 0.837 1.00 90.44 661 SER A O 1
ATOM 5105 N N . SER A 1 662 ? 4.910 10.057 2.513 1.00 90.12 662 SER A N 1
ATOM 5106 C CA . SER A 1 662 ? 5.416 11.158 1.684 1.00 90.12 662 SER A CA 1
ATOM 5107 C C . SER A 1 662 ? 6.384 10.668 0.594 1.00 90.12 662 SER A C 1
ATOM 5109 O O . SER A 1 662 ? 6.303 11.107 -0.559 1.00 90.12 662 SER A O 1
ATOM 5111 N N . ARG A 1 663 ? 7.247 9.698 0.927 1.00 88.75 663 ARG A N 1
ATOM 5112 C CA . ARG A 1 663 ? 8.215 9.075 0.016 1.00 88.75 663 ARG A CA 1
ATOM 5113 C C . ARG A 1 663 ? 7.526 8.190 -1.020 1.00 88.75 663 ARG A C 1
ATOM 5115 O O . ARG A 1 663 ? 7.857 8.277 -2.199 1.00 88.75 663 ARG A O 1
ATOM 5122 N N . GLU A 1 664 ? 6.539 7.398 -0.616 1.00 87.38 664 GLU A N 1
ATOM 5123 C CA . GLU A 1 664 ? 5.707 6.583 -1.507 1.00 87.38 664 GLU A CA 1
ATOM 5124 C C . GLU A 1 664 ? 4.888 7.459 -2.461 1.00 87.38 664 GLU A C 1
ATOM 5126 O O . GLU A 1 664 ? 4.870 7.206 -3.665 1.00 87.38 664 GLU A O 1
ATOM 5131 N N . GLN A 1 665 ? 4.299 8.558 -1.976 1.00 87.50 665 GLN A N 1
ATOM 5132 C CA . GLN A 1 665 ? 3.655 9.551 -2.840 1.00 87.50 665 GLN A CA 1
ATOM 5133 C C . GLN A 1 665 ? 4.636 10.190 -3.832 1.00 87.50 665 GLN A C 1
ATOM 5135 O O . GLN A 1 665 ? 4.261 10.416 -4.983 1.00 87.50 665 GLN A O 1
ATOM 5140 N N . LYS A 1 666 ? 5.882 10.477 -3.427 1.00 91.69 666 LYS A N 1
ATOM 5141 C CA . LYS A 1 666 ? 6.914 10.999 -4.339 1.00 91.69 666 LYS A CA 1
ATOM 5142 C C . LYS A 1 666 ? 7.258 9.979 -5.428 1.00 91.69 666 LYS A C 1
ATOM 5144 O O . LYS A 1 666 ? 7.160 10.313 -6.604 1.00 91.69 666 LYS A O 1
ATOM 5149 N N . LEU A 1 667 ? 7.526 8.728 -5.053 1.00 88.12 667 LEU A N 1
ATOM 5150 C CA . LEU A 1 667 ? 7.787 7.627 -5.990 1.00 88.12 667 LEU A CA 1
ATOM 5151 C C . LEU A 1 667 ? 6.591 7.364 -6.927 1.00 88.12 667 LEU A C 1
ATOM 5153 O O . LEU A 1 667 ? 6.777 7.067 -8.105 1.00 88.12 667 LEU A O 1
ATOM 5157 N N . LEU A 1 668 ? 5.352 7.529 -6.450 1.00 91.75 668 LEU A N 1
ATOM 5158 C CA . LEU A 1 668 ? 4.143 7.449 -7.279 1.00 91.75 668 LEU A CA 1
ATOM 5159 C C . LEU A 1 668 ? 4.005 8.626 -8.258 1.00 91.75 668 LEU A C 1
ATOM 5161 O O . LEU A 1 668 ? 3.521 8.416 -9.372 1.00 91.75 668 LEU A O 1
ATOM 5165 N N . ARG A 1 669 ? 4.428 9.844 -7.887 1.00 91.19 669 ARG A N 1
ATOM 5166 C CA . ARG A 1 669 ? 4.504 10.995 -8.810 1.00 91.19 669 ARG A CA 1
ATOM 5167 C C . ARG A 1 669 ? 5.576 10.757 -9.877 1.00 91.19 669 ARG A C 1
ATOM 5169 O O . ARG A 1 669 ? 5.265 10.851 -11.059 1.00 91.19 669 ARG A O 1
ATOM 5176 N N . GLU A 1 670 ? 6.776 10.346 -9.474 1.00 89.25 670 GLU A N 1
ATOM 5177 C CA . GLU A 1 670 ? 7.897 10.016 -10.370 1.00 89.25 670 GLU A CA 1
ATOM 5178 C C . GLU A 1 670 ? 7.531 8.880 -11.345 1.00 89.25 670 GLU A C 1
ATOM 5180 O O . GLU A 1 670 ? 7.720 9.008 -12.554 1.00 89.25 670 GLU A O 1
ATOM 5185 N N . ARG A 1 671 ? 6.893 7.802 -10.863 1.00 89.00 671 ARG A N 1
ATOM 5186 C CA . ARG A 1 671 ? 6.395 6.703 -11.711 1.00 89.00 671 ARG A CA 1
ATOM 5187 C C . ARG A 1 671 ? 5.317 7.159 -12.700 1.00 89.00 671 ARG A C 1
ATOM 5189 O O . ARG A 1 671 ? 5.321 6.708 -13.844 1.00 89.00 671 ARG A O 1
ATOM 5196 N N . LYS A 1 672 ? 4.402 8.048 -12.290 1.00 90.81 672 LYS A N 1
ATOM 5197 C CA . LYS A 1 672 ? 3.395 8.639 -13.192 1.00 90.81 672 LYS A CA 1
ATOM 5198 C C . LYS A 1 672 ? 4.038 9.547 -14.242 1.00 90.81 672 LYS A C 1
ATOM 5200 O O . LYS A 1 672 ? 3.634 9.486 -15.399 1.00 90.81 672 LYS A O 1
ATOM 5205 N N . GLN A 1 673 ? 5.049 10.331 -13.870 1.00 91.88 673 GLN A N 1
ATOM 5206 C CA . GLN A 1 673 ? 5.806 11.160 -14.807 1.00 91.88 673 GLN A CA 1
ATOM 5207 C C . GLN A 1 673 ? 6.528 10.300 -15.854 1.00 91.88 673 GLN A C 1
ATOM 5209 O O . GLN A 1 673 ? 6.309 10.509 -17.045 1.00 91.88 673 GLN A O 1
ATOM 5214 N N . MET A 1 674 ? 7.284 9.278 -15.436 1.00 86.44 674 MET A N 1
ATOM 5215 C CA . MET A 1 674 ? 7.952 8.357 -16.368 1.00 86.44 674 MET A CA 1
ATOM 5216 C C . MET A 1 674 ? 6.960 7.658 -17.311 1.00 86.44 674 MET A C 1
ATOM 5218 O O . MET A 1 674 ? 7.248 7.501 -18.494 1.00 86.44 674 MET A O 1
ATOM 5222 N N . ALA A 1 675 ? 5.766 7.286 -16.834 1.00 87.69 675 ALA A N 1
ATOM 5223 C CA . ALA A 1 675 ? 4.726 6.707 -17.687 1.00 87.69 675 ALA A CA 1
ATOM 5224 C C . ALA A 1 675 ? 4.203 7.695 -18.753 1.00 87.69 675 ALA A C 1
ATOM 5226 O O . ALA A 1 675 ? 3.965 7.296 -19.894 1.00 87.69 675 ALA A O 1
ATOM 5227 N N . VAL A 1 676 ? 4.062 8.983 -18.414 1.00 91.06 676 VAL A N 1
ATOM 5228 C CA . VAL A 1 676 ? 3.693 10.042 -19.373 1.00 91.06 676 VAL A CA 1
ATOM 5229 C C . VAL A 1 676 ? 4.823 10.304 -20.372 1.00 91.06 676 VAL A C 1
ATOM 5231 O O . VAL A 1 676 ? 4.561 10.429 -21.567 1.00 91.06 676 VAL A O 1
ATOM 5234 N N . GLU A 1 677 ? 6.076 10.338 -19.920 1.00 91.25 677 GLU A N 1
ATOM 5235 C CA . GLU A 1 677 ? 7.249 10.516 -20.785 1.00 91.25 677 GLU A CA 1
ATOM 5236 C C . GLU A 1 677 ? 7.420 9.333 -21.753 1.00 91.25 677 GLU A C 1
ATOM 5238 O O . GLU A 1 677 ? 7.608 9.544 -22.952 1.00 91.25 677 GLU A O 1
ATOM 5243 N N . MET A 1 678 ? 7.231 8.092 -21.289 1.00 86.50 678 MET A N 1
ATOM 5244 C CA . MET A 1 678 ? 7.175 6.908 -22.157 1.00 86.50 678 MET A CA 1
ATOM 5245 C C . MET A 1 678 ? 6.028 6.987 -23.172 1.00 86.50 678 MET A C 1
ATOM 5247 O O . MET A 1 678 ? 6.247 6.708 -24.349 1.00 86.50 678 MET A O 1
ATOM 5251 N N . ALA A 1 679 ? 4.825 7.407 -22.767 1.00 88.81 679 ALA A N 1
ATOM 5252 C CA . ALA A 1 679 ? 3.699 7.572 -23.691 1.00 88.81 679 ALA A CA 1
ATOM 5253 C C . ALA A 1 679 ? 3.981 8.633 -24.775 1.00 88.81 679 ALA A C 1
ATOM 5255 O O . ALA A 1 679 ? 3.649 8.428 -25.943 1.00 88.81 679 ALA A O 1
ATOM 5256 N N . GLN A 1 680 ? 4.654 9.735 -24.423 1.00 89.06 680 GLN A N 1
ATOM 5257 C CA . GLN A 1 680 ? 5.102 10.748 -25.386 1.00 89.06 680 GLN A CA 1
ATOM 5258 C C . GLN A 1 680 ? 6.187 10.213 -26.332 1.00 89.06 680 GLN A C 1
ATOM 5260 O O . GLN A 1 680 ? 6.155 10.513 -27.528 1.00 89.06 680 GLN A O 1
ATOM 5265 N N . LEU A 1 681 ? 7.122 9.396 -25.834 1.00 91.12 681 LEU A N 1
ATOM 5266 C CA . LEU A 1 681 ? 8.124 8.726 -26.667 1.00 91.12 681 LEU A CA 1
ATOM 5267 C C . LEU A 1 681 ? 7.472 7.741 -27.647 1.00 91.12 681 LEU A C 1
ATOM 5269 O O . LEU A 1 681 ? 7.785 7.800 -28.834 1.00 91.12 681 LEU A O 1
ATOM 5273 N N . PHE A 1 682 ? 6.517 6.914 -27.206 1.00 89.06 682 PHE A N 1
ATOM 5274 C CA . PHE A 1 682 ? 5.764 6.022 -28.096 1.00 89.06 682 PHE A CA 1
ATOM 5275 C C . PHE A 1 682 ? 4.975 6.795 -29.159 1.00 89.06 682 PHE A C 1
ATOM 5277 O O . PHE A 1 682 ? 5.136 6.516 -30.344 1.00 89.06 682 PHE A O 1
ATOM 5284 N N . ALA A 1 683 ? 4.214 7.828 -28.781 1.00 88.69 683 ALA A N 1
ATOM 5285 C CA . ALA A 1 683 ? 3.475 8.657 -29.739 1.00 88.69 683 ALA A CA 1
ATOM 5286 C C . ALA A 1 683 ? 4.399 9.339 -30.770 1.00 88.69 683 ALA A C 1
ATOM 5288 O O . ALA A 1 683 ? 4.050 9.476 -31.946 1.00 88.69 683 ALA A O 1
ATOM 5289 N N . ARG A 1 684 ? 5.612 9.731 -30.357 1.00 91.94 684 ARG A N 1
ATOM 5290 C CA . ARG A 1 684 ? 6.642 10.293 -31.243 1.00 91.94 684 ARG A CA 1
ATOM 5291 C C . ARG A 1 684 ? 7.268 9.238 -32.162 1.00 91.94 684 ARG A C 1
ATOM 5293 O O . ARG A 1 684 ? 7.514 9.546 -33.327 1.00 91.94 684 ARG A O 1
ATOM 5300 N N . ILE A 1 685 ? 7.492 8.016 -31.677 1.00 88.94 685 ILE A N 1
ATOM 5301 C CA . ILE A 1 685 ? 7.944 6.875 -32.491 1.00 88.94 685 ILE A CA 1
ATOM 5302 C C . ILE A 1 685 ? 6.873 6.513 -33.526 1.00 88.94 685 ILE A C 1
ATOM 5304 O O . ILE A 1 685 ? 7.197 6.390 -34.703 1.00 88.94 685 ILE A O 1
ATOM 5308 N N . GLU A 1 686 ? 5.595 6.448 -33.143 1.00 90.00 686 GLU A N 1
ATOM 5309 C CA . GLU A 1 686 ? 4.484 6.234 -34.077 1.00 90.00 686 GLU A CA 1
ATOM 5310 C C . GLU A 1 686 ? 4.382 7.330 -35.143 1.00 90.00 686 GLU A C 1
ATOM 5312 O O . GLU A 1 686 ? 4.130 7.030 -36.308 1.00 90.00 686 GLU A O 1
ATOM 5317 N N . ALA A 1 687 ? 4.563 8.601 -34.769 1.00 90.00 687 ALA A N 1
ATOM 5318 C CA . ALA A 1 687 ? 4.538 9.714 -35.717 1.00 90.00 687 ALA A CA 1
ATOM 5319 C C . ALA A 1 687 ? 5.698 9.636 -36.728 1.00 90.00 687 ALA A C 1
ATOM 5321 O O . ALA A 1 687 ? 5.504 9.901 -37.915 1.00 90.00 687 ALA A O 1
ATOM 5322 N N . VAL A 1 688 ? 6.890 9.219 -36.283 1.00 88.75 688 VAL A N 1
ATOM 5323 C CA . VAL A 1 688 ? 8.027 8.929 -37.173 1.00 88.75 688 VAL A CA 1
ATOM 5324 C C . VAL A 1 688 ? 7.744 7.698 -38.039 1.00 88.75 688 VAL A C 1
ATOM 5326 O O . VAL A 1 688 ? 8.009 7.742 -39.234 1.00 88.75 688 VAL A O 1
ATOM 5329 N N . GLY A 1 689 ? 7.139 6.642 -37.489 1.00 88.94 689 GLY A N 1
ATOM 5330 C CA . GLY A 1 689 ? 6.724 5.450 -38.233 1.00 88.94 689 GLY A CA 1
ATOM 5331 C C . GLY A 1 689 ? 5.742 5.778 -39.360 1.00 88.94 689 GLY A C 1
ATOM 5332 O O . GLY A 1 689 ? 6.004 5.445 -40.511 1.00 88.94 689 GLY A O 1
ATOM 5333 N N . LYS A 1 690 ? 4.671 6.524 -39.060 1.00 89.12 690 LYS A N 1
ATOM 5334 C CA . LYS A 1 690 ? 3.688 7.013 -40.046 1.00 89.12 690 LYS A CA 1
ATOM 5335 C C . LYS A 1 690 ? 4.364 7.847 -41.143 1.00 89.12 690 LYS A C 1
ATOM 5337 O O . LYS A 1 690 ? 4.163 7.579 -42.324 1.00 89.12 690 LYS A O 1
ATOM 5342 N N . ARG A 1 691 ? 5.257 8.774 -40.772 1.00 90.62 691 ARG A N 1
ATOM 5343 C CA . ARG A 1 691 ? 6.050 9.561 -41.734 1.00 90.62 691 ARG A CA 1
ATOM 5344 C C . ARG A 1 691 ? 6.994 8.698 -42.583 1.00 90.62 691 ARG A C 1
ATOM 5346 O O . ARG A 1 691 ? 7.196 9.007 -43.753 1.00 90.62 691 ARG A O 1
ATOM 5353 N N . ASN A 1 692 ? 7.575 7.641 -42.021 1.00 90.38 692 ASN A N 1
ATOM 5354 C CA . ASN A 1 692 ? 8.449 6.723 -42.751 1.00 90.38 692 ASN A CA 1
ATOM 5355 C C . ASN A 1 692 ? 7.659 5.849 -43.735 1.00 90.38 692 ASN A C 1
ATOM 5357 O O . ASN A 1 692 ? 8.147 5.629 -44.839 1.00 90.38 692 ASN A O 1
ATOM 5361 N N . VAL A 1 693 ? 6.434 5.431 -43.389 1.00 88.12 693 VAL A N 1
ATOM 5362 C CA . VAL A 1 693 ? 5.502 4.783 -44.330 1.00 88.12 693 VAL A CA 1
ATOM 5363 C C . VAL A 1 693 ? 5.151 5.742 -45.467 1.00 88.12 693 VAL A C 1
ATOM 5365 O O . VAL A 1 693 ? 5.410 5.413 -46.617 1.00 88.12 693 VAL A O 1
ATOM 5368 N N . GLU A 1 694 ? 4.724 6.976 -45.170 1.00 89.62 694 GLU A N 1
ATOM 5369 C CA . GLU A 1 694 ? 4.452 7.984 -46.208 1.00 89.62 694 GLU A CA 1
ATOM 5370 C C . GLU A 1 694 ? 5.654 8.262 -47.130 1.00 89.62 694 GLU A C 1
ATOM 5372 O O . GLU A 1 694 ? 5.481 8.582 -48.306 1.00 89.62 694 GLU A O 1
ATOM 5377 N N . LEU A 1 695 ? 6.880 8.235 -46.594 1.00 87.50 695 LEU A N 1
ATOM 5378 C CA . LEU A 1 695 ? 8.104 8.392 -47.382 1.00 87.50 695 LEU A CA 1
ATOM 5379 C C . LEU A 1 695 ? 8.395 7.139 -48.217 1.00 87.50 695 LEU A C 1
ATOM 5381 O O . LEU A 1 695 ? 8.811 7.278 -49.364 1.00 87.50 695 LEU A O 1
ATOM 5385 N N . GLY A 1 696 ? 8.124 5.946 -47.684 1.00 89.44 696 GLY A N 1
ATOM 5386 C CA . GLY A 1 696 ? 8.139 4.686 -48.424 1.00 89.44 696 GLY A CA 1
ATOM 5387 C C . GLY A 1 696 ? 7.169 4.711 -49.604 1.00 89.44 696 GLY A C 1
ATOM 5388 O O . GLY A 1 696 ? 7.594 4.488 -50.734 1.00 89.44 696 GLY A O 1
ATOM 5389 N N . ASP A 1 697 ? 5.914 5.097 -49.376 1.00 90.50 697 ASP A N 1
ATOM 5390 C CA . ASP A 1 697 ? 4.885 5.239 -50.413 1.00 90.50 697 ASP A CA 1
ATOM 5391 C C . ASP A 1 697 ? 5.306 6.246 -51.492 1.00 90.50 697 ASP A C 1
ATOM 5393 O O . ASP A 1 697 ? 5.182 5.975 -52.687 1.00 90.50 697 ASP A O 1
ATOM 5397 N N . LYS A 1 698 ? 5.885 7.390 -51.096 1.00 90.94 698 LYS A N 1
ATOM 5398 C CA . LYS A 1 698 ? 6.428 8.394 -52.031 1.00 90.94 698 LYS A CA 1
ATOM 5399 C C . LYS A 1 698 ? 7.621 7.851 -52.829 1.00 90.94 698 LYS A C 1
ATOM 5401 O O . LYS A 1 698 ? 7.718 8.128 -54.022 1.00 90.94 698 LYS A O 1
ATOM 5406 N N . VAL A 1 699 ? 8.498 7.045 -52.226 1.00 90.56 699 VAL A N 1
ATOM 5407 C CA . VAL A 1 699 ? 9.606 6.369 -52.930 1.00 90.56 699 VAL A CA 1
ATOM 5408 C C . VAL A 1 699 ? 9.089 5.285 -53.881 1.00 90.56 699 VAL A C 1
ATOM 5410 O O . VAL A 1 699 ? 9.591 5.180 -54.998 1.00 90.56 699 VAL A O 1
ATOM 5413 N N . VAL A 1 700 ? 8.059 4.522 -53.503 1.00 87.19 700 VAL A N 1
ATOM 5414 C CA . VAL A 1 700 ? 7.396 3.539 -54.377 1.00 87.19 700 VAL A CA 1
ATOM 5415 C C . VAL A 1 700 ? 6.704 4.235 -55.552 1.00 87.19 700 VAL A C 1
ATOM 5417 O O . VAL A 1 700 ? 6.875 3.805 -56.693 1.00 87.19 700 VAL A O 1
ATOM 5420 N N . ALA A 1 701 ? 6.006 5.347 -55.310 1.00 86.56 701 ALA A N 1
ATOM 5421 C CA . ALA A 1 701 ? 5.378 6.157 -56.349 1.00 86.56 701 ALA A CA 1
ATOM 5422 C C . ALA A 1 701 ? 6.419 6.731 -57.326 1.00 86.56 701 ALA A C 1
ATOM 5424 O O . ALA A 1 701 ? 6.289 6.531 -58.534 1.00 86.56 701 ALA A O 1
ATOM 5425 N N . LEU A 1 702 ? 7.506 7.331 -56.826 1.00 86.50 702 LEU A N 1
ATOM 5426 C CA . LEU A 1 702 ? 8.619 7.812 -57.656 1.00 86.50 702 LEU A CA 1
ATOM 5427 C C . LEU A 1 702 ? 9.320 6.672 -58.414 1.00 86.50 702 LEU A C 1
ATOM 5429 O O . LEU A 1 702 ? 9.724 6.857 -59.559 1.00 86.50 702 LEU A O 1
ATOM 5433 N N . ALA A 1 703 ? 9.421 5.474 -57.833 1.00 84.31 703 ALA A N 1
ATOM 5434 C CA . ALA A 1 703 ? 9.955 4.298 -58.519 1.00 84.31 703 ALA A CA 1
ATOM 5435 C C . ALA A 1 703 ? 8.999 3.755 -59.600 1.00 84.31 703 ALA A C 1
ATOM 5437 O O . ALA A 1 703 ? 9.467 3.260 -60.626 1.00 84.31 703 ALA A O 1
ATOM 5438 N N . SER A 1 704 ? 7.677 3.852 -59.416 1.00 85.69 704 SER A N 1
ATOM 5439 C CA . SER A 1 704 ? 6.701 3.528 -60.468 1.00 85.69 704 SER A CA 1
ATOM 5440 C C . SER A 1 704 ? 6.682 4.574 -61.584 1.00 85.69 704 SER A C 1
ATOM 5442 O O . SER A 1 704 ? 6.669 4.197 -62.753 1.00 85.69 704 SER A O 1
ATOM 5444 N N . GLN A 1 705 ? 6.795 5.862 -61.244 1.00 86.88 705 GLN A N 1
ATOM 5445 C CA . GLN A 1 705 ? 6.917 6.940 -62.220 1.00 86.88 705 GLN A CA 1
ATOM 5446 C C . GLN A 1 705 ? 8.217 6.798 -63.017 1.00 86.88 705 GLN A C 1
ATOM 5448 O O . GLN A 1 705 ? 8.170 6.753 -64.235 1.00 86.88 705 GLN A O 1
ATOM 5453 N N . SER A 1 706 ? 9.355 6.558 -62.358 1.00 85.38 706 SER A N 1
ATOM 5454 C CA . SER A 1 706 ? 10.632 6.311 -63.038 1.00 85.38 706 SER A CA 1
ATOM 5455 C C . SER A 1 706 ? 10.596 5.079 -63.959 1.00 85.38 706 SER A C 1
ATOM 5457 O O . SER A 1 706 ? 11.255 5.075 -64.999 1.00 85.38 706 SER A O 1
ATOM 5459 N N . LYS A 1 707 ? 9.800 4.045 -63.638 1.00 84.88 707 LYS A N 1
ATOM 5460 C CA . LYS A 1 707 ? 9.532 2.932 -64.568 1.00 84.88 707 LYS A CA 1
ATOM 5461 C C . LYS A 1 707 ? 8.706 3.382 -65.778 1.00 84.88 707 LYS A C 1
ATOM 5463 O O . LYS A 1 707 ? 9.046 2.966 -66.881 1.00 84.88 707 LYS A O 1
ATOM 5468 N N . ALA A 1 708 ? 7.685 4.221 -65.586 1.00 83.19 708 ALA A N 1
ATOM 5469 C CA . ALA A 1 708 ? 6.865 4.784 -66.663 1.00 83.19 708 ALA A CA 1
ATOM 5470 C C . ALA A 1 708 ? 7.680 5.718 -67.579 1.00 83.19 708 ALA A C 1
ATOM 5472 O O . ALA A 1 708 ? 7.768 5.468 -68.781 1.00 83.19 708 ALA A O 1
ATOM 5473 N N . ASP A 1 709 ? 8.394 6.691 -67.004 1.00 84.69 709 ASP A N 1
ATOM 5474 C CA . ASP A 1 709 ? 9.334 7.579 -67.704 1.00 84.69 709 ASP A CA 1
ATOM 5475 C C . ASP A 1 709 ? 10.366 6.770 -68.505 1.00 84.69 709 ASP A C 1
ATOM 5477 O O . ASP A 1 709 ? 10.787 7.157 -69.595 1.00 84.69 709 ASP A O 1
ATOM 5481 N N . GLN A 1 710 ? 10.783 5.610 -67.983 1.00 85.69 710 GLN A N 1
ATOM 5482 C CA . GLN A 1 710 ? 11.721 4.731 -68.666 1.00 85.69 710 GLN A CA 1
ATOM 5483 C C . GLN A 1 710 ? 11.080 3.869 -69.760 1.00 85.69 710 GLN A C 1
ATOM 5485 O O . GLN A 1 710 ? 11.737 3.630 -70.775 1.00 85.69 710 GLN A O 1
ATOM 5490 N N . THR A 1 711 ? 9.831 3.415 -69.617 1.00 85.12 711 THR A N 1
ATOM 5491 C CA . THR A 1 711 ? 9.102 2.806 -70.743 1.00 85.12 711 THR A CA 1
ATOM 5492 C C . THR A 1 711 ? 8.850 3.825 -71.847 1.00 85.12 711 THR A C 1
ATOM 5494 O O . THR A 1 711 ? 9.035 3.488 -73.016 1.00 85.12 711 THR A O 1
ATOM 5497 N N . ASP A 1 712 ? 8.577 5.080 -71.494 1.00 82.88 712 ASP A N 1
ATOM 5498 C CA . ASP A 1 712 ? 8.404 6.179 -72.442 1.00 82.88 712 ASP A CA 1
ATOM 5499 C C . ASP A 1 712 ? 9.731 6.569 -73.097 1.00 82.88 712 ASP A C 1
ATOM 5501 O O . ASP A 1 712 ? 9.782 6.732 -74.312 1.00 82.88 712 ASP A O 1
ATOM 5505 N N . LEU A 1 713 ? 10.849 6.602 -72.365 1.00 83.94 713 LEU A N 1
ATOM 5506 C CA . LEU A 1 713 ? 12.184 6.744 -72.959 1.00 83.94 713 LEU A CA 1
ATOM 5507 C C . LEU A 1 713 ? 12.541 5.565 -73.871 1.00 83.94 713 LEU A C 1
ATOM 5509 O O . LEU A 1 713 ? 13.168 5.774 -74.909 1.00 83.94 713 LEU A O 1
ATOM 5513 N N . VAL A 1 714 ? 12.139 4.332 -73.546 1.00 84.38 714 VAL A N 1
ATOM 5514 C CA . VAL A 1 714 ? 12.332 3.176 -74.437 1.00 84.38 714 VAL A CA 1
ATOM 5515 C C . VAL A 1 714 ? 11.463 3.307 -75.690 1.00 84.38 714 VAL A C 1
ATOM 5517 O O . VAL A 1 714 ? 11.993 3.106 -76.786 1.00 84.38 714 VAL A O 1
ATOM 5520 N N . ALA A 1 715 ? 10.198 3.714 -75.567 1.00 81.25 715 ALA A N 1
ATOM 5521 C CA . ALA A 1 715 ? 9.286 3.962 -76.683 1.00 81.25 715 ALA A CA 1
ATOM 5522 C C . ALA A 1 715 ? 9.758 5.131 -77.564 1.00 81.25 715 ALA A C 1
ATOM 5524 O O . ALA A 1 715 ? 9.861 4.992 -78.778 1.00 81.25 715 ALA A O 1
ATOM 5525 N N . MET A 1 716 ? 10.168 6.251 -76.976 1.00 80.06 716 MET A N 1
ATOM 5526 C CA . MET A 1 716 ? 10.784 7.370 -77.689 1.00 80.06 716 MET A CA 1
ATOM 5527 C C . MET A 1 716 ? 12.124 6.964 -78.308 1.00 80.06 716 MET A C 1
ATOM 5529 O O . MET A 1 716 ? 12.429 7.390 -79.417 1.00 80.06 716 MET A O 1
ATOM 5533 N N . SER A 1 717 ? 12.908 6.074 -77.685 1.00 79.12 717 SER A N 1
ATOM 5534 C CA . SER A 1 717 ? 14.115 5.518 -78.314 1.00 79.12 717 SER A CA 1
ATOM 5535 C C . SER A 1 717 ? 13.795 4.577 -79.479 1.00 79.12 717 SER A C 1
ATOM 5537 O O . SER A 1 717 ? 14.578 4.515 -80.426 1.00 79.12 717 SER A O 1
ATOM 5539 N N . SER A 1 718 ? 12.673 3.848 -79.445 1.00 80.00 718 SER A N 1
ATOM 5540 C CA . SER A 1 718 ? 12.245 2.968 -80.537 1.00 80.00 718 SER A CA 1
ATOM 5541 C C . SER A 1 718 ? 11.645 3.777 -81.687 1.00 80.00 718 SER A C 1
ATOM 5543 O O . SER A 1 718 ? 11.980 3.507 -82.837 1.00 80.00 718 SER A O 1
ATOM 5545 N N . GLN A 1 719 ? 10.906 4.852 -81.396 1.00 80.75 719 GLN A N 1
ATOM 5546 C CA . GLN A 1 719 ? 10.495 5.861 -82.372 1.00 80.75 719 GLN A CA 1
ATOM 5547 C C . GLN A 1 719 ? 11.706 6.586 -82.970 1.00 80.75 719 GLN A C 1
ATOM 5549 O O . GLN A 1 719 ? 11.819 6.661 -84.185 1.00 80.75 719 GLN A O 1
ATOM 5554 N N . LEU A 1 720 ? 12.673 7.048 -82.170 1.00 79.88 720 LEU A N 1
ATOM 5555 C CA . LEU A 1 720 ? 13.911 7.661 -82.673 1.00 79.88 720 LEU A CA 1
ATOM 5556 C C . LEU A 1 720 ? 14.772 6.670 -83.466 1.00 79.88 720 LEU A C 1
ATOM 5558 O O . LEU A 1 720 ? 15.424 7.076 -84.425 1.00 79.88 720 LEU A O 1
ATOM 5562 N N . LYS A 1 721 ? 14.760 5.373 -83.133 1.00 80.75 721 LYS A N 1
ATOM 5563 C CA . LYS A 1 721 ? 15.334 4.321 -83.988 1.00 80.75 721 LYS A CA 1
ATOM 5564 C C . LYS A 1 721 ? 14.539 4.183 -85.284 1.00 80.75 721 LYS A C 1
ATOM 5566 O O . LYS A 1 721 ? 15.161 4.169 -86.335 1.00 80.75 721 LYS A O 1
ATOM 5571 N N . ALA A 1 722 ? 13.208 4.153 -85.249 1.00 78.31 722 ALA A N 1
ATOM 5572 C CA . ALA A 1 722 ? 12.364 4.087 -86.442 1.00 78.31 722 ALA A CA 1
ATOM 5573 C C . ALA A 1 722 ? 12.553 5.314 -87.351 1.00 78.31 722 ALA A C 1
ATOM 5575 O O . ALA A 1 722 ? 12.710 5.149 -88.555 1.00 78.31 722 ALA A O 1
ATOM 5576 N N . TYR A 1 723 ? 12.656 6.524 -86.795 1.00 78.75 723 TYR A N 1
ATOM 5577 C CA . TYR A 1 723 ? 13.003 7.745 -87.523 1.00 78.75 723 TYR A CA 1
ATOM 5578 C C . TYR A 1 723 ? 14.445 7.714 -88.037 1.00 78.75 723 TYR A C 1
ATOM 5580 O O . TYR A 1 723 ? 14.661 8.061 -89.189 1.00 78.75 723 TYR A O 1
ATOM 5588 N N . ARG A 1 724 ? 15.428 7.219 -87.271 1.00 80.19 724 ARG A N 1
ATOM 5589 C CA . ARG A 1 724 ? 16.797 6.985 -87.777 1.00 80.19 724 ARG A CA 1
ATOM 5590 C C . ARG A 1 724 ? 16.843 5.926 -88.878 1.00 80.19 724 ARG A C 1
ATOM 5592 O O . ARG A 1 724 ? 17.644 6.066 -89.788 1.00 80.19 724 ARG A O 1
ATOM 5599 N N . HIS A 1 725 ? 15.993 4.902 -88.839 1.00 77.50 725 HIS A N 1
ATOM 5600 C CA . HIS A 1 725 ? 15.839 3.933 -89.924 1.00 77.50 725 HIS A CA 1
ATOM 5601 C C . HIS A 1 725 ? 15.082 4.530 -91.117 1.00 77.50 725 HIS A C 1
ATOM 5603 O O . HIS A 1 725 ? 15.419 4.205 -92.244 1.00 77.50 725 HIS A O 1
ATOM 5609 N N . ARG A 1 726 ? 14.130 5.448 -90.909 1.00 79.81 726 ARG A N 1
ATOM 5610 C CA . ARG A 1 726 ? 13.457 6.205 -91.978 1.00 79.81 726 ARG A CA 1
ATOM 5611 C C . ARG A 1 726 ? 14.430 7.160 -92.673 1.00 79.81 726 ARG A C 1
ATOM 5613 O O . ARG A 1 726 ? 14.475 7.178 -93.895 1.00 79.81 726 ARG A O 1
ATOM 5620 N N . ILE A 1 727 ? 15.236 7.885 -91.895 1.00 76.19 727 ILE A N 1
ATOM 5621 C CA . ILE A 1 727 ? 16.329 8.747 -92.361 1.00 76.19 727 ILE A CA 1
AT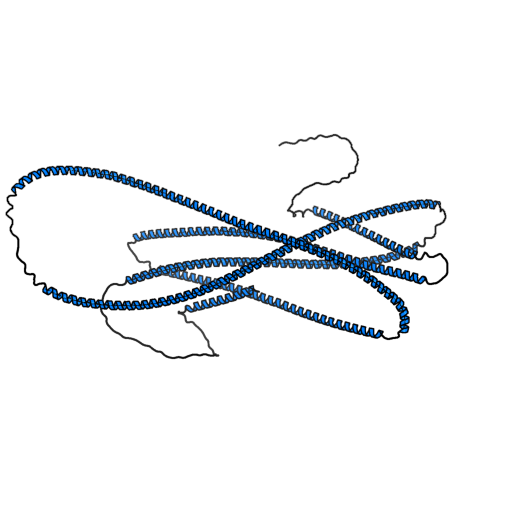OM 5622 C C . ILE A 1 727 ? 17.355 7.898 -93.108 1.00 76.19 727 ILE A C 1
ATOM 5624 O O . ILE A 1 727 ? 17.554 8.146 -94.287 1.00 76.19 727 ILE A O 1
ATOM 5628 N N . ARG A 1 728 ? 17.881 6.818 -92.511 1.00 77.19 728 ARG A N 1
ATOM 5629 C CA . ARG A 1 728 ? 18.780 5.879 -93.205 1.00 77.19 728 ARG A CA 1
ATOM 5630 C C . ARG A 1 728 ? 18.173 5.278 -94.460 1.00 77.19 728 ARG A C 1
ATOM 5632 O O . ARG A 1 728 ? 18.891 5.088 -95.422 1.00 77.19 728 ARG A O 1
ATOM 5639 N N . HIS A 1 729 ? 16.872 5.005 -94.499 1.00 74.75 729 HIS A N 1
ATOM 5640 C CA . HIS A 1 729 ? 16.229 4.487 -95.704 1.00 74.75 729 HIS A CA 1
ATOM 5641 C C . HIS A 1 729 ? 16.122 5.554 -96.807 1.00 74.75 729 HIS A C 1
ATOM 5643 O O . HIS A 1 729 ? 16.247 5.222 -97.979 1.00 74.75 729 HIS A O 1
ATOM 5649 N N . LEU A 1 730 ? 15.963 6.834 -96.453 1.00 71.94 730 LEU A N 1
ATOM 5650 C CA . LEU A 1 730 ? 16.028 7.963 -97.391 1.00 71.94 730 LEU A CA 1
ATOM 5651 C C . LEU A 1 730 ? 17.480 8.259 -97.826 1.00 71.94 730 LEU A C 1
ATOM 5653 O O . LEU A 1 730 ? 17.735 8.466 -99.010 1.00 71.94 730 LEU A O 1
ATOM 5657 N N . GLU A 1 731 ? 18.446 8.190 -96.907 1.00 68.88 731 GLU A N 1
ATOM 5658 C CA . GLU A 1 731 ? 19.892 8.260 -97.177 1.00 68.88 731 GLU A CA 1
ATOM 5659 C C . GLU A 1 731 ? 20.361 7.085 -98.049 1.00 68.88 731 GLU A C 1
ATOM 5661 O O . GLU A 1 731 ? 21.192 7.266 -98.931 1.00 68.88 731 GLU A O 1
ATOM 5666 N N . GLU A 1 732 ? 19.802 5.888 -97.859 1.00 63.38 732 GLU A N 1
ATOM 5667 C CA . GLU A 1 732 ? 20.006 4.718 -98.713 1.00 63.38 732 GLU A CA 1
ATOM 5668 C C . GLU A 1 732 ? 19.297 4.865 -100.058 1.00 63.38 732 GLU A C 1
ATOM 5670 O O . GLU A 1 732 ? 19.817 4.364 -101.046 1.00 63.38 732 GLU A O 1
ATOM 5675 N N . GLN A 1 733 ? 18.149 5.539 -100.152 1.00 61.44 733 GLN A N 1
ATOM 5676 C CA . GLN A 1 733 ? 17.525 5.840 -101.446 1.00 61.44 733 GLN A CA 1
ATOM 5677 C C . GLN A 1 733 ? 18.380 6.841 -102.246 1.00 61.44 733 GLN A C 1
ATOM 5679 O O . GLN A 1 733 ? 18.634 6.599 -103.426 1.00 61.44 733 GLN A O 1
ATOM 5684 N N . LEU A 1 734 ? 18.948 7.873 -101.602 1.00 53.00 734 LEU A N 1
ATOM 5685 C CA . LEU A 1 734 ? 20.007 8.708 -102.199 1.00 53.00 734 LEU A CA 1
ATOM 5686 C C . LEU A 1 734 ? 21.274 7.891 -102.528 1.00 53.00 734 LEU A C 1
ATOM 5688 O O . LEU A 1 734 ? 21.862 8.035 -103.599 1.00 53.00 734 LEU A O 1
ATOM 5692 N N . GLY A 1 735 ? 21.709 7.018 -101.621 1.00 48.91 735 GLY A N 1
ATOM 5693 C CA . GLY A 1 735 ? 22.920 6.207 -101.761 1.00 48.91 735 GLY A CA 1
ATOM 5694 C C . GLY A 1 735 ? 22.845 5.189 -102.901 1.00 48.91 735 GLY A C 1
ATOM 5695 O O . GLY A 1 735 ? 23.791 5.078 -103.683 1.00 48.91 735 GLY A O 1
ATOM 5696 N N . ARG A 1 736 ? 21.704 4.507 -103.056 1.00 49.59 736 ARG A N 1
ATOM 5697 C CA . ARG A 1 736 ? 21.397 3.572 -104.154 1.00 49.59 736 ARG A CA 1
ATOM 5698 C C . ARG A 1 736 ? 21.294 4.294 -105.503 1.00 49.59 736 ARG A C 1
ATOM 5700 O O . ARG A 1 736 ? 21.640 3.698 -106.516 1.00 49.59 736 ARG A O 1
ATOM 5707 N N . ALA A 1 737 ? 20.917 5.576 -105.517 1.00 47.53 737 ALA A N 1
ATOM 5708 C CA . ALA A 1 737 ? 21.003 6.430 -106.707 1.00 47.53 737 ALA A CA 1
ATOM 5709 C C . ALA A 1 737 ? 22.439 6.903 -107.036 1.00 47.53 737 ALA A C 1
ATOM 5711 O O . ALA A 1 737 ? 22.684 7.367 -108.145 1.00 47.53 737 ALA A O 1
ATOM 5712 N N . THR A 1 738 ? 23.390 6.783 -106.099 1.00 47.50 738 THR A N 1
ATOM 5713 C CA . THR A 1 738 ? 24.753 7.344 -106.226 1.00 47.50 738 THR A CA 1
ATOM 5714 C C . THR A 1 738 ? 25.844 6.276 -106.419 1.00 47.50 738 THR A C 1
ATOM 5716 O O . THR A 1 738 ? 26.889 6.574 -106.993 1.00 47.50 738 THR A O 1
ATOM 5719 N N . ARG A 1 739 ? 25.656 5.036 -105.935 1.00 42.91 739 ARG A N 1
ATOM 5720 C CA . ARG A 1 739 ? 26.693 3.979 -105.945 1.00 42.91 739 ARG A CA 1
ATOM 5721 C C . ARG A 1 739 ? 26.195 2.609 -106.415 1.00 42.91 739 ARG A C 1
ATOM 5723 O O . ARG A 1 739 ? 26.284 1.610 -105.709 1.00 42.91 739 ARG A O 1
ATOM 5730 N N . SER A 1 740 ? 25.795 2.542 -107.680 1.00 49.97 740 SER A N 1
ATOM 5731 C CA . SER A 1 740 ? 25.769 1.307 -108.478 1.00 49.97 740 SER A CA 1
ATOM 5732 C C . SER A 1 740 ? 27.185 0.900 -108.942 1.00 49.97 740 SER A C 1
ATOM 5734 O O . SER A 1 740 ? 27.424 0.669 -110.125 1.00 49.97 740 SER A O 1
ATOM 5736 N N . SER A 1 741 ? 28.158 0.846 -108.022 1.00 41.44 741 SER A N 1
ATOM 5737 C CA . SER A 1 741 ? 29.552 0.511 -108.346 1.00 41.44 741 SER A CA 1
ATOM 5738 C C . SER A 1 741 ? 30.322 -0.064 -107.150 1.00 41.44 741 SER A C 1
ATOM 5740 O O . SER A 1 741 ? 30.624 0.673 -106.218 1.00 41.44 741 SER A O 1
ATOM 5742 N N . VAL A 1 742 ? 30.677 -1.355 -107.264 1.00 42.00 742 VAL A N 1
ATOM 5743 C CA . VAL A 1 742 ? 31.817 -2.064 -106.631 1.00 42.00 742 VAL A CA 1
ATOM 5744 C C . VAL A 1 742 ? 31.876 -2.111 -105.084 1.00 42.00 742 VAL A C 1
ATOM 5746 O O . VAL A 1 742 ? 31.883 -1.082 -104.426 1.00 42.00 742 VAL A O 1
ATOM 5749 N N . ARG A 1 743 ? 32.086 -3.256 -104.410 1.00 42.34 743 ARG A N 1
ATOM 5750 C CA . ARG A 1 743 ? 31.964 -4.702 -104.728 1.00 42.34 743 ARG A CA 1
ATOM 5751 C C . ARG A 1 743 ? 32.150 -5.467 -103.404 1.00 42.34 743 ARG A C 1
ATOM 5753 O O . ARG A 1 743 ? 33.101 -5.171 -102.688 1.00 42.34 743 ARG A O 1
ATOM 5760 N N . ASP A 1 744 ? 31.312 -6.451 -103.095 1.00 40.22 744 ASP A N 1
ATOM 5761 C CA . ASP A 1 744 ? 31.481 -7.283 -101.892 1.00 40.22 744 ASP A CA 1
ATOM 5762 C C . ASP A 1 744 ? 32.652 -8.279 -102.000 1.00 40.22 744 ASP A C 1
ATOM 5764 O O . ASP A 1 744 ? 32.988 -8.728 -103.099 1.00 40.22 744 ASP A O 1
ATOM 5768 N N . GLY A 1 745 ? 33.212 -8.691 -100.849 1.00 49.00 745 GLY A N 1
ATOM 5769 C CA . GLY A 1 745 ? 33.979 -9.944 -100.747 1.00 49.00 745 GLY A CA 1
ATOM 5770 C C . GLY A 1 745 ? 35.272 -9.950 -99.918 1.00 49.00 745 GLY A C 1
ATOM 5771 O O . GLY A 1 745 ? 36.321 -10.221 -100.492 1.00 49.00 745 GLY A O 1
ATOM 5772 N N . ALA A 1 746 ? 35.211 -9.743 -98.590 1.00 46.19 746 ALA A N 1
ATOM 5773 C CA . ALA A 1 746 ? 36.254 -10.190 -97.637 1.00 46.19 746 ALA A CA 1
ATOM 5774 C C . ALA A 1 746 ? 35.820 -10.067 -96.151 1.00 46.19 746 ALA A C 1
ATOM 5776 O O . ALA A 1 746 ? 36.160 -9.089 -95.489 1.00 46.19 746 ALA A O 1
ATOM 5777 N N . SER A 1 747 ? 35.081 -11.040 -95.595 1.00 52.72 747 SER A N 1
ATOM 5778 C CA . SER A 1 747 ? 34.739 -11.032 -94.148 1.00 52.72 747 SER A CA 1
ATOM 5779 C C . SER A 1 747 ? 34.427 -12.395 -93.497 1.00 52.72 747 SER A C 1
ATOM 5781 O O . SER A 1 747 ? 34.049 -12.434 -92.329 1.00 52.72 747 SER A O 1
ATOM 5783 N N . ALA A 1 748 ? 34.609 -13.523 -94.195 1.00 49.47 748 ALA A N 1
ATOM 5784 C CA . ALA A 1 748 ? 34.192 -14.840 -93.688 1.00 49.47 748 ALA A CA 1
ATOM 5785 C C . ALA A 1 748 ? 35.078 -15.414 -92.556 1.00 49.47 748 ALA A C 1
ATOM 5787 O O . ALA A 1 748 ? 34.566 -16.066 -91.653 1.00 49.47 748 ALA A O 1
ATOM 5788 N N . GLN A 1 749 ? 36.392 -15.157 -92.569 1.00 47.31 749 GLN A N 1
ATOM 5789 C CA . GLN A 1 749 ? 37.353 -15.826 -91.670 1.00 47.31 749 GLN A CA 1
ATOM 5790 C C . GLN A 1 749 ? 37.428 -15.245 -90.244 1.00 47.31 749 GLN A C 1
ATOM 5792 O O . GLN A 1 749 ? 38.008 -15.868 -89.361 1.00 47.31 749 GLN A O 1
ATOM 5797 N N . GLY A 1 750 ? 36.839 -14.071 -89.984 1.00 52.72 750 GLY A N 1
ATOM 5798 C CA . GLY A 1 750 ? 36.860 -13.456 -88.647 1.00 52.72 750 GLY A CA 1
ATOM 5799 C C . GLY A 1 750 ? 35.883 -14.082 -87.641 1.00 52.72 750 GLY A C 1
ATOM 5800 O O . GLY A 1 750 ? 36.042 -13.898 -86.437 1.00 52.72 750 GLY A O 1
ATOM 5801 N N . LEU A 1 751 ? 34.873 -14.817 -88.120 1.00 56.25 751 LEU A N 1
ATOM 5802 C CA . LEU A 1 751 ? 33.779 -15.330 -87.287 1.00 56.25 751 LEU A CA 1
ATOM 5803 C C . LEU A 1 751 ? 34.105 -16.671 -86.606 1.00 56.25 751 LEU A C 1
ATOM 5805 O O . LEU A 1 751 ? 33.572 -16.954 -85.536 1.00 56.25 751 LEU A O 1
ATOM 5809 N N . GLU A 1 752 ? 35.003 -17.481 -87.174 1.00 53.84 752 GLU A N 1
ATOM 5810 C CA . GLU A 1 752 ? 35.350 -18.805 -86.628 1.00 53.84 752 GLU A CA 1
ATOM 5811 C C . GLU A 1 752 ? 36.239 -18.717 -85.372 1.00 53.84 752 GLU A C 1
ATOM 5813 O O . GLU A 1 752 ? 36.111 -19.535 -84.457 1.00 53.84 752 GLU A O 1
ATOM 5818 N N . GLN A 1 753 ? 37.098 -17.692 -85.291 1.00 54.91 753 GLN A N 1
ATOM 5819 C CA . GLN A 1 753 ? 37.957 -17.442 -84.125 1.00 54.91 753 GLN A CA 1
ATOM 5820 C C . GLN A 1 753 ? 37.145 -16.948 -82.918 1.00 54.91 753 GLN A C 1
ATOM 5822 O O . GLN A 1 753 ? 37.274 -17.493 -81.823 1.00 54.91 753 GLN A O 1
ATOM 5827 N N . GLN A 1 754 ? 36.229 -15.995 -83.131 1.00 58.34 754 GLN A N 1
ATOM 5828 C CA . GLN A 1 754 ? 35.352 -15.466 -82.075 1.00 58.34 754 GLN A CA 1
ATOM 5829 C C . GLN A 1 754 ? 34.430 -16.542 -81.472 1.00 58.34 754 GLN A C 1
ATOM 5831 O O . GLN A 1 754 ? 34.049 -16.454 -80.305 1.00 58.34 754 GLN A O 1
ATOM 5836 N N . LEU A 1 755 ? 34.097 -17.583 -82.243 1.00 58.47 755 LEU A N 1
ATOM 5837 C CA . LEU A 1 755 ? 33.256 -18.690 -81.787 1.00 58.47 755 LEU A CA 1
ATOM 5838 C C . LEU A 1 755 ? 34.000 -19.659 -80.843 1.00 58.47 755 LEU A C 1
ATOM 5840 O O . LEU A 1 755 ? 33.381 -20.216 -79.939 1.00 58.47 755 LEU A O 1
ATOM 5844 N N . HIS A 1 756 ? 35.323 -19.805 -80.986 1.00 58.19 756 HIS A N 1
ATOM 5845 C CA . HIS A 1 756 ? 36.145 -20.611 -80.070 1.00 58.19 756 HIS A CA 1
ATOM 5846 C C . HIS A 1 756 ? 36.387 -19.906 -78.726 1.00 58.19 756 HIS A C 1
ATOM 5848 O O . HIS A 1 756 ? 36.294 -20.538 -77.673 1.00 58.19 756 HIS A O 1
ATOM 5854 N N . GLU A 1 757 ? 36.635 -18.592 -78.734 1.00 61.38 757 GLU A N 1
ATOM 5855 C CA . GLU A 1 757 ? 36.801 -17.809 -77.497 1.00 61.38 757 GLU A CA 1
ATOM 5856 C C . GLU A 1 757 ? 35.508 -17.772 -76.661 1.00 61.38 757 GLU A C 1
ATOM 5858 O O . GLU A 1 757 ? 35.553 -17.854 -75.431 1.00 61.38 757 GLU A O 1
ATOM 5863 N N . ALA A 1 758 ? 34.344 -17.733 -77.321 1.00 63.00 758 ALA A N 1
ATOM 5864 C CA . ALA A 1 758 ? 33.042 -17.815 -76.661 1.00 63.00 758 ALA A CA 1
ATOM 5865 C C . ALA A 1 758 ? 32.796 -19.173 -75.972 1.00 63.00 758 ALA A C 1
ATOM 5867 O O . ALA A 1 758 ? 32.225 -19.207 -74.880 1.00 63.00 758 ALA A O 1
ATOM 5868 N N . ALA A 1 759 ? 33.248 -20.284 -76.567 1.00 65.25 759 ALA A N 1
ATOM 5869 C CA . ALA A 1 759 ? 33.097 -21.621 -75.988 1.00 65.25 759 ALA A CA 1
ATOM 5870 C C . ALA A 1 759 ? 33.924 -21.791 -74.698 1.00 65.25 759 ALA A C 1
ATOM 5872 O O . ALA A 1 759 ? 33.393 -22.230 -73.678 1.00 65.25 759 ALA A O 1
ATOM 5873 N N . ALA A 1 760 ? 35.187 -21.350 -74.701 1.00 65.19 760 ALA A N 1
ATOM 5874 C CA . ALA A 1 760 ? 36.064 -21.425 -73.528 1.00 65.19 760 ALA A CA 1
ATOM 5875 C C . ALA A 1 760 ? 35.567 -20.576 -72.334 1.00 65.19 760 ALA A C 1
ATOM 5877 O O . ALA A 1 760 ? 35.822 -20.908 -71.174 1.00 65.19 760 ALA A O 1
ATOM 5878 N N . LEU A 1 761 ? 34.833 -19.487 -72.598 1.00 70.38 761 LEU A N 1
ATOM 5879 C CA . LEU A 1 761 ? 34.159 -18.702 -71.557 1.00 70.38 761 LEU A CA 1
ATOM 5880 C C . LEU A 1 761 ? 32.919 -19.407 -70.983 1.00 70.38 761 LEU A C 1
ATOM 5882 O O . LEU A 1 761 ? 32.638 -19.256 -69.792 1.00 70.38 761 LEU A O 1
ATOM 5886 N N . ALA A 1 762 ? 32.195 -20.190 -71.789 1.00 73.19 762 ALA A N 1
ATOM 5887 C CA . ALA A 1 762 ? 31.014 -20.922 -71.335 1.00 73.19 762 ALA A CA 1
ATOM 5888 C C . ALA A 1 762 ? 31.376 -22.024 -70.323 1.00 73.19 762 ALA A C 1
ATOM 5890 O O . ALA A 1 762 ? 30.821 -22.039 -69.224 1.00 73.19 762 ALA A O 1
ATOM 5891 N N . GLU A 1 763 ? 32.359 -22.877 -70.640 1.00 71.12 763 GLU A N 1
ATOM 5892 C CA . GLU A 1 763 ? 32.813 -23.958 -69.745 1.00 71.12 763 GLU A CA 1
ATOM 5893 C C . GLU A 1 763 ? 33.303 -23.420 -68.391 1.00 71.12 763 GLU A C 1
ATOM 5895 O O . GLU A 1 763 ? 32.997 -23.972 -67.330 1.00 71.12 763 GLU A O 1
ATOM 5900 N N . ARG A 1 764 ? 34.016 -22.285 -68.406 1.00 72.81 764 ARG A N 1
ATOM 5901 C CA . ARG A 1 764 ? 34.508 -21.628 -67.189 1.00 72.81 764 ARG A CA 1
ATOM 5902 C C . ARG A 1 764 ? 33.370 -21.155 -66.283 1.00 72.81 764 ARG A C 1
ATOM 5904 O O . ARG A 1 764 ? 33.419 -21.383 -65.074 1.00 72.81 764 ARG A O 1
ATOM 5911 N N . HIS A 1 765 ? 32.339 -20.532 -66.851 1.00 72.00 765 HIS A N 1
ATOM 5912 C CA . HIS A 1 765 ? 31.178 -20.090 -66.079 1.00 72.00 765 HIS A CA 1
ATOM 5913 C C . HIS A 1 765 ? 30.281 -21.252 -65.626 1.00 72.00 765 HIS A C 1
ATOM 5915 O O . HIS A 1 765 ? 29.634 -21.143 -64.584 1.00 72.00 765 HIS A O 1
ATOM 5921 N N . GLU A 1 766 ? 30.266 -22.383 -66.337 1.00 78.25 766 GLU A N 1
ATOM 5922 C CA . GLU A 1 766 ? 29.576 -23.593 -65.878 1.00 78.25 766 GLU A CA 1
ATOM 5923 C C . GLU A 1 766 ? 30.283 -24.236 -64.671 1.00 78.25 766 GLU A C 1
ATOM 5925 O O . GLU A 1 766 ? 29.620 -24.601 -63.695 1.00 78.25 766 GLU A O 1
ATOM 5930 N N . ALA A 1 767 ? 31.621 -24.265 -64.658 1.00 72.88 767 ALA A N 1
ATOM 5931 C CA . ALA A 1 767 ? 32.402 -24.684 -63.490 1.00 72.88 767 ALA A CA 1
ATOM 5932 C C . ALA A 1 767 ? 32.192 -23.754 -62.274 1.00 72.88 767 ALA A C 1
ATOM 5934 O O . ALA A 1 767 ? 31.983 -24.226 -61.153 1.00 72.88 767 ALA A O 1
ATOM 5935 N N . GLU A 1 768 ? 32.174 -22.433 -62.487 1.00 76.19 768 GLU A N 1
ATOM 5936 C CA . GLU A 1 768 ? 31.854 -21.444 -61.444 1.00 76.19 768 GLU A CA 1
ATOM 5937 C C . GLU A 1 768 ? 30.416 -21.630 -60.911 1.00 76.19 768 GLU A C 1
ATOM 5939 O O . GLU A 1 768 ? 30.190 -21.605 -59.697 1.00 76.19 768 GLU A O 1
ATOM 5944 N N . ALA A 1 769 ? 29.442 -21.908 -61.786 1.00 73.31 769 ALA A N 1
ATOM 5945 C CA . ALA A 1 769 ? 28.063 -22.201 -61.394 1.00 73.31 769 ALA A CA 1
ATOM 5946 C C . ALA A 1 769 ? 27.926 -23.520 -60.608 1.00 73.31 769 ALA A C 1
ATOM 5948 O O . ALA A 1 769 ? 27.120 -23.594 -59.677 1.00 73.31 769 ALA A O 1
ATOM 5949 N N . ALA A 1 770 ? 28.710 -24.552 -60.937 1.00 76.44 770 ALA A N 1
ATOM 5950 C CA . ALA A 1 770 ? 28.749 -25.806 -60.186 1.00 76.44 770 ALA A CA 1
ATOM 5951 C C . ALA A 1 770 ? 29.300 -25.603 -58.762 1.00 76.44 770 ALA A C 1
ATOM 5953 O O . ALA A 1 770 ? 28.672 -26.039 -57.793 1.00 76.44 770 ALA A O 1
ATOM 5954 N N . ALA A 1 771 ? 30.406 -24.865 -58.617 1.00 77.56 771 ALA A N 1
ATOM 5955 C CA . ALA A 1 771 ? 30.985 -24.534 -57.313 1.00 77.56 771 ALA A CA 1
ATOM 5956 C C . ALA A 1 771 ? 30.025 -23.704 -56.435 1.00 77.56 771 ALA A C 1
ATOM 5958 O O . ALA A 1 771 ? 29.906 -23.944 -55.230 1.00 77.56 771 ALA A O 1
ATOM 5959 N N . LEU A 1 772 ? 29.286 -22.760 -57.032 1.00 77.06 772 LEU A N 1
ATOM 5960 C CA . LEU A 1 772 ? 28.267 -21.980 -56.324 1.00 77.06 772 LEU A CA 1
ATOM 5961 C C . LEU A 1 772 ? 27.073 -22.837 -55.870 1.00 77.06 772 LEU A C 1
ATOM 5963 O O . LEU A 1 772 ? 26.600 -22.647 -54.750 1.00 77.06 772 LEU A O 1
ATOM 5967 N N . ARG A 1 773 ? 26.615 -23.807 -56.677 1.00 83.94 773 ARG A N 1
ATOM 5968 C CA . ARG A 1 773 ? 25.564 -24.766 -56.273 1.00 83.94 773 ARG A CA 1
ATOM 5969 C C . ARG A 1 773 ? 26.002 -25.592 -55.063 1.00 83.94 773 ARG A C 1
ATOM 5971 O O . ARG A 1 773 ? 25.317 -25.571 -54.046 1.00 83.94 773 ARG A O 1
ATOM 5978 N N . GLN A 1 774 ? 27.191 -26.198 -55.121 1.00 80.75 774 GLN A N 1
ATOM 5979 C CA . GLN A 1 774 ? 27.752 -26.981 -54.013 1.00 80.75 774 GLN A CA 1
ATOM 5980 C C . GLN A 1 774 ? 27.843 -26.164 -52.713 1.00 80.75 774 GLN A C 1
ATOM 5982 O O . GLN A 1 774 ? 27.500 -26.658 -51.638 1.00 80.75 774 GLN A O 1
ATOM 5987 N N . ARG A 1 775 ? 28.247 -24.889 -52.801 1.00 78.38 775 ARG A N 1
ATOM 5988 C CA . ARG A 1 775 ? 28.316 -23.993 -51.638 1.00 78.38 775 ARG A CA 1
ATOM 5989 C C . ARG A 1 775 ? 26.932 -23.603 -51.102 1.00 78.38 775 ARG A C 1
ATOM 5991 O O . ARG A 1 775 ? 26.784 -23.440 -49.895 1.00 78.38 775 ARG A O 1
ATOM 5998 N N . VAL A 1 776 ? 25.909 -23.507 -51.954 1.00 80.75 776 VAL A N 1
ATOM 5999 C CA . VAL A 1 776 ? 24.507 -23.332 -51.524 1.00 80.75 776 VAL A CA 1
ATOM 6000 C C . VAL A 1 776 ? 23.958 -24.597 -50.853 1.00 80.75 776 VAL A C 1
ATOM 6002 O O . VAL A 1 776 ? 23.271 -24.477 -49.841 1.00 80.75 776 VAL A O 1
ATOM 6005 N N . GLU A 1 777 ? 24.284 -25.797 -51.344 1.00 83.25 777 GLU A N 1
ATOM 6006 C CA . GLU A 1 777 ? 23.972 -27.059 -50.652 1.00 83.25 777 GLU A CA 1
ATOM 6007 C C . GLU A 1 777 ? 24.629 -27.127 -49.260 1.00 83.25 777 GLU A C 1
ATOM 6009 O O . GLU A 1 777 ? 23.966 -27.501 -48.293 1.00 83.25 777 GLU A O 1
ATOM 6014 N N . GLN A 1 778 ? 25.892 -26.704 -49.129 1.00 83.06 778 GLN A N 1
ATOM 6015 C CA . GLN A 1 778 ? 26.574 -26.638 -47.832 1.00 83.06 778 GLN A CA 1
ATOM 6016 C C . GLN A 1 778 ? 25.890 -25.644 -46.872 1.00 83.06 778 GLN A C 1
ATOM 6018 O O . GLN A 1 778 ? 25.539 -26.010 -45.754 1.00 83.06 778 GLN A O 1
ATOM 6023 N N . MET A 1 779 ? 25.608 -24.413 -47.313 1.00 80.12 779 MET A N 1
ATOM 6024 C CA . MET A 1 779 ? 24.897 -23.426 -46.481 1.00 80.12 779 MET A CA 1
ATOM 6025 C C . MET A 1 779 ? 23.488 -23.898 -46.067 1.00 80.12 779 MET A C 1
ATOM 6027 O O . MET A 1 779 ? 22.986 -23.502 -45.014 1.00 80.12 779 MET A O 1
ATOM 6031 N N . ARG A 1 780 ? 22.829 -24.743 -46.877 1.00 82.06 780 ARG A N 1
ATOM 6032 C CA . ARG A 1 780 ? 21.554 -25.390 -46.519 1.00 82.06 780 ARG A CA 1
ATOM 6033 C C . ARG A 1 780 ? 21.741 -26.428 -45.412 1.00 82.06 780 ARG A C 1
ATOM 6035 O O . ARG A 1 780 ? 21.010 -26.373 -44.429 1.00 82.06 780 ARG A O 1
ATOM 6042 N N . SER A 1 781 ? 22.725 -27.322 -45.523 1.00 82.88 781 SER A N 1
ATOM 6043 C CA . SER A 1 781 ? 22.963 -28.343 -44.492 1.00 82.88 781 SER A CA 1
ATOM 6044 C C . SER A 1 781 ? 23.403 -27.731 -43.155 1.00 82.88 781 SER A C 1
ATOM 6046 O O . SER A 1 781 ? 22.950 -28.175 -42.100 1.00 82.88 781 SER A O 1
ATOM 6048 N N . GLU A 1 782 ? 24.193 -26.655 -43.185 1.00 82.56 782 GLU A N 1
ATOM 6049 C CA . GLU A 1 782 ? 24.552 -25.866 -42.000 1.00 82.56 782 GLU A CA 1
ATOM 6050 C C . GLU A 1 782 ? 23.316 -25.199 -41.367 1.00 82.56 782 GLU A C 1
ATOM 6052 O O . GLU A 1 782 ? 23.113 -25.296 -40.153 1.00 82.56 782 GLU A O 1
ATOM 6057 N N . ARG A 1 783 ? 22.423 -24.609 -42.179 1.00 82.94 783 ARG A N 1
ATOM 6058 C CA . ARG A 1 783 ? 21.137 -24.067 -41.705 1.00 82.94 783 ARG A CA 1
ATOM 6059 C C . ARG A 1 783 ? 20.261 -25.140 -41.051 1.00 82.94 783 ARG A C 1
ATOM 6061 O O . ARG A 1 783 ? 19.674 -24.867 -40.007 1.00 82.94 783 ARG A O 1
ATOM 6068 N N . ASP A 1 784 ? 20.187 -26.342 -41.616 1.00 86.69 784 ASP A N 1
ATOM 6069 C CA . ASP A 1 784 ? 19.385 -27.441 -41.061 1.00 86.69 784 ASP A CA 1
ATOM 6070 C C . ASP A 1 784 ? 19.938 -27.958 -39.721 1.00 86.69 784 ASP A C 1
ATOM 6072 O O . ASP A 1 784 ? 19.171 -28.405 -38.863 1.00 86.69 784 ASP A O 1
ATOM 6076 N N . VAL A 1 785 ? 21.257 -27.883 -39.503 1.00 85.88 785 VAL A N 1
ATOM 6077 C CA . VAL A 1 785 ? 21.882 -28.173 -38.199 1.00 85.88 785 VAL A CA 1
ATOM 6078 C C . VAL A 1 785 ? 21.547 -27.082 -37.180 1.00 85.88 785 VAL A C 1
ATOM 6080 O O . VAL A 1 785 ? 21.106 -27.404 -36.075 1.00 85.88 785 VAL A O 1
ATOM 6083 N N . VAL A 1 786 ? 21.676 -25.803 -37.551 1.00 81.75 786 VAL A N 1
ATOM 6084 C CA . VAL A 1 786 ? 21.322 -24.669 -36.676 1.00 81.75 786 VAL A CA 1
ATOM 6085 C C . VAL A 1 786 ? 19.830 -24.682 -36.320 1.00 81.75 786 VAL A C 1
ATOM 6087 O O . VAL A 1 786 ? 19.478 -24.458 -35.163 1.00 81.75 786 VAL A O 1
ATOM 6090 N N . GLN A 1 787 ? 18.948 -25.022 -37.266 1.00 85.94 787 GLN A N 1
ATOM 6091 C CA . GLN A 1 787 ? 17.511 -25.162 -37.014 1.00 85.94 787 GLN A CA 1
ATOM 6092 C C . GLN A 1 787 ? 17.223 -26.280 -35.999 1.00 85.94 787 GLN A C 1
ATOM 6094 O O . GLN A 1 787 ? 16.478 -26.065 -35.047 1.00 85.94 787 GLN A O 1
ATOM 6099 N N . LYS A 1 788 ? 17.868 -27.448 -36.126 1.00 86.44 788 LYS A N 1
ATOM 6100 C CA . LYS A 1 788 ? 17.726 -28.545 -35.149 1.00 86.44 788 LYS A CA 1
ATOM 6101 C C . LYS A 1 788 ? 18.209 -28.144 -33.753 1.00 86.44 788 LYS A C 1
ATOM 6103 O O . LYS A 1 788 ? 17.533 -28.454 -32.776 1.00 86.44 788 LYS A O 1
ATOM 6108 N N . GLN A 1 789 ? 19.329 -27.423 -33.654 1.00 82.25 789 GLN A N 1
ATOM 6109 C CA . GLN A 1 789 ? 19.838 -26.900 -32.379 1.00 82.25 789 GLN A CA 1
ATOM 6110 C C . GLN A 1 789 ? 18.884 -25.867 -31.757 1.00 82.25 789 GLN A C 1
ATOM 6112 O O . GLN A 1 789 ? 18.617 -25.925 -30.557 1.00 82.25 789 GLN A O 1
ATOM 6117 N N . HIS A 1 790 ? 18.322 -24.965 -32.568 1.00 83.06 790 HIS A N 1
ATOM 6118 C CA . HIS A 1 790 ? 17.293 -24.014 -32.143 1.00 83.06 790 HIS A CA 1
ATOM 6119 C C . HIS A 1 790 ? 16.037 -24.728 -31.622 1.00 83.06 790 HIS A C 1
ATOM 6121 O O . HIS A 1 790 ? 15.542 -24.411 -30.542 1.00 83.06 790 HIS A O 1
ATOM 6127 N N . ASP A 1 791 ? 15.545 -25.732 -32.346 1.00 85.81 791 ASP A N 1
ATOM 6128 C CA . ASP A 1 791 ? 14.317 -26.445 -31.988 1.00 85.81 791 ASP A CA 1
ATOM 6129 C C . ASP A 1 791 ? 14.509 -27.363 -30.772 1.00 85.81 791 ASP A C 1
ATOM 6131 O O . ASP A 1 791 ? 13.562 -27.610 -30.020 1.00 85.81 791 ASP A O 1
ATOM 6135 N N . GLU A 1 792 ? 15.733 -27.835 -30.523 1.00 86.00 792 GLU A N 1
ATOM 6136 C CA . GLU A 1 792 ? 16.096 -28.507 -29.277 1.00 86.00 792 GLU A CA 1
ATOM 6137 C C . GLU A 1 792 ? 16.208 -27.520 -28.105 1.00 86.00 792 GLU A C 1
ATOM 6139 O O . GLU A 1 792 ? 15.653 -27.779 -27.035 1.00 86.00 792 GLU A O 1
ATOM 6144 N N . ALA A 1 793 ? 16.820 -26.347 -28.300 1.00 79.75 793 ALA A N 1
ATOM 6145 C CA . ALA A 1 793 ? 16.822 -25.281 -27.297 1.00 79.75 793 ALA A CA 1
ATOM 6146 C C . ALA A 1 793 ? 15.387 -24.844 -26.937 1.00 79.75 793 ALA A C 1
ATOM 6148 O O . ALA A 1 793 ? 15.050 -24.747 -25.759 1.00 79.75 793 ALA A O 1
ATOM 6149 N N . ALA A 1 794 ? 14.498 -24.709 -27.925 1.00 81.81 794 ALA A N 1
ATOM 6150 C CA . ALA A 1 794 ? 13.080 -24.404 -27.728 1.00 81.81 794 ALA A CA 1
ATOM 6151 C C . ALA A 1 794 ? 12.275 -25.543 -27.060 1.00 81.81 794 ALA A C 1
ATOM 6153 O O . ALA A 1 794 ? 11.168 -25.308 -26.566 1.00 81.81 794 ALA A O 1
ATOM 6154 N N . LYS A 1 795 ? 12.788 -26.781 -27.025 1.00 87.50 795 LYS A N 1
ATOM 6155 C CA . LYS A 1 795 ? 12.252 -27.860 -26.169 1.00 87.50 795 LYS A CA 1
ATOM 6156 C C . LYS A 1 795 ? 12.768 -27.726 -24.737 1.00 87.50 795 LYS A C 1
ATOM 6158 O O . LYS A 1 795 ? 11.969 -27.797 -23.809 1.00 87.50 795 LYS A O 1
ATOM 6163 N N . ARG A 1 796 ? 14.068 -27.463 -24.554 1.00 82.69 796 ARG A N 1
ATOM 6164 C CA . ARG A 1 796 ? 14.686 -27.246 -23.231 1.00 82.69 796 ARG A CA 1
ATOM 6165 C C . ARG A 1 796 ? 14.057 -26.051 -22.497 1.00 82.69 796 ARG A C 1
ATOM 6167 O O . ARG A 1 796 ? 13.719 -26.184 -21.329 1.00 82.69 796 ARG A O 1
ATOM 6174 N N . VAL A 1 797 ? 13.807 -24.933 -23.188 1.00 84.19 797 VAL A N 1
ATOM 6175 C CA . VAL A 1 797 ? 13.104 -23.760 -22.625 1.00 84.19 797 VAL A CA 1
ATOM 6176 C C . VAL A 1 797 ? 11.675 -24.107 -22.194 1.00 84.19 797 VAL A C 1
ATOM 6178 O O . VAL A 1 797 ? 11.288 -23.763 -21.083 1.00 84.19 797 VAL A O 1
ATOM 6181 N N . ARG A 1 798 ? 10.907 -24.843 -23.012 1.00 85.38 798 ARG A N 1
ATOM 6182 C CA . ARG A 1 798 ? 9.546 -25.272 -22.636 1.00 85.38 798 ARG A CA 1
ATOM 6183 C C . ARG A 1 798 ? 9.528 -26.202 -21.422 1.00 85.38 798 ARG A C 1
ATOM 6185 O O . ARG A 1 798 ? 8.665 -26.039 -20.571 1.00 85.38 798 ARG A O 1
ATOM 6192 N N . LEU A 1 799 ? 10.489 -27.120 -21.308 1.00 84.88 799 LEU A N 1
ATOM 6193 C CA . LEU A 1 799 ? 10.630 -27.965 -20.116 1.00 84.88 799 LEU A CA 1
ATOM 6194 C C . LEU A 1 799 ? 10.991 -27.140 -18.870 1.00 84.88 799 LEU A C 1
ATOM 6196 O O . LEU A 1 799 ? 10.428 -27.376 -17.809 1.00 84.88 799 LEU A O 1
ATOM 6200 N N . LEU A 1 800 ? 11.869 -26.138 -18.992 1.00 83.56 800 LEU A N 1
ATOM 6201 C CA . LEU A 1 800 ? 12.198 -25.237 -17.880 1.00 83.56 800 LEU A CA 1
ATOM 6202 C C . LEU A 1 800 ? 10.997 -24.383 -17.443 1.00 83.56 800 LEU A C 1
ATOM 6204 O O . LEU A 1 800 ? 10.770 -24.250 -16.243 1.00 83.56 800 LEU A O 1
ATOM 6208 N N . MET A 1 801 ? 10.198 -23.869 -18.386 1.00 83.44 801 MET A N 1
ATOM 6209 C CA . MET A 1 801 ? 8.937 -23.182 -18.071 1.00 83.44 801 MET A CA 1
ATOM 6210 C C . MET A 1 801 ? 7.943 -24.119 -17.379 1.00 83.44 801 MET A C 1
ATOM 6212 O O . MET A 1 801 ? 7.392 -23.751 -16.349 1.00 83.44 801 MET A O 1
ATOM 6216 N N . GLN A 1 802 ? 7.782 -25.353 -17.864 1.00 87.00 802 GLN A N 1
ATOM 6217 C CA . GLN A 1 802 ? 6.900 -26.342 -17.240 1.00 87.00 802 GLN A CA 1
ATOM 6218 C C . GLN A 1 802 ? 7.342 -26.691 -15.806 1.00 87.00 802 GLN A C 1
ATOM 6220 O O . GLN A 1 802 ? 6.506 -26.781 -14.910 1.00 87.00 802 GLN A O 1
ATOM 6225 N N . CYS A 1 803 ? 8.650 -26.821 -15.551 1.00 81.56 803 CYS A N 1
ATOM 6226 C CA . CYS A 1 803 ? 9.180 -26.980 -14.193 1.00 81.56 803 CYS A CA 1
ATOM 6227 C C . CYS A 1 803 ? 8.941 -25.731 -13.325 1.00 81.56 803 CYS A C 1
ATOM 6229 O O . CYS A 1 803 ? 8.631 -25.857 -12.143 1.00 81.56 803 CYS A O 1
ATOM 6231 N N . GLN A 1 804 ? 9.058 -24.523 -13.888 1.00 85.50 804 GLN A N 1
ATOM 6232 C CA . GLN A 1 804 ? 8.768 -23.273 -13.179 1.00 85.50 804 GLN A CA 1
ATOM 6233 C C . GLN A 1 804 ? 7.280 -23.154 -12.815 1.00 85.50 804 GLN A C 1
ATOM 6235 O O . GLN A 1 804 ? 6.960 -22.756 -11.698 1.00 85.50 804 GLN A O 1
ATOM 6240 N N . GLU A 1 805 ? 6.377 -23.538 -13.717 1.00 83.19 805 GLU A N 1
ATOM 6241 C CA . GLU A 1 805 ? 4.930 -23.597 -13.483 1.00 83.19 805 GLU A CA 1
ATOM 6242 C C . GLU A 1 805 ? 4.572 -24.642 -12.418 1.00 83.19 805 GLU A C 1
ATOM 6244 O O . GLU A 1 805 ? 3.776 -24.354 -11.528 1.00 83.19 805 GLU A O 1
ATOM 6249 N N . GLN A 1 806 ? 5.213 -25.817 -12.436 1.00 83.06 806 GLN A N 1
ATOM 6250 C CA . GLN A 1 806 ? 5.048 -26.846 -11.402 1.00 83.06 806 GLN A CA 1
ATOM 6251 C C . GLN A 1 806 ? 5.550 -26.381 -10.028 1.00 83.06 806 GLN A C 1
ATOM 6253 O O . GLN A 1 806 ? 4.842 -26.550 -9.038 1.00 83.06 806 GLN A O 1
ATOM 6258 N N . MET A 1 807 ? 6.727 -25.746 -9.951 1.00 79.62 807 MET A N 1
ATOM 6259 C CA . MET A 1 807 ? 7.218 -25.152 -8.700 1.00 79.62 807 MET A CA 1
ATOM 6260 C C . MET A 1 807 ? 6.303 -24.027 -8.210 1.00 79.62 807 MET A C 1
ATOM 6262 O O . MET A 1 807 ? 6.030 -23.946 -7.017 1.00 79.62 807 MET A O 1
ATOM 6266 N N . LYS A 1 808 ? 5.793 -23.183 -9.115 1.00 86.50 808 LYS A N 1
ATOM 6267 C CA . LYS A 1 808 ? 4.842 -22.118 -8.780 1.00 86.50 808 LYS A CA 1
ATOM 6268 C C . LYS A 1 808 ? 3.544 -22.695 -8.210 1.00 86.50 808 LYS A C 1
ATOM 6270 O O . LYS A 1 808 ? 3.121 -22.248 -7.153 1.00 86.50 808 LYS A O 1
ATOM 6275 N N . ALA A 1 809 ? 2.970 -23.717 -8.846 1.00 85.19 809 ALA A N 1
ATOM 6276 C CA . ALA A 1 809 ? 1.767 -24.392 -8.362 1.00 85.19 809 ALA A CA 1
ATOM 6277 C C . ALA A 1 809 ? 1.987 -25.099 -7.010 1.00 85.19 809 ALA A C 1
ATOM 6279 O O . ALA A 1 809 ? 1.111 -25.052 -6.153 1.00 85.19 809 ALA A O 1
ATOM 6280 N N . ALA A 1 810 ? 3.160 -25.705 -6.785 1.00 86.06 810 ALA A N 1
ATOM 6281 C CA . ALA A 1 810 ? 3.511 -26.308 -5.497 1.00 86.06 810 ALA A CA 1
ATOM 6282 C C . ALA A 1 810 ? 3.683 -25.256 -4.385 1.00 86.06 810 ALA A C 1
ATOM 6284 O O . ALA A 1 810 ? 3.210 -25.457 -3.271 1.00 86.06 810 ALA A O 1
ATOM 6285 N N . VAL A 1 811 ? 4.302 -24.107 -4.687 1.00 85.19 811 VAL A N 1
ATOM 6286 C CA . VAL A 1 811 ? 4.399 -22.976 -3.748 1.00 85.19 811 VAL A CA 1
ATOM 6287 C C . VAL A 1 811 ? 3.022 -22.377 -3.466 1.00 85.19 811 VAL A C 1
ATOM 6289 O O . VAL A 1 811 ? 2.721 -22.100 -2.311 1.00 85.19 811 VAL A O 1
ATOM 6292 N N . GLU A 1 812 ? 2.167 -22.208 -4.476 1.00 85.44 812 GLU A N 1
ATOM 6293 C CA . GLU A 1 812 ? 0.784 -21.741 -4.300 1.00 85.44 812 GLU A CA 1
ATOM 6294 C C . GLU A 1 812 ? -0.040 -22.730 -3.454 1.00 85.44 812 GLU A C 1
ATOM 6296 O O . GLU A 1 812 ? -0.777 -22.290 -2.575 1.00 85.44 812 GLU A O 1
ATOM 6301 N N . GLY A 1 813 ? 0.163 -24.042 -3.631 1.00 89.12 813 GLY A N 1
ATOM 6302 C CA . GLY A 1 813 ? -0.409 -25.101 -2.790 1.00 89.12 813 GLY A CA 1
ATOM 6303 C C . GLY A 1 813 ? 0.040 -25.015 -1.329 1.00 89.12 813 GLY A C 1
ATOM 6304 O O . GLY A 1 813 ? -0.792 -24.782 -0.460 1.00 89.12 813 GLY A O 1
ATOM 6305 N N . HIS A 1 814 ? 1.348 -25.089 -1.058 1.00 86.31 814 HIS A N 1
ATOM 6306 C CA . HIS A 1 814 ? 1.877 -24.970 0.310 1.00 86.31 814 HIS A CA 1
ATOM 6307 C C . HIS A 1 814 ? 1.521 -23.622 0.968 1.00 86.31 814 HIS A C 1
ATOM 6309 O O . HIS A 1 814 ? 1.380 -23.541 2.183 1.00 86.31 814 HIS A O 1
ATOM 6315 N N . THR A 1 815 ? 1.370 -22.543 0.188 1.00 85.94 815 THR A N 1
ATOM 6316 C CA . THR A 1 815 ? 0.933 -21.238 0.718 1.00 85.94 815 THR A CA 1
ATOM 6317 C C . THR A 1 815 ? -0.545 -21.261 1.108 1.00 85.94 815 THR A C 1
ATOM 6319 O O . THR A 1 815 ? -0.901 -20.660 2.116 1.00 85.94 815 THR A O 1
ATOM 6322 N N . ALA A 1 816 ? -1.402 -21.960 0.356 1.00 86.19 816 ALA A N 1
ATOM 6323 C CA . ALA A 1 816 ? -2.800 -22.165 0.733 1.00 86.19 816 ALA A CA 1
ATOM 6324 C C . ALA A 1 816 ? -2.920 -23.055 1.983 1.00 86.19 816 ALA A C 1
ATOM 6326 O O . ALA A 1 816 ? -3.620 -22.680 2.917 1.00 86.19 816 ALA A O 1
ATOM 6327 N N . GLU A 1 817 ? -2.170 -24.159 2.047 1.00 87.31 817 GLU A N 1
ATOM 6328 C CA . GLU A 1 817 ? -2.102 -25.045 3.221 1.00 87.31 817 GLU A CA 1
ATOM 6329 C C . GLU A 1 817 ? -1.655 -24.276 4.478 1.00 87.31 817 GLU A C 1
ATOM 6331 O O . GLU A 1 817 ? -2.316 -24.345 5.510 1.00 87.31 817 GLU A O 1
ATOM 6336 N N . LEU A 1 818 ? -0.607 -23.445 4.379 1.00 86.75 818 LEU A N 1
ATOM 6337 C CA . LEU A 1 818 ? -0.164 -22.578 5.480 1.00 86.75 818 LEU A CA 1
ATOM 6338 C C . LEU A 1 818 ? -1.203 -21.515 5.877 1.00 86.75 818 LEU A C 1
ATOM 6340 O O . LEU A 1 818 ? -1.255 -21.132 7.044 1.00 86.75 818 LEU A O 1
ATOM 6344 N N . VAL A 1 819 ? -2.022 -21.018 4.944 1.00 90.12 819 VAL A N 1
ATOM 6345 C CA . VAL A 1 819 ? -3.126 -20.097 5.268 1.00 90.12 819 VAL A CA 1
ATOM 6346 C C . VAL A 1 819 ? -4.245 -20.834 6.006 1.00 90.12 819 VAL A C 1
ATOM 6348 O O . VAL A 1 819 ? -4.692 -20.333 7.034 1.00 90.12 819 VAL A O 1
ATOM 6351 N N . GLU A 1 820 ? -4.635 -22.035 5.569 1.00 88.88 820 GLU A N 1
ATOM 6352 C CA . GLU A 1 820 ? -5.621 -22.866 6.278 1.00 88.88 820 GLU A CA 1
ATOM 6353 C C . GLU A 1 820 ? -5.120 -23.273 7.683 1.00 88.88 820 GLU A C 1
ATOM 6355 O O . GLU A 1 820 ? -5.865 -23.180 8.663 1.00 88.88 820 GLU A O 1
ATOM 6360 N N . GLU A 1 821 ? -3.840 -23.630 7.840 1.00 88.19 821 GLU A N 1
ATOM 6361 C CA . GLU A 1 821 ? -3.226 -23.854 9.160 1.00 88.19 821 GLU A CA 1
ATOM 6362 C C . GLU A 1 821 ? -3.285 -22.593 10.040 1.00 88.19 821 GLU A C 1
ATOM 6364 O O . GLU A 1 821 ? -3.704 -22.656 11.198 1.00 88.19 821 GLU A O 1
ATOM 6369 N N . ILE A 1 822 ? -2.932 -21.423 9.498 1.00 86.75 822 ILE A N 1
ATOM 6370 C CA . ILE A 1 822 ? -2.990 -20.144 10.221 1.00 86.75 822 ILE A CA 1
ATOM 6371 C C . ILE A 1 822 ? -4.430 -19.776 10.618 1.00 86.75 822 ILE A C 1
ATOM 6373 O O . ILE A 1 822 ? -4.636 -19.267 11.723 1.00 86.75 822 ILE A O 1
ATOM 6377 N N . GLU A 1 823 ? -5.424 -20.031 9.766 1.00 90.31 823 GLU A N 1
ATOM 6378 C CA . GLU A 1 823 ? -6.842 -19.807 10.072 1.00 90.31 823 GLU A CA 1
ATOM 6379 C C . GLU A 1 823 ? -7.334 -20.759 11.174 1.00 90.31 823 GLU A C 1
ATOM 6381 O O . GLU A 1 823 ? -7.902 -20.299 12.166 1.00 90.31 823 GLU A O 1
ATOM 6386 N N . THR A 1 824 ? -7.024 -22.060 11.100 1.00 88.62 824 THR A N 1
ATOM 6387 C CA . THR A 1 824 ? -7.413 -23.014 12.160 1.00 88.62 824 THR A CA 1
ATOM 6388 C C . THR A 1 824 ? -6.740 -22.724 13.508 1.00 88.62 824 THR A C 1
ATOM 6390 O O . THR A 1 824 ? -7.366 -22.904 14.556 1.00 88.62 824 THR A O 1
ATOM 6393 N N . VAL A 1 825 ? -5.500 -22.222 13.518 1.00 89.19 825 VAL A N 1
ATOM 6394 C CA . VAL A 1 825 ? -4.814 -21.770 14.744 1.00 89.19 825 VAL A CA 1
ATOM 6395 C C . VAL A 1 825 ? -5.433 -20.478 15.295 1.00 89.19 825 VAL A C 1
ATOM 6397 O O . VAL A 1 825 ? -5.526 -20.318 16.516 1.00 89.19 825 VAL A O 1
ATOM 6400 N N . GLN A 1 826 ? -5.911 -19.570 14.438 1.00 87.38 826 GLN A N 1
ATOM 6401 C CA . GLN A 1 826 ? -6.663 -18.387 14.874 1.00 87.38 826 GLN A CA 1
ATOM 6402 C C . GLN A 1 826 ? -8.019 -18.765 15.485 1.00 87.38 826 GLN A C 1
ATOM 6404 O O . GLN A 1 826 ? -8.342 -18.265 16.564 1.00 87.38 826 GLN A O 1
ATOM 6409 N N . ASP A 1 827 ? -8.759 -19.697 14.881 1.00 89.75 827 ASP A N 1
ATOM 6410 C CA . ASP A 1 827 ? -10.015 -20.226 15.430 1.00 89.75 827 ASP A CA 1
ATOM 6411 C C . ASP A 1 827 ? -9.811 -20.911 16.793 1.00 89.75 827 ASP A C 1
ATOM 6413 O O . ASP A 1 827 ? -10.586 -20.691 17.729 1.00 89.75 827 ASP A O 1
ATOM 6417 N N . GLN A 1 828 ? -8.735 -21.690 16.957 1.00 88.69 828 GLN A N 1
ATOM 6418 C CA . GLN A 1 828 ? -8.364 -22.285 18.249 1.00 88.69 828 GLN A CA 1
ATOM 6419 C C . GLN A 1 828 ? -8.020 -21.215 19.297 1.00 88.69 828 GLN A C 1
ATOM 6421 O O . GLN A 1 828 ? -8.482 -21.290 20.439 1.00 88.69 828 GLN A O 1
ATOM 6426 N N . LEU A 1 829 ? -7.262 -20.181 18.916 1.00 88.94 829 LEU A N 1
ATOM 6427 C CA . LEU A 1 829 ? -6.935 -19.055 19.794 1.00 88.94 829 LEU A CA 1
ATOM 6428 C C . LEU A 1 829 ? -8.187 -18.252 20.185 1.00 88.94 829 LEU A C 1
ATOM 6430 O O . LEU A 1 829 ? -8.303 -17.801 21.326 1.00 88.94 829 LEU A O 1
ATOM 6434 N N . GLU A 1 830 ? -9.144 -18.082 19.274 1.00 89.81 830 GLU A N 1
ATOM 6435 C CA . GLU A 1 830 ? -10.451 -17.494 19.563 1.00 89.81 830 GLU A CA 1
ATOM 6436 C C . GLU A 1 830 ? -11.291 -18.369 20.500 1.00 89.81 830 GLU A C 1
ATOM 6438 O O . GLU A 1 830 ? -11.919 -17.840 21.421 1.00 89.81 830 GLU A O 1
ATOM 6443 N N . ALA A 1 831 ? -11.305 -19.688 20.301 1.00 88.00 831 ALA A N 1
ATOM 6444 C CA . ALA A 1 831 ? -12.011 -20.630 21.164 1.00 88.00 831 ALA A CA 1
ATOM 6445 C C . ALA A 1 831 ? -11.459 -20.600 22.599 1.00 88.00 831 ALA A C 1
ATOM 6447 O O . ALA A 1 831 ? -12.235 -20.475 23.548 1.00 88.00 831 ALA A O 1
ATOM 6448 N N . GLU A 1 832 ? -10.135 -20.600 22.773 1.00 87.62 832 GLU A N 1
ATOM 6449 C CA . GLU A 1 832 ? -9.505 -20.463 24.091 1.00 87.62 832 GLU A CA 1
ATOM 6450 C C . GLU A 1 832 ? -9.688 -19.062 24.696 1.00 87.62 832 GLU A C 1
ATOM 6452 O O . GLU A 1 832 ? -9.938 -18.940 25.893 1.00 87.62 832 GLU A O 1
ATOM 6457 N N . ARG A 1 833 ? -9.706 -17.983 23.899 1.00 90.69 833 ARG A N 1
ATOM 6458 C CA . ARG A 1 833 ? -10.116 -16.650 24.394 1.00 90.69 833 ARG A CA 1
ATOM 6459 C C . ARG A 1 833 ? -11.553 -16.660 24.926 1.00 90.69 833 ARG A C 1
ATOM 6461 O O . ARG A 1 833 ? -11.798 -16.127 26.008 1.00 90.69 833 ARG A O 1
ATOM 6468 N N . LYS A 1 834 ? -12.488 -17.293 24.207 1.00 90.81 834 LYS A N 1
ATOM 6469 C CA . LYS A 1 834 ? -13.899 -17.458 24.613 1.00 90.81 834 LYS A CA 1
ATOM 6470 C C . LYS A 1 834 ? -14.027 -18.360 25.855 1.00 90.81 834 LYS A C 1
ATOM 6472 O O . LYS A 1 834 ? -14.848 -18.089 26.728 1.00 90.81 834 LYS A O 1
ATOM 6477 N N . ARG A 1 835 ? -13.172 -19.379 25.999 1.00 91.38 835 ARG A N 1
ATOM 6478 C CA . ARG A 1 835 ? -13.064 -20.219 27.207 1.00 91.38 835 ARG A CA 1
ATOM 6479 C C . ARG A 1 835 ? -12.552 -19.418 28.408 1.00 91.38 835 ARG A C 1
ATOM 6481 O O . ARG A 1 835 ? -13.162 -19.465 29.474 1.00 91.38 835 ARG A O 1
ATOM 6488 N N . CYS A 1 836 ? -11.495 -18.629 28.232 1.00 88.75 836 CYS A N 1
ATOM 6489 C CA . CYS A 1 836 ? -10.921 -17.775 29.272 1.00 88.75 836 CYS A CA 1
ATOM 6490 C C . CYS A 1 836 ? -11.887 -16.683 29.755 1.00 88.75 836 CYS A C 1
ATOM 6492 O O . CYS A 1 836 ? -11.957 -16.437 30.958 1.00 88.75 836 CYS A O 1
ATOM 6494 N N . THR A 1 837 ? -12.683 -16.056 28.879 1.00 89.06 837 THR A N 1
ATOM 6495 C CA . THR A 1 837 ? -13.701 -15.085 29.329 1.00 89.06 837 THR A CA 1
ATOM 6496 C C . THR A 1 837 ? -14.830 -15.747 30.122 1.00 89.06 837 THR A C 1
ATOM 6498 O O . THR A 1 837 ? -15.277 -15.171 31.114 1.00 89.06 837 THR A O 1
ATOM 6501 N N . VAL A 1 838 ? -15.240 -16.972 29.768 1.00 90.94 838 VAL A N 1
ATOM 6502 C CA . VAL A 1 838 ? -16.188 -17.774 30.567 1.00 90.94 838 VAL A CA 1
ATOM 6503 C C . VAL A 1 838 ? -15.586 -18.179 31.918 1.00 90.94 838 VAL A C 1
ATOM 6505 O O . VAL A 1 838 ? -16.259 -18.059 32.941 1.00 90.94 838 VAL A O 1
ATOM 6508 N N . LEU A 1 839 ? -14.315 -18.590 31.967 1.00 87.81 839 LEU A N 1
ATOM 6509 C CA . LEU A 1 839 ? -13.628 -18.908 33.225 1.00 87.81 839 LEU A CA 1
ATOM 6510 C C . LEU A 1 839 ? -13.516 -17.680 34.144 1.00 87.81 839 LEU A C 1
ATOM 6512 O O . LEU A 1 839 ? -13.878 -17.773 35.313 1.00 87.81 839 LEU A O 1
ATOM 6516 N N . LEU A 1 840 ? -13.137 -16.513 33.611 1.00 89.50 840 LEU A N 1
ATOM 6517 C CA . LEU A 1 840 ? -13.109 -15.241 34.351 1.00 89.50 840 LEU A CA 1
ATOM 6518 C C . LEU A 1 840 ? -14.507 -14.782 34.808 1.00 89.50 840 LEU A C 1
ATOM 6520 O O . LEU A 1 840 ? -14.639 -14.115 35.836 1.00 89.50 840 LEU A O 1
ATOM 6524 N N . ALA A 1 841 ? -15.568 -15.112 34.064 1.00 88.44 841 ALA A N 1
ATOM 6525 C CA . ALA A 1 841 ? -16.945 -14.854 34.487 1.00 88.44 841 ALA A CA 1
ATOM 6526 C C . ALA A 1 841 ? -17.362 -15.778 35.646 1.00 88.44 841 ALA A C 1
ATOM 6528 O O . ALA A 1 841 ? -17.950 -15.304 36.620 1.00 88.44 841 ALA A O 1
ATOM 6529 N N . ASN A 1 842 ? -16.997 -17.062 35.577 1.00 88.94 842 ASN A N 1
ATOM 6530 C CA . ASN A 1 842 ? -17.238 -18.047 36.633 1.00 88.94 842 ASN A CA 1
ATOM 6531 C C . ASN A 1 842 ? -16.438 -17.732 37.907 1.00 88.94 842 ASN A C 1
ATOM 6533 O O . ASN A 1 842 ? -16.991 -17.801 39.000 1.00 88.94 842 ASN A O 1
ATOM 6537 N N . GLU A 1 843 ? -15.178 -17.310 37.788 1.00 89.88 843 GLU A N 1
ATOM 6538 C CA . GLU A 1 843 ? -14.365 -16.829 38.912 1.00 89.88 843 GLU A CA 1
ATOM 6539 C C . GLU A 1 843 ? -15.034 -15.627 39.597 1.00 89.88 843 GLU A C 1
ATOM 6541 O O . GLU A 1 843 ? -15.244 -15.628 40.809 1.00 89.88 843 GLU A O 1
ATOM 6546 N N . LYS A 1 844 ? -15.478 -14.629 38.819 1.00 89.62 844 LYS A N 1
ATOM 6547 C CA . LYS A 1 844 ? -16.221 -13.468 39.338 1.00 89.62 844 LYS A CA 1
ATOM 6548 C C . LYS A 1 844 ? -17.580 -13.835 39.942 1.00 89.62 844 LYS A C 1
ATOM 6550 O O . LYS A 1 844 ? -18.073 -13.087 40.783 1.00 89.62 844 LYS A O 1
ATOM 6555 N N . ALA A 1 845 ? -18.200 -14.943 39.537 1.00 88.69 845 ALA A N 1
ATOM 6556 C CA . ALA A 1 845 ? -19.392 -15.477 40.194 1.00 88.69 845 ALA A CA 1
ATOM 6557 C C . ALA A 1 845 ? -19.031 -16.143 41.532 1.00 88.69 845 ALA A C 1
ATOM 6559 O O . ALA A 1 845 ? -19.570 -15.756 42.564 1.00 88.69 845 ALA A O 1
ATOM 6560 N N . LEU A 1 846 ? -18.041 -17.041 41.545 1.00 89.25 846 LEU A N 1
ATOM 6561 C CA . LEU A 1 846 ? -17.552 -17.713 42.754 1.00 89.25 846 LEU A CA 1
ATOM 6562 C C . LEU A 1 846 ? -17.050 -16.723 43.818 1.00 89.25 846 LEU A C 1
ATOM 6564 O O . LEU A 1 846 ? -17.316 -16.911 45.002 1.00 89.25 846 LEU A O 1
ATOM 6568 N N . LEU A 1 847 ? -16.394 -15.631 43.417 1.00 88.94 847 LEU A N 1
ATOM 6569 C CA . LEU A 1 847 ? -15.986 -14.557 44.328 1.00 88.94 847 LEU A CA 1
ATOM 6570 C C . LEU A 1 847 ? -17.182 -13.797 44.928 1.00 88.94 847 LEU A C 1
ATOM 6572 O O . LEU A 1 847 ? -17.092 -13.341 46.068 1.00 88.94 847 LEU A O 1
ATOM 6576 N N . ARG A 1 848 ? -18.317 -13.674 44.222 1.00 89.69 848 ARG A N 1
ATOM 6577 C CA . ARG A 1 848 ? -19.561 -13.134 44.807 1.00 89.69 848 ARG A CA 1
ATOM 6578 C C . ARG A 1 848 ? -20.165 -14.127 45.794 1.00 89.69 848 ARG A C 1
ATOM 6580 O O . ARG A 1 848 ? -20.368 -13.753 46.942 1.00 89.69 848 ARG A O 1
ATOM 6587 N N . ASP A 1 849 ? -20.329 -15.389 45.398 1.00 88.94 849 ASP A N 1
ATOM 6588 C CA . ASP A 1 849 ? -20.799 -16.483 46.261 1.00 88.94 849 ASP A CA 1
ATOM 6589 C C . ASP A 1 849 ? -20.000 -16.584 47.571 1.00 88.94 849 ASP A C 1
ATOM 6591 O O . ASP A 1 849 ? -20.572 -16.709 48.654 1.00 88.94 849 ASP A O 1
ATOM 6595 N N . VAL A 1 850 ? -18.667 -16.513 47.491 1.00 88.69 850 VAL A N 1
ATOM 6596 C CA . VAL A 1 850 ? -17.775 -16.536 48.659 1.00 88.69 850 VAL A CA 1
ATOM 6597 C C . VAL A 1 850 ? -17.969 -15.291 49.523 1.00 88.69 850 VAL A C 1
ATOM 6599 O O . VAL A 1 850 ? -18.068 -15.418 50.741 1.00 88.69 850 VAL A O 1
ATOM 6602 N N . ASN A 1 851 ? -18.092 -14.100 48.932 1.00 88.19 851 ASN A N 1
ATOM 6603 C CA . ASN A 1 851 ? -18.353 -12.874 49.688 1.00 88.19 851 ASN A CA 1
ATOM 6604 C C . ASN A 1 851 ? -19.740 -12.870 50.355 1.00 88.19 851 ASN A C 1
ATOM 6606 O O . ASN A 1 851 ? -19.858 -12.460 51.510 1.00 88.19 851 ASN A O 1
ATOM 6610 N N . GLU A 1 852 ? -20.777 -13.386 49.695 1.00 90.12 852 GLU A N 1
ATOM 6611 C CA . GLU A 1 852 ? -22.116 -13.544 50.273 1.00 90.12 852 GLU A CA 1
ATOM 6612 C C . GLU A 1 852 ? -22.126 -14.570 51.412 1.00 90.12 852 GLU A C 1
ATOM 6614 O O . GLU A 1 852 ? -22.686 -14.298 52.479 1.00 90.12 852 GLU A O 1
ATOM 6619 N N . ARG A 1 853 ? -21.439 -15.709 51.246 1.00 86.94 853 ARG A N 1
ATOM 6620 C CA . ARG A 1 853 ? -21.253 -16.712 52.309 1.00 86.94 853 ARG A CA 1
ATOM 6621 C C . ARG A 1 853 ? -20.458 -16.147 53.483 1.00 86.94 853 ARG A C 1
ATOM 6623 O O . ARG A 1 853 ? -20.882 -16.326 54.620 1.00 86.94 853 ARG A O 1
ATOM 6630 N N . ASN A 1 854 ? -19.380 -15.404 53.241 1.00 87.19 854 ASN A N 1
ATOM 6631 C CA . ASN A 1 854 ? -18.617 -14.718 54.289 1.00 87.19 854 ASN A CA 1
ATOM 6632 C C . ASN A 1 854 ? -19.491 -13.701 55.038 1.00 87.19 854 ASN A C 1
ATOM 6634 O O . ASN A 1 854 ? -19.504 -13.679 56.266 1.00 87.19 854 ASN A O 1
ATOM 6638 N N . LEU A 1 855 ? -20.303 -12.917 54.324 1.00 91.12 855 LEU A N 1
ATOM 6639 C CA . LEU A 1 855 ? -21.219 -11.944 54.919 1.00 91.12 855 LEU A CA 1
ATOM 6640 C C . LEU A 1 855 ? -22.363 -12.622 55.703 1.00 91.12 855 LEU A C 1
ATOM 6642 O O . LEU A 1 855 ? -22.800 -12.096 56.732 1.00 91.12 855 LEU A O 1
ATOM 6646 N N . ALA A 1 856 ? -22.814 -13.807 55.280 1.00 87.12 856 ALA A N 1
ATOM 6647 C CA . ALA A 1 856 ? -23.730 -14.662 56.037 1.00 87.12 856 ALA A CA 1
ATOM 6648 C C . ALA A 1 856 ? -23.064 -15.267 57.288 1.00 87.12 856 ALA A C 1
ATOM 6650 O O . ALA A 1 856 ? -23.655 -15.225 58.368 1.00 87.12 856 ALA A O 1
ATOM 6651 N N . ILE A 1 857 ? -21.814 -15.730 57.193 1.00 86.56 857 ILE A N 1
ATOM 6652 C CA . ILE A 1 857 ? -21.007 -16.198 58.329 1.00 86.56 857 ILE A CA 1
ATOM 6653 C C . ILE A 1 857 ? -20.820 -15.064 59.345 1.00 86.56 857 ILE A C 1
ATOM 6655 O O . ILE A 1 857 ? -21.094 -15.263 60.524 1.00 86.56 857 ILE A O 1
ATOM 6659 N N . SER A 1 858 ? -20.488 -13.842 58.918 1.00 86.69 858 SER A N 1
ATOM 6660 C CA . SER A 1 858 ? -20.384 -12.682 59.816 1.00 86.69 858 SER A CA 1
ATOM 6661 C C . SER A 1 858 ? -21.728 -12.228 60.402 1.00 86.69 858 SER A C 1
ATOM 6663 O O . SER A 1 858 ? -21.744 -11.544 61.427 1.00 86.69 858 SER A O 1
ATOM 6665 N N . LYS A 1 859 ? -22.873 -12.561 59.786 1.00 87.94 859 LYS A N 1
ATOM 6666 C CA . LYS A 1 859 ? -24.208 -12.394 60.400 1.00 87.94 859 LYS A CA 1
ATOM 6667 C C . LYS A 1 859 ? -24.453 -13.472 61.465 1.00 87.94 859 LYS A C 1
ATOM 6669 O O . LYS A 1 859 ? -24.837 -13.135 62.582 1.00 87.94 859 LYS A O 1
ATOM 6674 N N . LEU A 1 860 ? -24.161 -14.737 61.154 1.00 84.38 860 LEU A N 1
ATOM 6675 C CA . LEU A 1 860 ? -24.287 -15.870 62.079 1.00 84.38 860 LEU A CA 1
ATOM 6676 C C . LEU A 1 860 ? -23.361 -15.736 63.294 1.00 84.38 860 LEU A C 1
ATOM 6678 O O . LEU A 1 860 ? -23.811 -15.932 64.414 1.00 84.38 860 LEU A O 1
ATOM 6682 N N . GLN A 1 861 ? -22.107 -15.319 63.113 1.00 84.94 861 GLN A N 1
ATOM 6683 C CA . GLN A 1 861 ? -21.161 -15.064 64.205 1.00 84.94 861 GLN A CA 1
ATOM 6684 C C . GLN A 1 861 ? -21.682 -13.991 65.172 1.00 84.94 861 GLN A C 1
ATOM 6686 O O . GLN A 1 861 ? -21.631 -14.194 66.382 1.00 84.94 861 GLN A O 1
ATOM 6691 N N . ARG A 1 862 ? -22.265 -12.894 64.664 1.00 83.19 862 ARG A N 1
ATOM 6692 C CA . ARG A 1 862 ? -22.914 -11.871 65.508 1.00 83.19 862 ARG A CA 1
ATOM 6693 C C . ARG A 1 862 ? -24.146 -12.407 66.243 1.00 83.19 862 ARG A C 1
ATOM 6695 O O . ARG A 1 862 ? -24.339 -12.067 67.406 1.00 83.19 862 ARG A O 1
ATOM 6702 N N . ALA A 1 863 ? -24.947 -13.263 65.605 1.00 82.94 863 ALA A N 1
ATOM 6703 C CA . ALA A 1 863 ? -26.086 -13.921 66.251 1.00 82.94 863 ALA A CA 1
ATOM 6704 C C . ALA A 1 863 ? -25.651 -14.933 67.332 1.00 82.94 863 ALA A C 1
ATOM 6706 O O . ALA A 1 863 ? -26.251 -14.999 68.400 1.00 82.94 863 ALA A O 1
ATOM 6707 N N . VAL A 1 864 ? -24.571 -15.685 67.102 1.00 83.44 864 VAL A N 1
ATOM 6708 C CA . VAL A 1 864 ? -23.987 -16.598 68.099 1.00 83.44 864 VAL A CA 1
ATOM 6709 C C . VAL A 1 864 ? -23.387 -15.815 69.269 1.00 83.44 864 VAL A C 1
ATOM 6711 O O . VAL A 1 864 ? -23.607 -16.190 70.417 1.00 83.44 864 VAL A O 1
ATOM 6714 N N . GLN A 1 865 ? -22.704 -14.695 69.014 1.00 82.69 865 GLN A N 1
ATOM 6715 C CA . GLN A 1 865 ? -22.180 -13.817 70.066 1.00 82.69 865 GLN A CA 1
ATOM 6716 C C . GLN A 1 865 ? -23.300 -13.204 70.923 1.00 82.69 865 GLN A C 1
ATOM 6718 O O . GLN A 1 865 ? -23.187 -13.199 72.150 1.00 82.69 865 GLN A O 1
ATOM 6723 N N . SER A 1 866 ? -24.406 -12.741 70.323 1.00 78.69 866 SER A N 1
ATOM 6724 C CA . SER A 1 866 ? -25.543 -12.217 71.096 1.00 78.69 866 SER A CA 1
ATOM 6725 C C . SER A 1 866 ? -26.265 -13.314 71.891 1.00 78.69 866 SER A C 1
ATOM 6727 O O . SER A 1 866 ? -26.609 -13.093 73.054 1.00 78.69 866 SER A O 1
ATOM 6729 N N . LEU A 1 867 ? -26.404 -14.523 71.334 1.00 78.50 867 LEU A N 1
ATOM 6730 C CA . LEU A 1 867 ? -26.934 -15.692 72.047 1.00 78.50 867 LEU A CA 1
ATOM 6731 C C . LEU A 1 867 ? -26.020 -16.150 73.197 1.00 78.50 867 LEU A C 1
ATOM 6733 O O . LEU A 1 867 ? -26.522 -16.500 74.264 1.00 78.50 867 LEU A O 1
ATOM 6737 N N . GLN A 1 868 ? -24.694 -16.102 73.037 1.00 75.06 868 GLN A N 1
ATOM 6738 C CA . GLN A 1 868 ? -23.747 -16.391 74.122 1.00 75.06 868 GLN A CA 1
ATOM 6739 C C . GLN A 1 868 ? -23.826 -15.343 75.242 1.00 75.06 868 GLN A C 1
ATOM 6741 O O . GLN A 1 868 ? -23.863 -15.716 76.416 1.00 75.06 868 GLN A O 1
ATOM 6746 N N . GLN A 1 869 ? -23.947 -14.052 74.910 1.00 70.38 869 GLN A N 1
ATOM 6747 C CA . GLN A 1 869 ? -24.180 -12.997 75.907 1.00 70.38 869 GLN A CA 1
ATOM 6748 C C . GLN A 1 869 ? -25.526 -13.165 76.638 1.00 70.38 869 GLN A C 1
ATOM 6750 O O . GLN A 1 869 ? -25.607 -12.910 77.842 1.00 70.38 869 GLN A O 1
ATOM 6755 N N . GLN A 1 870 ? -26.573 -13.647 75.959 1.00 66.00 870 GLN A N 1
ATOM 6756 C CA . GLN A 1 870 ? -27.841 -13.999 76.607 1.00 66.00 870 GLN A CA 1
ATOM 6757 C C . GLN A 1 870 ? -27.721 -15.251 77.493 1.00 66.00 870 GLN A C 1
ATOM 6759 O O . GLN A 1 870 ? -28.184 -15.221 78.633 1.00 66.00 870 GLN A O 1
ATOM 6764 N N . GLN A 1 871 ? -27.048 -16.321 77.051 1.00 60.38 871 GLN A N 1
ATOM 6765 C CA . GLN A 1 871 ? -26.835 -17.520 77.878 1.00 60.38 871 GLN A CA 1
ATOM 6766 C C . GLN A 1 871 ? -26.008 -17.236 79.139 1.00 60.38 871 GLN A C 1
ATOM 6768 O O . GLN A 1 871 ? -26.313 -17.787 80.197 1.00 60.38 871 GLN A O 1
ATOM 6773 N N . GLN A 1 872 ? -25.007 -16.354 79.063 1.00 56.22 872 GLN A N 1
ATOM 6774 C CA . GLN A 1 872 ? -24.236 -15.929 80.237 1.00 56.22 872 GLN A CA 1
ATOM 6775 C C . GLN A 1 872 ? -25.078 -15.112 81.233 1.00 56.22 872 GLN A C 1
ATOM 6777 O O . GLN A 1 872 ? -24.841 -15.199 82.435 1.00 56.22 872 GLN A O 1
ATOM 6782 N N . ARG A 1 873 ? -26.112 -14.392 80.771 1.00 51.88 873 ARG A N 1
ATOM 6783 C CA . ARG A 1 873 ? -27.101 -13.728 81.645 1.00 51.88 873 ARG A CA 1
ATOM 6784 C C . ARG A 1 873 ? -28.193 -14.665 82.180 1.00 51.88 873 ARG A C 1
ATOM 6786 O O . ARG A 1 873 ? -28.820 -14.332 83.178 1.00 51.88 873 ARG A O 1
ATOM 6793 N N . ALA A 1 874 ? -28.414 -15.824 81.558 1.00 44.41 874 ALA A N 1
ATOM 6794 C CA . ALA A 1 874 ? -29.469 -16.772 81.933 1.00 44.41 874 ALA A CA 1
ATOM 6795 C C . ALA A 1 874 ? -29.032 -17.870 82.931 1.00 44.41 874 ALA A C 1
ATOM 6797 O O . ALA A 1 874 ? -29.870 -18.645 83.389 1.00 44.41 874 ALA A O 1
ATOM 6798 N N . ARG A 1 875 ? -27.738 -17.972 83.273 1.00 41.34 875 ARG A N 1
ATOM 6799 C CA . ARG A 1 875 ? -27.172 -19.058 84.104 1.00 41.34 875 ARG A CA 1
ATOM 6800 C C . ARG A 1 875 ? -26.713 -18.618 85.508 1.00 41.34 875 ARG A C 1
ATOM 6802 O O . ARG A 1 875 ? -25.575 -18.881 85.883 1.00 41.34 875 ARG A O 1
ATOM 6809 N N . GLN A 1 876 ? -27.594 -18.014 86.312 1.00 36.59 876 GLN A N 1
ATOM 6810 C CA . GLN A 1 876 ? -27.376 -17.884 87.767 1.00 36.59 876 GLN A CA 1
ATOM 6811 C C . GLN A 1 876 ? -28.670 -18.050 88.592 1.00 36.59 876 GLN A C 1
ATOM 6813 O O . GLN A 1 876 ? -29.434 -17.095 88.734 1.00 36.59 876 GLN A O 1
ATOM 6818 N N . PRO A 1 877 ? -28.911 -19.238 89.178 1.00 37.66 877 PRO A N 1
ATOM 6819 C CA . PRO A 1 877 ? -29.875 -19.436 90.252 1.00 37.66 877 PRO A CA 1
ATOM 6820 C C . PRO A 1 877 ? -29.226 -19.371 91.650 1.00 37.66 877 PRO A C 1
ATOM 6822 O O . PRO A 1 877 ? -28.038 -19.600 91.851 1.00 37.66 877 PRO A O 1
ATOM 6825 N N . SER A 1 878 ? -30.065 -19.055 92.626 1.00 34.22 878 SER A N 1
ATOM 6826 C CA . SER A 1 878 ? -29.796 -18.717 94.026 1.00 34.22 878 SER A CA 1
ATOM 6827 C C . SER A 1 878 ? -29.108 -19.756 94.941 1.00 34.22 878 SER A C 1
ATOM 6829 O O . SER A 1 878 ? -29.596 -20.875 95.054 1.00 34.22 878 SER A O 1
ATOM 6831 N N . LYS A 1 879 ? -28.219 -19.228 95.807 1.00 35.78 879 LYS A N 1
ATOM 6832 C CA . LYS A 1 879 ? -28.072 -19.498 97.267 1.00 35.78 879 LYS A CA 1
ATOM 6833 C C . LYS A 1 879 ? -27.536 -20.857 97.783 1.00 35.78 879 LYS A C 1
ATOM 6835 O O . LYS A 1 879 ? -27.777 -21.916 97.227 1.00 35.78 879 LYS A O 1
ATOM 6840 N N . THR A 1 880 ? -26.968 -20.764 98.998 1.00 29.97 880 THR A N 1
ATOM 6841 C CA . THR A 1 880 ? -26.546 -21.823 99.953 1.00 29.97 880 THR A CA 1
ATOM 6842 C C . THR A 1 880 ? -25.367 -22.722 99.549 1.00 29.97 880 THR A C 1
ATOM 6844 O O . THR A 1 880 ? -25.144 -22.925 98.366 1.00 29.97 880 THR A O 1
ATOM 6847 N N . ALA A 1 881 ? -24.608 -23.340 100.467 1.00 32.81 881 ALA A N 1
ATOM 6848 C CA . ALA A 1 881 ? -24.139 -22.971 101.823 1.00 32.81 881 ALA A CA 1
ATOM 6849 C C . ALA A 1 881 ? -23.166 -24.075 102.322 1.00 32.81 881 ALA A C 1
ATOM 6851 O O . ALA A 1 881 ? -23.298 -25.217 101.898 1.00 32.81 881 ALA A O 1
ATOM 6852 N N . ASN A 1 882 ? -22.290 -23.738 103.278 1.00 28.78 882 ASN A N 1
ATOM 6853 C CA . ASN A 1 882 ? -21.554 -24.638 104.188 1.00 28.78 882 ASN A CA 1
ATOM 6854 C C . ASN A 1 882 ? -20.456 -25.606 103.655 1.00 28.78 882 ASN A C 1
ATOM 6856 O O . ASN A 1 882 ? -20.684 -26.520 102.874 1.00 28.78 882 ASN A O 1
ATOM 6860 N N . ASP A 1 883 ? -19.277 -25.425 104.261 1.00 28.25 883 ASP A N 1
ATOM 6861 C CA . ASP A 1 883 ? -18.429 -26.434 104.922 1.00 28.25 883 ASP A CA 1
ATOM 6862 C C . ASP A 1 883 ? -17.607 -27.481 104.131 1.00 28.25 883 ASP A C 1
ATOM 6864 O O . ASP A 1 883 ? -18.021 -28.585 103.790 1.00 28.25 883 ASP A O 1
ATOM 6868 N N . ALA A 1 884 ? -16.326 -27.110 104.018 1.00 36.91 884 ALA A N 1
ATOM 6869 C CA . ALA A 1 884 ? -15.097 -27.912 103.964 1.00 36.91 884 ALA A CA 1
ATOM 6870 C C . ALA A 1 884 ? -15.087 -29.193 104.855 1.00 36.91 884 ALA A C 1
ATOM 6872 O O . ALA A 1 884 ? -15.797 -29.222 105.863 1.00 36.91 884 ALA A O 1
ATOM 6873 N N . PRO A 1 885 ? -14.194 -30.196 104.611 1.00 45.94 885 PRO A N 1
ATOM 6874 C CA . PRO A 1 885 ? -12.776 -30.022 105.001 1.00 45.94 885 PRO A CA 1
ATOM 6875 C C . PRO A 1 885 ? -11.658 -30.816 104.253 1.00 45.94 885 PRO A C 1
ATOM 6877 O O . PRO A 1 885 ? -11.794 -31.995 103.962 1.00 45.94 885 PRO A O 1
ATOM 6880 N N . ARG A 1 886 ? -10.466 -30.183 104.204 1.00 29.02 886 ARG A N 1
ATOM 6881 C CA . ARG A 1 886 ? -9.087 -30.731 104.410 1.00 29.02 886 ARG A CA 1
ATOM 6882 C C . ARG A 1 886 ? -8.421 -31.767 103.461 1.00 29.02 886 ARG A C 1
ATOM 6884 O O . ARG A 1 886 ? -9.015 -32.730 103.015 1.00 29.02 886 ARG A O 1
ATOM 6891 N N . SER A 1 887 ? -7.079 -31.634 103.435 1.00 26.23 887 SER A N 1
ATOM 6892 C CA . SER A 1 887 ? -6.012 -32.609 103.084 1.00 26.23 887 SER A CA 1
ATOM 6893 C C . SER A 1 887 ? -5.764 -32.865 101.578 1.00 26.23 887 SER A C 1
ATOM 6895 O O . SER A 1 887 ? -6.671 -33.356 100.927 1.00 26.23 887 SER A O 1
ATOM 6897 N N . VAL A 1 888 ? -4.646 -32.539 100.889 1.00 29.94 888 VAL A N 1
ATOM 6898 C CA . VAL A 1 888 ? -3.174 -32.354 101.135 1.00 29.94 888 VAL A CA 1
ATOM 6899 C C . VAL A 1 888 ? -2.324 -33.531 100.594 1.00 29.94 888 VAL A C 1
ATOM 6901 O O . VAL A 1 888 ? -2.670 -34.680 100.847 1.00 29.94 888 VAL A O 1
ATOM 6904 N N . SER A 1 889 ? -1.183 -33.209 99.939 1.00 28.61 889 SER A N 1
ATOM 6905 C CA . SER A 1 889 ? -0.114 -34.076 99.345 1.00 28.61 889 SER A CA 1
ATOM 6906 C C . SER A 1 889 ? -0.508 -34.943 98.126 1.00 28.61 889 SER A C 1
ATOM 6908 O O . SER A 1 889 ? -1.650 -35.384 98.070 1.00 28.61 889 SER A O 1
ATOM 6910 N N . ALA A 1 890 ? 0.336 -35.260 97.123 1.00 27.56 890 ALA A N 1
ATOM 6911 C CA . ALA A 1 890 ? 1.645 -34.777 96.582 1.00 27.56 890 ALA A CA 1
ATOM 6912 C C . ALA A 1 890 ? 1.757 -35.307 95.106 1.00 27.56 890 ALA A C 1
ATOM 6914 O O . ALA A 1 890 ? 0.826 -35.993 94.684 1.00 27.56 890 ALA A O 1
ATOM 6915 N N . SER A 1 891 ? 2.736 -35.075 94.211 1.00 28.58 891 SER A N 1
ATOM 6916 C CA . SER A 1 891 ? 4.091 -34.452 94.148 1.00 28.58 891 SER A CA 1
ATOM 6917 C C . SER A 1 891 ? 4.175 -33.553 92.876 1.00 28.58 891 SER A C 1
ATOM 6919 O O . SER A 1 891 ? 3.169 -33.442 92.178 1.00 28.58 891 SER A O 1
ATOM 6921 N N . GLU A 1 892 ? 5.213 -32.800 92.474 1.00 33.91 892 GLU A N 1
ATOM 6922 C CA . GLU A 1 892 ? 6.680 -32.713 92.719 1.00 33.91 892 GLU A CA 1
ATOM 6923 C C . GLU A 1 892 ? 7.602 -33.590 91.818 1.00 33.91 892 GLU A C 1
ATOM 6925 O O . GLU A 1 892 ? 7.195 -34.670 91.402 1.00 33.91 892 GLU A O 1
ATOM 6930 N N . GLU A 1 893 ? 8.824 -33.080 91.535 1.00 34.84 893 GLU A N 1
ATOM 6931 C CA . GLU A 1 893 ? 9.920 -33.581 90.644 1.00 34.84 893 GLU A CA 1
ATOM 6932 C C . GLU A 1 893 ? 9.698 -33.482 89.104 1.00 34.84 893 GLU A C 1
ATOM 6934 O O . GLU A 1 893 ? 8.579 -33.641 88.629 1.00 34.84 893 GLU A O 1
ATOM 6939 N N . ALA A 1 894 ? 10.677 -33.198 88.213 1.00 29.86 894 ALA A N 1
ATOM 6940 C CA . ALA A 1 894 ? 12.111 -32.799 88.268 1.00 29.86 894 ALA A CA 1
ATOM 6941 C C . ALA A 1 894 ? 12.450 -31.944 86.989 1.00 29.86 894 ALA A C 1
ATOM 6943 O O . ALA A 1 894 ? 11.749 -32.087 85.992 1.00 29.86 894 ALA A O 1
ATOM 6944 N N . VAL A 1 895 ? 13.372 -30.955 86.896 1.00 30.44 895 VAL A N 1
ATOM 6945 C CA . VAL A 1 895 ? 14.807 -30.821 87.304 1.00 30.44 895 VAL A CA 1
ATOM 6946 C C . VAL A 1 895 ? 15.728 -31.640 86.347 1.00 30.44 895 VAL A C 1
ATOM 6948 O O . VAL A 1 895 ? 15.462 -32.818 86.159 1.00 30.44 895 VAL A O 1
ATOM 6951 N N . THR A 1 896 ? 16.763 -31.139 85.625 1.00 26.06 896 THR A N 1
ATOM 6952 C CA . THR A 1 896 ? 17.691 -29.974 85.783 1.00 26.06 896 THR A CA 1
ATOM 6953 C C . THR A 1 896 ? 18.291 -29.437 84.443 1.00 26.06 896 THR A C 1
ATOM 6955 O O . THR A 1 896 ? 18.136 -30.052 83.393 1.00 26.06 896 THR A O 1
ATOM 6958 N N . SER A 1 897 ? 19.048 -28.326 84.525 1.00 33.56 897 SER A N 1
ATOM 6959 C CA . SER A 1 897 ? 20.067 -27.730 83.604 1.00 33.56 897 SER A CA 1
ATOM 6960 C C . SER A 1 897 ? 21.338 -28.636 83.394 1.00 33.56 897 SER A C 1
ATOM 6962 O O . SER A 1 897 ? 21.234 -29.782 83.830 1.00 33.56 897 SER A O 1
ATOM 6964 N N . PRO A 1 898 ? 22.540 -28.237 82.838 1.00 48.56 898 PRO A N 1
ATOM 6965 C CA . PRO A 1 898 ? 23.117 -26.886 82.561 1.00 48.56 898 PRO A CA 1
ATOM 6966 C C . PRO A 1 898 ? 24.078 -26.692 81.323 1.00 48.56 898 PRO A C 1
ATOM 6968 O O . PRO A 1 898 ? 24.417 -27.648 80.643 1.00 48.56 898 PRO A O 1
ATOM 6971 N N . SER A 1 899 ? 24.607 -25.453 81.153 1.00 26.39 899 SER A N 1
ATOM 6972 C CA . SER A 1 899 ? 25.968 -25.039 80.654 1.00 26.39 899 SER A CA 1
ATOM 6973 C C . SER A 1 899 ? 26.484 -25.464 79.243 1.00 26.39 899 SER A C 1
ATOM 6975 O O . SER A 1 899 ? 26.277 -26.590 78.828 1.00 26.39 899 SER A O 1
ATOM 6977 N N . SER A 1 900 ? 27.263 -24.693 78.451 1.00 27.33 900 SER A N 1
ATOM 6978 C CA . SER A 1 900 ? 27.829 -23.317 78.536 1.00 27.33 900 SER A CA 1
ATOM 6979 C C . SER A 1 900 ? 28.293 -22.792 77.144 1.00 27.33 900 SER A C 1
ATOM 6981 O O . SER A 1 900 ? 28.416 -23.565 76.201 1.00 27.33 900 SER A O 1
ATOM 6983 N N . SER A 1 901 ? 28.590 -21.485 77.053 1.00 37.81 901 SER A N 1
ATOM 6984 C CA . SER A 1 901 ? 29.227 -20.701 75.953 1.00 37.81 901 SER A CA 1
ATOM 6985 C C . SER A 1 901 ? 30.634 -21.216 75.507 1.00 37.81 901 SER A C 1
ATOM 6987 O O . SER A 1 901 ? 31.128 -22.102 76.207 1.00 37.81 901 SER A O 1
ATOM 6989 N N . PRO A 1 902 ? 31.366 -20.653 74.486 1.00 54.41 902 PRO A N 1
ATOM 6990 C CA . PRO A 1 902 ? 31.187 -19.345 73.795 1.00 54.41 902 PRO A CA 1
ATOM 6991 C C . PRO A 1 902 ? 31.582 -19.201 72.278 1.00 54.41 902 PRO A C 1
ATOM 6993 O O . PRO A 1 902 ? 32.225 -20.071 71.712 1.00 54.41 902 PRO A O 1
ATOM 6996 N N . ARG A 1 903 ? 31.341 -17.987 71.726 1.00 31.50 903 ARG A N 1
ATOM 6997 C CA . ARG A 1 903 ? 32.105 -17.228 70.679 1.00 31.50 903 ARG A CA 1
ATOM 6998 C C . ARG A 1 903 ? 32.302 -17.760 69.233 1.00 31.50 903 ARG A C 1
ATOM 7000 O O . ARG A 1 903 ? 32.463 -18.942 68.979 1.00 31.50 903 ARG A O 1
ATOM 7007 N N . ASP A 1 904 ? 32.410 -16.792 68.311 1.00 34.12 904 ASP A N 1
ATOM 7008 C CA . ASP A 1 904 ? 32.990 -16.865 66.950 1.00 34.12 904 ASP A CA 1
ATOM 7009 C C . ASP A 1 904 ? 34.496 -17.258 66.949 1.00 34.12 904 ASP A C 1
ATOM 7011 O O . ASP A 1 904 ? 35.127 -17.111 68.005 1.00 34.12 904 ASP A O 1
ATOM 7015 N N . PRO A 1 905 ? 35.143 -17.635 65.808 1.00 48.59 905 PRO A N 1
ATOM 7016 C CA . PRO A 1 905 ? 34.696 -17.527 64.406 1.00 48.59 905 PRO A CA 1
ATOM 7017 C C . PRO A 1 905 ? 34.936 -18.793 63.524 1.00 48.59 905 PRO A C 1
ATOM 7019 O O . PRO A 1 905 ? 35.172 -19.893 64.012 1.00 48.59 905 PRO A O 1
ATOM 7022 N N . ALA A 1 906 ? 34.869 -18.615 62.195 1.00 34.75 906 ALA A N 1
ATOM 7023 C CA . ALA A 1 906 ? 35.215 -19.564 61.114 1.00 34.75 906 ALA A CA 1
ATOM 7024 C C . ALA A 1 906 ? 36.746 -19.907 61.056 1.00 34.75 906 ALA A C 1
ATOM 7026 O O . ALA A 1 906 ? 37.487 -19.272 61.811 1.00 34.75 906 ALA A O 1
ATOM 7027 N N . PRO A 1 907 ? 37.285 -20.792 60.158 1.00 56.78 907 PRO A N 1
ATOM 7028 C CA . PRO A 1 907 ? 36.681 -21.362 58.933 1.00 56.78 907 PRO A CA 1
ATOM 7029 C C . PRO A 1 907 ? 37.066 -22.833 58.553 1.00 56.78 907 PRO A C 1
ATOM 7031 O O . PRO A 1 907 ? 37.684 -23.574 59.308 1.00 56.78 907 PRO A O 1
ATOM 7034 N N . SER A 1 908 ? 36.770 -23.192 57.291 1.00 27.03 908 SER A N 1
ATOM 7035 C CA . SER A 1 908 ? 37.478 -24.148 56.401 1.00 27.03 908 SER A CA 1
ATOM 7036 C C . SER A 1 908 ? 37.327 -25.686 56.524 1.00 27.03 908 SER A C 1
ATOM 7038 O O . SER A 1 908 ? 38.151 -26.360 57.128 1.00 27.03 908 SER A O 1
ATOM 7040 N N . SER A 1 909 ? 36.425 -26.219 55.683 1.00 28.91 909 SER A N 1
ATOM 7041 C CA . SER A 1 909 ? 36.717 -27.260 54.659 1.00 28.91 909 SER A CA 1
ATOM 7042 C C . SER A 1 909 ? 37.075 -28.711 55.150 1.00 28.91 909 SER A C 1
ATOM 7044 O O . SER A 1 909 ? 36.736 -29.028 56.285 1.00 28.91 909 SER A O 1
ATOM 7046 N N . PRO A 1 910 ? 37.512 -29.695 54.308 1.00 60.00 910 PRO A N 1
ATOM 7047 C CA . PRO A 1 910 ? 36.877 -31.037 54.271 1.00 60.00 910 PRO A CA 1
ATOM 7048 C C . PRO A 1 910 ? 37.949 -32.175 54.429 1.00 60.00 910 PRO A C 1
ATOM 7050 O O . PRO A 1 910 ? 38.981 -31.871 55.027 1.00 60.00 910 PRO A O 1
ATOM 7053 N N . PRO A 1 911 ? 37.868 -33.430 53.892 1.00 52.41 911 PRO A N 1
ATOM 7054 C CA . PRO A 1 911 ? 36.796 -34.170 53.192 1.00 52.41 911 PRO A CA 1
ATOM 7055 C C . PRO A 1 911 ? 36.662 -35.687 53.570 1.00 52.41 911 PRO A C 1
ATOM 7057 O O . PRO A 1 911 ? 37.308 -36.185 54.479 1.00 52.41 911 PRO A O 1
ATOM 7060 N N . GLN A 1 912 ? 35.926 -36.435 52.724 1.00 29.22 912 GLN A N 1
ATOM 7061 C CA . GLN A 1 912 ? 36.085 -37.871 52.369 1.00 29.22 912 GLN A CA 1
ATOM 7062 C C . GLN A 1 912 ? 35.686 -39.018 53.331 1.00 29.22 912 GLN A C 1
ATOM 7064 O O . GLN A 1 912 ? 36.283 -39.189 54.380 1.00 29.22 912 GLN A O 1
ATOM 7069 N N . ARG A 1 913 ? 34.906 -39.961 52.745 1.00 28.36 913 ARG A N 1
ATOM 7070 C CA . ARG A 1 913 ? 34.924 -41.446 52.916 1.00 28.36 913 ARG A CA 1
ATOM 7071 C C . ARG A 1 913 ? 34.606 -42.000 54.323 1.00 28.36 913 ARG A C 1
ATOM 7073 O O . ARG A 1 913 ? 34.961 -41.425 55.329 1.00 28.36 913 ARG A O 1
ATOM 7080 N N . SER A 1 914 ? 34.020 -43.186 54.508 1.00 29.91 914 SER A N 1
ATOM 7081 C CA . SER A 1 914 ? 33.271 -44.167 53.684 1.00 29.91 914 SER A CA 1
ATOM 7082 C C . SER A 1 914 ? 32.528 -45.088 54.696 1.00 29.91 914 SER A C 1
ATOM 7084 O O . SER A 1 914 ? 32.832 -45.000 55.879 1.00 29.91 914 SER A O 1
ATOM 7086 N N . LYS A 1 915 ? 31.574 -45.983 54.404 1.00 31.03 915 LYS A N 1
ATOM 7087 C CA . LYS A 1 915 ? 31.382 -46.926 53.285 1.00 31.03 915 LYS A CA 1
ATOM 7088 C C . LYS A 1 915 ? 29.978 -47.584 53.439 1.00 31.03 915 LYS A C 1
ATOM 7090 O O . LYS A 1 915 ? 29.195 -47.139 54.264 1.00 31.03 915 LYS A O 1
ATOM 7095 N N . GLN A 1 916 ? 29.704 -48.632 52.653 1.00 34.56 916 GLN A N 1
ATOM 7096 C CA . GLN A 1 916 ? 28.752 -49.757 52.869 1.00 34.56 916 GLN A CA 1
ATOM 7097 C C . GLN A 1 916 ? 28.036 -49.834 54.250 1.00 34.56 916 GLN A C 1
ATOM 7099 O O . GLN A 1 916 ? 28.695 -49.711 55.274 1.00 34.56 916 GLN A O 1
ATOM 7104 N N . GLN A 1 917 ? 26.734 -50.149 54.355 1.00 33.44 917 GLN A N 1
ATOM 7105 C CA . GLN A 1 917 ? 25.983 -51.146 53.564 1.00 33.44 917 GLN A CA 1
ATOM 7106 C C . GLN A 1 917 ? 24.448 -50.915 53.573 1.00 33.44 917 GLN A C 1
ATOM 7108 O O . GLN A 1 917 ? 23.889 -50.422 54.546 1.00 33.44 917 GLN A O 1
ATOM 7113 N N . GLN A 1 918 ? 23.767 -51.339 52.502 1.00 35.28 918 GLN A N 1
ATOM 7114 C CA . GLN A 1 918 ? 22.318 -51.632 52.461 1.00 35.28 918 GLN A CA 1
ATOM 7115 C C . GLN A 1 918 ? 22.067 -53.055 53.038 1.00 35.28 918 GLN A C 1
ATOM 7117 O O . GLN A 1 918 ? 23.020 -53.841 53.016 1.00 35.28 918 GLN A O 1
ATOM 7122 N N . PRO A 1 919 ? 20.855 -53.419 53.533 1.00 41.09 919 PRO A N 1
ATOM 7123 C CA . PRO A 1 919 ? 19.610 -53.330 52.757 1.00 41.09 919 PRO A CA 1
ATOM 7124 C C . PRO A 1 919 ? 18.328 -52.838 53.474 1.00 41.09 919 PRO A C 1
ATOM 7126 O O . PRO A 1 919 ? 18.234 -52.715 54.689 1.00 41.09 919 PRO A O 1
ATOM 7129 N N . GLN A 1 920 ? 17.330 -52.577 52.625 1.00 34.62 920 GLN A N 1
ATOM 7130 C CA . GLN A 1 920 ? 15.888 -52.399 52.876 1.00 34.62 920 GLN A CA 1
ATOM 7131 C C . GLN A 1 920 ? 15.185 -53.724 53.308 1.00 34.62 920 GLN A C 1
ATOM 7133 O O . GLN A 1 920 ? 15.866 -54.752 53.285 1.00 34.62 920 GLN A O 1
ATOM 7138 N N . PRO A 1 921 ? 13.848 -53.779 53.592 1.00 55.94 921 PRO A N 1
ATOM 7139 C CA . PRO A 1 921 ? 12.793 -52.757 53.397 1.00 55.94 921 PRO A CA 1
ATOM 7140 C C . PRO A 1 921 ? 11.785 -52.561 54.573 1.00 55.94 921 PRO A C 1
ATOM 7142 O O . PRO A 1 921 ? 11.862 -53.206 55.609 1.00 55.94 921 PRO A O 1
ATOM 7145 N N . GLN A 1 922 ? 10.750 -51.748 54.289 1.00 31.09 922 GLN A N 1
ATOM 7146 C CA . GLN A 1 922 ? 9.378 -51.728 54.855 1.00 31.09 922 GLN A CA 1
ATOM 7147 C C . GLN A 1 922 ? 9.008 -50.686 55.942 1.00 31.09 922 GLN A C 1
ATOM 7149 O O . GLN A 1 922 ? 9.232 -50.851 57.133 1.00 31.09 922 GLN A O 1
ATOM 7154 N N . ARG A 1 923 ? 8.334 -49.632 55.446 1.00 31.78 923 ARG A N 1
ATOM 7155 C CA . ARG A 1 923 ? 7.272 -48.786 56.042 1.00 31.78 923 ARG A CA 1
ATOM 7156 C C . ARG A 1 923 ? 6.895 -48.973 57.532 1.00 31.78 923 ARG A C 1
ATOM 7158 O O . ARG A 1 923 ? 6.290 -49.988 57.872 1.00 31.78 923 ARG A O 1
ATOM 7165 N N . PRO A 1 924 ? 6.937 -47.888 58.328 1.00 35.28 924 PRO A N 1
ATOM 7166 C CA . PRO A 1 924 ? 5.841 -47.527 59.230 1.00 35.28 924 PRO A CA 1
ATOM 7167 C C . PRO A 1 924 ? 4.696 -46.822 58.467 1.00 35.28 924 PRO A C 1
ATOM 7169 O O . PRO A 1 924 ? 4.864 -46.395 57.320 1.00 35.28 924 PRO A O 1
ATOM 7172 N N . ALA A 1 925 ? 3.540 -46.653 59.113 1.00 31.48 925 ALA A N 1
ATOM 7173 C CA . ALA A 1 925 ? 2.409 -45.866 58.614 1.00 31.48 925 ALA A CA 1
ATOM 7174 C C . ALA A 1 925 ? 1.805 -45.004 59.737 1.00 31.48 925 ALA A C 1
ATOM 7176 O O . ALA A 1 925 ? 1.690 -45.496 60.854 1.00 31.48 925 ALA A O 1
ATOM 7177 N N . ALA A 1 926 ? 1.351 -43.787 59.390 1.00 32.31 926 ALA A N 1
ATOM 7178 C CA . ALA A 1 926 ? 0.576 -42.848 60.228 1.00 32.31 926 ALA A CA 1
ATOM 7179 C C . ALA A 1 926 ? 1.295 -42.343 61.520 1.00 32.31 926 ALA A C 1
ATOM 7181 O O . ALA A 1 926 ? 2.162 -43.011 62.063 1.00 32.31 926 ALA A O 1
ATOM 7182 N N . SER A 1 927 ? 1.033 -41.156 62.085 1.00 37.72 927 SER A N 1
ATOM 7183 C CA . SER A 1 927 ? 0.093 -40.070 61.745 1.00 37.72 927 SER A CA 1
ATOM 7184 C C . SER A 1 927 ? 0.693 -38.692 62.195 1.00 37.72 927 SER A C 1
ATOM 7186 O O . SER A 1 927 ? 1.917 -38.622 62.285 1.00 37.72 927 SER A O 1
ATOM 7188 N N . PRO A 1 928 ? -0.018 -37.547 62.350 1.00 45.38 928 PRO A N 1
ATOM 7189 C CA . PRO A 1 928 ? 0.154 -36.455 61.384 1.00 45.38 928 PRO A CA 1
ATOM 7190 C C . PRO A 1 928 ? 0.502 -35.071 61.984 1.00 45.38 928 PRO A C 1
ATOM 7192 O O . PRO A 1 928 ? -0.276 -34.542 62.768 1.00 45.38 928 PRO A O 1
ATOM 7195 N N . TYR A 1 929 ? 1.577 -34.409 61.527 1.00 38.19 929 TYR A N 1
ATOM 7196 C CA . TYR A 1 929 ? 1.763 -32.948 61.688 1.00 38.19 929 TYR A CA 1
ATOM 7197 C C . TYR A 1 929 ? 2.807 -32.364 60.708 1.00 38.19 929 TYR A C 1
ATOM 7199 O O . TYR A 1 929 ? 3.995 -32.335 61.014 1.00 38.19 929 TYR A O 1
ATOM 7207 N N . SER A 1 930 ? 2.368 -31.850 59.548 1.00 42.50 930 SER A N 1
ATOM 7208 C CA . SER A 1 930 ? 3.141 -30.899 58.713 1.00 42.50 930 SER A CA 1
ATOM 7209 C C . SER A 1 930 ? 2.302 -30.309 57.562 1.00 42.50 930 SER A C 1
ATOM 7211 O O . SER A 1 930 ? 2.253 -30.850 56.460 1.00 42.50 930 SER A O 1
ATOM 7213 N N . ALA A 1 931 ? 1.640 -29.171 57.799 1.00 44.53 931 ALA A N 1
ATOM 7214 C CA . ALA A 1 931 ? 0.912 -28.440 56.749 1.00 44.53 931 ALA A CA 1
ATOM 7215 C C . ALA A 1 931 ? 1.807 -27.436 55.987 1.00 44.53 931 ALA A C 1
ATOM 7217 O O . ALA A 1 931 ? 1.759 -27.365 54.762 1.00 44.53 931 ALA A O 1
ATOM 7218 N N . SER A 1 932 ? 2.681 -26.720 56.703 1.00 54.34 932 SER A N 1
ATOM 7219 C CA . SER A 1 932 ? 3.451 -25.570 56.196 1.00 54.34 932 SER A CA 1
ATOM 7220 C C . SER A 1 932 ? 4.540 -25.895 55.164 1.00 54.34 932 SER A C 1
ATOM 7222 O O . SER A 1 932 ? 4.972 -25.008 54.432 1.00 54.34 932 SER A O 1
ATOM 7224 N N . ALA A 1 933 ? 4.990 -27.150 55.071 1.00 49.31 933 ALA A N 1
ATOM 7225 C CA . ALA A 1 933 ? 6.023 -27.538 54.107 1.00 49.31 933 ALA A CA 1
ATOM 7226 C C . ALA A 1 933 ? 5.531 -27.426 52.652 1.00 49.31 933 ALA A C 1
ATOM 7228 O O . ALA A 1 933 ? 6.265 -26.953 51.789 1.00 49.31 933 ALA A O 1
ATOM 7229 N N . LYS A 1 934 ? 4.272 -27.808 52.390 1.00 51.66 934 LYS A N 1
ATOM 7230 C CA . LYS A 1 934 ? 3.706 -27.835 51.032 1.00 51.66 934 LYS A CA 1
ATOM 7231 C C . LYS A 1 934 ? 3.438 -26.447 50.464 1.00 51.66 934 LYS A C 1
ATOM 7233 O O . LYS A 1 934 ? 3.528 -26.266 49.258 1.00 51.66 934 LYS A O 1
ATOM 7238 N N . GLU A 1 935 ? 3.129 -25.472 51.312 1.00 55.94 935 GLU A N 1
ATOM 7239 C CA . GLU A 1 935 ? 2.938 -24.083 50.881 1.00 55.94 935 GLU A CA 1
ATOM 7240 C C . GLU A 1 935 ? 4.274 -23.464 50.454 1.00 55.94 935 GLU A C 1
ATOM 7242 O O . GLU A 1 935 ? 4.349 -22.854 49.392 1.00 55.94 935 GLU A O 1
ATOM 7247 N N . LEU A 1 936 ? 5.356 -23.711 51.204 1.00 57.81 936 LEU A N 1
ATOM 7248 C CA . LEU A 1 936 ? 6.714 -23.321 50.805 1.00 57.81 936 LEU A CA 1
ATOM 7249 C C . LEU A 1 936 ? 7.167 -24.009 49.510 1.00 57.81 936 LEU A C 1
ATOM 7251 O O . LEU A 1 936 ? 7.705 -23.349 48.627 1.00 57.81 936 LEU A O 1
ATOM 7255 N N . GLU A 1 937 ? 6.912 -25.310 49.370 1.00 64.44 937 GLU A N 1
ATOM 7256 C CA . GLU A 1 937 ? 7.238 -26.086 48.166 1.00 64.44 937 GLU A CA 1
ATOM 7257 C C . GLU A 1 937 ? 6.461 -25.578 46.932 1.00 64.44 937 GLU A C 1
ATOM 7259 O O . GLU A 1 937 ? 7.037 -25.412 45.857 1.00 64.44 937 GLU A O 1
ATOM 7264 N N . HIS A 1 938 ? 5.184 -25.212 47.097 1.00 70.19 938 HIS A N 1
ATOM 7265 C CA . HIS A 1 938 ? 4.363 -24.632 46.029 1.00 70.19 938 HIS A CA 1
ATOM 7266 C C . HIS A 1 938 ? 4.759 -23.184 45.686 1.00 70.19 938 HIS A C 1
ATOM 7268 O O . HIS A 1 938 ? 4.721 -22.806 44.516 1.00 70.19 938 HIS A O 1
ATOM 7274 N N . ILE A 1 939 ? 5.179 -22.376 46.667 1.00 71.88 939 ILE A N 1
ATOM 7275 C CA . ILE A 1 939 ? 5.700 -21.017 46.439 1.00 71.88 939 ILE A CA 1
ATOM 7276 C C . ILE A 1 939 ? 7.040 -21.069 45.694 1.00 71.88 939 ILE A C 1
ATOM 7278 O O . ILE A 1 939 ? 7.230 -20.317 44.740 1.00 71.88 939 ILE A O 1
ATOM 7282 N N . LEU A 1 940 ? 7.945 -21.977 46.073 1.00 74.25 940 LEU A N 1
ATOM 7283 C CA . LEU A 1 940 ? 9.215 -22.181 45.372 1.00 74.25 940 LEU A CA 1
ATOM 7284 C C . LEU A 1 940 ? 8.989 -22.685 43.939 1.00 74.25 940 LEU A C 1
ATOM 7286 O O . LEU A 1 940 ? 9.564 -22.123 43.010 1.00 74.25 940 LEU A O 1
ATOM 7290 N N . SER A 1 941 ? 8.084 -23.649 43.738 1.00 79.19 941 SER A N 1
ATOM 7291 C CA . SER A 1 941 ? 7.720 -24.122 42.395 1.00 79.19 941 SER A CA 1
ATOM 7292 C C . SER A 1 941 ? 7.116 -23.007 41.527 1.00 79.19 941 SER A C 1
ATOM 7294 O O . SER A 1 941 ? 7.504 -22.851 40.370 1.00 79.19 941 SER A O 1
ATOM 7296 N N . ASN A 1 942 ? 6.247 -22.157 42.088 1.00 78.31 942 ASN A N 1
ATOM 7297 C CA . ASN A 1 942 ? 5.707 -20.996 41.373 1.00 78.31 942 ASN A CA 1
ATOM 7298 C C . ASN A 1 942 ? 6.806 -19.974 41.015 1.00 78.31 942 ASN A C 1
ATOM 7300 O O . ASN A 1 942 ? 6.768 -19.390 39.934 1.00 78.31 942 ASN A O 1
ATOM 7304 N N . LEU A 1 943 ? 7.804 -19.765 41.881 1.00 77.25 943 LEU A N 1
ATOM 7305 C CA . LEU A 1 943 ? 8.944 -18.883 41.596 1.00 77.25 943 LEU A CA 1
ATOM 7306 C C . LEU A 1 943 ? 9.858 -19.450 40.497 1.00 77.25 943 LEU A C 1
ATOM 7308 O O . LEU A 1 943 ? 10.317 -18.690 39.643 1.00 77.25 943 LEU A O 1
ATOM 7312 N N . GLU A 1 944 ? 10.074 -20.767 40.448 1.00 77.50 944 GLU A N 1
ATOM 7313 C CA . GLU A 1 944 ? 10.784 -21.419 39.337 1.00 77.50 944 GLU A CA 1
ATOM 7314 C C . GLU A 1 944 ? 9.992 -21.351 38.020 1.00 77.50 944 GLU A C 1
ATOM 7316 O O . GLU A 1 944 ? 10.579 -21.095 36.966 1.00 77.50 944 GLU A O 1
ATOM 7321 N N . GLN A 1 945 ? 8.661 -21.482 38.061 1.00 75.44 945 GLN A N 1
ATOM 7322 C CA . GLN A 1 945 ? 7.796 -21.291 36.887 1.00 75.44 945 GLN A CA 1
ATOM 7323 C C . GLN A 1 945 ? 7.822 -19.841 36.374 1.00 75.44 945 GLN A C 1
ATOM 7325 O O . GLN A 1 945 ? 7.944 -19.617 35.172 1.00 75.44 945 GLN A O 1
ATOM 7330 N N . ILE A 1 946 ? 7.797 -18.840 37.261 1.00 80.56 946 ILE A N 1
ATOM 7331 C CA . ILE A 1 946 ? 7.923 -17.422 36.875 1.00 80.56 946 ILE A CA 1
ATOM 7332 C C . ILE A 1 946 ? 9.326 -17.127 36.314 1.00 80.56 946 ILE A C 1
ATOM 7334 O O . ILE A 1 946 ? 9.455 -16.416 35.317 1.00 80.56 946 ILE A O 1
ATOM 7338 N N . SER A 1 947 ? 10.377 -17.701 36.908 1.00 77.69 947 SER A N 1
ATOM 7339 C CA . SER A 1 947 ? 11.761 -17.566 36.434 1.00 77.69 947 SER A CA 1
ATOM 7340 C C . SER A 1 947 ? 11.950 -18.160 35.032 1.00 77.69 947 SER A C 1
ATOM 7342 O O . SER A 1 947 ? 12.463 -17.493 34.130 1.00 77.69 947 SER A O 1
ATOM 7344 N N . THR A 1 948 ? 11.461 -19.384 34.809 1.00 76.44 948 THR A N 1
ATOM 7345 C CA . THR A 1 948 ? 11.533 -20.058 33.502 1.00 76.44 948 THR A CA 1
ATOM 7346 C C . THR A 1 948 ? 10.677 -19.366 32.441 1.00 76.44 948 THR A C 1
ATOM 7348 O O . THR A 1 948 ? 11.158 -19.171 31.325 1.00 76.44 948 THR A O 1
ATOM 7351 N N . PHE A 1 949 ? 9.474 -18.891 32.783 1.00 82.56 949 PHE A N 1
ATOM 7352 C CA . PHE A 1 949 ? 8.642 -18.086 31.881 1.00 82.56 949 PHE A CA 1
ATOM 7353 C C . PHE A 1 949 ? 9.315 -16.757 31.495 1.00 82.56 949 PHE A C 1
ATOM 7355 O O . PHE A 1 949 ? 9.316 -16.379 30.325 1.00 82.56 949 PHE A O 1
ATOM 7362 N N . SER A 1 950 ? 9.952 -16.069 32.450 1.00 75.81 950 SER A N 1
ATOM 7363 C CA . SER A 1 950 ? 10.692 -14.822 32.202 1.00 75.81 950 SER A CA 1
ATOM 7364 C C . SER A 1 950 ? 11.902 -15.039 31.280 1.00 75.81 950 SER A C 1
ATOM 7366 O O . SER A 1 950 ? 12.096 -14.296 30.314 1.00 75.81 950 SER A O 1
ATOM 7368 N N . ALA A 1 951 ? 12.668 -16.114 31.497 1.00 73.88 951 ALA A N 1
ATOM 7369 C CA . ALA A 1 951 ? 13.766 -16.505 30.610 1.00 73.88 951 ALA A CA 1
ATOM 7370 C C . ALA A 1 951 ? 13.270 -16.851 29.191 1.00 73.88 951 ALA A C 1
ATOM 7372 O O . ALA A 1 951 ? 13.848 -16.400 28.200 1.00 73.88 951 ALA A O 1
ATOM 7373 N N . GLN A 1 952 ? 12.160 -17.587 29.079 1.00 73.12 952 GLN A N 1
ATOM 7374 C CA . GLN A 1 952 ? 11.538 -17.927 27.797 1.00 73.12 952 GLN A CA 1
ATOM 7375 C C . GLN A 1 952 ? 11.008 -16.679 27.066 1.00 73.12 952 GLN A C 1
ATOM 7377 O O . GLN A 1 952 ? 11.148 -16.572 25.847 1.00 73.12 952 GLN A O 1
ATOM 7382 N N . GLN A 1 953 ? 10.475 -15.695 27.798 1.00 76.12 953 GLN A N 1
ATOM 7383 C CA . GLN A 1 953 ? 10.041 -14.413 27.242 1.00 76.12 953 GLN A CA 1
ATOM 7384 C C . GLN A 1 953 ? 11.227 -13.568 26.744 1.00 76.12 953 GLN A C 1
ATOM 7386 O O . GLN A 1 953 ? 11.140 -12.990 25.659 1.00 76.12 953 GLN A O 1
ATOM 7391 N N . GLN A 1 954 ? 12.357 -13.536 27.463 1.00 68.38 954 GLN A N 1
ATOM 7392 C CA . GLN A 1 954 ? 13.587 -12.904 26.965 1.00 68.38 954 GLN A CA 1
ATOM 7393 C C . GLN A 1 954 ? 14.121 -13.601 25.706 1.00 68.38 954 GLN A C 1
ATOM 7395 O O . GLN A 1 954 ? 14.522 -12.926 24.757 1.00 68.38 954 GLN A O 1
ATOM 7400 N N . GLN A 1 955 ? 14.072 -14.935 25.647 1.00 63.62 955 GLN A N 1
ATOM 7401 C CA . GLN A 1 955 ? 14.500 -15.688 24.467 1.00 63.62 955 GLN A CA 1
ATOM 7402 C C . GLN A 1 955 ? 13.588 -15.423 23.252 1.00 63.62 955 GLN A C 1
ATOM 7404 O O . GLN A 1 955 ? 14.089 -15.207 22.150 1.00 63.62 955 GLN A O 1
ATOM 7409 N N . GLN A 1 956 ? 12.266 -15.326 23.448 1.00 66.75 956 GLN A N 1
ATOM 7410 C CA . GLN A 1 956 ? 11.330 -14.893 22.398 1.00 66.75 956 GLN A CA 1
ATOM 7411 C C . GLN A 1 956 ? 11.538 -13.435 21.957 1.00 66.75 956 GLN A C 1
ATOM 7413 O O . GLN A 1 956 ? 11.277 -13.113 20.800 1.00 66.75 956 GLN A O 1
ATOM 7418 N N . GLN A 1 957 ? 12.005 -12.544 22.838 1.00 67.75 957 GLN A N 1
ATOM 7419 C CA . GLN A 1 957 ? 12.375 -11.181 22.445 1.00 67.75 957 GLN A CA 1
ATOM 7420 C C . GLN A 1 957 ? 13.665 -11.164 21.615 1.00 67.75 957 GLN A C 1
ATOM 7422 O O . GLN A 1 957 ? 13.715 -10.468 20.605 1.00 67.75 957 GLN A O 1
ATOM 7427 N N . GLN A 1 958 ? 14.678 -11.964 21.965 1.00 62.38 958 GLN A N 1
ATOM 7428 C CA . GLN A 1 958 ? 15.904 -12.084 21.162 1.00 62.38 958 GLN A CA 1
ATOM 7429 C C . GLN A 1 958 ? 15.626 -12.676 19.769 1.00 62.38 958 GLN A C 1
ATOM 7431 O O . GLN A 1 958 ? 16.121 -12.143 18.780 1.00 62.38 958 GLN A O 1
ATOM 7436 N N . LEU A 1 959 ? 14.747 -13.681 19.674 1.00 57.81 959 LEU A N 1
ATOM 7437 C CA . LEU A 1 959 ? 14.256 -14.257 18.409 1.00 57.81 959 LEU A CA 1
ATOM 7438 C C . LEU A 1 959 ? 13.333 -13.324 17.592 1.00 57.81 959 LEU A C 1
ATOM 7440 O O . LEU A 1 959 ? 12.869 -13.712 16.526 1.00 57.81 959 LEU A O 1
ATOM 7444 N N . ARG A 1 960 ? 13.047 -12.106 18.073 1.00 57.31 960 ARG A N 1
ATOM 7445 C CA . ARG A 1 960 ? 12.358 -11.035 17.321 1.00 57.31 960 ARG A CA 1
ATOM 7446 C C . ARG A 1 960 ? 13.284 -9.881 16.912 1.00 57.31 960 ARG A C 1
ATOM 7448 O O . ARG A 1 960 ? 12.815 -8.918 16.310 1.00 57.31 960 ARG A O 1
ATOM 7455 N N . TYR A 1 961 ? 14.569 -9.964 17.258 1.00 49.50 961 TYR A N 1
ATOM 7456 C CA . TYR A 1 961 ? 15.614 -8.995 16.902 1.00 49.50 961 TYR A CA 1
ATOM 7457 C C . TYR A 1 961 ? 16.722 -9.602 16.017 1.00 49.50 961 TYR A C 1
ATOM 7459 O O . TYR A 1 961 ? 17.734 -8.943 15.770 1.00 49.50 961 TYR A O 1
ATOM 7467 N N . GLN A 1 962 ? 16.519 -10.835 15.541 1.00 42.38 962 GLN A N 1
ATOM 7468 C CA . GLN A 1 962 ? 17.299 -11.510 14.498 1.00 42.38 962 GLN A CA 1
ATOM 7469 C C . GLN A 1 962 ? 16.402 -11.735 13.277 1.00 42.38 962 GLN A C 1
ATOM 7471 O O . GLN A 1 962 ? 16.945 -11.632 12.157 1.00 42.38 962 GLN A O 1
#

pLDDT: mean 74.44, std 18.79, range [26.06, 96.38]

Secondary structure (DSSP, 8-state):
-------------------------------------S--SS-SS-HHHHHHHHHHHHHHHHHHHHHHHHHHHHHHHHHHHHHHHHHHHHHHHHHHHHTTSSS-----------SHHHHHHHHHHHHHHHHHHHHHHHHHHHHHHHHHHHHHHHHHHHHHHHHHHHHHHHHHHHHHHHHHHHHHHHHHHHHHHHHHHHHHHHHHHHHHHHHHHHHHHHHHHHHHHHHHHHHHHHHHHHHHHHTTS------SSSSHHHHHHHHHHHHHHHHHHHHHHHHHHHHHHHHHHHHHHHHHHHHHHHHHHHHHHHHHHHHHHHHHHHHHHHHHHHHHHHHHHHHHHHHHHHHHHHHHHHHTT-S-HHHHHHHHHHHHHHHHHHHHHHHHHHHHHHHHHHHHHHHHHHHHHHHHHHHHHHHHHHHHHHHHHHHHHHHHHHHHHHHHHHHHHHHHHHHHHHHHHHHHHHHHHHHHHHHHHHHHHHHHHHHHHHHHHHHHHHHHHHHHHHHHHHHHHHHHHHHHHHHHHHHHHHHHHHHHHHHHHHHHHHHHHTTSGGG-----------TTTTSSSHHHHHHHHHHHHHHHHHHHHHHHHHHHHHHHHHHHHHHHHHHHHHHHHHHHHHHHHHHHHHHHHHHHHHHHHHHHHHHHHHHHHHHHHHHHHHHHHHHHHHHHHHHHHHHHHHHHHHHHHHHHHHHHHHHHHHHHHHHHHHHHHHHHHHHHHHHHHHHHHHHHHHHHHH---------TTHHHHHHHHHHHHHHHHHHHHHHHHHHHHHHHHHHHHHHHHHHHHHHHHHHHHHHHHHHHHHHHHHHHHHHHHHHHHHHHHHHHHHHHHHHHHHHHHHHHHHHHHHHHHHHHHHHHHHHHHHHHHH--------------------------------------------------------SHHHHHHHHHHHHHHHHHHHHHHHHHHHTT--

Sequence (962 aa):
MVQSTSSATSPSDYRSPRLEGADNNSRGASRTGVGAGGSMGRFADEPSFYGAVADQLHAEQKSTIEALSGQVAFYRQREERYKKEVETLRSYVSRQSASTTSSSSDSRSNNHNSGAAAEVDAAAAKARAFAALADENRALGEEVDAWRGRASACELETQRAERARLDAESQLRDAKLSLAGLSQAVEQLELKMQRKEAEVQTRCLELEQQLRAKSLDAENQRLRAELLALTQSRAALQAATEAATTRAQSLEALTGSVAELQQQLAAARLDAGAQQSRASELQLQLESATSLLALREQLLASEDQSRKDSEAQRQELRALVAALQAEKRALEGDAAAQRAELEALRTQLQAATARLSAKDHDVMVTTLRREMAPLKERLRAEFKRESDVLRREKAALAQDAAALTEQVTAKERLVQRLQRELLDRDETTKQAALDTARHRERISALELELAGARAQYQQLQDCRSAIADKLDVGFKELLVDEDSAAAARAELATLQREVAQLRTRGEVLDTQRQSAVDELARVRNAASEARSQLTARIDELCDALRAKDETIAGLRRLEPQVAAGERDAEAAARRADDLRDRVRTLEGERGALRSETERFRQELRVREEQVQAAVAEVQQREMALDAGQQEARRLQETIARLEERVQEATNAAASAREERSSREQKLLRERKQMAVEMAQLFARIEAVGKRNVELGDKVVALASQSKADQTDLVAMSSQLKAYRHRIRHLEEQLGRATRSSVRDGASAQGLEQQLHEAAALAERHEAEAAALRQRVEQMRSERDVVQKQHDEAAKRVRLLMQCQEQMKAAVEGHTAELVEEIETVQDQLEAERKRCTVLLANEKALLRDVNERNLAISKLQRAVQSLQQQQQRARQPSKTANDAPRSVSASEEAVTSPSSSPRDPAPSSPPQRSKQQQPQPQRPAASPYSASAKELEHILSNLEQISTFSAQQQQQQQLRYQ